Protein 2NV1 (pdb70)

Solvent-accessible surface area: 59160 Å² total; per-residue (Å²): 129,107,50,92,25,49,32,53,1,86,140,10,100,32,9,1,0,0,23,0,70,48,24,127,26,0,111,44,0,54,153,12,39,5,43,0,0,1,1,14,99,97,158,90,60,30,41,73,22,9,34,1,68,40,0,55,73,0,44,130,11,16,115,37,39,4,0,1,27,0,0,20,3,0,37,0,2,0,50,0,0,33,31,29,49,8,55,2,0,1,4,0,53,70,13,30,36,0,4,105,94,100,61,3,81,1,81,113,10,110,12,5,1,0,2,4,1,115,39,0,0,12,0,0,85,20,6,48,44,12,1,4,0,0,10,1,44,11,54,68,91,64,19,18,0,4,35,0,2,66,10,0,65,101,1,24,49,24,15,151,106,0,52,90,27,56,100,128,97,0,109,90,16,4,170,118,28,37,10,45,62,124,28,0,23,80,1,44,136,66,39,117,23,34,12,5,5,0,0,9,15,11,17,26,21,0,0,0,0,0,0,0,19,70,14,40,7,36,0,0,15,8,31,45,45,6,36,109,37,158,75,30,53,146,29,0,72,6,2,23,60,0,1,76,92,63,84,61,44,138,46,0,4,94,30,8,49,148,112,106,113,54,55,0,60,110,6,134,27,10,1,0,0,24,0,68,43,25,121,25,0,112,42,0,54,153,12,38,5,45,0,0,0,1,19,85,118,131,34,43,71,19,9,25,0,56,36,0,52,72,0,43,131,10,17,110,37,45,4,0,1,28,0,0,19,4,0,36,0,2,0,52,0,0,32,31,30,49,8,62,8,0,1,3,0,48,72,20,28,38,0,3,102,91,96,60,4,83,0,81,112,11,110,11,16,1,0,2,4,0,116,39,0,0,13,0,0,86,22,7,50,44,11,2,5,0,0,9,1,43,12,57,66,88,62,20,20,0,5,39,0,1,63,10,1,68,102,1,24,49,26,16,151,109,0,49,88,30,56,98,128,95,0,111,92,15,3,172,116,25,37,9,49,60,122,30,0,20,83,0,42,137,69,40,139,23,35,12,10,5,0,0,8,15,11,19,28,31,9,0,0,0,0,1,0,19,69,15,41,7,29,0,0,16,10,34,43,45,7,33,113,35,162,71,32,56,144,54,0,69,8,4,21,54,0,1,81,85,63,83,62,46,133,48,0,5,99,38,21,56,181,133,61,113,36,56,32,62,0,86,131,7,125,29,6,2,1,0,22,0,68,44,26,124,18,0,114,44,0,52,158,11,37,5,41,0,0,2,1,23,89,130,127,36,41,72,24,9,33,1,55,39,0,50,73,0,43,132,9,18,113,38,33,4,0,1,29,0,0,18,4,0,36,0,2,0,50,0,0,38,27,26,48,8,64,5,0,4,3,1,51,72,20,29,38,0,5,102,93,99,62,3,84,0,77,117,12,109,10,5,1,0,2,5,1,115,44,0,0,14,0,0,88,22,7,46,44,11,2,3,0,0,12,1,45,11,54,66,89,66,21,19,0,4,33,0,2,65,10,0,68,97,1,21,50,26,15,149,106,0,52,88,28,54,99,129,96,0,110,90,15,2,170,118,29,38,9,49,63,124,30,0,20,77,1,42,142,67,39,120,20,32,12,10,4,0,0,10,14,10,17,28,33,8,0,0,0,0,1,0,19,67,12,40,7,28,0,0,16,9,29,34,45,6,26,138,38,155,71,29,53,143,53,0,116,7,3,23,48,0,1,78,93,61,83,62,46,142,49,0,5,98,40,18,50,143,118,87,122,54,85,36,86,0,81,121,8,109,30,8,0,0,0,21,0,64,48,25,128,20,0,109,40,0,54,154,12,38,5,46,0,0,1,1,25,89,117,131,33,42,72,23,10,29,1,59,39,0,56,73,0,42,130,9,18,112,35,41,3,0,1,31,0,0,19,3,0,37,0,2,0,51,0,0,33,24,31,50,8,64,5,0,2,3,0,48,72,20,31,35,0,4,103,92,97,58,3,82,0,83,113,11,111,12,15,1,0,1,4,1,116,43,0,0,15,0,0,86,22,4,49,44,11,1,2,0,0,10,1,46,11,52,69,88,66,19,20,0,5,36,0,4,65,9,1,65,100,1,23,48,26,16,147,109,0,51,88,30,55,98,128,95,0,109,90,15,3,170,114,30,38,10,46,60,124,30,0,20,81,1,40,138,66,39,116,22,37,12,9,4,0,0,10,14,10,15,30,23,0,1,0,0,0,0,0,19,63,13,40,6,31,0,0,14,9,30,29,47,5,26,136,38,160,70,31,56,137,25,0,53,7,2,16,58,0,1,77,86,66,83,61,44,143,52,0,4,98,36,7,48,148,64,126,119,105,51,96,24,48,30,51,1,84,140,10,110,27,8,1,0,0,23,0,70,43,27,124,28,0,112,36,0,53,105,8,37,5,42,0,0,0,1,15,97,94,133,34,40,71,21,9,26,1,58,42,0,51,72,0,41,130,9,17,111,36,39,4,0,1,27,0,0,19,4,0,39,0,2,0,52,0,0,35,33,28,50,8,52,4,0,1,3,0,50,74,12,31,38,0,2,102,90,96,60,3,85,0,73,114,12,111,10,5,1,0,2,4,1,112,45,0,0,13,0,0,85,21,6,46,44,12,1,2,0,0,10,2,43,10,56,67,90,64,19,18,0,4,35,0,2,65,10,0,67,99,1,24,48,26,16,153,110,0,52,91,28,56,98,128,97,0,110,95,15,3,172,115,29,38,10,46,61,124,29,0,24,84,1,44,136,68,41,125,22,34,12,8,5,0,0,9,13,9,20,27,31,8,2,0,0,0,0,0,18,67,16,42,5,25,0,0,15,9,32,49,47,5,33,94,37,163,72,33,42,136,52,0,44,7,2,20,60,0,1,77,93,63,83,65,44,138,45,0,4,97,37,18,48,188,104,52,9,46,84,7,107,27,8,1,0,0,21,0,76,45,28,123,25,0,110,43,0,55,155,13,37,6,43,0,0,2,1,38,140,130,35,42,70,23,11,31,1,56,40,0,52,76,0,43,130,8,20,111,37,44,3,0,2,32,0,0,20,4,0,36,0,2,0,50,0,0,39,27,29,48,8,61,12,0,4,3,0,50,73,20,29,37,0,3,101,93,97,58,5,84,5,92,118,24,126,14,44,1,0,1,4,1,115,43,0,0,13,0,0,86,22,21,48,45,17,6,43,0,0,10,0,44,11,55,68,90,64,21,21,0,4,38,0,1,63,10,0,65,100,0,22,50,27,16,148,110,0,50,89,28,55,97,128,98,0,110,92,16,3,167,113,28,38,10,45,59,125,33,0,21,80,1,43,140,68,39,124,20,65,28,8,4,0,0,10,13,11,18,29,21,0,1,0,0,0,1,0,19,74,13,40,6,34,0,0,15,9,31,48,44,6,34,110,37,158,75,30,52,135,28,0,113,7,3,22,51,0,1,74,96,60,84,62,46,139,49,0,4,99,28,8,52,63,116

Organism: Bacillus subtilis (strain 168) (NCBI:txid224308)

Foldseek 3Di:
DLCVQLVLQLVQFLFEEEEDAALVRLLLLVLLPGQEYEHDVDPPDFFAWDDVVRQVRSVVNDDHAYEYEGAFPPAVSVVVVLVSPHQEYENDPVGPHPDPPDGALQVPGPHAYEYEDQAQLRVQVCVVSPHSAYEHNAAAPPLALVSLLNRLLRHVVLLQCLLPDDLVCQVVVCVVSNHDSVQSVVSNVVSHHSHAYAYEHNNNALLSLLVSVVSPHRYYYDYDVLVVDPDSSLLSSSNGCCSNPSPPVVSRVVSRPPD/DQVVQLVQFLFEEEEDAALVRLLLLVLLPGQEYEHDNDVAFAWDDVVRQVRNPVNDDHAYEYEGAFPPAVSVVVCLVSPHQEYENAPVGPHPDPPDGALLVPGDHAYEYEDQALLRVQVVVNSPHSAYEHNAAAPPLALVSLLNRLLRHVVLLQDLLPDDLVCQVVVCVVSVHDSVQSVVSNVVSHHSHAYEYEHNNDALLSLLVSVVSPHRYYYDYPVLVVDPDSSLRSSLNRVCSNPSVPVVSNVVSRDD/DCVQQVVQLVCFLFEEEEDAALVRLVLLVVLPGQEYEHDDDVAFAWDDVVRQVRSVVRDDHAYETEGAFPPAVSVVVVLVSPHQEYENAPVGPHPDPPDGALLVPGPHAYEYEDQAQLRVQVVVVSGHSAYEHNAAAPPLALVSLLNRLLRHVVLLQCLLPDDPVCQVVVCVVSVHDRVQSVVSNVVVHHSHFYEYEHNNQALLSLLVSVVSPHRGYYDYDVLVVDPDSSLLSSSNRVCSNPSPPVVSSVVSRPDD/DVQLVVQLVQFLFEEEEDAALVLLQLLVLLPGQEYEHDPDVFFAWDDVVRQVRSVVRDDHAYETEGAFPPVVSVVVCLVSPHQEYENAPVGPHPDPPDGAQQVVGDHAYEYEDQALLRVQVVVVSPHSAYEHNAAAPPLARVSLLNRLLRHVVLLQCLLPDDLVCQVVVCVVSNHDSVQSVVSNVVVHHSHFYEYEHNNQALLSLLVSVVSPHRGYYDYPNLVVWPDSSLLSSSNGCCSNPSVPVVSRVVSRPDTD/DLCVQQVLQLVQFLFEEEEDAALVLLLLLVVLPGQEYEHAVDVFFAWDDVVRQVRSVVNDDHAYEYEGAFPPAVSVVVCQVSPHQEYENDPVGHHPDPPDGALQVPGDHAYEYEDQAQLRVQVCVNSPHSAYEHNEAAPPLALVSLLNRLLRHVVLLQCLLPDDLVCQVVVCVVSVHDSVQSVVSNVVVHHSHAYAYEHNNQALLSLLVSVVSPHRYYYDYDNCVVDPDSSLRSSSNRCCSNPSVPVVSSVVSRDD/DVQLVQFLFEEEEDAALVLLLLLVVLPGQEYEHDDVFFAWDDVVRQVRNVVNDDHAYEYEGAFPPPVSVVVVLVSPHQEYENAPVGPHPDPPHGALLVPGDHAYEYEDQAQLRVQVCVVSPHQAYEHNAAAPPLARVSLLNRLLRHVVLLQCLLPDDLVCQVVVCVVSVHDSVQSVVSNVVVHHPHAYEYDHNNQALLSLLVSVVSPHRGYYDYPVLVVDPDSSLLSNSNGCCSNPSVPVVSRVVSRPDD

CATH classification: 3.20.20.70

Nearest PDB structures (foldseek):
  2nv1-assembly1_C  TM=1.003E+00  e=5.871E-49  Bacillus subtilis
  4wxz-assembly1_C  TM=9.971E-01  e=9.108E-42  Geobacillus kaustophilus HTA426
  4wy0-assembly1_D  TM=9.960E-01  e=3.201E-42  Geobacillus kaustophilus HTA426
  4wxz-assembly1_A  TM=1.000E+00  e=1.107E-40  Geobacillus kaustophilus HTA426
  4wy0-assembly1_K  TM=9.960E-01  e=1.107E-40  Geobacillus kaustophilus HTA426

InterPro domains:
  IPR001852 Pyridoxal 5'-phosphate synthase subunit PdxS/SNZ [MF_01824] (4-294)
  IPR001852 Pyridoxal 5'-phosphate synthase subunit PdxS/SNZ [PIRSF029271] (3-294)
  IPR001852 Pyridoxal 5'-phosphate synthase subunit PdxS/SNZ [PS01235] (205-223)
  IPR001852 Pyridoxal 5'-phosphate synthase subunit PdxS/SNZ [PS51129] (9-294)
  IPR001852 Pyridoxal 5'-phosphate synthase subunit PdxS/SNZ [PTHR31829] (4-288)
  IPR001852 Pyridoxal 5'-phosphate synthase subunit PdxS/SNZ [TIGR00343] (9-294)
  IPR001852 Pyridoxal 5'-phosphate synthase subunit PdxS/SNZ [cd04727] (11-293)
  IPR011060 Ribulose-phosphate binding barrel [SSF51366] (18-268)
  IPR013785 Aldolase-type TIM barrel [G3DSA:3.20.20.70] (1-294)
  IPR033755 PdxS/SNZ N-terminal domain [PF01680] (7-212)

Secondary structure (DSSP, 8-state):
-HHHHHHHHHTTTT-EEEEESSHHHHHHHHHTT-SEEEE-----PPP----HHHHHHHHHH-SS-EEEEE-TT-HHHHHHHHHHT-SEEEE-TTSPPS-SS----GGG-SS-EEEEESSHHHHHHHHHTT-SEEEE---TTS--THHHHHHHHHHHHHHHHHHHS-GGGHHHHHHHHT--HHHHHHHHHHTS-SS-EEB-S---SHHHHHHHHHTT-S-EEE-GGGGGSS-HHHHHHHHHHHHHTTT-HHHHHHHTS--/-HHHHHTTTT-EEEEESSHHHHHHHHHHT-SEEEE-------S--HHHHHHHHHH-SS-EEEEE-TT-HHHHHHHHHTT-SEEEE-TTS--S-SS----GGG-SS-EEEEESSHHHHHHHHHTT-SEEEE---TTS--THHHHHHHHHHHHHHHHHHHS-GGGHHHHHHHHT--HHHHHHHHHHTS-SS-EEB-S---SHHHHHHHHHTT-S-EEE-GGGTTSS-HHHHHHHHHHHHHTTT-HHHHHHHH--/-HHHHHHHHTTTT-EEEEESSHHHHHHHHHHT-SEEEE----------HHHHHHHHHH-SS-EEEEE-TT-HHHHHHHHHTT-SEEEE-TTSPPS-SS----GGG-SS-EEEEESSHHHHHHHHHTT-SEEEE---TTS--THHHHHHHHHHHHHHHHHHHS-GGGHHHHHHHHT--HHHHHHHHHHTS-SS-EEB-S---SHHHHHHHHHTT-S-EEE-GGGGGSS-HHHHHHHHHHHHHTTT-HHHHHHHTS--/-HHHHHHHTTTT-EEEEESSHHHHHHHHHTT-SEEEE-------S--HHHHHHHHHH-SS-EEEEEETT-HHHHHHHHHHT-SEEEEETTSPPS-SS----GGG-SS-EEEEESSHHHHHHHHHTT-SEEEE---TTS--THHHHHHHHHHHHHHHHHHHS-GGGHHHHHHHHT--HHHHHHHHHHTS-SS-EEB-S---SHHHHHHHHHTT-S-EEE-GGGGGSS-HHHHHHHHHHHHHTTT-HHHHHHHHSS--/-HHHHHHHHHTTTT-EEEEESSHHHHHHHHHHT-SEEEE-------S--HHHHHHHHHH-SS-EEEEE-TT-HHHHHHHHHTT-SEEEE-TTS--S-SS----GGG-SS-EEEEESSHHHHHHHHHTT-SEEEE---TTS--THHHHHHHHHHHHHHHHHHHS-GGGHHHHHHHHT--HHHHHHHHHHTS-SS-EEB-S---SHHHHHHHHHTT-S-EEE-GGGTTSS-HHHHHHHHHHHHHTTT-HHHHHHHH--/-TTGGGTT-EEEEESSHHHHHHHHHHT-SEEEE------PPPHHHHHHHHHH-SS-EEEEEETT-HHHHHHHHHHT-SEEEEETTSPPS-SS----GGG-SS-EEEEESSHHHHHHHHHTT-SEEEE---TTS---HHHHHHHHHHHHHHHHHHHS-GGGHHHHHHHHT--HHHHHHHHHHTS-SS-EEEES---SHHHHHHHHHTT-S-EEE-THHHHSS-HHHHHHHHHHHHHTTT-HHHHHHHHS--

Structure (mmCIF, N/CA/C/O backbone):
data_2NV1
#
_entry.id   2NV1
#
_cell.length_a   101.055
_cell.length_b   106.202
_cell.length_c   182.332
_cell.angle_alpha   90.00
_cell.angle_beta   90.00
_cell.angle_gamma   90.00
#
_symmetry.space_group_name_H-M   'P 21 21 2'
#
loop_
_entity.id
_entity.type
_entity.pdbx_description
1 polymer 'Pyridoxal biosynthesis lyase pdxS'
2 non-polymer 'CHLORIDE ION'
3 non-polymer 'MAGNESIUM ION'
4 non-polymer 1,2-ETHANEDIOL
5 water water
#
loop_
_atom_site.group_PDB
_atom_site.id
_atom_site.type_symbol
_atom_site.label_atom_id
_atom_site.label_alt_id
_atom_site.label_comp_id
_atom_site.label_asym_id
_atom_site.label_entity_id
_atom_site.label_seq_id
_atom_site.pdbx_PDB_ins_code
_atom_site.Cartn_x
_atom_site.Cartn_y
_atom_site.Cartn_z
_atom_site.occupancy
_atom_site.B_iso_or_equiv
_atom_site.auth_seq_id
_atom_site.auth_comp_id
_atom_site.auth_asym_id
_atom_site.auth_atom_id
_atom_site.pdbx_PDB_model_num
ATOM 1 N N . THR A 1 9 ? 36.071 55.153 99.800 1.00 78.21 6 THR A N 1
ATOM 2 C CA . THR A 1 9 ? 37.140 54.110 99.904 1.00 78.32 6 THR A CA 1
ATOM 3 C C . THR A 1 9 ? 36.999 52.998 98.851 1.00 77.72 6 THR A C 1
ATOM 4 O O . THR A 1 9 ? 35.941 52.367 98.685 1.00 77.53 6 THR A O 1
ATOM 8 N N . GLU A 1 10 ? 38.108 52.775 98.164 1.00 76.89 7 GLU A N 1
ATOM 9 C CA . GLU A 1 10 ? 38.255 51.739 97.152 1.00 76.44 7 GLU A CA 1
ATOM 10 C C . GLU A 1 10 ? 37.790 50.368 97.651 1.00 75.29 7 GLU A C 1
ATOM 11 O O . GLU A 1 10 ? 36.986 49.698 96.993 1.00 74.89 7 GLU A O 1
ATOM 17 N N . ARG A 1 11 ? 38.308 49.977 98.821 1.00 74.04 8 ARG A N 1
ATOM 18 C CA . ARG A 1 11 ? 38.055 48.660 99.412 1.00 72.65 8 ARG A CA 1
ATOM 19 C C . ARG A 1 11 ? 36.569 48.414 99.626 1.00 71.13 8 ARG A C 1
ATOM 20 O O . ARG A 1 11 ? 36.080 47.309 99.379 1.00 71.21 8 ARG A O 1
ATOM 21 N N . VAL A 1 12 ? 35.861 49.453 100.073 1.00 69.40 9 VAL A N 1
ATOM 22 C CA . VAL A 1 12 ? 34.409 49.383 100.259 1.00 68.16 9 VAL A CA 1
ATOM 23 C C . VAL A 1 12 ? 33.699 49.150 98.919 1.00 66.87 9 VAL A C 1
ATOM 24 O O . VAL A 1 12 ? 32.999 48.143 98.733 1.00 66.49 9 VAL A O 1
ATOM 28 N N . LYS A 1 13 ? 33.904 50.092 97.999 1.00 65.34 10 LYS A N 1
ATOM 29 C CA . LYS A 1 13 ? 33.322 50.045 96.662 1.00 64.17 10 LYS A CA 1
ATOM 30 C C . LYS A 1 13 ? 33.512 48.680 95.975 1.00 63.98 10 LYS A C 1
ATOM 31 O O . LYS A 1 13 ? 32.553 48.093 95.459 1.00 63.20 10 LYS A O 1
ATOM 37 N N . ARG A 1 14 ? 34.755 48.191 95.961 1.00 63.75 11 ARG A N 1
ATOM 38 C CA . ARG A 1 14 ? 35.057 46.878 95.379 1.00 63.91 11 ARG A CA 1
ATOM 39 C C . ARG A 1 14 ? 34.379 45.732 96.156 1.00 63.77 11 ARG A C 1
ATOM 40 O O . ARG A 1 14 ? 33.739 44.883 95.554 1.00 63.42 11 ARG A O 1
ATOM 48 N N . GLY A 1 15 ? 34.495 45.743 97.483 1.00 64.07 12 GLY A N 1
ATOM 49 C CA . GLY A 1 15 ? 33.867 44.727 98.339 1.00 64.36 12 GLY A CA 1
ATOM 50 C C . GLY A 1 15 ? 32.377 44.594 98.072 1.00 64.85 12 GLY A C 1
ATOM 51 O O . GLY A 1 15 ? 31.845 43.479 97.985 1.00 64.52 12 GLY A O 1
ATOM 52 N N . MET A 1 16 ? 31.717 45.746 97.923 1.00 65.37 13 MET A N 1
ATOM 53 C CA . MET A 1 16 ? 30.308 45.817 97.508 1.00 65.93 13 MET A CA 1
ATOM 54 C C . MET A 1 16 ? 30.090 45.144 96.147 1.00 64.88 13 MET A C 1
ATOM 55 O O . MET A 1 16 ? 29.186 44.300 95.985 1.00 64.27 13 MET A O 1
ATOM 60 N N . ALA A 1 17 ? 30.918 45.533 95.175 1.00 64.03 14 ALA A N 1
ATOM 61 C CA . ALA A 1 17 ? 30.845 44.968 93.821 1.00 63.60 14 ALA A CA 1
ATOM 62 C C . ALA A 1 17 ? 31.044 43.453 93.850 1.00 63.17 14 ALA A C 1
ATOM 63 O O . ALA A 1 17 ? 30.325 42.690 93.181 1.00 61.73 14 ALA A O 1
ATOM 65 N N . GLU A 1 18 ? 32.018 43.043 94.662 1.00 63.36 15 GLU A N 1
ATOM 66 C CA . GLU A 1 18 ? 32.414 41.644 94.790 1.00 64.18 15 GLU A CA 1
ATOM 67 C C . GLU A 1 18 ? 31.303 40.777 95.365 1.00 63.24 15 GLU A C 1
ATOM 68 O O . GLU A 1 18 ? 31.274 39.576 95.101 1.00 62.59 15 GLU A O 1
ATOM 74 N N . MET A 1 19 ? 30.400 41.391 96.141 1.00 62.92 16 MET A N 1
ATOM 75 C CA . MET A 1 19 ? 29.244 40.679 96.718 1.00 63.17 16 MET A CA 1
ATOM 76 C C . MET A 1 19 ? 28.394 39.996 95.646 1.00 61.04 16 MET A C 1
ATOM 77 O O . MET A 1 19 ? 27.834 38.933 95.897 1.00 61.01 16 MET A O 1
ATOM 82 N N . GLN A 1 20 ? 28.323 40.584 94.449 1.00 58.72 17 GLN A N 1
ATOM 83 C CA . GLN A 1 20 ? 27.416 40.076 93.393 1.00 57.34 17 GLN A CA 1
ATOM 84 C C . GLN A 1 20 ? 27.964 38.839 92.677 1.00 55.84 17 GLN A C 1
ATOM 85 O O . GLN A 1 20 ? 27.262 38.227 91.862 1.00 55.40 17 GLN A O 1
ATOM 96 N N . LYS A 1 21 ? 29.205 38.483 93.000 1.00 54.31 18 LYS A N 1
ATOM 97 C CA . LYS A 1 21 ? 29.939 37.387 92.356 1.00 53.65 18 LYS A CA 1
ATOM 98 C C . LYS A 1 21 ? 29.214 36.036 92.353 1.00 51.12 18 LYS A C 1
ATOM 99 O O . LYS A 1 21 ? 28.725 35.564 93.378 1.00 49.97 18 LYS A O 1
ATOM 105 N N . GLY A 1 22 ? 29.181 35.419 91.169 1.00 49.13 19 GLY A N 1
ATOM 106 C CA . GLY A 1 22 ? 28.465 34.165 90.914 1.00 46.82 19 GLY A CA 1
ATOM 107 C C . GLY A 1 22 ? 27.008 34.376 90.495 1.00 44.98 19 GLY A C 1
ATOM 108 O O . GLY A 1 22 ? 26.306 33.402 90.215 1.00 46.79 19 GLY A O 1
ATOM 109 N N . GLY A 1 23 ? 26.548 35.627 90.443 1.00 40.98 20 GLY A N 1
ATOM 110 C CA . GLY A 1 23 ? 25.170 35.903 90.132 1.00 38.36 20 GLY A CA 1
ATOM 111 C C . GLY A 1 23 ? 24.803 36.503 88.799 1.00 36.44 20 GLY A C 1
ATOM 112 O O . GLY A 1 23 ? 25.647 36.731 87.918 1.00 35.36 20 GLY A O 1
ATOM 113 N N . VAL A 1 24 ? 23.495 36.727 88.657 1.00 34.53 21 VAL A N 1
ATOM 114 C CA . VAL A 1 24 ? 22.894 37.262 87.437 1.00 32.82 21 VAL A CA 1
ATOM 115 C C . VAL A 1 24 ? 22.321 38.630 87.728 1.00 32.40 21 VAL A C 1
ATOM 116 O O . VAL A 1 24 ? 21.614 38.808 88.720 1.00 31.09 21 VAL A O 1
ATOM 120 N N . ILE A 1 25 ? 22.663 39.614 86.893 1.00 32.69 22 ILE A N 1
ATOM 121 C CA . ILE A 1 25 ? 22.072 40.942 86.974 1.00 32.80 22 ILE A CA 1
ATOM 122 C C . ILE A 1 25 ? 21.161 41.071 85.751 1.00 33.96 22 ILE A C 1
ATOM 123 O O . ILE A 1 25 ? 21.556 40.666 84.665 1.00 34.74 22 ILE A O 1
ATOM 128 N N . MET A 1 26 ? 19.943 41.591 85.931 1.00 34.64 23 MET A N 1
ATOM 129 C CA . MET A 1 26 ? 18.934 41.661 84.881 1.00 34.94 23 MET A CA 1
ATOM 130 C C . MET A 1 26 ? 18.483 43.085 84.562 1.00 35.28 23 MET A C 1
ATOM 131 O O . MET A 1 26 ? 18.260 43.877 85.472 1.00 35.32 23 MET A O 1
ATOM 136 N N . ASP A 1 27 ? 18.349 43.399 83.274 1.00 35.12 24 ASP A N 1
ATOM 137 C CA . ASP A 1 27 ? 17.740 44.669 82.835 1.00 36.03 24 ASP A CA 1
ATOM 138 C C . ASP A 1 27 ? 16.250 44.661 83.076 1.00 36.27 24 ASP A C 1
ATOM 139 O O . ASP A 1 27 ? 15.537 43.734 82.673 1.00 36.23 24 ASP A O 1
ATOM 144 N N . VAL A 1 28 ? 15.783 45.706 83.726 1.00 36.57 25 VAL A N 1
ATOM 145 C CA . VAL A 1 28 ? 14.357 45.840 84.090 1.00 36.99 25 VAL A CA 1
ATOM 146 C C . VAL A 1 28 ? 13.913 47.272 83.780 1.00 37.86 25 VAL A C 1
ATOM 147 O O . VAL A 1 28 ? 14.694 48.233 83.956 1.00 37.67 25 VAL A O 1
ATOM 151 N N . ILE A 1 29 ? 12.698 47.410 83.261 1.00 38.57 26 ILE A N 1
ATOM 152 C CA . ILE A 1 29 ? 12.185 48.733 82.874 1.00 40.05 26 ILE A CA 1
ATOM 153 C C . ILE A 1 29 ? 11.121 49.315 83.813 1.00 40.23 26 ILE A C 1
ATOM 154 O O . ILE A 1 29 ? 10.731 50.466 83.660 1.00 41.13 26 ILE A O 1
ATOM 159 N N . ASN A 1 30 ? 10.681 48.539 84.792 1.00 40.53 27 ASN A N 1
ATOM 160 C CA . ASN A 1 30 ? 9.631 48.964 85.706 1.00 40.45 27 ASN A CA 1
ATOM 161 C C . ASN A 1 30 ? 9.631 48.069 86.955 1.00 41.01 27 ASN A C 1
ATOM 162 O O . ASN A 1 30 ? 10.370 47.076 87.016 1.00 41.18 27 ASN A O 1
ATOM 167 N N . ALA A 1 31 ? 8.788 48.424 87.919 1.00 40.83 28 ALA A N 1
ATOM 168 C CA . ALA A 1 31 ? 8.661 47.727 89.200 1.00 41.26 28 ALA A CA 1
ATOM 169 C C . ALA A 1 31 ? 8.251 46.275 89.026 1.00 41.61 28 ALA A C 1
ATOM 170 O O . ALA A 1 31 ? 8.696 45.406 89.755 1.00 41.89 28 ALA A O 1
ATOM 172 N N . GLU A 1 32 ? 7.366 46.014 88.075 1.00 42.43 29 GLU A N 1
ATOM 173 C CA . GLU A 1 32 ? 6.890 44.666 87.865 1.00 43.66 29 GLU A CA 1
ATOM 174 C C . GLU A 1 32 ? 8.072 43.755 87.459 1.00 42.10 29 GLU A C 1
ATOM 175 O O . GLU A 1 32 ? 8.254 42.680 88.023 1.00 41.63 29 GLU A O 1
ATOM 181 N N . GLN A 1 33 ? 8.866 44.210 86.491 1.00 40.76 30 GLN A N 1
ATOM 182 C CA . GLN A 1 33 ? 9.989 43.424 86.005 1.00 40.55 30 GLN A CA 1
ATOM 183 C C . GLN A 1 33 ? 11.038 43.301 87.100 1.00 39.41 30 GLN A C 1
ATOM 184 O O . GLN A 1 33 ? 11.629 42.227 87.285 1.00 40.31 30 GLN A O 1
ATOM 190 N N . ALA A 1 34 ? 11.247 44.394 87.826 1.00 38.16 31 ALA A N 1
ATOM 191 C CA . ALA A 1 34 ? 12.155 44.419 88.957 1.00 37.67 31 ALA A CA 1
ATOM 192 C C . ALA A 1 34 ? 11.813 43.303 89.908 1.00 37.94 31 ALA A C 1
ATOM 193 O O . ALA A 1 34 ? 12.668 42.493 90.256 1.00 37.65 31 ALA A O 1
ATOM 195 N N . LYS A 1 35 ? 10.548 43.249 90.324 1.00 38.41 32 LYS A N 1
ATOM 196 C CA . LYS A 1 35 ? 10.113 42.224 91.275 1.00 38.26 32 LYS A CA 1
ATOM 197 C C . LYS A 1 35 ? 10.330 40.788 90.767 1.00 36.99 32 LYS A C 1
ATOM 198 O O . LYS A 1 35 ? 10.795 39.951 91.495 1.00 36.91 32 LYS A O 1
ATOM 204 N N . ILE A 1 36 ? 9.992 40.541 89.517 1.00 37.17 33 ILE A N 1
ATOM 205 C CA . ILE A 1 36 ? 10.220 39.257 88.880 1.00 37.65 33 ILE A CA 1
ATOM 206 C C . ILE A 1 36 ? 11.684 38.840 88.935 1.00 37.19 33 ILE A C 1
ATOM 207 O O . ILE A 1 36 ? 11.966 37.690 89.223 1.00 36.93 33 ILE A O 1
ATOM 212 N N . ALA A 1 37 ? 12.603 39.781 88.706 1.00 36.49 34 ALA A N 1
ATOM 213 C CA . ALA A 1 37 ? 14.040 39.469 88.705 1.00 36.29 34 ALA A CA 1
ATOM 214 C C . ALA A 1 37 ? 14.507 39.049 90.091 1.00 36.05 34 ALA A C 1
ATOM 215 O O . ALA A 1 37 ? 15.211 38.059 90.246 1.00 35.75 34 ALA A O 1
ATOM 217 N N . GLU A 1 38 ? 14.114 39.835 91.087 1.00 35.80 35 GLU A N 1
ATOM 218 C CA . GLU A 1 38 ? 14.472 39.596 92.455 1.00 36.80 35 GLU A CA 1
ATOM 219 C C . GLU A 1 38 ? 13.998 38.218 92.878 1.00 37.48 35 GLU A C 1
ATOM 220 O O . GLU A 1 38 ? 14.742 37.421 93.479 1.00 36.51 35 GLU A O 1
ATOM 226 N N . GLU A 1 39 ? 12.749 37.968 92.519 1.00 38.42 36 GLU A N 1
ATOM 227 C CA . GLU A 1 39 ? 12.069 36.749 92.876 1.00 39.96 36 GLU A CA 1
ATOM 228 C C . GLU A 1 39 ? 12.739 35.546 92.210 1.00 39.22 36 GLU A C 1
ATOM 229 O O . GLU A 1 39 ? 12.800 34.483 92.817 1.00 38.03 36 GLU A O 1
ATOM 235 N N . ALA A 1 40 ? 13.260 35.740 90.989 1.00 38.52 37 ALA A N 1
ATOM 236 C CA . ALA A 1 40 ? 13.965 34.659 90.258 1.00 37.99 37 ALA A CA 1
ATOM 237 C C . ALA A 1 40 ? 15.381 34.374 90.782 1.00 37.54 37 ALA A C 1
ATOM 238 O O . ALA A 1 40 ? 16.023 33.430 90.303 1.00 38.55 37 ALA A O 1
ATOM 240 N N . GLY A 1 41 ? 15.866 35.184 91.728 1.00 35.91 38 GLY A N 1
ATOM 241 C CA . GLY A 1 41 ? 17.208 35.045 92.286 1.00 34.96 38 GLY A CA 1
ATOM 242 C C . GLY A 1 41 ? 18.319 35.951 91.729 1.00 34.31 38 GLY A C 1
ATOM 243 O O . GLY A 1 41 ? 19.497 35.726 92.013 1.00 32.69 38 GLY A O 1
ATOM 244 N N . ALA A 1 42 ? 17.961 36.988 90.967 1.00 34.19 39 ALA A N 1
ATOM 245 C CA . ALA A 1 42 ? 18.927 37.990 90.510 1.00 33.47 39 ALA A CA 1
ATOM 246 C C . ALA A 1 42 ? 19.624 38.628 91.712 1.00 33.65 39 ALA A C 1
ATOM 247 O O . ALA A 1 42 ? 18.973 38.923 92.731 1.00 34.65 39 ALA A O 1
ATOM 249 N N . VAL A 1 43 ? 20.936 38.831 91.613 1.00 33.28 40 VAL A N 1
ATOM 250 C CA . VAL A 1 43 ? 21.696 39.547 92.665 1.00 33.94 40 VAL A CA 1
ATOM 251 C C . VAL A 1 43 ? 21.575 41.058 92.579 1.00 33.16 40 VAL A C 1
ATOM 252 O O . VAL A 1 43 ? 21.868 41.749 93.531 1.00 33.33 40 VAL A O 1
ATOM 256 N N . ALA A 1 44 ? 21.137 41.554 91.430 1.00 33.21 41 ALA A N 1
ATOM 257 C CA . ALA A 1 44 ? 20.833 42.977 91.234 1.00 32.33 41 ALA A CA 1
ATOM 258 C C . ALA A 1 44 ? 20.022 43.154 89.958 1.00 31.97 41 ALA A C 1
ATOM 259 O O . ALA A 1 44 ? 19.868 42.225 89.152 1.00 30.72 41 ALA A O 1
ATOM 261 N N . VAL A 1 45 ? 19.532 44.372 89.784 1.00 30.83 42 VAL A N 1
ATOM 262 C CA . VAL A 1 45 ? 18.848 44.765 88.596 1.00 31.79 42 VAL A CA 1
ATOM 263 C C . VAL A 1 45 ? 19.475 46.039 88.025 1.00 32.74 42 VAL A C 1
ATOM 264 O O . VAL A 1 45 ? 20.078 46.844 88.735 1.00 32.98 42 VAL A O 1
ATOM 268 N N . MET A 1 46 ? 19.350 46.177 86.720 1.00 33.79 43 MET A N 1
ATOM 269 C CA . MET A 1 46 ? 19.821 47.346 86.012 1.00 34.80 43 MET A CA 1
ATOM 270 C C . MET A 1 46 ? 18.571 48.053 85.568 1.00 35.70 43 MET A C 1
ATOM 271 O O . MET A 1 46 ? 17.799 47.498 84.778 1.00 35.70 43 MET A O 1
ATOM 276 N N . ALA A 1 47 ? 18.348 49.259 86.077 1.00 37.20 44 ALA A N 1
ATOM 277 C CA . ALA A 1 47 ? 17.137 50.011 85.714 1.00 38.32 44 ALA A CA 1
ATOM 278 C C . ALA A 1 47 ? 17.368 50.702 84.379 1.00 40.08 44 ALA A C 1
ATOM 279 O O . ALA A 1 47 ? 18.391 51.337 84.179 1.00 38.62 44 ALA A O 1
ATOM 281 N N . LEU A 1 48 ? 16.412 50.545 83.477 1.00 42.28 45 LEU A N 1
ATOM 282 C CA . LEU A 1 48 ? 16.540 50.974 82.108 1.00 45.43 45 LEU A CA 1
ATOM 283 C C . LEU A 1 48 ? 15.304 51.709 81.663 1.00 47.42 45 LEU A C 1
ATOM 284 O O . LEU A 1 48 ? 14.209 51.425 82.147 1.00 47.23 45 LEU A O 1
ATOM 289 N N . GLU A 1 49 ? 15.479 52.626 80.712 1.00 50.51 46 GLU A N 1
ATOM 290 C CA . GLU A 1 49 ? 14.354 53.227 79.963 1.00 53.21 46 GLU A CA 1
ATOM 291 C C . GLU A 1 49 ? 14.303 52.562 78.590 1.00 54.66 46 GLU A C 1
ATOM 292 O O . GLU A 1 49 ? 13.234 52.287 78.057 1.00 54.82 46 GLU A O 1
ATOM 298 N N . ARG A 1 50 ? 15.495 52.330 78.033 1.00 56.35 47 ARG A N 1
ATOM 299 C CA . ARG A 1 50 ? 15.719 51.382 76.950 1.00 57.33 47 ARG A CA 1
ATOM 300 C C . ARG A 1 50 ? 14.550 50.444 76.773 1.00 58.07 47 ARG A C 1
ATOM 301 O O . ARG A 1 50 ? 14.726 49.355 76.228 1.00 59.74 47 ARG A O 1
ATOM 303 N N . ALA A 1 58 ? 16.628 53.552 66.384 1.00 68.72 55 ALA A N 1
ATOM 304 C CA . ALA A 1 58 ? 15.890 54.618 65.702 1.00 68.42 55 ALA A CA 1
ATOM 305 C C . ALA A 1 58 ? 16.719 55.874 65.414 1.00 67.83 55 ALA A C 1
ATOM 306 O O . ALA A 1 58 ? 16.139 56.953 65.196 1.00 68.81 55 ALA A O 1
ATOM 308 N N . GLY A 1 59 ? 18.053 55.744 65.373 1.00 66.31 56 GLY A N 1
ATOM 309 C CA . GLY A 1 59 ? 18.966 56.893 65.111 1.00 64.70 56 GLY A CA 1
ATOM 310 C C . GLY A 1 59 ? 19.028 57.956 66.216 1.00 62.95 56 GLY A C 1
ATOM 311 O O . GLY A 1 59 ? 19.655 59.027 66.058 1.00 63.76 56 GLY A O 1
ATOM 312 N N . GLY A 1 60 ? 18.367 57.670 67.336 1.00 59.46 57 GLY A N 1
ATOM 313 C CA . GLY A 1 60 ? 18.193 58.644 68.390 1.00 56.15 57 GLY A CA 1
ATOM 314 C C . GLY A 1 60 ? 19.354 58.573 69.343 1.00 52.47 57 GLY A C 1
ATOM 315 O O . GLY A 1 60 ? 20.203 57.687 69.264 1.00 51.99 57 GLY A O 1
ATOM 316 N N . VAL A 1 61 ? 19.370 59.534 70.253 1.00 48.75 58 VAL A N 1
ATOM 317 C CA . VAL A 1 61 ? 20.404 59.641 71.258 1.00 44.37 58 VAL A CA 1
ATOM 318 C C . VAL A 1 61 ? 19.883 58.863 72.461 1.00 42.53 58 VAL A C 1
ATOM 319 O O . VAL A 1 61 ? 18.780 59.103 72.895 1.00 41.72 58 VAL A O 1
ATOM 323 N N . ALA A 1 62 ? 20.665 57.934 72.987 1.00 39.91 59 ALA A N 1
ATOM 324 C CA . ALA A 1 62 ? 20.272 57.185 74.177 1.00 38.72 59 ALA A CA 1
ATOM 325 C C . ALA A 1 62 ? 21.000 57.832 75.386 1.00 37.56 59 ALA A C 1
ATOM 326 O O . ALA A 1 62 ? 22.214 57.898 75.411 1.00 36.31 59 ALA A O 1
ATOM 328 N N . ARG A 1 63 ? 20.230 58.285 76.369 1.00 36.83 60 ARG A N 1
ATOM 329 C CA . ARG A 1 63 ? 20.735 59.034 77.526 1.00 36.53 60 ARG A CA 1
ATOM 330 C C . ARG A 1 63 ? 20.402 58.312 78.828 1.00 36.04 60 ARG A C 1
ATOM 331 O O . ARG A 1 63 ? 19.843 57.221 78.820 1.00 36.14 60 ARG A O 1
ATOM 339 N N . MET A 1 64 ? 20.771 58.926 79.944 1.00 35.20 61 MET A N 1
ATOM 340 C CA . MET A 1 64 ? 20.332 58.497 81.270 1.00 35.98 61 MET A CA 1
ATOM 341 C C . MET A 1 64 ? 18.803 58.322 81.290 1.00 36.12 61 MET A C 1
ATOM 342 O O . MET A 1 64 ? 18.063 59.108 80.669 1.00 34.78 61 MET A O 1
ATOM 347 N N . ALA A 1 65 ? 18.342 57.320 82.037 1.00 35.88 62 ALA A N 1
ATOM 348 C CA . ALA A 1 65 ? 16.918 57.081 82.214 1.00 36.65 62 ALA A CA 1
ATOM 349 C C . ALA A 1 65 ? 16.248 58.231 82.995 1.00 37.38 62 ALA A C 1
ATOM 350 O O . ALA A 1 65 ? 16.860 58.857 83.877 1.00 37.87 62 ALA A O 1
ATOM 352 N N . ASP A 1 66 ? 14.995 58.508 82.655 1.00 37.45 63 ASP A N 1
ATOM 353 C CA . ASP A 1 66 ? 14.121 59.324 83.504 1.00 38.58 63 ASP A CA 1
ATOM 354 C C . ASP A 1 66 ? 14.314 58.862 84.941 1.00 38.24 63 ASP A C 1
ATOM 355 O O . ASP A 1 66 ? 14.179 57.667 85.228 1.00 38.21 63 ASP A O 1
ATOM 360 N N . PRO A 1 67 ? 14.724 59.778 85.835 1.00 38.54 64 PRO A N 1
ATOM 361 C CA . PRO A 1 67 ? 14.882 59.384 87.246 1.00 38.83 64 PRO A CA 1
ATOM 362 C C . PRO A 1 67 ? 13.662 58.757 87.943 1.00 39.20 64 PRO A C 1
ATOM 363 O O . PRO A 1 67 ? 13.833 58.058 88.937 1.00 38.93 64 PRO A O 1
ATOM 367 N N . THR A 1 68 ? 12.470 59.009 87.414 1.00 39.65 65 THR A N 1
ATOM 368 C CA . THR A 1 68 ? 11.231 58.405 87.887 1.00 40.91 65 THR A CA 1
ATOM 369 C C . THR A 1 68 ? 11.251 56.878 87.743 1.00 41.19 65 THR A C 1
ATOM 370 O O . THR A 1 68 ? 10.758 56.144 88.598 1.00 41.33 65 THR A O 1
ATOM 374 N N . ILE A 1 69 ? 11.824 56.420 86.642 1.00 41.33 66 ILE A N 1
ATOM 375 C CA . ILE A 1 69 ? 11.938 54.995 86.376 1.00 41.72 66 ILE A CA 1
ATOM 376 C C . ILE A 1 69 ? 12.929 54.329 87.339 1.00 40.25 66 ILE A C 1
ATOM 377 O O . ILE A 1 69 ? 12.652 53.272 87.895 1.00 39.24 66 ILE A O 1
ATOM 382 N N . VAL A 1 70 ? 14.056 54.990 87.555 1.00 39.63 67 VAL A N 1
ATOM 383 C CA . VAL A 1 70 ? 15.083 54.497 88.458 1.00 38.75 67 VAL A CA 1
ATOM 384 C C . VAL A 1 70 ? 14.529 54.432 89.891 1.00 38.46 67 VAL A C 1
ATOM 385 O O . VAL A 1 70 ? 14.772 53.457 90.618 1.00 36.23 67 VAL A O 1
ATOM 389 N N . GLU A 1 71 ? 13.826 55.497 90.283 1.00 38.63 68 GLU A N 1
ATOM 390 C CA . GLU A 1 71 ? 13.132 55.582 91.568 1.00 40.40 68 GLU A CA 1
ATOM 391 C C . GLU A 1 71 ? 12.109 54.453 91.743 1.00 40.07 68 GLU A C 1
ATOM 392 O O . GLU A 1 71 ? 12.134 53.759 92.761 1.00 39.81 68 GLU A O 1
ATOM 398 N N . GLU A 1 72 ? 11.257 54.236 90.742 1.00 39.85 69 GLU A N 1
ATOM 399 C CA . GLU A 1 72 ? 10.322 53.108 90.782 1.00 40.03 69 GLU A CA 1
ATOM 400 C C . GLU A 1 72 ? 11.033 51.782 91.049 1.00 39.24 69 GLU A C 1
ATOM 401 O O . GLU A 1 72 ? 10.628 50.981 91.906 1.00 39.58 69 GLU A O 1
ATOM 407 N N . VAL A 1 73 ? 12.113 51.538 90.314 1.00 37.36 70 VAL A N 1
ATOM 408 C CA . VAL A 1 73 ? 12.845 50.316 90.488 1.00 36.13 70 VAL A CA 1
ATOM 409 C C . VAL A 1 73 ? 13.474 50.227 91.875 1.00 36.47 70 VAL A C 1
ATOM 410 O O . VAL A 1 73 ? 13.368 49.193 92.523 1.00 36.10 70 VAL A O 1
ATOM 414 N N . MET A 1 74 ? 14.097 51.302 92.354 1.00 36.90 71 MET A N 1
ATOM 415 C CA . MET A 1 74 ? 14.705 51.277 93.679 1.00 38.01 71 MET A CA 1
ATOM 416 C C . MET A 1 74 ? 13.660 50.968 94.763 1.00 38.66 71 MET A C 1
ATOM 417 O O . MET A 1 74 ? 13.991 50.303 95.750 1.00 37.88 71 MET A O 1
ATOM 422 N N . ASN A 1 75 ? 12.427 51.434 94.555 1.00 39.12 72 ASN A N 1
ATOM 423 C CA . ASN A 1 75 ? 11.348 51.249 95.520 1.00 40.49 72 ASN A CA 1
ATOM 424 C C . ASN A 1 75 ? 10.754 49.856 95.465 1.00 40.40 72 ASN A C 1
ATOM 425 O O . ASN A 1 75 ? 10.147 49.396 96.442 1.00 40.60 72 ASN A O 1
ATOM 430 N N . ALA A 1 76 ? 10.922 49.198 94.318 1.00 39.91 73 ALA A N 1
ATOM 431 C CA . ALA A 1 76 ? 10.304 47.908 94.054 1.00 39.64 73 ALA A CA 1
ATOM 432 C C . ALA A 1 76 ? 11.041 46.706 94.666 1.00 39.51 73 ALA A C 1
ATOM 433 O O . ALA A 1 76 ? 10.435 45.677 94.889 1.00 39.71 73 ALA A O 1
ATOM 435 N N . VAL A 1 77 ? 12.331 46.828 94.930 1.00 38.94 74 VAL A N 1
ATOM 436 C CA . VAL A 1 77 ? 13.106 45.669 95.290 1.00 39.18 74 VAL A CA 1
ATOM 437 C C . VAL A 1 77 ? 14.028 46.019 96.430 1.00 39.71 74 VAL A C 1
ATOM 438 O O . VAL A 1 77 ? 14.279 47.182 96.691 1.00 38.79 74 VAL A O 1
ATOM 442 N N . SER A 1 78 ? 14.540 44.982 97.085 1.00 40.44 75 SER A N 1
ATOM 443 C CA . SER A 1 78 ? 15.531 45.138 98.113 1.00 41.63 75 SER A CA 1
ATOM 444 C C . SER A 1 78 ? 16.944 44.758 97.640 1.00 40.99 75 SER A C 1
ATOM 445 O O . SER A 1 78 ? 17.881 44.900 98.394 1.00 43.50 75 SER A O 1
ATOM 448 N N . ILE A 1 79 ? 17.121 44.265 96.416 1.00 39.50 76 ILE A N 1
ATOM 449 C CA . ILE A 1 79 ? 18.468 43.909 95.941 1.00 37.68 76 ILE A CA 1
ATOM 450 C C . ILE A 1 79 ? 19.104 45.183 95.331 1.00 36.59 76 ILE A C 1
ATOM 451 O O . ILE A 1 79 ? 18.384 46.132 95.039 1.00 35.58 76 ILE A O 1
ATOM 456 N N . PRO A 1 80 ? 20.439 45.224 95.152 1.00 35.40 77 PRO A N 1
ATOM 457 C CA . PRO A 1 80 ? 21.006 46.468 94.583 1.00 35.18 77 PRO A CA 1
ATOM 458 C C . PRO A 1 80 ? 20.429 46.879 93.243 1.00 34.75 77 PRO A C 1
ATOM 459 O O . PRO A 1 80 ? 20.074 46.015 92.429 1.00 34.68 77 PRO A O 1
ATOM 463 N N . VAL A 1 81 ? 20.332 48.195 93.032 1.00 33.82 78 VAL A N 1
ATOM 464 C CA . VAL A 1 81 ? 19.882 48.728 91.781 1.00 33.21 78 VAL A CA 1
ATOM 465 C C . VAL A 1 81 ? 20.998 49.535 91.076 1.00 33.78 78 VAL A C 1
ATOM 466 O O . VAL A 1 81 ? 21.614 50.450 91.652 1.00 33.11 78 VAL A O 1
ATOM 470 N N . MET A 1 82 ? 21.203 49.188 89.817 1.00 33.23 79 MET A N 1
ATOM 471 C CA . MET A 1 82 ? 22.139 49.874 88.974 1.00 34.07 79 MET A CA 1
ATOM 472 C C . MET A 1 82 ? 21.404 50.716 87.932 1.00 33.40 79 MET A C 1
ATOM 473 O O . MET A 1 82 ? 20.211 50.468 87.591 1.00 32.18 79 MET A O 1
ATOM 478 N N . ALA A 1 83 ? 22.125 51.726 87.433 1.00 32.61 80 ALA A N 1
ATOM 479 C CA . ALA A 1 83 ? 21.641 52.482 86.285 1.00 33.05 80 ALA A CA 1
ATOM 480 C C . ALA A 1 83 ? 22.799 53.025 85.428 1.00 32.01 80 ALA A C 1
ATOM 481 O O . ALA A 1 83 ? 23.925 53.177 85.904 1.00 32.43 80 ALA A O 1
ATOM 483 N N . LYS A 1 84 ? 22.475 53.365 84.191 1.00 31.82 81 LYS A N 1
ATOM 484 C CA . LYS A 1 84 ? 23.449 53.779 83.190 1.00 31.56 81 LYS A CA 1
ATOM 485 C C . LYS A 1 84 ? 23.576 55.291 83.034 1.00 31.81 81 LYS A C 1
ATOM 486 O O . LYS A 1 84 ? 22.576 56.033 83.034 1.00 31.71 81 LYS A O 1
ATOM 492 N N . ALA A 1 85 ? 24.826 55.736 82.872 1.00 31.65 82 ALA A N 1
ATOM 493 C CA . ALA A 1 85 ? 25.134 57.081 82.450 1.00 31.02 82 ALA A CA 1
ATOM 494 C C . ALA A 1 85 ? 25.947 57.014 81.146 1.00 30.78 82 ALA A C 1
ATOM 495 O O . ALA A 1 85 ? 26.761 56.108 80.946 1.00 30.80 82 ALA A O 1
ATOM 497 N N . ARG A 1 86 ? 25.756 58.005 80.285 1.00 30.11 83 ARG A N 1
ATOM 498 C CA . ARG A 1 86 ? 26.546 58.123 79.082 1.00 30.21 83 ARG A CA 1
ATOM 499 C C . ARG A 1 86 ? 28.011 58.291 79.405 1.00 29.97 83 ARG A C 1
ATOM 500 O O . ARG A 1 86 ? 28.345 58.900 80.406 1.00 30.12 83 ARG A O 1
ATOM 508 N N . ILE A 1 87 ? 28.884 57.731 78.571 1.00 30.28 84 ILE A N 1
ATOM 509 C CA . ILE A 1 87 ? 30.326 57.827 78.800 1.00 29.94 84 ILE A CA 1
ATOM 510 C C . ILE A 1 87 ? 30.706 59.313 78.905 1.00 29.52 84 ILE A C 1
ATOM 511 O O . ILE A 1 87 ? 30.327 60.123 78.070 1.00 28.32 84 ILE A O 1
ATOM 516 N N . GLY A 1 88 ? 31.439 59.675 79.950 1.00 29.38 85 GLY A N 1
ATOM 517 C CA . GLY A 1 88 ? 31.851 61.063 80.120 1.00 28.69 85 GLY A CA 1
ATOM 518 C C . GLY A 1 88 ? 30.836 62.044 80.683 1.00 28.33 85 GLY A C 1
ATOM 519 O O . GLY A 1 88 ? 31.153 63.236 80.851 1.00 28.67 85 GLY A O 1
ATOM 520 N N . HIS A 1 89 ? 29.607 61.605 80.962 1.00 28.71 86 HIS A N 1
ATOM 521 C CA . HIS A 1 89 ? 28.565 62.573 81.343 1.00 28.32 86 HIS A CA 1
ATOM 522 C C . HIS A 1 89 ? 28.558 62.769 82.834 1.00 28.32 86 HIS A C 1
ATOM 523 O O . HIS A 1 89 ? 27.800 62.070 83.564 1.00 27.67 86 HIS A O 1
ATOM 530 N N . ILE A 1 90 ? 29.379 63.740 83.257 1.00 28.62 87 ILE A N 1
ATOM 531 C CA . ILE A 1 90 ? 29.693 64.014 84.670 1.00 29.69 87 ILE A CA 1
ATOM 532 C C . ILE A 1 90 ? 28.410 64.216 85.448 1.00 30.14 87 ILE A C 1
ATOM 533 O O . ILE A 1 90 ? 28.190 63.636 86.529 1.00 31.16 87 ILE A O 1
ATOM 538 N N . VAL A 1 91 ? 27.497 64.930 84.828 1.00 29.95 88 VAL A N 1
ATOM 539 C CA . VAL A 1 91 ? 26.296 65.324 85.543 1.00 29.50 88 VAL A CA 1
ATOM 540 C C . VAL A 1 91 ? 25.274 64.211 85.584 1.00 29.02 88 VAL A C 1
ATOM 541 O O . VAL A 1 91 ? 24.647 64.040 86.610 1.00 28.30 88 VAL A O 1
ATOM 545 N N . GLU A 1 92 ? 25.124 63.416 84.529 1.00 29.15 89 GLU A N 1
ATOM 546 C CA . GLU A 1 92 ? 24.226 62.260 84.626 1.00 29.71 89 GLU A CA 1
ATOM 547 C C . GLU A 1 92 ? 24.685 61.370 85.794 1.00 29.96 89 GLU A C 1
ATOM 548 O O . GLU A 1 92 ? 23.892 60.920 86.616 1.00 30.36 89 GLU A O 1
ATOM 554 N N . ALA A 1 93 ? 25.983 61.166 85.858 1.00 29.59 90 ALA A N 1
ATOM 555 C CA . ALA A 1 93 ? 26.611 60.372 86.890 1.00 30.18 90 ALA A CA 1
ATOM 556 C C . ALA A 1 93 ? 26.437 60.968 88.286 1.00 30.49 90 ALA A C 1
ATOM 557 O O . ALA A 1 93 ? 26.083 60.245 89.225 1.00 29.70 90 ALA A O 1
ATOM 559 N N . ARG A 1 94 ? 26.652 62.279 88.427 1.00 31.85 91 ARG A N 1
ATOM 560 C CA . ARG A 1 94 ? 26.424 62.919 89.728 1.00 32.46 91 ARG A CA 1
ATOM 561 C C . ARG A 1 94 ? 24.949 62.873 90.159 1.00 32.88 91 ARG A C 1
ATOM 562 O O . ARG A 1 94 ? 24.622 62.766 91.359 1.00 33.14 91 ARG A O 1
ATOM 570 N N . VAL A 1 95 ? 24.060 62.941 89.179 1.00 32.56 92 VAL A N 1
ATOM 571 C CA . VAL A 1 95 ? 22.642 62.868 89.438 1.00 32.45 92 VAL A CA 1
ATOM 572 C C . VAL A 1 95 ? 22.304 61.461 90.000 1.00 32.63 92 VAL A C 1
ATOM 573 O O . VAL A 1 95 ? 21.804 61.336 91.112 1.00 31.22 92 VAL A O 1
ATOM 577 N N . LEU A 1 96 ? 22.624 60.408 89.253 1.00 31.92 93 LEU A N 1
ATOM 578 C CA . LEU A 1 96 ? 22.405 59.021 89.763 1.00 31.72 93 LEU A CA 1
ATOM 579 C C . LEU A 1 96 ? 23.022 58.792 91.130 1.00 31.82 93 LEU A C 1
ATOM 580 O O . LEU A 1 96 ? 22.424 58.151 91.975 1.00 31.40 93 LEU A O 1
ATOM 585 N N . GLU A 1 97 ? 24.220 59.334 91.356 1.00 32.86 94 GLU A N 1
ATOM 586 C CA . GLU A 1 97 ? 24.868 59.248 92.654 1.00 33.57 94 GLU A CA 1
ATOM 587 C C . GLU A 1 97 ? 24.008 59.905 93.743 1.00 34.72 94 GLU A C 1
ATOM 588 O O . GLU A 1 97 ? 23.749 59.298 94.779 1.00 36.03 94 GLU A O 1
ATOM 594 N N . ALA A 1 98 ? 23.558 61.130 93.487 1.00 34.99 95 ALA A N 1
ATOM 595 C CA . ALA A 1 98 ? 22.706 61.883 94.408 1.00 36.13 95 ALA A CA 1
ATOM 596 C C . ALA A 1 98 ? 21.380 61.144 94.634 1.00 37.36 95 ALA A C 1
ATOM 597 O O . ALA A 1 98 ? 20.814 61.184 95.730 1.00 38.08 95 ALA A O 1
ATOM 599 N N . MET A 1 99 ? 20.888 60.473 93.596 1.00 37.89 96 MET A N 1
ATOM 600 C CA . MET A 1 99 ? 19.674 59.689 93.726 1.00 38.24 96 MET A CA 1
ATOM 601 C C . MET A 1 99 ? 19.819 58.472 94.607 1.00 37.08 96 MET A C 1
ATOM 602 O O . MET A 1 99 ? 18.817 57.885 94.973 1.00 38.00 96 MET A O 1
ATOM 607 N N . GLY A 1 100 ? 21.039 58.055 94.905 1.00 36.51 97 GLY A N 1
ATOM 608 C CA . GLY A 1 100 ? 21.241 56.885 95.749 1.00 36.25 97 GLY A CA 1
ATOM 609 C C . GLY A 1 100 ? 21.217 55.530 95.037 1.00 35.64 97 GLY A C 1
ATOM 610 O O . GLY A 1 100 ? 20.984 54.526 95.672 1.00 34.33 97 GLY A O 1
ATOM 611 N N . VAL A 1 101 ? 21.469 55.479 93.716 1.00 35.71 98 VAL A N 1
ATOM 612 C CA . VAL A 1 101 ? 21.616 54.167 93.026 1.00 33.48 98 VAL A CA 1
ATOM 613 C C . VAL A 1 101 ? 22.796 53.455 93.663 1.00 33.62 98 VAL A C 1
ATOM 614 O O . VAL A 1 101 ? 23.682 54.095 94.215 1.00 33.59 98 VAL A O 1
ATOM 618 N N . ASP A 1 102 ? 22.824 52.136 93.586 1.00 33.31 99 ASP A N 1
ATOM 619 C CA . ASP A 1 102 ? 23.916 51.364 94.190 1.00 32.92 99 ASP A CA 1
ATOM 620 C C . ASP A 1 102 ? 25.183 51.303 93.312 1.00 33.14 99 ASP A C 1
ATOM 621 O O . ASP A 1 102 ? 26.278 51.183 93.812 1.00 31.93 99 ASP A O 1
ATOM 626 N N . TYR A 1 103 ? 24.992 51.332 91.996 1.00 34.06 100 TYR A N 1
ATOM 627 C CA . TYR A 1 103 ? 26.079 51.327 91.016 1.00 34.19 100 TYR A CA 1
ATOM 628 C C . TYR A 1 103 ? 25.680 52.114 89.796 1.00 32.97 100 TYR A C 1
ATOM 629 O O . TYR A 1 103 ? 24.508 52.105 89.387 1.00 31.68 100 TYR A O 1
ATOM 638 N N . ILE A 1 104 ? 26.687 52.718 89.171 1.00 32.05 101 ILE A N 1
ATOM 639 C CA . ILE A 1 104 ? 26.524 53.329 87.878 1.00 31.11 101 ILE A CA 1
ATOM 640 C C . ILE A 1 104 ? 27.293 52.531 86.844 1.00 31.46 101 ILE A C 1
ATOM 641 O O . ILE A 1 104 ? 28.465 52.247 87.018 1.00 32.50 101 ILE A O 1
ATOM 646 N N . ASP A 1 105 ? 26.628 52.196 85.750 1.00 31.43 102 ASP A N 1
ATOM 647 C CA . ASP A 1 105 ? 27.284 51.644 84.583 1.00 31.57 102 ASP A CA 1
ATOM 648 C C . ASP A 1 105 ? 27.566 52.772 83.577 1.00 30.95 102 ASP A C 1
ATOM 649 O O . ASP A 1 105 ? 26.629 53.364 82.991 1.00 30.30 102 ASP A O 1
ATOM 654 N N . GLU A 1 106 ? 28.848 53.122 83.441 1.00 29.91 103 GLU A N 1
ATOM 655 C CA . GLU A 1 106 ? 29.254 54.100 82.470 1.00 30.87 103 GLU A CA 1
ATOM 656 C C . GLU A 1 106 ? 29.238 53.391 81.142 1.00 32.30 103 GLU A C 1
ATOM 657 O O . GLU A 1 106 ? 30.172 52.707 80.823 1.00 32.85 103 GLU A O 1
ATOM 663 N N . SER A 1 107 ? 28.161 53.524 80.378 1.00 33.97 104 SER A N 1
ATOM 664 C CA . SER A 1 107 ? 27.866 52.559 79.320 1.00 33.73 104 SER A CA 1
ATOM 665 C C . SER A 1 107 ? 27.915 53.031 77.869 1.00 34.27 104 SER A C 1
ATOM 666 O O . SER A 1 107 ? 27.210 53.954 77.454 1.00 34.21 104 SER A O 1
ATOM 669 N N . GLU A 1 108 ? 28.718 52.293 77.088 1.00 34.27 105 GLU A N 1
ATOM 670 C CA . GLU A 1 108 ? 28.877 52.472 75.645 1.00 34.96 105 GLU A CA 1
ATOM 671 C C . GLU A 1 108 ? 27.606 52.126 74.844 1.00 35.49 105 GLU A C 1
ATOM 672 O O . GLU A 1 108 ? 27.542 52.380 73.665 1.00 35.05 105 GLU A O 1
ATOM 678 N N . VAL A 1 109 ? 26.610 51.538 75.507 1.00 35.97 106 VAL A N 1
ATOM 679 C CA . VAL A 1 109 ? 25.328 51.281 74.928 1.00 37.07 106 VAL A CA 1
ATOM 680 C C . VAL A 1 109 ? 24.493 52.552 74.888 1.00 36.47 106 VAL A C 1
ATOM 681 O O . VAL A 1 109 ? 23.644 52.714 74.031 1.00 35.59 106 VAL A O 1
ATOM 685 N N . LEU A 1 110 ? 24.707 53.458 75.820 1.00 35.65 107 LEU A N 1
ATOM 686 C CA . LEU A 1 110 ? 24.122 54.801 75.641 1.00 35.17 107 LEU A CA 1
ATOM 687 C C . LEU A 1 110 ? 25.025 55.584 74.688 1.00 33.45 107 LEU A C 1
ATOM 688 O O . LEU A 1 110 ? 26.152 55.215 74.437 1.00 33.81 107 LEU A O 1
ATOM 693 N N . THR A 1 111 ? 24.521 56.667 74.150 1.00 32.97 108 THR A N 1
ATOM 694 C CA . THR A 1 111 ? 25.281 57.472 73.207 1.00 32.55 108 THR A CA 1
ATOM 695 C C . THR A 1 111 ? 26.367 58.240 73.975 1.00 32.53 108 THR A C 1
ATOM 696 O O . THR A 1 111 ? 26.042 59.018 74.870 1.00 31.77 108 THR A O 1
ATOM 700 N N . PRO A 1 112 ? 27.661 57.990 73.666 1.00 32.29 109 PRO A N 1
ATOM 701 C CA . PRO A 1 112 ? 28.711 58.664 74.434 1.00 31.75 109 PRO A CA 1
ATOM 702 C C . PRO A 1 112 ? 28.592 60.184 74.447 1.00 31.56 109 PRO A C 1
ATOM 703 O O . PRO A 1 112 ? 28.315 60.809 73.423 1.00 30.95 109 PRO A O 1
ATOM 707 N N . ALA A 1 113 ? 28.740 60.770 75.628 1.00 31.19 110 ALA A N 1
ATOM 708 C CA . ALA A 1 113 ? 28.712 62.237 75.779 1.00 31.20 110 ALA A CA 1
ATOM 709 C C . ALA A 1 113 ? 30.076 62.833 75.535 1.00 30.69 110 ALA A C 1
ATOM 710 O O . ALA A 1 113 ? 30.191 63.979 75.124 1.00 31.28 110 ALA A O 1
ATOM 712 N N . ASP A 1 114 ? 31.122 62.042 75.794 1.00 31.37 111 ASP A N 1
ATOM 713 C CA . ASP A 1 114 ? 32.494 62.446 75.581 1.00 31.94 111 ASP A CA 1
ATOM 714 C C . ASP A 1 114 ? 33.182 61.279 74.855 1.00 32.22 111 ASP A C 1
ATOM 715 O O . ASP A 1 114 ? 33.327 60.189 75.414 1.00 32.59 111 ASP A O 1
ATOM 720 N N . GLU A 1 115 ? 33.593 61.527 73.620 1.00 32.97 112 GLU A N 1
ATOM 721 C CA . GLU A 1 115 ? 34.328 60.565 72.820 1.00 34.36 112 GLU A CA 1
ATOM 722 C C . GLU A 1 115 ? 35.844 60.549 73.048 1.00 34.03 112 GLU A C 1
ATOM 723 O O . GLU A 1 115 ? 36.555 59.740 72.437 1.00 34.00 112 GLU A O 1
ATOM 729 N N . GLU A 1 116 ? 36.333 61.378 73.973 1.00 32.95 113 GLU A N 1
ATOM 730 C CA . GLU A 1 116 ? 37.753 61.381 74.315 1.00 33.11 113 GLU A CA 1
ATOM 731 C C . GLU A 1 116 ? 38.096 60.993 75.752 1.00 32.28 113 GLU A C 1
ATOM 732 O O . GLU A 1 116 ? 39.177 60.465 76.003 1.00 33.08 113 GLU A O 1
ATOM 738 N N . PHE A 1 117 ? 37.219 61.306 76.706 1.00 31.48 114 PHE A N 1
ATOM 739 C CA . PHE A 1 117 ? 37.559 61.132 78.106 1.00 31.27 114 PHE A CA 1
ATOM 740 C C . PHE A 1 117 ? 36.439 60.426 78.811 1.00 31.58 114 PHE A C 1
ATOM 741 O O . PHE A 1 117 ? 35.277 60.851 78.715 1.00 31.15 114 PHE A O 1
ATOM 749 N N . HIS A 1 118 ? 36.778 59.339 79.492 1.00 31.06 115 HIS A N 1
ATOM 750 C CA . HIS A 1 118 ? 35.815 58.695 80.409 1.00 30.92 115 HIS A CA 1
ATOM 751 C C . HIS A 1 118 ? 35.698 59.498 81.692 1.00 31.12 115 HIS A C 1
ATOM 752 O O . HIS A 1 118 ? 36.507 60.393 81.972 1.00 30.71 115 HIS A O 1
ATOM 759 N N . LEU A 1 119 ? 34.706 59.153 82.498 1.00 31.91 116 LEU A N 1
ATOM 760 C CA . LEU A 1 119 ? 34.539 59.769 83.809 1.00 32.37 116 LEU A CA 1
ATOM 761 C C . LEU A 1 119 ? 35.709 59.490 84.762 1.00 33.00 116 LEU A C 1
ATOM 762 O O . LEU A 1 119 ? 36.299 58.383 84.771 1.00 32.43 116 LEU A O 1
ATOM 767 N N . ASN A 1 120 ? 36.069 60.511 85.556 1.00 32.39 117 ASN A N 1
ATOM 768 C CA . ASN A 1 120 ? 37.008 60.309 86.649 1.00 32.84 117 ASN A CA 1
ATOM 769 C C . ASN A 1 120 ? 36.242 59.702 87.831 1.00 32.65 117 ASN A C 1
ATOM 770 O O . ASN A 1 120 ? 35.779 60.389 88.749 1.00 34.68 117 ASN A O 1
ATOM 775 N N . LYS A 1 121 ? 36.088 58.394 87.776 1.00 32.74 118 LYS A N 1
ATOM 776 C CA . LYS A 1 121 ? 35.251 57.646 88.682 1.00 32.20 118 LYS A CA 1
ATOM 777 C C . LYS A 1 121 ? 35.789 57.626 90.111 1.00 32.57 118 LYS A C 1
ATOM 778 O O . LYS A 1 121 ? 35.024 57.413 91.055 1.00 32.42 118 LYS A O 1
ATOM 784 N N . ASN A 1 122 ? 37.097 57.854 90.244 1.00 32.52 119 ASN A N 1
ATOM 785 C CA . ASN A 1 122 ? 37.800 58.063 91.529 1.00 33.57 119 ASN A CA 1
ATOM 786 C C . ASN A 1 122 ? 37.222 59.170 92.397 1.00 34.88 119 ASN A C 1
ATOM 787 O O . ASN A 1 122 ? 37.318 59.085 93.625 1.00 35.38 119 ASN A O 1
ATOM 792 N N . GLU A 1 123 ? 36.646 60.191 91.754 1.00 35.73 120 GLU A N 1
ATOM 793 C CA . GLU A 1 123 ? 36.053 61.340 92.431 1.00 37.19 120 GLU A CA 1
ATOM 794 C C . GLU A 1 123 ? 34.621 61.094 92.892 1.00 36.61 120 GLU A C 1
ATOM 795 O O . GLU A 1 123 ? 34.022 61.983 93.461 1.00 35.60 120 GLU A O 1
ATOM 801 N N . TYR A 1 124 ? 34.085 59.892 92.688 1.00 37.01 121 TYR A N 1
ATOM 802 C CA . TYR A 1 124 ? 32.734 59.583 93.134 1.00 37.29 121 TYR A CA 1
ATOM 803 C C . TYR A 1 124 ? 32.717 58.672 94.319 1.00 37.72 121 TYR A C 1
ATOM 804 O O . TYR A 1 124 ? 33.652 57.902 94.564 1.00 36.79 121 TYR A O 1
ATOM 813 N N . THR A 1 125 ? 31.600 58.725 95.034 1.00 38.33 122 THR A N 1
ATOM 814 C CA . THR A 1 125 ? 31.378 57.821 96.138 1.00 38.52 122 THR A CA 1
ATOM 815 C C . THR A 1 125 ? 30.658 56.545 95.657 1.00 37.88 122 THR A C 1
ATOM 816 O O . THR A 1 125 ? 30.957 55.464 96.121 1.00 38.47 122 THR A O 1
ATOM 820 N N . VAL A 1 126 ? 29.732 56.655 94.709 1.00 36.93 123 VAL A N 1
ATOM 821 C CA . VAL A 1 126 ? 29.072 55.468 94.163 1.00 35.80 123 VAL A CA 1
ATOM 822 C C . VAL A 1 126 ? 30.061 54.613 93.298 1.00 35.10 123 VAL A C 1
ATOM 823 O O . VAL A 1 126 ? 30.812 55.162 92.528 1.00 35.14 123 VAL A O 1
ATOM 827 N N . PRO A 1 127 ? 30.082 53.267 93.465 1.00 35.06 124 PRO A N 1
ATOM 828 C CA . PRO A 1 127 ? 30.885 52.406 92.574 1.00 34.70 124 PRO A CA 1
ATOM 829 C C . PRO A 1 127 ? 30.401 52.382 91.109 1.00 33.87 124 PRO A C 1
ATOM 830 O O . PRO A 1 127 ? 29.193 52.458 90.841 1.00 32.96 124 PRO A O 1
ATOM 834 N N . PHE A 1 128 ? 31.351 52.271 90.187 1.00 32.24 125 PHE A N 1
ATOM 835 C CA . PHE A 1 128 ? 31.035 52.162 88.775 1.00 31.88 125 PHE A CA 1
ATOM 836 C C . PHE A 1 128 ? 31.332 50.790 88.238 1.00 31.35 125 PHE A C 1
ATOM 837 O O . PHE A 1 128 ? 32.283 50.128 88.673 1.00 30.30 125 PHE A O 1
ATOM 845 N N . VAL A 1 129 ? 30.538 50.400 87.245 1.00 31.63 126 VAL A N 1
ATOM 846 C CA . VAL A 1 129 ? 30.914 49.322 86.325 1.00 31.40 126 VAL A CA 1
ATOM 847 C C . VAL A 1 129 ? 31.228 49.919 84.964 1.00 31.82 126 VAL A C 1
ATOM 848 O O . VAL A 1 129 ? 30.512 50.821 84.475 1.00 31.02 126 VAL A O 1
ATOM 852 N N . CYS A 1 130 ? 32.293 49.399 84.359 1.00 30.69 127 CYS A N 1
ATOM 853 C CA . CYS A 1 130 ? 32.651 49.719 82.987 1.00 30.75 127 CYS A CA 1
ATOM 854 C C . CYS A 1 130 ? 32.888 48.493 82.141 1.00 30.04 127 CYS A C 1
ATOM 855 O O . CYS A 1 130 ? 33.233 47.407 82.626 1.00 28.74 127 CYS A O 1
ATOM 858 N N . GLY A 1 131 ? 32.733 48.697 80.844 1.00 29.60 128 GLY A N 1
ATOM 859 C CA . GLY A 1 131 ? 33.046 47.676 79.869 1.00 29.83 128 GLY A CA 1
ATOM 860 C C . GLY A 1 131 ? 34.511 47.596 79.457 1.00 29.81 128 GLY A C 1
ATOM 861 O O . GLY A 1 131 ? 35.266 48.559 79.537 1.00 30.13 128 GLY A O 1
ATOM 862 N N . CYS A 1 132 ? 34.911 46.426 78.977 1.00 29.65 129 CYS A N 1
ATOM 863 C CA . CYS A 1 132 ? 36.269 46.237 78.483 1.00 29.70 129 CYS A CA 1
ATOM 864 C C . CYS A 1 132 ? 36.343 45.048 77.516 1.00 30.28 129 CYS A C 1
ATOM 865 O O . CYS A 1 132 ? 35.487 44.118 77.549 1.00 29.95 129 CYS A O 1
ATOM 868 N N . ARG A 1 133 ? 37.356 45.079 76.642 1.00 30.38 130 ARG A N 1
ATOM 869 C CA . ARG A 1 133 ? 37.525 44.049 75.642 1.00 30.72 130 ARG A CA 1
ATOM 870 C C . ARG A 1 133 ? 38.852 43.360 75.724 1.00 30.20 130 ARG A C 1
ATOM 871 O O . ARG A 1 133 ? 39.045 42.366 75.049 1.00 29.55 130 ARG A O 1
ATOM 879 N N . ASP A 1 134 ? 39.758 43.892 76.539 1.00 29.81 131 ASP A N 1
ATOM 880 C CA . ASP A 1 134 ? 41.086 43.387 76.671 1.00 29.65 131 ASP A CA 1
ATOM 881 C C . ASP A 1 134 ? 41.633 43.979 77.958 1.00 30.61 131 ASP A C 1
ATOM 882 O O . ASP A 1 134 ? 40.954 44.810 78.617 1.00 29.20 131 ASP A O 1
ATOM 887 N N . LEU A 1 135 ? 42.840 43.531 78.338 1.00 30.23 132 LEU A N 1
ATOM 888 C CA . LEU A 1 135 ? 43.423 43.920 79.614 1.00 30.06 132 LEU A CA 1
ATOM 889 C C . LEU A 1 135 ? 43.862 45.369 79.697 1.00 30.26 132 LEU A C 1
ATOM 890 O O . LEU A 1 135 ? 43.842 45.934 80.759 1.00 29.47 132 LEU A O 1
ATOM 895 N N . GLY A 1 136 ? 44.279 45.955 78.583 1.00 31.74 133 GLY A N 1
ATOM 896 C CA . GLY A 1 136 ? 44.597 47.363 78.537 1.00 30.81 133 GLY A CA 1
ATOM 897 C C . GLY A 1 136 ? 43.360 48.165 78.855 1.00 31.00 133 GLY A C 1
ATOM 898 O O . GLY A 1 136 ? 43.422 49.062 79.694 1.00 30.44 133 GLY A O 1
ATOM 899 N N . GLU A 1 137 ? 42.234 47.860 78.204 1.00 31.12 134 GLU A N 1
ATOM 900 C CA . GLU A 1 137 ? 40.997 48.600 78.513 1.00 31.80 134 GLU A CA 1
ATOM 901 C C . GLU A 1 137 ? 40.607 48.360 79.945 1.00 30.91 134 GLU A C 1
ATOM 902 O O . GLU A 1 137 ? 40.216 49.294 80.631 1.00 32.06 134 GLU A O 1
ATOM 908 N N . ALA A 1 138 ? 40.668 47.101 80.401 1.00 30.30 135 ALA A N 1
ATOM 909 C CA . ALA A 1 138 ? 40.294 46.776 81.788 1.00 29.82 135 ALA A CA 1
ATOM 910 C C . ALA A 1 138 ? 41.060 47.618 82.813 1.00 30.14 135 ALA A C 1
ATOM 911 O O . ALA A 1 138 ? 40.478 48.222 83.740 1.00 29.67 135 ALA A O 1
ATOM 913 N N . THR A 1 139 ? 42.376 47.634 82.661 1.00 29.74 136 THR A N 1
ATOM 914 C CA . THR A 1 139 ? 43.219 48.345 83.624 1.00 29.85 136 THR A CA 1
ATOM 915 C C . THR A 1 139 ? 43.092 49.867 83.553 1.00 29.09 136 THR A C 1
ATOM 916 O O . THR A 1 139 ? 43.139 50.537 84.577 1.00 29.86 136 THR A O 1
ATOM 920 N N . ARG A 1 140 ? 42.875 50.429 82.358 1.00 30.56 137 ARG A N 1
ATOM 921 C CA . ARG A 1 140 ? 42.596 51.860 82.243 1.00 29.69 137 ARG A CA 1
ATOM 922 C C . ARG A 1 140 ? 41.260 52.211 82.933 1.00 30.08 137 ARG A C 1
ATOM 923 O O . ARG A 1 140 ? 41.194 53.184 83.694 1.00 29.48 137 ARG A O 1
ATOM 931 N N . ARG A 1 141 ? 40.207 51.429 82.690 1.00 30.06 138 ARG A N 1
ATOM 932 C CA . ARG A 1 141 ? 38.946 51.633 83.418 1.00 29.96 138 ARG A CA 1
ATOM 933 C C . ARG A 1 141 ? 39.124 51.542 84.962 1.00 29.93 138 ARG A C 1
ATOM 934 O O . ARG A 1 141 ? 38.614 52.394 85.704 1.00 28.52 138 ARG A O 1
ATOM 942 N N . ILE A 1 142 ? 39.873 50.541 85.440 1.00 29.92 139 ILE A N 1
ATOM 943 C CA . ILE A 1 142 ? 40.146 50.408 86.870 1.00 29.33 139 ILE A CA 1
ATOM 944 C C . ILE A 1 142 ? 40.896 51.630 87.388 1.00 29.60 139 ILE A C 1
ATOM 945 O O . ILE A 1 142 ? 40.500 52.215 88.413 1.00 27.94 139 ILE A O 1
ATOM 950 N N . ALA A 1 143 ? 41.947 52.045 86.664 1.00 28.86 140 ALA A N 1
ATOM 951 C CA . ALA A 1 143 ? 42.745 53.204 87.075 1.00 29.66 140 ALA A CA 1
ATOM 952 C C . ALA A 1 143 ? 41.934 54.516 87.163 1.00 29.94 140 ALA A C 1
ATOM 953 O O . ALA A 1 143 ? 42.133 55.309 88.067 1.00 28.69 140 ALA A O 1
ATOM 955 N N . GLU A 1 144 ? 40.976 54.683 86.257 1.00 30.36 141 GLU A N 1
ATOM 956 C CA . GLU A 1 144 ? 40.021 55.801 86.328 1.00 30.59 141 GLU A CA 1
ATOM 957 C C . GLU A 1 144 ? 39.043 55.673 87.472 1.00 30.24 141 GLU A C 1
ATOM 958 O O . GLU A 1 144 ? 38.315 56.630 87.752 1.00 30.53 141 GLU A O 1
ATOM 964 N N . GLY A 1 145 ? 39.014 54.504 88.110 1.00 30.24 142 GLY A N 1
ATOM 965 C CA . GLY A 1 145 ? 38.230 54.248 89.307 1.00 30.32 142 GLY A CA 1
ATOM 966 C C . GLY A 1 145 ? 37.077 53.245 89.223 1.00 30.78 142 GLY A C 1
ATOM 967 O O . GLY A 1 145 ? 36.281 53.126 90.148 1.00 30.18 142 GLY A O 1
ATOM 968 N N . ALA A 1 146 ? 36.974 52.503 88.122 1.00 31.41 143 ALA A N 1
ATOM 969 C CA . ALA A 1 146 ? 35.964 51.445 87.999 1.00 30.71 143 ALA A CA 1
ATOM 970 C C . ALA A 1 146 ? 36.120 50.439 89.143 1.00 31.16 143 ALA A C 1
ATOM 971 O O . ALA A 1 146 ? 37.225 50.026 89.438 1.00 30.31 143 ALA A O 1
ATOM 973 N N . SER A 1 147 ? 35.014 50.079 89.789 1.00 31.96 144 SER A N 1
ATOM 974 C CA . SER A 1 147 ? 34.978 49.087 90.873 1.00 32.46 144 SER A CA 1
ATOM 975 C C . SER A 1 147 ? 34.530 47.706 90.373 1.00 32.77 144 SER A C 1
ATOM 976 O O . SER A 1 147 ? 34.593 46.706 91.103 1.00 33.62 144 SER A O 1
ATOM 979 N N . MET A 1 148 ? 34.102 47.647 89.109 1.00 32.96 145 MET A N 1
ATOM 980 C CA . MET A 1 148 ? 33.559 46.430 88.547 1.00 32.69 145 MET A CA 1
ATOM 981 C C . MET A 1 148 ? 33.707 46.543 87.068 1.00 32.32 145 MET A C 1
ATOM 982 O O . MET A 1 148 ? 33.679 47.664 86.498 1.00 31.21 145 MET A O 1
ATOM 987 N N . LEU A 1 149 ? 33.914 45.390 86.444 1.00 31.91 146 LEU A N 1
ATOM 988 C CA . LEU A 1 149 ? 34.039 45.320 84.997 1.00 31.72 146 LEU A CA 1
ATOM 989 C C . LEU A 1 149 ? 33.069 44.335 84.365 1.00 31.29 146 LEU A C 1
ATOM 990 O O . LEU A 1 149 ? 32.521 43.446 85.023 1.00 31.76 146 LEU A O 1
ATOM 995 N N . ARG A 1 150 ? 32.869 44.527 83.069 1.00 30.74 147 ARG A N 1
ATOM 996 C CA . ARG A 1 150 ? 32.109 43.604 82.239 1.00 31.15 147 ARG A CA 1
ATOM 997 C C . ARG A 1 150 ? 32.604 43.600 80.806 1.00 30.77 147 ARG A C 1
ATOM 998 O O . ARG A 1 150 ? 33.272 44.528 80.357 1.00 28.96 147 ARG A O 1
ATOM 1006 N N . THR A 1 151 ? 32.253 42.544 80.076 1.00 31.01 148 THR A N 1
ATOM 1007 C CA . THR A 1 151 ? 32.575 42.502 78.669 1.00 31.12 148 THR A CA 1
ATOM 1008 C C . THR A 1 151 ? 31.737 43.558 77.974 1.00 32.37 148 THR A C 1
ATOM 1009 O O . THR A 1 151 ? 30.685 43.930 78.423 1.00 31.71 148 THR A O 1
ATOM 1013 N N . LYS A 1 152 ? 32.218 44.062 76.861 1.00 33.88 149 LYS A N 1
ATOM 1014 C CA . LYS A 1 152 ? 31.391 44.918 76.082 1.00 35.54 149 LYS A CA 1
ATOM 1015 C C . LYS A 1 152 ? 30.435 44.022 75.300 1.00 37.15 149 LYS A C 1
ATOM 1016 O O . LYS A 1 152 ? 29.285 44.370 75.102 1.00 38.47 149 LYS A O 1
ATOM 1022 N N . GLY A 1 153 ? 30.853 42.815 74.965 1.00 38.48 150 GLY A N 1
ATOM 1023 C CA . GLY A 1 153 ? 29.983 41.922 74.207 1.00 39.53 150 GLY A CA 1
ATOM 1024 C C . GLY A 1 153 ? 29.453 42.586 72.937 1.00 41.34 150 GLY A C 1
ATOM 1025 O O . GLY A 1 153 ? 30.168 43.399 72.290 1.00 41.52 150 GLY A O 1
ATOM 1026 N N . GLU A 1 154 ? 28.221 42.233 72.607 1.00 42.40 151 GLU A N 1
ATOM 1027 C CA . GLU A 1 154 ? 27.480 42.686 71.427 1.00 44.83 151 GLU A CA 1
ATOM 1028 C C . GLU A 1 154 ? 25.995 42.798 71.822 1.00 46.38 151 GLU A C 1
ATOM 1029 O O . GLU A 1 154 ? 25.235 41.846 71.703 1.00 46.42 151 GLU A O 1
ATOM 1035 N N . PRO A 1 155 ? 25.589 43.954 72.358 1.00 49.08 152 PRO A N 1
ATOM 1036 C CA . PRO A 1 155 ? 24.244 44.067 72.912 1.00 49.98 152 PRO A CA 1
ATOM 1037 C C . PRO A 1 155 ? 23.144 43.957 71.879 1.00 50.35 152 PRO A C 1
ATOM 1038 O O . PRO A 1 155 ? 23.337 44.334 70.729 1.00 51.82 152 PRO A O 1
ATOM 1042 N N . GLY A 1 156 ? 22.002 43.428 72.289 1.00 50.37 153 GLY A N 1
ATOM 1043 C CA . GLY A 1 156 ? 20.840 43.313 71.414 1.00 50.01 153 GLY A CA 1
ATOM 1044 C C . GLY A 1 156 ? 20.916 42.443 70.157 1.00 49.10 153 GLY A C 1
ATOM 1045 O O . GLY A 1 156 ? 20.032 42.546 69.273 1.00 50.86 153 GLY A O 1
ATOM 1046 N N . THR A 1 157 ? 21.948 41.610 70.041 1.00 46.45 154 THR A N 1
ATOM 1047 C CA . THR A 1 157 ? 22.093 40.708 68.911 1.00 44.29 154 THR A CA 1
ATOM 1048 C C . THR A 1 157 ? 21.771 39.276 69.339 1.00 42.22 154 THR A C 1
ATOM 1049 O O . THR A 1 157 ? 21.446 38.446 68.512 1.00 41.17 154 THR A O 1
ATOM 1053 N N . GLY A 1 158 ? 21.880 38.978 70.627 1.00 39.95 155 GLY A N 1
ATOM 1054 C CA . GLY A 1 158 ? 21.724 37.606 71.100 1.00 38.26 155 GLY A CA 1
ATOM 1055 C C . GLY A 1 158 ? 22.864 36.666 70.694 1.00 36.86 155 GLY A C 1
ATOM 1056 O O . GLY A 1 158 ? 22.765 35.449 70.884 1.00 37.50 155 GLY A O 1
ATOM 1057 N N . ASN A 1 159 ? 23.935 37.220 70.136 1.00 34.77 156 ASN A N 1
ATOM 1058 C CA . ASN A 1 159 ? 25.135 36.466 69.769 1.00 34.06 156 ASN A CA 1
ATOM 1059 C C . ASN A 1 159 ? 26.198 36.593 70.862 1.00 33.03 156 ASN A C 1
ATOM 1060 O O . ASN A 1 159 ? 26.660 37.684 71.152 1.00 33.22 156 ASN A O 1
ATOM 1065 N N . ILE A 1 160 ? 26.559 35.456 71.448 1.00 31.89 157 ILE A N 1
ATOM 1066 C CA . ILE A 1 160 ? 27.491 35.376 72.585 1.00 31.61 157 ILE A CA 1
ATOM 1067 C C . ILE A 1 160 ? 28.961 35.581 72.148 1.00 30.99 157 ILE A C 1
ATOM 1068 O O . ILE A 1 160 ? 29.821 35.784 72.988 1.00 31.49 157 ILE A O 1
ATOM 1073 N N . VAL A 1 161 ? 29.224 35.601 70.836 1.00 30.74 158 VAL A N 1
ATOM 1074 C CA . VAL A 1 161 ? 30.589 35.561 70.293 1.00 30.20 158 VAL A CA 1
ATOM 1075 C C . VAL A 1 161 ? 31.541 36.654 70.768 1.00 30.11 158 VAL A C 1
ATOM 1076 O O . VAL A 1 161 ? 32.706 36.348 71.022 1.00 30.54 158 VAL A O 1
ATOM 1080 N N . GLU A 1 162 ? 31.057 37.893 70.965 1.00 30.87 159 GLU A N 1
ATOM 1081 C CA . GLU A 1 162 ? 31.919 38.994 71.410 1.00 30.86 159 GLU A CA 1
ATOM 1082 C C . GLU A 1 162 ? 32.214 38.970 72.909 1.00 30.33 159 GLU A C 1
ATOM 1083 O O . GLU A 1 162 ? 33.333 39.254 73.345 1.00 31.15 159 GLU A O 1
ATOM 1089 N N . ALA A 1 163 ? 31.223 38.585 73.697 1.00 30.59 160 ALA A N 1
ATOM 1090 C CA . ALA A 1 163 ? 31.400 38.362 75.118 1.00 30.13 160 ALA A CA 1
ATOM 1091 C C . ALA A 1 163 ? 32.428 37.235 75.362 1.00 29.09 160 ALA A C 1
ATOM 1092 O O . ALA A 1 163 ? 33.371 37.372 76.191 1.00 29.24 160 ALA A O 1
ATOM 1094 N N . VAL A 1 164 ? 32.298 36.157 74.605 1.00 28.35 161 VAL A N 1
ATOM 1095 C CA . VAL A 1 164 ? 33.347 35.121 74.558 1.00 28.16 161 VAL A CA 1
ATOM 1096 C C . VAL A 1 164 ? 34.723 35.702 74.230 1.00 26.99 161 VAL A C 1
ATOM 1097 O O . VAL A 1 164 ? 35.711 35.503 74.962 1.00 28.19 161 VAL A O 1
ATOM 1101 N N . ARG A 1 165 ? 34.792 36.489 73.183 1.00 29.25 162 ARG A N 1
ATOM 1102 C CA . ARG A 1 165 ? 36.087 37.025 72.725 1.00 29.00 162 ARG A CA 1
ATOM 1103 C C . ARG A 1 165 ? 36.656 37.880 73.810 1.00 28.34 162 ARG A C 1
ATOM 1104 O O . ARG A 1 165 ? 37.807 37.719 74.163 1.00 29.61 162 ARG A O 1
ATOM 1112 N N . HIS A 1 166 ? 35.835 38.749 74.401 1.00 29.04 163 HIS A N 1
ATOM 1113 C CA . HIS A 1 166 ? 36.349 39.703 75.437 1.00 29.51 163 HIS A CA 1
ATOM 1114 C C . HIS A 1 166 ? 36.760 39.040 76.733 1.00 29.69 163 HIS A C 1
ATOM 1115 O O . HIS A 1 166 ? 37.806 39.390 77.305 1.00 30.77 163 HIS A O 1
ATOM 1122 N N . MET A 1 167 ? 35.957 38.083 77.204 1.00 29.94 164 MET A N 1
ATOM 1123 C CA . MET A 1 167 ? 36.264 37.360 78.417 1.00 29.46 164 MET A CA 1
ATOM 1124 C C . MET A 1 167 ? 37.503 36.533 78.200 1.00 29.62 164 MET A C 1
ATOM 1125 O O . MET A 1 167 ? 38.387 36.518 79.027 1.00 31.03 164 MET A O 1
ATOM 1130 N N . ARG A 1 168 ? 37.572 35.816 77.080 1.00 29.71 165 ARG A N 1
ATOM 1131 C CA . ARG A 1 168 ? 38.808 35.087 76.757 1.00 29.89 165 ARG A CA 1
ATOM 1132 C C . ARG A 1 168 ? 40.033 35.967 76.649 1.00 28.85 165 ARG A C 1
ATOM 1133 O O . ARG A 1 168 ? 41.119 35.591 77.137 1.00 28.55 165 ARG A O 1
ATOM 1141 N N . LYS A 1 169 ? 39.880 37.137 76.049 1.00 29.07 166 LYS A N 1
ATOM 1142 C CA . LYS A 1 169 ? 41.050 38.020 75.848 1.00 29.77 166 LYS A CA 1
ATOM 1143 C C . LYS A 1 169 ? 41.554 38.497 77.196 1.00 29.01 166 LYS A C 1
ATOM 1144 O O . LYS A 1 169 ? 42.728 38.338 77.542 1.00 30.19 166 LYS A O 1
ATOM 1150 N N . VAL A 1 170 ? 40.671 39.106 77.961 1.00 29.72 167 VAL A N 1
ATOM 1151 C CA . VAL A 1 170 ? 41.045 39.559 79.295 1.00 29.54 167 VAL A CA 1
ATOM 1152 C C . VAL A 1 170 ? 41.671 38.432 80.112 1.00 30.15 167 VAL A C 1
ATOM 1153 O O . VAL A 1 170 ? 42.730 38.615 80.725 1.00 30.83 167 VAL A O 1
ATOM 1157 N N . ASN A 1 171 ? 41.048 37.263 80.102 1.00 29.32 168 ASN A N 1
ATOM 1158 C CA . ASN A 1 171 ? 41.564 36.176 80.934 1.00 30.03 168 ASN A CA 1
ATOM 1159 C C . ASN A 1 171 ? 42.902 35.622 80.420 1.00 29.56 168 ASN A C 1
ATOM 1160 O O . ASN A 1 171 ? 43.810 35.292 81.188 1.00 30.37 168 ASN A O 1
ATOM 1165 N N . ALA A 1 172 ? 43.029 35.495 79.120 1.00 30.13 169 ALA A N 1
ATOM 1166 C CA . ALA A 1 172 ? 44.298 35.024 78.532 1.00 29.71 169 ALA A CA 1
ATOM 1167 C C . ALA A 1 172 ? 45.468 35.968 78.836 1.00 29.48 169 ALA A C 1
ATOM 1168 O O . ALA A 1 172 ? 46.570 35.527 79.184 1.00 29.48 169 ALA A O 1
ATOM 1170 N N . GLN A 1 173 ? 45.209 37.253 78.715 1.00 29.73 170 GLN A N 1
ATOM 1171 C CA . GLN A 1 173 ? 46.190 38.288 79.026 1.00 29.63 170 GLN A CA 1
ATOM 1172 C C . GLN A 1 173 ? 46.577 38.343 80.490 1.00 29.02 170 GLN A C 1
ATOM 1173 O O . GLN A 1 173 ? 47.751 38.496 80.815 1.00 29.23 170 GLN A O 1
ATOM 1179 N N . VAL A 1 174 ? 45.611 38.112 81.368 1.00 30.27 171 VAL A N 1
ATOM 1180 C CA . VAL A 1 174 ? 45.894 37.982 82.823 1.00 30.21 171 VAL A CA 1
ATOM 1181 C C . VAL A 1 174 ? 46.802 36.785 83.107 1.00 30.55 171 VAL A C 1
ATOM 1182 O O . VAL A 1 174 ? 47.819 36.943 83.783 1.00 30.88 171 VAL A O 1
ATOM 1186 N N . ARG A 1 175 ? 46.464 35.620 82.583 1.00 30.91 172 ARG A N 1
ATOM 1187 C CA . ARG A 1 175 ? 47.300 34.406 82.767 1.00 31.24 172 ARG A CA 1
ATOM 1188 C C . ARG A 1 175 ? 48.741 34.654 82.314 1.00 30.55 172 ARG A C 1
ATOM 1189 O O . ARG A 1 175 ? 49.707 34.291 83.011 1.00 30.98 172 ARG A O 1
ATOM 1197 N N . LYS A 1 176 ? 48.899 35.351 81.198 1.00 29.41 173 LYS A N 1
ATOM 1198 C CA . LYS A 1 176 ? 50.205 35.621 80.698 1.00 30.20 173 LYS A CA 1
ATOM 1199 C C . LYS A 1 176 ? 50.986 36.557 81.605 1.00 30.05 173 LYS A C 1
ATOM 1200 O O . LYS A 1 176 ? 52.171 36.302 81.902 1.00 30.97 173 LYS A O 1
ATOM 1206 N N . VAL A 1 177 ? 50.323 37.609 82.052 1.00 28.61 174 VAL A N 1
ATOM 1207 C CA . VAL A 1 177 ? 50.909 38.577 82.974 1.00 29.13 174 VAL A CA 1
ATOM 1208 C C . VAL A 1 177 ? 51.330 37.893 84.284 1.00 28.97 174 VAL A C 1
ATOM 1209 O O . VAL A 1 177 ? 52.414 38.150 84.745 1.00 28.62 174 VAL A O 1
ATOM 1213 N N . VAL A 1 178 ? 50.500 36.997 84.812 1.00 28.31 175 VAL A N 1
ATOM 1214 C CA . VAL A 1 178 ? 50.781 36.304 86.064 1.00 29.05 175 VAL A CA 1
ATOM 1215 C C . VAL A 1 178 ? 51.991 35.413 85.905 1.00 28.61 175 VAL A C 1
ATOM 1216 O O . VAL A 1 178 ? 52.822 35.355 86.783 1.00 29.47 175 VAL A O 1
ATOM 1220 N N . ALA A 1 179 ? 52.131 34.772 84.750 1.00 28.96 176 ALA A N 1
ATOM 1221 C CA . ALA A 1 179 ? 53.254 33.847 84.500 1.00 29.32 176 ALA A CA 1
ATOM 1222 C C . ALA A 1 179 ? 54.581 34.475 83.991 1.00 29.58 176 ALA A C 1
ATOM 1223 O O . ALA A 1 179 ? 55.635 33.863 84.079 1.00 27.58 176 ALA A O 1
ATOM 1225 N N . MET A 1 180 ? 54.544 35.693 83.443 1.00 30.30 177 MET A N 1
ATOM 1226 C CA . MET A 1 180 ? 55.713 36.187 82.718 1.00 31.29 177 MET A CA 1
ATOM 1227 C C . MET A 1 180 ? 56.808 36.722 83.641 1.00 31.42 177 MET A C 1
ATOM 1228 O O . MET A 1 180 ? 56.591 37.034 84.805 1.00 31.84 177 MET A O 1
ATOM 1233 N N . SER A 1 181 ? 58.004 36.813 83.100 1.00 32.01 178 SER A N 1
ATOM 1234 C CA . SER A 1 181 ? 59.105 37.336 83.865 1.00 32.65 178 SER A CA 1
ATOM 1235 C C . SER A 1 181 ? 58.740 38.772 84.258 1.00 32.09 178 SER A C 1
ATOM 1236 O O . SER A 1 181 ? 58.179 39.560 83.456 1.00 30.52 178 SER A O 1
ATOM 1239 N N . GLU A 1 182 ? 58.986 39.100 85.527 1.00 32.30 179 GLU A N 1
ATOM 1240 C CA . GLU A 1 182 ? 58.608 40.413 86.029 1.00 32.57 179 GLU A CA 1
ATOM 1241 C C . GLU A 1 182 ? 59.321 41.521 85.251 1.00 31.29 179 GLU A C 1
ATOM 1242 O O . GLU A 1 182 ? 58.753 42.577 84.994 1.00 31.72 179 GLU A O 1
ATOM 1248 N N . ASP A 1 183 ? 60.538 41.267 84.815 1.00 30.18 180 ASP A N 1
ATOM 1249 C CA . ASP A 1 183 ? 61.275 42.303 84.103 1.00 29.59 180 ASP A CA 1
ATOM 1250 C C . ASP A 1 183 ? 60.830 42.603 82.648 1.00 29.47 180 ASP A C 1
ATOM 1251 O O . ASP A 1 183 ? 61.317 43.568 82.040 1.00 28.71 180 ASP A O 1
ATOM 1256 N N . GLU A 1 184 ? 59.843 41.830 82.154 1.00 29.00 181 GLU A N 1
ATOM 1257 C CA . GLU A 1 184 ? 59.218 42.038 80.851 1.00 28.08 181 GLU A CA 1
ATOM 1258 C C . GLU A 1 184 ? 57.868 42.786 80.935 1.00 28.24 181 GLU A C 1
ATOM 1259 O O . GLU A 1 184 ? 57.218 43.087 79.918 1.00 26.30 181 GLU A O 1
ATOM 1265 N N . LEU A 1 185 ? 57.462 43.131 82.141 1.00 28.91 182 LEU A N 1
ATOM 1266 C CA . LEU A 1 185 ? 56.109 43.629 82.345 1.00 29.44 182 LEU A CA 1
ATOM 1267 C C . LEU A 1 185 ? 55.934 45.107 81.884 1.00 29.22 182 LEU A C 1
ATOM 1268 O O . LEU A 1 185 ? 54.809 45.513 81.561 1.00 28.64 182 LEU A O 1
ATOM 1273 N N . MET A 1 186 ? 56.996 45.900 81.919 1.00 27.34 183 MET A N 1
ATOM 1274 C CA . MET A 1 186 ? 56.900 47.290 81.406 1.00 28.34 183 MET A CA 1
ATOM 1275 C C . MET A 1 186 ? 56.665 47.305 79.889 1.00 28.14 183 MET A C 1
ATOM 1276 O O . MET A 1 186 ? 55.851 48.066 79.404 1.00 27.81 183 MET A O 1
ATOM 1281 N N . THR A 1 187 ? 57.390 46.469 79.160 1.00 28.71 184 THR A N 1
ATOM 1282 C CA . THR A 1 187 ? 57.162 46.268 77.738 1.00 28.91 184 THR A CA 1
ATOM 1283 C C . THR A 1 187 ? 55.759 45.766 77.482 1.00 29.30 184 THR A C 1
ATOM 1284 O O . THR A 1 187 ? 55.071 46.295 76.611 1.00 29.27 184 THR A O 1
ATOM 1288 N N . GLU A 1 188 ? 55.304 44.813 78.296 1.00 28.45 185 GLU A N 1
ATOM 1289 C CA . GLU A 1 188 ? 53.945 44.385 78.235 1.00 27.49 185 GLU A CA 1
ATOM 1290 C C . GLU A 1 188 ? 52.960 45.528 78.546 1.00 28.27 185 GLU A C 1
ATOM 1291 O O . GLU A 1 188 ? 51.997 45.701 77.812 1.00 25.25 185 GLU A O 1
ATOM 1297 N N . ALA A 1 189 ? 53.193 46.290 79.617 1.00 26.92 186 ALA A N 1
ATOM 1298 C CA . ALA A 1 189 ? 52.318 47.438 79.936 1.00 27.63 186 ALA A CA 1
ATOM 1299 C C . ALA A 1 189 ? 52.216 48.460 78.762 1.00 29.17 186 ALA A C 1
ATOM 1300 O O . ALA A 1 189 ? 51.104 48.917 78.381 1.00 29.97 186 ALA A O 1
ATOM 1302 N N . LYS A 1 190 ? 53.378 48.810 78.209 1.00 29.35 187 LYS A N 1
ATOM 1303 C CA . LYS A 1 190 ? 53.485 49.688 77.055 1.00 30.57 187 LYS A CA 1
ATOM 1304 C C . LYS A 1 190 ? 52.689 49.135 75.856 1.00 30.64 187 LYS A C 1
ATOM 1305 O O . LYS A 1 190 ? 51.884 49.851 75.278 1.00 30.66 187 LYS A O 1
ATOM 1311 N N . ASN A 1 191 ? 52.883 47.856 75.507 1.00 31.21 188 ASN A N 1
ATOM 1312 C CA . ASN A 1 191 ? 52.119 47.243 74.446 1.00 31.79 188 ASN A CA 1
ATOM 1313 C C . ASN A 1 191 ? 50.607 47.206 74.702 1.00 31.69 188 ASN A C 1
ATOM 1314 O O . ASN A 1 191 ? 49.843 47.390 73.763 1.00 31.23 188 ASN A O 1
ATOM 1319 N N . LEU A 1 192 ? 50.189 46.952 75.933 1.00 29.98 189 LEU A N 1
ATOM 1320 C CA . LEU A 1 192 ? 48.783 46.913 76.275 1.00 31.34 189 LEU A CA 1
ATOM 1321 C C . LEU A 1 192 ? 48.156 48.305 76.490 1.00 30.99 189 LEU A C 1
ATOM 1322 O O . LEU A 1 192 ? 46.945 48.447 76.475 1.00 31.04 189 LEU A O 1
ATOM 1327 N N . GLY A 1 193 ? 48.978 49.328 76.748 1.00 30.59 190 GLY A N 1
ATOM 1328 C CA . GLY A 1 193 ? 48.450 50.591 77.238 1.00 30.61 190 GLY A CA 1
ATOM 1329 C C . GLY A 1 193 ? 47.856 50.422 78.623 1.00 30.58 190 GLY A C 1
ATOM 1330 O O . GLY A 1 193 ? 46.847 51.092 78.989 1.00 30.18 190 GLY A O 1
ATOM 1331 N N . ALA A 1 194 ? 48.486 49.547 79.411 1.00 29.85 191 ALA A N 1
ATOM 1332 C CA . ALA A 1 194 ? 48.047 49.257 80.774 1.00 30.56 191 ALA A CA 1
ATOM 1333 C C . ALA A 1 194 ? 48.882 50.099 81.749 1.00 31.60 191 ALA A C 1
ATOM 1334 O O . ALA A 1 194 ? 50.126 50.182 81.599 1.00 32.28 191 ALA A O 1
ATOM 1336 N N . PRO A 1 195 ? 48.229 50.741 82.732 1.00 31.67 192 PRO A N 1
ATOM 1337 C CA . PRO A 1 195 ? 48.983 51.328 83.816 1.00 31.90 192 PRO A CA 1
ATOM 1338 C C . PRO A 1 195 ? 49.913 50.306 84.502 1.00 31.70 192 PRO A C 1
ATOM 1339 O O . PRO A 1 195 ? 49.457 49.286 84.993 1.00 30.35 192 PRO A O 1
ATOM 1343 N N . TYR A 1 196 ? 51.197 50.602 84.558 1.00 31.76 193 TYR A N 1
ATOM 1344 C CA . TYR A 1 196 ? 52.165 49.613 85.024 1.00 32.39 193 TYR A CA 1
ATOM 1345 C C . TYR A 1 196 ? 51.871 49.059 86.421 1.00 32.15 193 TYR A C 1
ATOM 1346 O O . TYR A 1 196 ? 51.957 47.845 86.634 1.00 31.26 193 TYR A O 1
ATOM 1355 N N . GLU A 1 197 ? 51.522 49.932 87.376 1.00 33.61 194 GLU A N 1
ATOM 1356 C CA . GLU A 1 197 ? 51.364 49.492 88.767 1.00 34.44 194 GLU A CA 1
ATOM 1357 C C . GLU A 1 197 ? 50.214 48.521 88.939 1.00 35.24 194 GLU A C 1
ATOM 1358 O O . GLU A 1 197 ? 50.296 47.599 89.757 1.00 34.18 194 GLU A O 1
ATOM 1364 N N . LEU A 1 198 ? 49.179 48.675 88.112 1.00 35.82 195 LEU A N 1
ATOM 1365 C CA . LEU A 1 198 ? 48.081 47.732 88.091 1.00 36.74 195 LEU A CA 1
ATOM 1366 C C . LEU A 1 198 ? 48.469 46.383 87.519 1.00 35.84 195 LEU A C 1
ATOM 1367 O O . LEU A 1 198 ? 47.991 45.352 88.000 1.00 34.62 195 LEU A O 1
ATOM 1372 N N . LEU A 1 199 ? 49.307 46.358 86.496 1.00 35.49 196 LEU A N 1
ATOM 1373 C CA . LEU A 1 199 ? 49.746 45.070 86.007 1.00 36.45 196 LEU A CA 1
ATOM 1374 C C . LEU A 1 199 ? 50.594 44.366 87.020 1.00 35.56 196 LEU A C 1
ATOM 1375 O O . LEU A 1 199 ? 50.562 43.139 87.097 1.00 35.73 196 LEU A O 1
ATOM 1380 N N . LEU A 1 200 ? 51.447 45.122 87.710 1.00 35.75 197 LEU A N 1
ATOM 1381 C CA . LEU A 1 200 ? 52.344 44.527 88.696 1.00 35.69 197 LEU A CA 1
ATOM 1382 C C . LEU A 1 200 ? 51.482 43.897 89.786 1.00 35.86 197 LEU A C 1
ATOM 1383 O O . LEU A 1 200 ? 51.696 42.750 90.191 1.00 34.71 197 LEU A O 1
ATOM 1388 N N . GLN A 1 201 ? 50.458 44.623 90.220 1.00 35.78 198 GLN A N 1
ATOM 1389 C CA . GLN A 1 201 ? 49.606 44.134 91.299 1.00 35.97 198 GLN A CA 1
ATOM 1390 C C . GLN A 1 201 ? 48.785 42.915 90.832 1.00 35.67 198 GLN A C 1
ATOM 1391 O O . GLN A 1 201 ? 48.577 41.955 91.611 1.00 34.71 198 GLN A O 1
ATOM 1397 N N . ILE A 1 202 ? 48.345 42.934 89.569 1.00 33.89 199 ILE A N 1
ATOM 1398 C CA . ILE A 1 202 ? 47.724 41.730 88.974 1.00 33.80 199 ILE A CA 1
ATOM 1399 C C . ILE A 1 202 ? 48.666 40.524 89.010 1.00 34.68 199 ILE A C 1
ATOM 1400 O O . ILE A 1 202 ? 48.273 39.412 89.383 1.00 34.00 199 ILE A O 1
ATOM 1405 N N . LYS A 1 203 ? 49.895 40.720 88.568 1.00 34.81 200 LYS A N 1
ATOM 1406 C CA . LYS A 1 203 ? 50.880 39.661 88.682 1.00 36.46 200 LYS A CA 1
ATOM 1407 C C . LYS A 1 203 ? 50.996 39.125 90.138 1.00 36.81 200 LYS A C 1
ATOM 1408 O O . LYS A 1 203 ? 50.987 37.914 90.387 1.00 36.66 200 LYS A O 1
ATOM 1414 N N . LYS A 1 204 ? 51.069 40.041 91.092 1.00 38.10 201 LYS A N 1
ATOM 1415 C CA . LYS A 1 204 ? 51.220 39.677 92.492 1.00 38.85 201 LYS A CA 1
ATOM 1416 C C . LYS A 1 204 ? 49.991 38.970 93.047 1.00 38.75 201 LYS A C 1
ATOM 1417 O O . LYS A 1 204 ? 50.137 37.998 93.763 1.00 39.05 201 LYS A O 1
ATOM 1423 N N . ASP A 1 205 ? 48.798 39.449 92.716 1.00 37.77 202 ASP A N 1
ATOM 1424 C CA . ASP A 1 205 ? 47.582 38.891 93.250 1.00 37.33 202 ASP A CA 1
ATOM 1425 C C . ASP A 1 205 ? 47.168 37.618 92.521 1.00 37.07 202 ASP A C 1
ATOM 1426 O O . ASP A 1 205 ? 46.330 36.863 93.022 1.00 35.64 202 ASP A O 1
ATOM 1431 N N . GLY A 1 206 ? 47.708 37.413 91.312 1.00 35.41 203 GLY A N 1
ATOM 1432 C CA . GLY A 1 206 ? 47.298 36.325 90.435 1.00 34.98 203 GLY A CA 1
ATOM 1433 C C . GLY A 1 206 ? 45.928 36.485 89.798 1.00 35.28 203 GLY A C 1
ATOM 1434 O O . GLY A 1 206 ? 45.356 35.516 89.275 1.00 34.37 203 GLY A O 1
ATOM 1435 N N . LYS A 1 207 ? 45.387 37.701 89.838 1.00 34.60 204 LYS A N 1
ATOM 1436 C CA . LYS A 1 207 ? 44.054 37.955 89.341 1.00 34.79 204 LYS A CA 1
ATOM 1437 C C . LYS A 1 207 ? 43.763 39.451 89.220 1.00 34.04 204 LYS A C 1
ATOM 1438 O O . LYS A 1 207 ? 44.485 40.276 89.757 1.00 33.36 204 LYS A O 1
ATOM 1444 N N . LEU A 1 208 ? 42.696 39.789 88.503 1.00 34.20 205 LEU A N 1
ATOM 1445 C CA . LEU A 1 208 ? 42.207 41.160 88.455 1.00 34.76 205 LEU A CA 1
ATOM 1446 C C . LEU A 1 208 ? 41.779 41.602 89.842 1.00 34.13 205 LEU A C 1
ATOM 1447 O O . LEU A 1 208 ? 41.331 40.786 90.622 1.00 34.38 205 LEU A O 1
ATOM 1452 N N . PRO A 1 209 ? 41.896 42.898 90.144 1.00 35.06 206 PRO A N 1
ATOM 1453 C CA . PRO A 1 209 ? 41.475 43.379 91.452 1.00 34.49 206 PRO A CA 1
ATOM 1454 C C . PRO A 1 209 ? 39.986 43.650 91.610 1.00 34.56 206 PRO A C 1
ATOM 1455 O O . PRO A 1 209 ? 39.568 44.036 92.687 1.00 35.17 206 PRO A O 1
ATOM 1459 N N . VAL A 1 210 ? 39.187 43.458 90.547 1.00 33.79 207 VAL A N 1
ATOM 1460 C CA . VAL A 1 210 ? 37.766 43.682 90.588 1.00 32.04 207 VAL A CA 1
ATOM 1461 C C . VAL A 1 210 ? 37.117 42.520 89.848 1.00 32.07 207 VAL A C 1
ATOM 1462 O O . VAL A 1 210 ? 37.734 41.888 88.985 1.00 31.46 207 VAL A O 1
ATOM 1466 N N . VAL A 1 211 ? 35.848 42.282 90.122 1.00 32.16 208 VAL A N 1
ATOM 1467 C CA . VAL A 1 211 ? 35.083 41.290 89.348 1.00 32.67 208 VAL A CA 1
ATOM 1468 C C . VAL A 1 211 ? 34.817 41.742 87.911 1.00 32.41 208 VAL A C 1
ATOM 1469 O O . VAL A 1 211 ? 34.733 42.934 87.629 1.00 30.95 208 VAL A O 1
ATOM 1473 N N . ASN A 1 212 ? 34.662 40.755 87.016 1.00 32.11 209 ASN A N 1
ATOM 1474 C CA . ASN A 1 212 ? 34.431 40.979 85.592 1.00 32.58 209 ASN A CA 1
ATOM 1475 C C . ASN A 1 212 ? 33.305 40.054 85.157 1.00 32.22 209 ASN A C 1
ATOM 1476 O O . ASN A 1 212 ? 33.493 38.850 85.128 1.00 31.48 209 ASN A O 1
ATOM 1481 N N . PHE A 1 213 ? 32.169 40.643 84.800 1.00 31.73 210 PHE A N 1
ATOM 1482 C CA . PHE A 1 213 ? 30.974 39.917 84.435 1.00 31.73 210 PHE A CA 1
ATOM 1483 C C . PHE A 1 213 ? 30.901 39.820 82.950 1.00 31.72 210 PHE A C 1
ATOM 1484 O O . PHE A 1 213 ? 31.454 40.654 82.228 1.00 32.03 210 PHE A O 1
ATOM 1492 N N . ALA A 1 214 ? 30.237 38.770 82.473 1.00 30.90 211 ALA A N 1
ATOM 1493 C CA . ALA A 1 214 ? 29.873 38.724 81.067 1.00 30.90 211 ALA A CA 1
ATOM 1494 C C . ALA A 1 214 ? 28.648 39.580 80.831 1.00 30.60 211 ALA A C 1
ATOM 1495 O O . ALA A 1 214 ? 27.734 39.649 81.669 1.00 30.74 211 ALA A O 1
ATOM 1497 N N . ALA A 1 215 ? 28.600 40.172 79.649 1.00 31.45 212 ALA A N 1
ATOM 1498 C CA . ALA A 1 215 ? 27.503 41.048 79.232 1.00 31.76 212 ALA A CA 1
ATOM 1499 C C . ALA A 1 215 ? 27.492 41.267 77.739 1.00 33.37 212 ALA A C 1
ATOM 1500 O O . ALA A 1 215 ? 28.546 41.472 77.121 1.00 33.84 212 ALA A O 1
ATOM 1502 N N . GLY A 1 216 ? 26.292 41.256 77.162 1.00 35.60 213 GLY A N 1
ATOM 1503 C CA . GLY A 1 216 ? 26.086 41.575 75.765 1.00 36.79 213 GLY A CA 1
ATOM 1504 C C . GLY A 1 216 ? 26.044 40.294 74.964 1.00 37.85 213 GLY A C 1
ATOM 1505 O O . GLY A 1 216 ? 27.077 39.794 74.542 1.00 39.55 213 GLY A O 1
ATOM 1506 N N . GLY A 1 217 ? 24.846 39.773 74.757 1.00 37.68 214 GLY A N 1
ATOM 1507 C CA . GLY A 1 217 ? 24.643 38.602 73.910 1.00 37.42 214 GLY A CA 1
ATOM 1508 C C . GLY A 1 217 ? 24.331 37.293 74.630 1.00 36.97 214 GLY A C 1
ATOM 1509 O O . GLY A 1 217 ? 24.187 36.272 73.989 1.00 37.51 214 GLY A O 1
ATOM 1510 N N . VAL A 1 218 ? 24.217 37.314 75.949 1.00 35.71 215 VAL A N 1
ATOM 1511 C CA . VAL A 1 218 ? 23.832 36.122 76.653 1.00 36.61 215 VAL A CA 1
ATOM 1512 C C . VAL A 1 218 ? 22.328 35.898 76.410 1.00 36.48 215 VAL A C 1
ATOM 1513 O O . VAL A 1 218 ? 21.516 36.620 76.949 1.00 37.08 215 VAL A O 1
ATOM 1517 N N . ALA A 1 219 ? 21.995 34.916 75.572 1.00 36.43 216 ALA A N 1
ATOM 1518 C CA . ALA A 1 219 ? 20.635 34.637 75.164 1.00 36.02 216 ALA A CA 1
ATOM 1519 C C . ALA A 1 219 ? 20.057 33.370 75.802 1.00 36.13 216 ALA A C 1
ATOM 1520 O O . ALA A 1 219 ? 18.855 33.291 76.005 1.00 38.08 216 ALA A O 1
ATOM 1522 N N . THR A 1 220 ? 20.883 32.379 76.120 1.00 35.38 217 THR A N 1
ATOM 1523 C CA . THR A 1 220 ? 20.360 31.093 76.595 1.00 32.47 217 THR A CA 1
ATOM 1524 C C . THR A 1 220 ? 21.028 30.643 77.885 1.00 31.29 217 THR A C 1
ATOM 1525 O O . THR A 1 220 ? 22.094 31.168 78.265 1.00 29.99 217 THR A O 1
ATOM 1529 N N . PRO A 1 221 ? 20.394 29.668 78.581 1.00 30.72 218 PRO A N 1
ATOM 1530 C CA . PRO A 1 221 ? 21.004 29.024 79.756 1.00 30.36 218 PRO A CA 1
ATOM 1531 C C . PRO A 1 221 ? 22.383 28.479 79.484 1.00 30.44 218 PRO A C 1
ATOM 1532 O O . PRO A 1 221 ? 23.304 28.726 80.261 1.00 31.68 218 PRO A O 1
ATOM 1536 N N . ALA A 1 222 ? 22.557 27.819 78.354 1.00 29.86 219 ALA A N 1
ATOM 1537 C CA . ALA A 1 222 ? 23.876 27.352 77.981 1.00 29.55 219 ALA A CA 1
ATOM 1538 C C . ALA A 1 222 ? 24.853 28.503 77.811 1.00 29.20 219 ALA A C 1
ATOM 1539 O O . ALA A 1 222 ? 26.004 28.327 78.172 1.00 29.99 219 ALA A O 1
ATOM 1541 N N . ASP A 1 223 ? 24.422 29.659 77.251 1.00 28.66 220 ASP A N 1
ATOM 1542 C CA . ASP A 1 223 ? 25.302 30.839 77.122 1.00 29.10 220 ASP A CA 1
ATOM 1543 C C . ASP A 1 223 ? 25.796 31.341 78.468 1.00 28.82 220 ASP A C 1
ATOM 1544 O O . ASP A 1 223 ? 26.972 31.622 78.642 1.00 30.24 220 ASP A O 1
ATOM 1549 N N . ALA A 1 224 ? 24.884 31.430 79.421 1.00 28.65 221 ALA A N 1
ATOM 1550 C CA . ALA A 1 224 ? 25.192 31.942 80.741 1.00 28.58 221 ALA A CA 1
ATOM 1551 C C . ALA A 1 224 ? 26.235 31.021 81.422 1.00 28.20 221 ALA A C 1
ATOM 1552 O O . ALA A 1 224 ? 27.243 31.494 81.963 1.00 28.07 221 ALA A O 1
ATOM 1554 N N . ALA A 1 225 ? 26.004 29.723 81.345 1.00 27.82 222 ALA A N 1
ATOM 1555 C CA . ALA A 1 225 ? 26.897 28.737 81.959 1.00 28.28 222 ALA A CA 1
ATOM 1556 C C . ALA A 1 225 ? 28.273 28.785 81.254 1.00 27.99 222 ALA A C 1
ATOM 1557 O O . ALA A 1 225 ? 29.339 28.693 81.888 1.00 27.94 222 ALA A O 1
ATOM 1559 N N . LEU A 1 226 ? 28.239 28.968 79.941 1.00 28.22 223 LEU A N 1
ATOM 1560 C CA . LEU A 1 226 ? 29.481 29.087 79.163 1.00 29.19 223 LEU A CA 1
ATOM 1561 C C . LEU A 1 226 ? 30.375 30.229 79.660 1.00 29.19 223 LEU A C 1
ATOM 1562 O O . LEU A 1 226 ? 31.572 30.029 79.829 1.00 29.07 223 LEU A O 1
ATOM 1567 N N . MET A 1 227 ? 29.794 31.398 79.904 1.00 29.08 224 MET A N 1
ATOM 1568 C CA . MET A 1 227 ? 30.575 32.569 80.302 1.00 29.84 224 MET A CA 1
ATOM 1569 C C . MET A 1 227 ? 31.266 32.284 81.654 1.00 29.63 224 MET A C 1
ATOM 1570 O O . MET A 1 227 ? 32.451 32.588 81.834 1.00 30.45 224 MET A O 1
ATOM 1575 N N . MET A 1 228 ? 30.562 31.573 82.537 1.00 29.14 225 MET A N 1
ATOM 1576 C CA . MET A 1 228 ? 31.093 31.159 83.861 1.00 28.27 225 MET A CA 1
ATOM 1577 C C . MET A 1 228 ? 32.224 30.193 83.707 1.00 29.00 225 MET A C 1
ATOM 1578 O O . MET A 1 228 ? 33.268 30.344 84.341 1.00 28.89 225 MET A O 1
ATOM 1583 N N . GLN A 1 229 ? 32.044 29.225 82.815 1.00 29.94 226 GLN A N 1
ATOM 1584 C CA . GLN A 1 229 ? 33.081 28.284 82.464 1.00 31.51 226 GLN A CA 1
ATOM 1585 C C . GLN A 1 229 ? 34.306 28.963 81.879 1.00 31.57 226 GLN A C 1
ATOM 1586 O O . GLN A 1 229 ? 35.434 28.500 82.080 1.00 31.09 226 GLN A O 1
ATOM 1592 N N . LEU A 1 230 ? 34.105 30.039 81.125 1.00 31.12 227 LEU A N 1
ATOM 1593 C CA . LEU A 1 230 ? 35.224 30.840 80.609 1.00 30.95 227 LEU A CA 1
ATOM 1594 C C . LEU A 1 230 ? 35.877 31.776 81.629 1.00 30.73 227 LEU A C 1
ATOM 1595 O O . LEU A 1 230 ? 36.821 32.485 81.299 1.00 31.22 227 LEU A O 1
ATOM 1600 N N . GLY A 1 231 ? 35.403 31.789 82.858 1.00 30.73 228 GLY A N 1
ATOM 1601 C CA . GLY A 1 231 ? 36.018 32.593 83.898 1.00 31.00 228 GLY A CA 1
ATOM 1602 C C . GLY A 1 231 ? 35.308 33.859 84.290 1.00 30.24 228 GLY A C 1
ATOM 1603 O O . GLY A 1 231 ? 35.824 34.635 85.106 1.00 31.52 228 GLY A O 1
ATOM 1604 N N . ALA A 1 232 ? 34.122 34.095 83.749 1.00 30.31 229 ALA A N 1
ATOM 1605 C CA . ALA A 1 232 ? 33.359 35.294 84.125 1.00 29.00 229 ALA A CA 1
ATOM 1606 C C . ALA A 1 232 ? 33.030 35.220 85.623 1.00 28.94 229 ALA A C 1
ATOM 1607 O O . ALA A 1 232 ? 32.878 34.124 86.166 1.00 29.44 229 ALA A O 1
ATOM 1609 N N . ASP A 1 233 ? 32.877 36.370 86.272 1.00 28.71 230 ASP A N 1
ATOM 1610 C CA . ASP A 1 233 ? 32.479 36.388 87.695 1.00 29.94 230 ASP A CA 1
ATOM 1611 C C . ASP A 1 233 ? 30.995 36.419 87.922 1.00 30.12 230 ASP A C 1
ATOM 1612 O O . ASP A 1 233 ? 30.543 36.334 89.055 1.00 30.26 230 ASP A O 1
ATOM 1617 N N . GLY A 1 234 ? 30.244 36.481 86.830 1.00 31.02 231 GLY A N 1
ATOM 1618 C CA . GLY A 1 234 ? 28.800 36.575 86.860 1.00 30.18 231 GLY A CA 1
ATOM 1619 C C . GLY A 1 234 ? 28.337 37.028 85.480 1.00 31.11 231 GLY A C 1
ATOM 1620 O O . GLY A 1 234 ? 29.154 37.202 84.577 1.00 28.99 231 GLY A O 1
ATOM 1621 N N . VAL A 1 235 ? 27.035 37.242 85.347 1.00 31.26 232 VAL A N 1
ATOM 1622 C CA . VAL A 1 235 ? 26.392 37.503 84.083 1.00 32.51 232 VAL A CA 1
ATOM 1623 C C . VAL A 1 235 ? 25.381 38.670 84.181 1.00 32.91 232 VAL A C 1
ATOM 1624 O O . VAL A 1 235 ? 24.566 38.695 85.101 1.00 32.16 232 VAL A O 1
ATOM 1628 N N . PHE A 1 236 ? 25.452 39.619 83.233 1.00 33.36 233 PHE A N 1
ATOM 1629 C CA . PHE A 1 236 ? 24.371 40.575 82.921 1.00 32.83 233 PHE A CA 1
ATOM 1630 C C . PHE A 1 236 ? 23.517 40.026 81.772 1.00 34.19 233 PHE A C 1
ATOM 1631 O O . PHE A 1 236 ? 24.060 39.570 80.743 1.00 34.20 233 PHE A O 1
ATOM 1639 N N . VAL A 1 237 ? 22.196 40.050 81.939 1.00 34.33 234 VAL A N 1
ATOM 1640 C CA . VAL A 1 237 ? 21.274 39.703 80.874 1.00 35.24 234 VAL A CA 1
ATOM 1641 C C . VAL A 1 237 ? 20.301 40.854 80.596 1.00 36.70 234 VAL A C 1
ATOM 1642 O O . VAL A 1 237 ? 20.063 41.710 81.440 1.00 36.32 234 VAL A O 1
ATOM 1646 N N . GLY A 1 238 ? 19.771 40.858 79.374 1.00 38.50 235 GLY A N 1
ATOM 1647 C CA . GLY A 1 238 ? 18.951 41.951 78.877 1.00 39.29 235 GLY A CA 1
ATOM 1648 C C . GLY A 1 238 ? 17.476 41.654 78.896 1.00 40.24 235 GLY A C 1
ATOM 1649 O O . GLY A 1 238 ? 17.018 40.714 79.532 1.00 40.42 235 GLY A O 1
ATOM 1650 N N . SER A 1 239 ? 16.740 42.456 78.155 1.00 42.12 236 SER A N 1
ATOM 1651 C CA . SER A 1 239 ? 15.278 42.490 78.209 1.00 44.62 236 SER A CA 1
ATOM 1652 C C . SER A 1 239 ? 14.613 41.286 77.566 1.00 45.38 236 SER A C 1
ATOM 1653 O O . SER A 1 239 ? 13.447 41.028 77.803 1.00 45.73 236 SER A O 1
ATOM 1656 N N . GLY A 1 240 ? 15.363 40.541 76.769 1.00 46.56 237 GLY A N 1
ATOM 1657 C CA . GLY A 1 240 ? 14.870 39.303 76.210 1.00 47.50 237 GLY A CA 1
ATOM 1658 C C . GLY A 1 240 ? 14.193 38.384 77.207 1.00 48.23 237 GLY A C 1
ATOM 1659 O O . GLY A 1 240 ? 13.321 37.594 76.828 1.00 49.09 237 GLY A O 1
ATOM 1660 N N . ILE A 1 241 ? 14.585 38.477 78.473 1.00 48.28 238 ILE A N 1
ATOM 1661 C CA . ILE A 1 241 ? 13.911 37.740 79.541 1.00 48.87 238 ILE A CA 1
ATOM 1662 C C . ILE A 1 241 ? 12.378 37.936 79.508 1.00 49.38 238 ILE A C 1
ATOM 1663 O O . ILE A 1 241 ? 11.605 36.974 79.607 1.00 48.76 238 ILE A O 1
ATOM 1668 N N . PHE A 1 242 ? 11.974 39.191 79.340 1.00 49.79 239 PHE A N 1
ATOM 1669 C CA . PHE A 1 242 ? 10.581 39.597 79.417 1.00 51.07 239 PHE A CA 1
ATOM 1670 C C . PHE A 1 242 ? 9.884 39.584 78.046 1.00 53.04 239 PHE A C 1
ATOM 1671 O O . PHE A 1 242 ? 8.734 39.988 77.926 1.00 54.51 239 PHE A O 1
ATOM 1679 N N . LYS A 1 243 ? 10.593 39.114 77.023 1.00 54.98 240 LYS A N 1
ATOM 1680 C CA . LYS A 1 243 ? 10.006 38.790 75.729 1.00 56.15 240 LYS A CA 1
ATOM 1681 C C . LYS A 1 243 ? 9.516 37.332 75.707 1.00 57.27 240 LYS A C 1
ATOM 1682 O O . LYS A 1 243 ? 8.847 36.912 74.766 1.00 57.76 240 LYS A O 1
ATOM 1685 N N . SER A 1 244 ? 9.821 36.559 76.743 1.00 58.15 241 SER A N 1
ATOM 1686 C CA . SER A 1 244 ? 9.355 35.178 76.804 1.00 58.85 241 SER A CA 1
ATOM 1687 C C . SER A 1 244 ? 7.891 35.108 77.216 1.00 59.14 241 SER A C 1
ATOM 1688 O O . SER A 1 244 ? 7.362 36.037 77.824 1.00 59.46 241 SER A O 1
ATOM 1691 N N . ASP A 1 245 ? 7.254 33.979 76.921 1.00 59.27 242 ASP A N 1
ATOM 1692 C CA . ASP A 1 245 ? 5.878 33.708 77.387 1.00 59.53 242 ASP A CA 1
ATOM 1693 C C . ASP A 1 245 ? 5.761 33.584 78.916 1.00 58.50 242 ASP A C 1
ATOM 1694 O O . ASP A 1 245 ? 4.658 33.684 79.480 1.00 58.01 242 ASP A O 1
ATOM 1699 N N . ASN A 1 246 ? 6.902 33.348 79.570 1.00 57.02 243 ASN A N 1
ATOM 1700 C CA . ASN A 1 246 ? 6.963 33.132 81.005 1.00 55.56 243 ASN A CA 1
ATOM 1701 C C . ASN A 1 246 ? 8.293 33.678 81.547 1.00 54.52 243 ASN A C 1
ATOM 1702 O O . ASN A 1 246 ? 9.232 32.920 81.802 1.00 54.11 243 ASN A O 1
ATOM 1707 N N . PRO A 1 247 ? 8.390 35.008 81.680 1.00 53.10 244 PRO A N 1
ATOM 1708 C CA . PRO A 1 247 ? 9.600 35.652 82.181 1.00 51.87 244 PRO A CA 1
ATOM 1709 C C . PRO A 1 247 ? 10.131 35.109 83.507 1.00 50.62 244 PRO A C 1
ATOM 1710 O O . PRO A 1 247 ? 11.352 34.972 83.650 1.00 50.03 244 PRO A O 1
ATOM 1714 N N . ALA A 1 248 ? 9.244 34.806 84.451 1.00 49.02 245 ALA A N 1
ATOM 1715 C CA . ALA A 1 248 ? 9.671 34.278 85.745 1.00 48.67 245 ALA A CA 1
ATOM 1716 C C . ALA A 1 248 ? 10.441 32.952 85.599 1.00 48.40 245 ALA A C 1
ATOM 1717 O O . ALA A 1 248 ? 11.441 32.741 86.274 1.00 48.08 245 ALA A O 1
ATOM 1719 N N . LYS A 1 249 ? 9.970 32.080 84.716 1.00 47.92 246 LYS A N 1
ATOM 1720 C CA . LYS A 1 249 ? 10.621 30.797 84.452 1.00 48.06 246 LYS A CA 1
ATOM 1721 C C . LYS A 1 249 ? 11.957 30.993 83.732 1.00 46.44 246 LYS A C 1
ATOM 1722 O O . LYS A 1 249 ? 12.962 30.381 84.080 1.00 46.27 246 LYS A O 1
ATOM 1728 N N . PHE A 1 250 ? 11.946 31.841 82.715 1.00 44.93 247 PHE A N 1
ATOM 1729 C CA . PHE A 1 250 ? 13.140 32.137 81.953 1.00 43.84 247 PHE A CA 1
ATOM 1730 C C . PHE A 1 250 ? 14.197 32.809 82.822 1.00 42.58 247 PHE A C 1
ATOM 1731 O O . PHE A 1 250 ? 15.363 32.441 82.766 1.00 41.29 247 PHE A O 1
ATOM 1739 N N . ALA A 1 251 ? 13.782 33.776 83.641 1.00 41.16 248 ALA A N 1
ATOM 1740 C CA . ALA A 1 251 ? 14.714 34.453 84.536 1.00 40.08 248 ALA A CA 1
ATOM 1741 C C . ALA A 1 251 ? 15.328 33.453 85.515 1.00 39.21 248 ALA A C 1
ATOM 1742 O O . ALA A 1 251 ? 16.518 33.494 85.762 1.00 37.35 248 ALA A O 1
ATOM 1744 N N . LYS A 1 252 ? 14.502 32.544 86.050 1.00 38.40 249 LYS A N 1
ATOM 1745 C CA . LYS A 1 252 ? 14.978 31.541 87.002 1.00 38.22 249 LYS A CA 1
ATOM 1746 C C . LYS A 1 252 ? 15.887 30.514 86.326 1.00 36.55 249 LYS A C 1
ATOM 1747 O O . LYS A 1 252 ? 16.846 30.065 86.910 1.00 35.61 249 LYS A O 1
ATOM 1751 N N . ALA A 1 253 ? 15.598 30.180 85.076 1.00 35.78 250 ALA A N 1
ATOM 1752 C CA . ALA A 1 253 ? 16.475 29.328 84.269 1.00 35.83 250 ALA A CA 1
ATOM 1753 C C . ALA A 1 253 ? 17.892 29.925 84.060 1.00 34.65 250 ALA A C 1
ATOM 1754 O O . ALA A 1 253 ? 18.897 29.223 84.121 1.00 34.29 250 ALA A O 1
ATOM 1756 N N . ILE A 1 254 ? 17.957 31.221 83.816 1.00 34.77 251 ILE A N 1
ATOM 1757 C CA . ILE A 1 254 ? 19.238 31.900 83.647 1.00 34.33 251 ILE A CA 1
ATOM 1758 C C . ILE A 1 254 ? 19.994 31.924 84.990 1.00 33.44 251 ILE A C 1
ATOM 1759 O O . ILE A 1 254 ? 21.176 31.629 85.046 1.00 32.66 251 ILE A O 1
ATOM 1764 N N . VAL A 1 255 ? 19.285 32.180 86.083 1.00 33.34 252 VAL A N 1
ATOM 1765 C CA . VAL A 1 255 ? 19.916 32.153 87.399 1.00 32.41 252 VAL A CA 1
ATOM 1766 C C . VAL A 1 255 ? 20.480 30.778 87.722 1.00 32.01 252 VAL A C 1
ATOM 1767 O O . VAL A 1 255 ? 21.599 30.664 88.176 1.00 31.68 252 VAL A O 1
ATOM 1771 N N . GLU A 1 256 ? 19.694 29.727 87.504 1.00 32.30 253 GLU A N 1
ATOM 1772 C CA . GLU A 1 256 ? 20.138 28.375 87.853 1.00 32.28 253 GLU A CA 1
ATOM 1773 C C . GLU A 1 256 ? 21.266 27.869 86.967 1.00 30.94 253 GLU A C 1
ATOM 1774 O O . GLU A 1 256 ? 22.138 27.179 87.462 1.00 30.25 253 GLU A O 1
ATOM 1785 N N . ALA A 1 257 ? 21.261 28.218 85.678 1.00 30.88 254 ALA A N 1
ATOM 1786 C CA . ALA A 1 257 ? 22.374 27.863 84.790 1.00 30.47 254 ALA A CA 1
ATOM 1787 C C . ALA A 1 257 ? 23.669 28.565 85.176 1.00 30.28 254 ALA A C 1
ATOM 1788 O O . ALA A 1 257 ? 24.761 27.982 85.095 1.00 28.98 254 ALA A O 1
ATOM 1790 N N . THR A 1 258 ? 23.558 29.808 85.627 1.00 31.37 255 THR A N 1
ATOM 1791 C CA . THR A 1 258 ? 24.765 30.611 85.975 1.00 31.13 255 THR A CA 1
ATOM 1792 C C . THR A 1 258 ? 25.396 30.041 87.244 1.00 31.45 255 THR A C 1
ATOM 1793 O O . THR A 1 258 ? 26.632 29.903 87.382 1.00 30.92 255 THR A O 1
ATOM 1797 N N . THR A 1 259 ? 24.540 29.696 88.194 1.00 31.27 256 THR A N 1
ATOM 1798 C CA . THR A 1 259 ? 25.007 29.053 89.402 1.00 30.92 256 THR A CA 1
ATOM 1799 C C . THR A 1 259 ? 25.510 27.643 89.150 1.00 30.18 256 THR A C 1
ATOM 1800 O O . THR A 1 259 ? 26.596 27.304 89.579 1.00 29.80 256 THR A O 1
ATOM 1804 N N . HIS A 1 260 ? 24.682 26.802 88.522 1.00 30.07 257 HIS A N 1
ATOM 1805 C CA . HIS A 1 260 ? 25.002 25.379 88.365 1.00 30.02 257 HIS A CA 1
ATOM 1806 C C . HIS A 1 260 ? 25.580 25.136 86.986 1.00 30.45 257 HIS A C 1
ATOM 1807 O O . HIS A 1 260 ? 25.056 24.360 86.182 1.00 28.30 257 HIS A O 1
ATOM 1814 N N . PHE A 1 261 ? 26.684 25.831 86.723 1.00 29.47 258 PHE A N 1
ATOM 1815 C CA . PHE A 1 261 ? 27.151 25.985 85.357 1.00 29.75 258 PHE A CA 1
ATOM 1816 C C . PHE A 1 261 ? 27.873 24.765 84.790 1.00 29.96 258 PHE A C 1
ATOM 1817 O O . PHE A 1 261 ? 28.296 24.787 83.642 1.00 30.31 258 PHE A O 1
ATOM 1825 N N . THR A 1 262 ? 27.986 23.702 85.588 1.00 31.05 259 THR A N 1
ATOM 1826 C CA . THR A 1 262 ? 28.509 22.416 85.164 1.00 30.69 259 THR A CA 1
ATOM 1827 C C . THR A 1 262 ? 27.462 21.323 85.221 1.00 31.12 259 THR A C 1
ATOM 1828 O O . THR A 1 262 ? 27.781 20.168 84.981 1.00 30.38 259 THR A O 1
ATOM 1832 N N . ASP A 1 263 ? 26.215 21.667 85.516 1.00 30.99 260 ASP A N 1
ATOM 1833 C CA . ASP A 1 263 ? 25.189 20.627 85.616 1.00 31.16 260 ASP A CA 1
ATOM 1834 C C . ASP A 1 263 ? 24.492 20.544 84.266 1.00 30.10 260 ASP A C 1
ATOM 1835 O O . ASP A 1 263 ? 23.525 21.226 84.041 1.00 28.66 260 ASP A O 1
ATOM 1840 N N . TYR A 1 264 ? 25.012 19.691 83.386 1.00 30.77 261 TYR A N 1
ATOM 1841 C CA . TYR A 1 264 ? 24.573 19.658 81.980 1.00 31.48 261 TYR A CA 1
ATOM 1842 C C . TYR A 1 264 ? 23.182 19.030 81.795 1.00 32.26 261 TYR A C 1
ATOM 1843 O O . TYR A 1 264 ? 22.405 19.472 80.978 1.00 31.75 261 TYR A O 1
ATOM 1852 N N . LYS A 1 265 ? 22.835 18.052 82.614 1.00 32.93 262 LYS A N 1
ATOM 1853 C CA . LYS A 1 265 ? 21.443 17.557 82.656 1.00 33.78 262 LYS A CA 1
ATOM 1854 C C . LYS A 1 265 ? 20.415 18.644 83.024 1.00 32.21 262 LYS A C 1
ATOM 1855 O O . LYS A 1 265 ? 19.376 18.801 82.378 1.00 32.91 262 LYS A O 1
ATOM 1861 N N . LEU A 1 266 ? 20.700 19.398 84.068 1.00 31.90 263 LEU A N 1
ATOM 1862 C CA . LEU A 1 266 ? 19.859 20.533 84.406 1.00 31.80 263 LEU A CA 1
ATOM 1863 C C . LEU A 1 266 ? 19.764 21.516 83.240 1.00 31.16 263 LEU A C 1
ATOM 1864 O O . LEU A 1 266 ? 18.677 22.019 82.901 1.00 29.98 263 LEU A O 1
ATOM 1869 N N . ILE A 1 267 ? 20.924 21.881 82.701 1.00 30.63 264 ILE A N 1
ATOM 1870 C CA . ILE A 1 267 ? 20.952 22.891 81.641 1.00 31.10 264 ILE A CA 1
ATOM 1871 C C . ILE A 1 267 ? 20.184 22.418 80.395 1.00 31.37 264 ILE A C 1
ATOM 1872 O O . ILE A 1 267 ? 19.501 23.211 79.770 1.00 31.09 264 ILE A O 1
ATOM 1877 N N . ALA A 1 268 ? 20.276 21.141 80.057 1.00 31.69 265 ALA A N 1
ATOM 1878 C CA . ALA A 1 268 ? 19.371 20.546 79.039 1.00 33.48 265 ALA A CA 1
ATOM 1879 C C . ALA A 1 268 ? 17.896 20.826 79.330 1.00 34.66 265 ALA A C 1
ATOM 1880 O O . ALA A 1 268 ? 17.152 21.281 78.453 1.00 34.89 265 ALA A O 1
ATOM 1882 N N . GLU A 1 269 ? 17.474 20.525 80.559 1.00 35.70 266 GLU A N 1
ATOM 1883 C CA . GLU A 1 269 ? 16.102 20.753 80.958 1.00 36.76 266 GLU A CA 1
ATOM 1884 C C . GLU A 1 269 ? 15.743 22.209 80.855 1.00 36.96 266 GLU A C 1
ATOM 1885 O O . GLU A 1 269 ? 14.747 22.557 80.261 1.00 36.97 266 GLU A O 1
ATOM 1891 N N . LEU A 1 270 ? 16.588 23.067 81.391 1.00 37.57 267 LEU A N 1
ATOM 1892 C CA . LEU A 1 270 ? 16.338 24.490 81.338 1.00 38.44 267 LEU A CA 1
ATOM 1893 C C . LEU A 1 270 ? 16.262 25.022 79.915 1.00 40.29 267 LEU A C 1
ATOM 1894 O O . LEU A 1 270 ? 15.584 26.036 79.670 1.00 41.05 267 LEU A O 1
ATOM 1899 N N . SER A 1 271 ? 16.966 24.377 78.977 1.00 41.02 268 SER A N 1
ATOM 1900 C CA . SER A 1 271 ? 17.017 24.875 77.607 1.00 42.39 268 SER A CA 1
ATOM 1901 C C . SER A 1 271 ? 15.737 24.546 76.820 1.00 45.30 268 SER A C 1
ATOM 1902 O O . SER A 1 271 ? 15.559 25.042 75.725 1.00 45.66 268 SER A O 1
ATOM 1905 N N . LYS A 1 272 ? 14.867 23.708 77.375 1.00 48.47 269 LYS A N 1
ATOM 1906 C CA . LYS A 1 272 ? 13.618 23.322 76.715 1.00 51.82 269 LYS A CA 1
ATOM 1907 C C . LYS A 1 272 ? 12.542 24.424 76.731 1.00 55.67 269 LYS A C 1
ATOM 1908 O O . LYS A 1 272 ? 12.409 25.208 77.693 1.00 56.55 269 LYS A O 1
ATOM 1914 N N . GLU A 1 273 ? 11.776 24.455 75.643 1.00 59.61 270 GLU A N 1
ATOM 1915 C CA . GLU A 1 273 ? 10.741 25.466 75.410 1.00 62.78 270 GLU A CA 1
ATOM 1916 C C . GLU A 1 273 ? 11.321 26.874 75.568 1.00 64.32 270 GLU A C 1
ATOM 1917 O O . GLU A 1 273 ? 10.946 27.622 76.482 1.00 65.51 270 GLU A O 1
ATOM 1923 N N . LEU A 1 274 ? 12.251 27.230 74.697 1.00 65.89 271 LEU A N 1
ATOM 1924 C CA . LEU A 1 274 ? 12.732 28.613 74.641 1.00 66.92 271 LEU A CA 1
ATOM 1925 C C . LEU A 1 274 ? 12.340 29.248 73.291 1.00 67.50 271 LEU A C 1
ATOM 1926 O O . LEU A 1 274 ? 11.842 28.563 72.378 1.00 67.66 271 LEU A O 1
ATOM 1931 N N . LYS B 1 13 ? 36.084 5.926 69.932 1.00 79.53 10 LYS B N 1
ATOM 1932 C CA . LYS B 1 13 ? 35.319 7.020 69.254 1.00 79.56 10 LYS B CA 1
ATOM 1933 C C . LYS B 1 13 ? 35.410 6.925 67.717 1.00 80.09 10 LYS B C 1
ATOM 1934 O O . LYS B 1 13 ? 34.429 7.183 67.004 1.00 79.94 10 LYS B O 1
ATOM 1940 N N . ARG B 1 14 ? 36.589 6.549 67.218 1.00 80.42 11 ARG B N 1
ATOM 1941 C CA . ARG B 1 14 ? 36.849 6.519 65.776 1.00 80.67 11 ARG B CA 1
ATOM 1942 C C . ARG B 1 14 ? 36.227 5.307 65.078 1.00 80.51 11 ARG B C 1
ATOM 1943 O O . ARG B 1 14 ? 35.631 5.448 64.002 1.00 80.55 11 ARG B O 1
ATOM 1951 N N . GLY B 1 15 ? 36.373 4.129 65.687 1.00 80.22 12 GLY B N 1
ATOM 1952 C CA . GLY B 1 15 ? 35.759 2.901 65.173 1.00 79.62 12 GLY B CA 1
ATOM 1953 C C . GLY B 1 15 ? 34.256 3.040 65.003 1.00 79.11 12 GLY B C 1
ATOM 1954 O O . GLY B 1 15 ? 33.685 2.520 64.042 1.00 79.09 12 GLY B O 1
ATOM 1955 N N . MET B 1 16 ? 33.620 3.754 65.934 1.00 78.36 13 MET B N 1
ATOM 1956 C CA . MET B 1 16 ? 32.180 4.002 65.880 1.00 77.87 13 MET B CA 1
ATOM 1957 C C . MET B 1 16 ? 31.813 4.881 64.689 1.00 77.45 13 MET B C 1
ATOM 1958 O O . MET B 1 16 ? 30.819 4.618 64.006 1.00 77.16 13 MET B O 1
ATOM 1960 N N . ALA B 1 17 ? 32.603 5.935 64.456 1.00 76.91 14 ALA B N 1
ATOM 1961 C CA . ALA B 1 17 ? 32.417 6.826 63.286 1.00 76.40 14 ALA B CA 1
ATOM 1962 C C . ALA B 1 17 ? 32.550 6.040 61.985 1.00 75.86 14 ALA B C 1
ATOM 1963 O O . ALA B 1 17 ? 31.765 6.221 61.043 1.00 75.84 14 ALA B O 1
ATOM 1965 N N . GLU B 1 18 ? 33.531 5.135 61.975 1.00 75.29 15 GLU B N 1
ATOM 1966 C CA . GLU B 1 18 ? 33.887 4.334 60.797 1.00 74.67 15 GLU B CA 1
ATOM 1967 C C . GLU B 1 18 ? 32.776 3.353 60.390 1.00 74.24 15 GLU B C 1
ATOM 1968 O O . GLU B 1 18 ? 32.716 2.932 59.238 1.00 74.23 15 GLU B O 1
ATOM 1971 N N . MET B 1 19 ? 31.911 2.986 61.342 1.00 73.34 16 MET B N 1
ATOM 1972 C CA . MET B 1 19 ? 30.798 2.063 61.077 1.00 72.35 16 MET B CA 1
ATOM 1973 C C . MET B 1 19 ? 29.760 2.694 60.137 1.00 71.54 16 MET B C 1
ATOM 1974 O O . MET B 1 19 ? 29.049 1.986 59.428 1.00 71.24 16 MET B O 1
ATOM 1979 N N . GLN B 1 20 ? 29.685 4.028 60.137 1.00 70.07 17 GLN B N 1
ATOM 1980 C CA . GLN B 1 20 ? 28.859 4.773 59.161 1.00 68.69 17 GLN B CA 1
ATOM 1981 C C . GLN B 1 20 ? 29.371 4.703 57.713 1.00 66.58 17 GLN B C 1
ATOM 1982 O O . GLN B 1 20 ? 28.717 5.197 56.789 1.00 66.27 17 GLN B O 1
ATOM 1988 N N . LYS B 1 21 ? 30.531 4.083 57.514 1.00 64.50 18 LYS B N 1
ATOM 1989 C CA . LYS B 1 21 ? 31.267 4.218 56.255 1.00 62.68 18 LYS B CA 1
ATOM 1990 C C . LYS B 1 21 ? 30.473 3.723 55.045 1.00 59.57 18 LYS B C 1
ATOM 1991 O O . LYS B 1 21 ? 30.053 2.568 54.987 1.00 59.01 18 LYS B O 1
ATOM 1997 N N . GLY B 1 22 ? 30.289 4.625 54.081 1.00 56.26 19 GLY B N 1
ATOM 1998 C CA . GLY B 1 22 ? 29.663 4.326 52.781 1.00 53.22 19 GLY B CA 1
ATOM 1999 C C . GLY B 1 22 ? 28.203 4.776 52.746 1.00 50.48 19 GLY B C 1
ATOM 2000 O O . GLY B 1 22 ? 27.552 4.694 51.700 1.00 51.32 19 GLY B O 1
ATOM 2001 N N . GLY B 1 23 ? 27.697 5.268 53.877 1.00 45.61 20 GLY B N 1
ATOM 2002 C CA . GLY B 1 23 ? 26.311 5.684 53.971 1.00 42.42 20 GLY B CA 1
ATOM 2003 C C . GLY B 1 23 ? 25.965 7.154 53.878 1.00 39.26 20 GLY B C 1
ATOM 2004 O O . GLY B 1 23 ? 26.829 8.022 53.671 1.00 35.94 20 GLY B O 1
ATOM 2005 N N . VAL B 1 24 ? 24.660 7.389 54.056 1.00 36.61 21 VAL B N 1
ATOM 2006 C CA . VAL B 1 24 ? 24.031 8.702 54.022 1.00 35.13 21 VAL B CA 1
ATOM 2007 C C . VAL B 1 24 ? 23.484 9.112 55.393 1.00 34.31 21 VAL B C 1
ATOM 2008 O O . VAL B 1 24 ? 22.770 8.358 56.082 1.00 34.40 21 VAL B O 1
ATOM 2012 N N . ILE B 1 25 ? 23.834 10.316 55.784 1.00 33.57 22 ILE B N 1
ATOM 2013 C CA . ILE B 1 25 ? 23.309 10.932 56.973 1.00 33.42 22 ILE B CA 1
ATOM 2014 C C . ILE B 1 25 ? 22.374 12.077 56.565 1.00 33.30 22 ILE B C 1
ATOM 2015 O O . ILE B 1 25 ? 22.744 12.930 55.749 1.00 32.30 22 ILE B O 1
ATOM 2020 N N . MET B 1 26 ? 21.165 12.068 57.131 1.00 32.39 23 MET B N 1
ATOM 2021 C CA . MET B 1 26 ? 20.107 13.012 56.770 1.00 32.85 23 MET B CA 1
ATOM 2022 C C . MET B 1 26 ? 19.726 13.950 57.908 1.00 32.74 23 MET B C 1
ATOM 2023 O O . MET B 1 26 ? 19.596 13.537 59.049 1.00 31.69 23 MET B O 1
ATOM 2028 N N . ASP B 1 27 ? 19.602 15.229 57.558 1.00 33.15 24 ASP B N 1
ATOM 2029 C CA . ASP B 1 27 ? 19.034 16.248 58.432 1.00 34.41 24 ASP B CA 1
ATOM 2030 C C . ASP B 1 27 ? 17.534 16.042 58.611 1.00 34.25 24 ASP B C 1
ATOM 2031 O O . ASP B 1 27 ? 16.780 15.895 57.642 1.00 35.18 24 ASP B O 1
ATOM 2036 N N . VAL B 1 28 ? 17.098 16.048 59.856 1.00 35.28 25 VAL B N 1
ATOM 2037 C CA . VAL B 1 28 ? 15.708 15.744 60.170 1.00 36.76 25 VAL B CA 1
ATOM 2038 C C . VAL B 1 28 ? 15.306 16.650 61.330 1.00 38.02 25 VAL B C 1
ATOM 2039 O O . VAL B 1 28 ? 16.109 16.892 62.226 1.00 37.17 25 VAL B O 1
ATOM 2043 N N . ILE B 1 29 ? 14.086 17.166 61.283 1.00 39.40 26 ILE B N 1
ATOM 2044 C CA . ILE B 1 29 ? 13.618 18.119 62.290 1.00 40.43 26 ILE B CA 1
ATOM 2045 C C . ILE B 1 29 ? 12.572 17.535 63.232 1.00 40.92 26 ILE B C 1
ATOM 2046 O O . ILE B 1 29 ? 12.151 18.207 64.150 1.00 42.19 26 ILE B O 1
ATOM 2051 N N . ASN B 1 30 ? 12.132 16.308 62.997 1.00 41.22 27 ASN B N 1
ATOM 2052 C CA . ASN B 1 30 ? 11.118 15.684 63.843 1.00 41.31 27 ASN B CA 1
ATOM 2053 C C . ASN B 1 30 ? 11.122 14.158 63.679 1.00 41.67 27 ASN B C 1
ATOM 2054 O O . ASN B 1 30 ? 11.884 13.608 62.853 1.00 41.06 27 ASN B O 1
ATOM 2059 N N . ALA B 1 31 ? 10.297 13.487 64.485 1.00 41.27 28 ALA B N 1
ATOM 2060 C CA . ALA B 1 31 ? 10.272 12.032 64.555 1.00 42.21 28 ALA B CA 1
ATOM 2061 C C . ALA B 1 31 ? 9.804 11.430 63.231 1.00 42.65 28 ALA B C 1
ATOM 2062 O O . ALA B 1 31 ? 10.245 10.351 62.846 1.00 42.65 28 ALA B O 1
ATOM 2064 N N . GLU B 1 32 ? 8.920 12.138 62.537 1.00 43.26 29 GLU B N 1
ATOM 2065 C CA . GLU B 1 32 ? 8.409 11.659 61.251 1.00 44.79 29 GLU B CA 1
ATOM 2066 C C . GLU B 1 32 ? 9.521 11.644 60.206 1.00 42.59 29 GLU B C 1
ATOM 2067 O O . GLU B 1 32 ? 9.731 10.624 59.540 1.00 41.54 29 GLU B O 1
ATOM 2073 N N . GLN B 1 33 ? 10.209 12.775 60.071 1.00 40.71 30 GLN B N 1
ATOM 2074 C CA . GLN B 1 33 ? 11.326 12.882 59.145 1.00 40.20 30 GLN B CA 1
ATOM 2075 C C . GLN B 1 33 ? 12.387 11.843 59.496 1.00 38.78 30 GLN B C 1
ATOM 2076 O O . GLN B 1 33 ? 12.854 11.118 58.635 1.00 37.67 30 GLN B O 1
ATOM 2082 N N . ALA B 1 34 ? 12.689 11.744 60.787 1.00 37.50 31 ALA B N 1
ATOM 2083 C CA . ALA B 1 34 ? 13.616 10.746 61.307 1.00 37.63 31 ALA B CA 1
ATOM 2084 C C . ALA B 1 34 ? 13.227 9.329 60.873 1.00 38.47 31 ALA B C 1
ATOM 2085 O O . ALA B 1 34 ? 14.078 8.583 60.387 1.00 37.77 31 ALA B O 1
ATOM 2087 N N . LYS B 1 35 ? 11.960 8.959 61.028 1.00 38.21 32 LYS B N 1
ATOM 2088 C CA . LYS B 1 35 ? 11.546 7.606 60.648 1.00 38.15 32 LYS B CA 1
ATOM 2089 C C . LYS B 1 35 ? 11.675 7.347 59.142 1.00 37.57 32 LYS B C 1
ATOM 2090 O O . LYS B 1 35 ? 12.089 6.268 58.719 1.00 37.67 32 LYS B O 1
ATOM 2096 N N . ILE B 1 36 ? 11.347 8.349 58.350 1.00 36.63 33 ILE B N 1
ATOM 2097 C CA . ILE B 1 36 ? 11.517 8.293 56.898 1.00 36.59 33 ILE B CA 1
ATOM 2098 C C . ILE B 1 36 ? 12.977 8.029 56.515 1.00 36.11 33 ILE B C 1
ATOM 2099 O O . ILE B 1 36 ? 13.243 7.161 55.676 1.00 34.86 33 ILE B O 1
ATOM 2104 N N . ALA B 1 37 ? 13.899 8.775 57.132 1.00 34.88 34 ALA B N 1
ATOM 2105 C CA . ALA B 1 37 ? 15.344 8.611 56.888 1.00 34.76 34 ALA B CA 1
ATOM 2106 C C . ALA B 1 37 ? 15.831 7.186 57.195 1.00 34.49 34 ALA B C 1
ATOM 2107 O O . ALA B 1 37 ? 16.541 6.574 56.400 1.00 33.43 34 ALA B O 1
ATOM 2109 N N . GLU B 1 38 ? 15.472 6.686 58.373 1.00 34.28 35 GLU B N 1
ATOM 2110 C CA . GLU B 1 38 ? 15.881 5.326 58.794 1.00 34.92 35 GLU B CA 1
ATOM 2111 C C . GLU B 1 38 ? 15.337 4.279 57.827 1.00 35.59 35 GLU B C 1
ATOM 2112 O O . GLU B 1 38 ? 16.056 3.372 57.338 1.00 35.78 35 GLU B O 1
ATOM 2118 N N . GLU B 1 39 ? 14.071 4.464 57.499 1.00 36.03 36 GLU B N 1
ATOM 2119 C CA . GLU B 1 39 ? 13.363 3.577 56.592 1.00 37.59 36 GLU B CA 1
ATOM 2120 C C . GLU B 1 39 ? 13.953 3.638 55.193 1.00 36.28 36 GLU B C 1
ATOM 2121 O O . GLU B 1 39 ? 13.987 2.634 54.513 1.00 36.54 36 GLU B O 1
ATOM 2127 N N . ALA B 1 40 ? 14.455 4.798 54.780 1.00 35.01 37 ALA B N 1
ATOM 2128 C CA . ALA B 1 40 ? 15.114 4.926 53.472 1.00 35.28 37 ALA B CA 1
ATOM 2129 C C . ALA B 1 40 ? 16.516 4.294 53.399 1.00 34.59 37 ALA B C 1
ATOM 2130 O O . ALA B 1 40 ? 17.040 4.077 52.301 1.00 35.99 37 ALA B O 1
ATOM 2132 N N . GLY B 1 41 ? 17.087 3.966 54.553 1.00 33.59 38 GLY B N 1
ATOM 2133 C CA . GLY B 1 41 ? 18.413 3.350 54.652 1.00 33.98 38 GLY B CA 1
ATOM 2134 C C . GLY B 1 41 ? 19.513 4.295 55.120 1.00 33.19 38 GLY B C 1
ATOM 2135 O O . GLY B 1 41 ? 20.682 3.972 55.021 1.00 32.46 38 GLY B O 1
ATOM 2136 N N . ALA B 1 42 ? 19.159 5.477 55.650 1.00 33.54 39 ALA B N 1
ATOM 2137 C CA . ALA B 1 42 ? 20.175 6.346 56.233 1.00 32.97 39 ALA B CA 1
ATOM 2138 C C . ALA B 1 42 ? 20.964 5.607 57.320 1.00 32.98 39 ALA B C 1
ATOM 2139 O O . ALA B 1 42 ? 20.393 4.851 58.086 1.00 33.98 39 ALA B O 1
ATOM 2141 N N . VAL B 1 43 ? 22.261 5.865 57.423 1.00 33.23 40 VAL B N 1
ATOM 2142 C CA . VAL B 1 43 ? 23.095 5.256 58.490 1.00 33.44 40 VAL B CA 1
ATOM 2143 C C . VAL B 1 43 ? 23.013 6.016 59.816 1.00 33.49 40 VAL B C 1
ATOM 2144 O O . VAL B 1 43 ? 23.323 5.480 60.878 1.00 34.29 40 VAL B O 1
ATOM 2148 N N . ALA B 1 44 ? 22.568 7.260 59.754 1.00 33.37 41 ALA B N 1
ATOM 2149 C CA . ALA B 1 44 ? 22.391 8.096 60.938 1.00 32.68 41 ALA B CA 1
ATOM 2150 C C . ALA B 1 44 ? 21.549 9.272 60.502 1.00 32.68 41 ALA B C 1
ATOM 2151 O O . ALA B 1 44 ? 21.314 9.476 59.300 1.00 31.67 41 ALA B O 1
ATOM 2153 N N . VAL B 1 45 ? 21.067 10.016 61.498 1.00 32.98 42 VAL B N 1
ATOM 2154 C CA . VAL B 1 45 ? 20.330 11.258 61.272 1.00 33.37 42 VAL B CA 1
ATOM 2155 C C . VAL B 1 45 ? 20.975 12.395 62.071 1.00 33.72 42 VAL B C 1
ATOM 2156 O O . VAL B 1 45 ? 21.588 12.166 63.123 1.00 33.51 42 VAL B O 1
ATOM 2160 N N . MET B 1 46 ? 20.823 13.603 61.534 1.00 33.58 43 MET B N 1
ATOM 2161 C CA . MET B 1 46 ? 21.258 14.835 62.168 1.00 34.78 43 MET B CA 1
ATOM 2162 C C . MET B 1 46 ? 20.042 15.630 62.629 1.00 35.72 43 MET B C 1
ATOM 2163 O O . MET B 1 46 ? 19.299 16.161 61.803 1.00 34.83 43 MET B O 1
ATOM 2168 N N . ALA B 1 47 ? 19.836 15.663 63.948 1.00 37.88 44 ALA B N 1
ATOM 2169 C CA . ALA B 1 47 ? 18.718 16.390 64.562 1.00 40.36 44 ALA B CA 1
ATOM 2170 C C . ALA B 1 47 ? 18.987 17.880 64.460 1.00 41.78 44 ALA B C 1
ATOM 2171 O O . ALA B 1 47 ? 20.055 18.354 64.866 1.00 39.86 44 ALA B O 1
ATOM 2173 N N . LEU B 1 48 ? 18.008 18.581 63.900 1.00 44.79 45 LEU B N 1
ATOM 2174 C CA . LEU B 1 48 ? 18.056 20.029 63.660 1.00 47.96 45 LEU B CA 1
ATOM 2175 C C . LEU B 1 48 ? 16.801 20.707 64.109 1.00 49.60 45 LEU B C 1
ATOM 2176 O O . LEU B 1 48 ? 15.720 20.113 64.063 1.00 49.57 45 LEU B O 1
ATOM 2181 N N . GLU B 1 49 ? 16.939 21.988 64.424 1.00 52.02 46 GLU B N 1
ATOM 2182 C CA . GLU B 1 49 ? 15.787 22.869 64.600 1.00 54.13 46 GLU B CA 1
ATOM 2183 C C . GLU B 1 49 ? 15.531 23.626 63.303 1.00 55.32 46 GLU B C 1
ATOM 2184 O O . GLU B 1 49 ? 14.411 23.629 62.814 1.00 56.54 46 GLU B O 1
ATOM 2190 N N . ARG B 1 50 ? 16.575 24.228 62.728 1.00 56.80 47 ARG B N 1
ATOM 2191 C CA . ARG B 1 50 ? 16.482 25.016 61.468 1.00 57.63 47 ARG B CA 1
ATOM 2192 C C . ARG B 1 50 ? 15.227 25.907 61.311 1.00 58.20 47 ARG B C 1
ATOM 2193 O O . ARG B 1 50 ? 14.689 26.484 62.286 1.00 58.64 47 ARG B O 1
ATOM 2195 N N . GLY B 1 60 ? 19.700 36.726 62.467 1.00 46.95 57 GLY B N 1
ATOM 2196 C CA . GLY B 1 60 ? 19.358 35.517 63.223 1.00 45.59 57 GLY B CA 1
ATOM 2197 C C . GLY B 1 60 ? 20.590 34.761 63.733 1.00 44.17 57 GLY B C 1
ATOM 2198 O O . GLY B 1 60 ? 21.529 34.507 62.976 1.00 45.23 57 GLY B O 1
ATOM 2199 N N . VAL B 1 61 ? 20.579 34.404 65.015 1.00 41.53 58 VAL B N 1
ATOM 2200 C CA . VAL B 1 61 ? 21.622 33.584 65.591 1.00 38.86 58 VAL B CA 1
ATOM 2201 C C . VAL B 1 61 ? 21.130 32.160 65.599 1.00 37.51 58 VAL B C 1
ATOM 2202 O O . VAL B 1 61 ? 20.079 31.872 66.151 1.00 37.29 58 VAL B O 1
ATOM 2206 N N . ALA B 1 62 ? 21.889 31.268 64.976 1.00 35.68 59 ALA B N 1
ATOM 2207 C CA . ALA B 1 62 ? 21.571 29.841 64.965 1.00 35.65 59 ALA B CA 1
ATOM 2208 C C . ALA B 1 62 ? 22.365 29.130 66.079 1.00 34.62 59 ALA B C 1
ATOM 2209 O O . ALA B 1 62 ? 23.582 29.177 66.080 1.00 34.52 59 ALA B O 1
ATOM 2211 N N . ARG B 1 63 ? 21.648 28.476 66.991 1.00 34.42 60 ARG B N 1
ATOM 2212 C CA . ARG B 1 63 ? 22.188 27.881 68.213 1.00 34.33 60 ARG B CA 1
ATOM 2213 C C . ARG B 1 63 ? 21.907 26.392 68.237 1.00 34.74 60 ARG B C 1
ATOM 2214 O O . ARG B 1 63 ? 21.292 25.850 67.321 1.00 34.85 60 ARG B O 1
ATOM 2222 N N . MET B 1 64 ? 22.354 25.729 69.305 1.00 34.39 61 MET B N 1
ATOM 2223 C CA . MET B 1 64 ? 21.976 24.336 69.562 1.00 34.34 61 MET B CA 1
ATOM 2224 C C . MET B 1 64 ? 20.442 24.160 69.490 1.00 33.57 61 MET B C 1
ATOM 2225 O O . MET B 1 64 ? 19.683 25.010 69.921 1.00 32.86 61 MET B O 1
ATOM 2230 N N . ALA B 1 65 ? 19.992 23.057 68.914 1.00 32.82 62 ALA B N 1
ATOM 2231 C CA . ALA B 1 65 ? 18.542 22.787 68.827 1.00 33.45 62 ALA B CA 1
ATOM 2232 C C . ALA B 1 65 ? 17.885 22.648 70.237 1.00 33.46 62 ALA B C 1
ATOM 2233 O O . ALA B 1 65 ? 18.510 22.201 71.202 1.00 33.60 62 ALA B O 1
ATOM 2235 N N . ASP B 1 66 ? 16.633 23.037 70.338 1.00 33.98 63 ASP B N 1
ATOM 2236 C CA . ASP B 1 66 ? 15.823 22.724 71.508 1.00 35.77 63 ASP B CA 1
ATOM 2237 C C . ASP B 1 66 ? 16.026 21.240 71.874 1.00 35.55 63 ASP B C 1
ATOM 2238 O O . ASP B 1 66 ? 15.756 20.374 71.069 1.00 36.05 63 ASP B O 1
ATOM 2243 N N . PRO B 1 67 ? 16.525 20.947 73.071 1.00 35.50 64 PRO B N 1
ATOM 2244 C CA . PRO B 1 67 ? 16.693 19.539 73.440 1.00 35.95 64 PRO B CA 1
ATOM 2245 C C . PRO B 1 67 ? 15.453 18.654 73.255 1.00 36.68 64 PRO B C 1
ATOM 2246 O O . PRO B 1 67 ? 15.593 17.430 73.058 1.00 35.81 64 PRO B O 1
ATOM 2250 N N . THR B 1 68 ? 14.268 19.263 73.290 1.00 37.25 65 THR B N 1
ATOM 2251 C CA . THR B 1 68 ? 13.012 18.533 73.031 1.00 38.23 65 THR B CA 1
ATOM 2252 C C . THR B 1 68 ? 13.045 17.849 71.667 1.00 37.94 65 THR B C 1
ATOM 2253 O O . THR B 1 68 ? 12.695 16.688 71.543 1.00 38.37 65 THR B O 1
ATOM 2257 N N . ILE B 1 69 ? 13.493 18.589 70.664 1.00 38.13 66 ILE B N 1
ATOM 2258 C CA . ILE B 1 69 ? 13.578 18.098 69.297 1.00 38.79 66 ILE B CA 1
ATOM 2259 C C . ILE B 1 69 ? 14.571 16.943 69.222 1.00 37.49 66 ILE B C 1
ATOM 2260 O O . ILE B 1 69 ? 14.285 15.888 68.650 1.00 35.95 66 ILE B O 1
ATOM 2265 N N . VAL B 1 70 ? 15.727 17.135 69.840 1.00 36.74 67 VAL B N 1
ATOM 2266 C CA . VAL B 1 70 ? 16.778 16.118 69.837 1.00 37.16 67 VAL B CA 1
ATOM 2267 C C . VAL B 1 70 ? 16.287 14.821 70.494 1.00 37.19 67 VAL B C 1
ATOM 2268 O O . VAL B 1 70 ? 16.437 13.720 69.932 1.00 36.12 67 VAL B O 1
ATOM 2272 N N . GLU B 1 71 ? 15.629 14.971 71.642 1.00 37.38 68 GLU B N 1
ATOM 2273 C CA . GLU B 1 71 ? 14.992 13.832 72.323 1.00 38.12 68 GLU B CA 1
ATOM 2274 C C . GLU B 1 71 ? 13.913 13.179 71.462 1.00 37.88 68 GLU B C 1
ATOM 2275 O O . GLU B 1 71 ? 13.826 11.947 71.390 1.00 37.81 68 GLU B O 1
ATOM 2281 N N . GLU B 1 72 ? 13.105 13.979 70.777 1.00 37.85 69 GLU B N 1
ATOM 2282 C CA . GLU B 1 72 ? 12.090 13.397 69.913 1.00 38.16 69 GLU B CA 1
ATOM 2283 C C . GLU B 1 72 ? 12.758 12.510 68.838 1.00 37.07 69 GLU B C 1
ATOM 2284 O O . GLU B 1 72 ? 12.285 11.416 68.546 1.00 35.63 69 GLU B O 1
ATOM 2290 N N . VAL B 1 73 ? 13.872 12.984 68.270 1.00 35.53 70 VAL B N 1
ATOM 2291 C CA . VAL B 1 73 ? 14.560 12.244 67.240 1.00 34.25 70 VAL B CA 1
ATOM 2292 C C . VAL B 1 73 ? 15.182 10.962 67.791 1.00 34.68 70 VAL B C 1
ATOM 2293 O O . VAL B 1 73 ? 15.044 9.880 67.184 1.00 35.02 70 VAL B O 1
ATOM 2297 N N . MET B 1 74 ? 15.827 11.068 68.940 1.00 35.02 71 MET B N 1
ATOM 2298 C CA . MET B 1 74 ? 16.479 9.945 69.558 1.00 37.26 71 MET B CA 1
ATOM 2299 C C . MET B 1 74 ? 15.467 8.860 69.879 1.00 37.98 71 MET B C 1
ATOM 2300 O O . MET B 1 74 ? 15.745 7.686 69.706 1.00 39.05 71 MET B O 1
ATOM 2305 N N . ASN B 1 75 ? 14.277 9.277 70.294 1.00 38.82 72 ASN B N 1
ATOM 2306 C CA . ASN B 1 75 ? 13.211 8.340 70.615 1.00 40.21 72 ASN B CA 1
ATOM 2307 C C . ASN B 1 75 ? 12.563 7.694 69.384 1.00 39.94 72 ASN B C 1
ATOM 2308 O O . ASN B 1 75 ? 11.964 6.643 69.499 1.00 39.71 72 ASN B O 1
ATOM 2313 N N . ALA B 1 76 ? 12.756 8.300 68.212 1.00 39.39 73 ALA B N 1
ATOM 2314 C CA . ALA B 1 76 ? 12.020 7.935 67.014 1.00 38.81 73 ALA B CA 1
ATOM 2315 C C . ALA B 1 76 ? 12.708 6.828 66.185 1.00 38.83 73 ALA B C 1
ATOM 2316 O O . ALA B 1 76 ? 12.043 6.146 65.399 1.00 38.03 73 ALA B O 1
ATOM 2318 N N . VAL B 1 77 ? 14.011 6.632 66.372 1.00 37.73 74 VAL B N 1
ATOM 2319 C CA . VAL B 1 77 ? 14.787 5.766 65.483 1.00 37.87 74 VAL B CA 1
ATOM 2320 C C . VAL B 1 77 ? 15.769 4.938 66.268 1.00 38.18 74 VAL B C 1
ATOM 2321 O O . VAL B 1 77 ? 16.021 5.217 67.431 1.00 37.40 74 VAL B O 1
ATOM 2325 N N . SER B 1 78 ? 16.315 3.917 65.619 1.00 38.87 75 SER B N 1
ATOM 2326 C CA . SER B 1 78 ? 17.300 3.048 66.234 1.00 40.42 75 SER B CA 1
ATOM 2327 C C . SER B 1 78 ? 18.680 3.283 65.643 1.00 40.04 75 SER B C 1
ATOM 2328 O O . SER B 1 78 ? 19.660 2.781 66.146 1.00 42.56 75 SER B O 1
ATOM 2331 N N . ILE B 1 79 ? 18.787 4.063 64.591 1.00 39.00 76 ILE B N 1
ATOM 2332 C CA . ILE B 1 79 ? 20.119 4.440 64.075 1.00 37.42 76 ILE B CA 1
ATOM 2333 C C . ILE B 1 79 ? 20.751 5.601 64.871 1.00 36.58 76 ILE B C 1
ATOM 2334 O O . ILE B 1 79 ? 20.074 6.293 65.651 1.00 36.08 76 ILE B O 1
ATOM 2339 N N . PRO B 1 80 ? 22.062 5.793 64.722 1.00 35.22 77 PRO B N 1
ATOM 2340 C CA . PRO B 1 80 ? 22.690 6.874 65.494 1.00 34.79 77 PRO B CA 1
ATOM 2341 C C . PRO B 1 80 ? 22.105 8.256 65.226 1.00 33.71 77 PRO B C 1
ATOM 2342 O O . PRO B 1 80 ? 21.695 8.551 64.118 1.00 33.44 77 PRO B O 1
ATOM 2346 N N . VAL B 1 81 ? 22.068 9.078 66.266 1.00 33.96 78 VAL B N 1
ATOM 2347 C CA . VAL B 1 81 ? 21.545 10.430 66.195 1.00 33.27 78 VAL B CA 1
ATOM 2348 C C . VAL B 1 81 ? 22.649 11.442 66.503 1.00 33.47 78 VAL B C 1
ATOM 2349 O O . VAL B 1 81 ? 23.319 11.378 67.528 1.00 32.97 78 VAL B O 1
ATOM 2353 N N . MET B 1 82 ? 22.810 12.392 65.591 1.00 33.64 79 MET B N 1
ATOM 2354 C CA . MET B 1 82 ? 23.778 13.438 65.727 1.00 34.15 79 MET B CA 1
ATOM 2355 C C . MET B 1 82 ? 23.049 14.729 65.994 1.00 32.78 79 MET B C 1
ATOM 2356 O O . MET B 1 82 ? 21.893 14.890 65.610 1.00 34.24 79 MET B O 1
ATOM 2361 N N . ALA B 1 83 ? 23.742 15.680 66.607 1.00 31.21 80 ALA B N 1
ATOM 2362 C CA . ALA B 1 83 ? 23.206 17.030 66.750 1.00 31.37 80 ALA B CA 1
ATOM 2363 C C . ALA B 1 83 ? 24.366 18.042 66.652 1.00 31.72 80 ALA B C 1
ATOM 2364 O O . ALA B 1 83 ? 25.518 17.686 66.829 1.00 31.28 80 ALA B O 1
ATOM 2366 N N . LYS B 1 84 ? 24.029 19.307 66.456 1.00 31.96 81 LYS B N 1
ATOM 2367 C CA . LYS B 1 84 ? 25.025 20.352 66.245 1.00 32.17 81 LYS B CA 1
ATOM 2368 C C . LYS B 1 84 ? 25.232 21.244 67.453 1.00 31.44 81 LYS B C 1
ATOM 2369 O O . LYS B 1 84 ? 24.295 21.537 68.172 1.00 31.38 81 LYS B O 1
ATOM 2375 N N . ALA B 1 85 ? 26.470 21.715 67.624 1.00 30.55 82 ALA B N 1
ATOM 2376 C CA . ALA B 1 85 ? 26.817 22.697 68.645 1.00 29.77 82 ALA B CA 1
ATOM 2377 C C . ALA B 1 85 ? 27.567 23.815 67.937 1.00 30.23 82 ALA B C 1
ATOM 2378 O O . ALA B 1 85 ? 28.334 23.553 66.991 1.00 30.79 82 ALA B O 1
ATOM 2380 N N . ARG B 1 86 ? 27.376 25.049 68.388 1.00 30.32 83 ARG B N 1
ATOM 2381 C CA . ARG B 1 86 ? 28.122 26.171 67.824 1.00 29.75 83 ARG B CA 1
ATOM 2382 C C . ARG B 1 86 ? 29.620 25.984 68.086 1.00 29.52 83 ARG B C 1
ATOM 2383 O O . ARG B 1 86 ? 30.018 25.397 69.108 1.00 29.91 83 ARG B O 1
ATOM 2391 N N . ILE B 1 87 ? 30.445 26.521 67.191 1.00 27.96 84 ILE B N 1
ATOM 2392 C CA . ILE B 1 87 ? 31.886 26.378 67.318 1.00 28.35 84 ILE B CA 1
ATOM 2393 C C . ILE B 1 87 ? 32.275 27.017 68.642 1.00 27.70 84 ILE B C 1
ATOM 2394 O O . ILE B 1 87 ? 31.838 28.112 68.953 1.00 27.17 84 ILE B O 1
ATOM 2399 N N . GLY B 1 88 ? 33.062 26.286 69.426 1.00 27.83 85 GLY B N 1
ATOM 2400 C CA . GLY B 1 88 ? 33.533 26.752 70.710 1.00 26.80 85 GLY B CA 1
ATOM 2401 C C . GLY B 1 88 ? 32.544 26.792 71.867 1.00 27.29 85 GLY B C 1
ATOM 2402 O O . GLY B 1 88 ? 32.923 27.229 72.951 1.00 26.30 85 GLY B O 1
ATOM 2403 N N . HIS B 1 89 ? 31.299 26.351 71.663 1.00 26.55 86 HIS B N 1
ATOM 2404 C CA . HIS B 1 89 ? 30.307 26.454 72.709 1.00 28.13 86 HIS B CA 1
ATOM 2405 C C . HIS B 1 89 ? 30.361 25.236 73.626 1.00 28.37 86 HIS B C 1
ATOM 2406 O O . HIS B 1 89 ? 29.670 24.227 73.406 1.00 28.98 86 HIS B O 1
ATOM 2413 N N . ILE B 1 90 ? 31.191 25.362 74.659 1.00 28.88 87 ILE B N 1
ATOM 2414 C CA . ILE B 1 90 ? 31.563 24.262 75.532 1.00 28.82 87 ILE B CA 1
ATOM 2415 C C . ILE B 1 90 ? 30.310 23.633 76.123 1.00 29.17 87 ILE B C 1
ATOM 2416 O O . ILE B 1 90 ? 30.161 22.413 76.154 1.00 29.63 87 ILE B O 1
ATOM 2421 N N . VAL B 1 91 ? 29.418 24.476 76.629 1.00 29.02 88 VAL B N 1
ATOM 2422 C CA . VAL B 1 91 ? 28.293 24.001 77.387 1.00 28.17 88 VAL B CA 1
ATOM 2423 C C . VAL B 1 91 ? 27.238 23.427 76.441 1.00 29.33 88 VAL B C 1
ATOM 2424 O O . VAL B 1 91 ? 26.668 22.399 76.729 1.00 29.21 88 VAL B O 1
ATOM 2428 N N . GLU B 1 92 ? 26.992 24.033 75.286 1.00 29.58 89 GLU B N 1
ATOM 2429 C CA . GLU B 1 92 ? 26.124 23.342 74.311 1.00 29.47 89 GLU B CA 1
ATOM 2430 C C . GLU B 1 92 ? 26.602 21.898 74.041 1.00 30.05 89 GLU B C 1
ATOM 2431 O O . GLU B 1 92 ? 25.806 20.957 73.973 1.00 29.84 89 GLU B O 1
ATOM 2437 N N . ALA B 1 93 ? 27.903 21.744 73.863 1.00 29.66 90 ALA B N 1
ATOM 2438 C CA . ALA B 1 93 ? 28.457 20.438 73.516 1.00 30.83 90 ALA B CA 1
ATOM 2439 C C . ALA B 1 93 ? 28.319 19.505 74.743 1.00 30.56 90 ALA B C 1
ATOM 2440 O O . ALA B 1 93 ? 27.913 18.376 74.585 1.00 29.70 90 ALA B O 1
ATOM 2442 N N . ARG B 1 94 ? 28.658 20.003 75.937 1.00 30.64 91 ARG B N 1
ATOM 2443 C CA . ARG B 1 94 ? 28.506 19.212 77.156 1.00 31.24 91 ARG B CA 1
ATOM 2444 C C . ARG B 1 94 ? 27.056 18.778 77.394 1.00 31.56 91 ARG B C 1
ATOM 2445 O O . ARG B 1 94 ? 26.806 17.667 77.912 1.00 31.03 91 ARG B O 1
ATOM 2453 N N . VAL B 1 95 ? 26.106 19.652 77.019 1.00 31.32 92 VAL B N 1
ATOM 2454 C CA . VAL B 1 95 ? 24.687 19.357 77.165 1.00 30.89 92 VAL B CA 1
ATOM 2455 C C . VAL B 1 95 ? 24.268 18.243 76.192 1.00 30.87 92 VAL B C 1
ATOM 2456 O O . VAL B 1 95 ? 23.605 17.289 76.564 1.00 29.09 92 VAL B O 1
ATOM 2460 N N . LEU B 1 96 ? 24.697 18.353 74.947 1.00 30.05 93 LEU B N 1
ATOM 2461 C CA . LEU B 1 96 ? 24.367 17.313 73.981 1.00 31.41 93 LEU B CA 1
ATOM 2462 C C . LEU B 1 96 ? 24.964 15.976 74.399 1.00 31.78 93 LEU B C 1
ATOM 2463 O O . LEU B 1 96 ? 24.319 14.925 74.281 1.00 30.81 93 LEU B O 1
ATOM 2468 N N . GLU B 1 97 ? 26.196 16.030 74.896 1.00 32.56 94 GLU B N 1
ATOM 2469 C CA . GLU B 1 97 ? 26.870 14.847 75.406 1.00 33.15 94 GLU B CA 1
ATOM 2470 C C . GLU B 1 97 ? 26.063 14.174 76.514 1.00 33.64 94 GLU B C 1
ATOM 2471 O O . GLU B 1 97 ? 25.822 12.971 76.458 1.00 33.57 94 GLU B O 1
ATOM 2477 N N . ALA B 1 98 ? 25.677 14.966 77.500 1.00 33.95 95 ALA B N 1
ATOM 2478 C CA . ALA B 1 98 ? 24.847 14.514 78.607 1.00 34.44 95 ALA B CA 1
ATOM 2479 C C . ALA B 1 98 ? 23.491 13.965 78.171 1.00 34.84 95 ALA B C 1
ATOM 2480 O O . ALA B 1 98 ? 22.994 13.082 78.829 1.00 34.24 95 ALA B O 1
ATOM 2482 N N . MET B 1 99 ? 22.889 14.507 77.112 1.00 34.74 96 MET B N 1
ATOM 2483 C CA . MET B 1 99 ? 21.620 13.982 76.620 1.00 35.84 96 MET B CA 1
ATOM 2484 C C . MET B 1 99 ? 21.760 12.612 75.933 1.00 35.27 96 MET B C 1
ATOM 2485 O O . MET B 1 99 ? 20.754 11.998 75.604 1.00 35.81 96 MET B O 1
ATOM 2490 N N . GLY B 1 100 ? 22.981 12.169 75.658 1.00 34.48 97 GLY B N 1
ATOM 2491 C CA . GLY B 1 100 ? 23.210 10.866 75.032 1.00 34.25 97 GLY B CA 1
ATOM 2492 C C . GLY B 1 100 ? 23.224 10.858 73.505 1.00 34.45 97 GLY B C 1
ATOM 2493 O O . GLY B 1 100 ? 23.025 9.798 72.903 1.00 33.46 97 GLY B O 1
ATOM 2494 N N . VAL B 1 101 ? 23.494 12.001 72.846 1.00 33.75 98 VAL B N 1
ATOM 2495 C CA . VAL B 1 101 ? 23.548 11.960 71.374 1.00 33.61 98 VAL B CA 1
ATOM 2496 C C . VAL B 1 101 ? 24.735 11.064 71.003 1.00 33.67 98 VAL B C 1
ATOM 2497 O O . VAL B 1 101 ? 25.679 10.911 71.792 1.00 33.18 98 VAL B O 1
ATOM 2501 N N . ASP B 1 102 ? 24.683 10.453 69.829 1.00 32.77 99 ASP B N 1
ATOM 2502 C CA . ASP B 1 102 ? 25.782 9.583 69.384 1.00 33.06 99 ASP B CA 1
ATOM 2503 C C . ASP B 1 102 ? 26.999 10.331 68.881 1.00 33.07 99 ASP B C 1
ATOM 2504 O O . ASP B 1 102 ? 28.109 9.820 68.999 1.00 32.62 99 ASP B O 1
ATOM 2509 N N . TYR B 1 103 ? 26.778 11.531 68.338 1.00 33.62 100 TYR B N 1
ATOM 2510 C CA . TYR B 1 103 ? 27.839 12.389 67.768 1.00 35.08 100 TYR B CA 1
ATOM 2511 C C . TYR B 1 103 ? 27.430 13.841 67.864 1.00 33.59 100 TYR B C 1
ATOM 2512 O O . TYR B 1 103 ? 26.272 14.161 67.728 1.00 33.13 100 TYR B O 1
ATOM 2521 N N . ILE B 1 104 ? 28.409 14.710 68.057 1.00 32.58 101 ILE B N 1
ATOM 2522 C CA . ILE B 1 104 ? 28.193 16.126 67.966 1.00 31.06 101 ILE B CA 1
ATOM 2523 C C . ILE B 1 104 ? 28.947 16.654 66.729 1.00 30.45 101 ILE B C 1
ATOM 2524 O O . ILE B 1 104 ? 30.118 16.363 66.511 1.00 30.95 101 ILE B O 1
ATOM 2529 N N . ASP B 1 105 ? 28.271 17.478 65.963 1.00 30.36 102 ASP B N 1
ATOM 2530 C CA . ASP B 1 105 ? 28.880 18.181 64.863 1.00 30.99 102 ASP B CA 1
ATOM 2531 C C . ASP B 1 105 ? 29.162 19.589 65.379 1.00 31.15 102 ASP B C 1
ATOM 2532 O O . ASP B 1 105 ? 28.235 20.332 65.716 1.00 29.96 102 ASP B O 1
ATOM 2537 N N . GLU B 1 106 ? 30.447 19.912 65.523 1.00 30.76 103 GLU B N 1
ATOM 2538 C CA . GLU B 1 106 ? 30.838 21.259 65.905 1.00 30.45 103 GLU B CA 1
ATOM 2539 C C . GLU B 1 106 ? 30.780 22.036 64.603 1.00 30.95 103 GLU B C 1
ATOM 2540 O O . GLU B 1 106 ? 31.694 21.933 63.793 1.00 30.75 103 GLU B O 1
ATOM 2546 N N . SER B 1 107 ? 29.713 22.806 64.404 1.00 30.48 104 SER B N 1
ATOM 2547 C CA . SER B 1 107 ? 29.315 23.211 63.059 1.00 31.67 104 SER B CA 1
ATOM 2548 C C . SER B 1 107 ? 29.374 24.686 62.775 1.00 32.11 104 SER B C 1
ATOM 2549 O O . SER B 1 107 ? 28.712 25.486 63.432 1.00 31.93 104 SER B O 1
ATOM 2552 N N . GLU B 1 108 ? 30.099 25.015 61.720 1.00 32.56 105 GLU B N 1
ATOM 2553 C CA . GLU B 1 108 ? 30.142 26.365 61.172 1.00 33.68 105 GLU B CA 1
ATOM 2554 C C . GLU B 1 108 ? 28.821 26.838 60.563 1.00 34.31 105 GLU B C 1
ATOM 2555 O O . GLU B 1 108 ? 28.721 28.006 60.223 1.00 35.47 105 GLU B O 1
ATOM 2561 N N . VAL B 1 109 ? 27.853 25.938 60.360 1.00 34.49 106 VAL B N 1
ATOM 2562 C CA . VAL B 1 109 ? 26.526 26.354 59.858 1.00 34.93 106 VAL B CA 1
ATOM 2563 C C . VAL B 1 109 ? 25.695 26.973 60.980 1.00 35.11 106 VAL B C 1
ATOM 2564 O O . VAL B 1 109 ? 24.763 27.740 60.731 1.00 35.02 106 VAL B O 1
ATOM 2568 N N . LEU B 1 110 ? 26.034 26.648 62.230 1.00 34.35 107 LEU B N 1
ATOM 2569 C CA . LEU B 1 110 ? 25.503 27.416 63.345 1.00 33.29 107 LEU B CA 1
ATOM 2570 C C . LEU B 1 110 ? 26.339 28.687 63.470 1.00 32.48 107 LEU B C 1
ATOM 2571 O O . LEU B 1 110 ? 27.417 28.791 62.880 1.00 33.07 107 LEU B O 1
ATOM 2576 N N . THR B 1 111 ? 25.838 29.659 64.219 1.00 32.50 108 THR B N 1
ATOM 2577 C CA . THR B 1 111 ? 26.571 30.880 64.484 1.00 32.14 108 THR B CA 1
ATOM 2578 C C . THR B 1 111 ? 27.726 30.640 65.474 1.00 32.57 108 THR B C 1
ATOM 2579 O O . THR B 1 111 ? 27.478 30.277 66.633 1.00 32.75 108 THR B O 1
ATOM 2583 N N . PRO B 1 112 ? 28.989 30.803 65.023 1.00 32.02 109 PRO B N 1
ATOM 2584 C CA . PRO B 1 112 ? 30.101 30.501 65.941 1.00 32.29 109 PRO B CA 1
ATOM 2585 C C . PRO B 1 112 ? 30.006 31.231 67.289 1.00 31.37 109 PRO B C 1
ATOM 2586 O O . PRO B 1 112 ? 29.708 32.435 67.354 1.00 29.99 109 PRO B O 1
ATOM 2590 N N . ALA B 1 113 ? 30.231 30.492 68.372 1.00 30.93 110 ALA B N 1
ATOM 2591 C CA . ALA B 1 113 ? 30.207 31.085 69.711 1.00 30.54 110 ALA B CA 1
ATOM 2592 C C . ALA B 1 113 ? 31.577 31.603 70.079 1.00 30.10 110 ALA B C 1
ATOM 2593 O O . ALA B 1 113 ? 31.693 32.472 70.922 1.00 30.06 110 ALA B O 1
ATOM 2595 N N . ASP B 1 114 ? 32.613 31.044 69.444 1.00 30.95 111 ASP B N 1
ATOM 2596 C CA . ASP B 1 114 ? 33.989 31.441 69.634 1.00 30.82 111 ASP B CA 1
ATOM 2597 C C . ASP B 1 114 ? 34.629 31.565 68.258 1.00 31.79 111 ASP B C 1
ATOM 2598 O O . ASP B 1 114 ? 34.731 30.577 67.540 1.00 31.20 111 ASP B O 1
ATOM 2603 N N . GLU B 1 115 ? 35.035 32.762 67.865 1.00 31.92 112 GLU B N 1
ATOM 2604 C CA . GLU B 1 115 ? 35.651 32.930 66.545 1.00 33.09 112 GLU B CA 1
ATOM 2605 C C . GLU B 1 115 ? 37.166 32.706 66.557 1.00 33.26 112 GLU B C 1
ATOM 2606 O O . GLU B 1 115 ? 37.811 32.857 65.546 1.00 33.87 112 GLU B O 1
ATOM 2612 N N . GLU B 1 116 ? 37.730 32.340 67.707 1.00 33.02 113 GLU B N 1
ATOM 2613 C CA . GLU B 1 116 ? 39.186 32.161 67.800 1.00 33.04 113 GLU B CA 1
ATOM 2614 C C . GLU B 1 116 ? 39.566 30.741 68.147 1.00 31.04 113 GLU B C 1
ATOM 2615 O O . GLU B 1 116 ? 40.614 30.287 67.767 1.00 30.90 113 GLU B O 1
ATOM 2621 N N . PHE B 1 117 ? 38.733 30.049 68.911 1.00 30.00 114 PHE B N 1
ATOM 2622 C CA . PHE B 1 117 ? 39.121 28.765 69.430 1.00 29.64 114 PHE B CA 1
ATOM 2623 C C . PHE B 1 117 ? 37.985 27.772 69.219 1.00 29.97 114 PHE B C 1
ATOM 2624 O O . PHE B 1 117 ? 36.833 28.041 69.553 1.00 30.97 114 PHE B O 1
ATOM 2632 N N . HIS B 1 118 ? 38.333 26.615 68.684 1.00 29.51 115 HIS B N 1
ATOM 2633 C CA . HIS B 1 118 ? 37.406 25.487 68.618 1.00 30.03 115 HIS B CA 1
ATOM 2634 C C . HIS B 1 118 ? 37.411 24.727 69.960 1.00 30.16 115 HIS B C 1
ATOM 2635 O O . HIS B 1 118 ? 38.282 24.923 70.828 1.00 31.08 115 HIS B O 1
ATOM 2642 N N . LEU B 1 119 ? 36.429 23.854 70.113 1.00 29.49 116 LEU B N 1
ATOM 2643 C CA . LEU B 1 119 ? 36.327 22.978 71.281 1.00 29.71 116 LEU B CA 1
ATOM 2644 C C . LEU B 1 119 ? 37.524 22.015 71.410 1.00 30.32 116 LEU B C 1
ATOM 2645 O O . LEU B 1 119 ? 37.988 21.447 70.413 1.00 30.37 116 LEU B O 1
ATOM 2650 N N . ASN B 1 120 ? 37.965 21.814 72.639 1.00 30.61 117 ASN B N 1
ATOM 2651 C CA . ASN B 1 120 ? 38.957 20.821 72.976 1.00 31.84 117 ASN B CA 1
ATOM 2652 C C . ASN B 1 120 ? 38.194 19.501 73.076 1.00 31.91 117 ASN B C 1
ATOM 2653 O O . ASN B 1 120 ? 37.785 19.060 74.149 1.00 32.37 117 ASN B O 1
ATOM 2658 N N . LYS B 1 121 ? 38.030 18.885 71.915 1.00 31.32 118 LYS B N 1
ATOM 2659 C CA . LYS B 1 121 ? 37.173 17.717 71.743 1.00 31.80 118 LYS B CA 1
ATOM 2660 C C . LYS B 1 121 ? 37.800 16.496 72.396 1.00 32.35 118 LYS B C 1
ATOM 2661 O O . LYS B 1 121 ? 37.103 15.538 72.700 1.00 31.57 118 LYS B O 1
ATOM 2667 N N . ASN B 1 122 ? 39.119 16.567 72.607 1.00 33.63 119 ASN B N 1
ATOM 2668 C CA . ASN B 1 122 ? 39.866 15.568 73.380 1.00 35.41 119 ASN B CA 1
ATOM 2669 C C . ASN B 1 122 ? 39.337 15.335 74.778 1.00 35.96 119 ASN B C 1
ATOM 2670 O O . ASN B 1 122 ? 39.495 14.256 75.321 1.00 35.30 119 ASN B O 1
ATOM 2675 N N . GLU B 1 123 ? 38.745 16.372 75.366 1.00 37.49 120 GLU B N 1
ATOM 2676 C CA . GLU B 1 123 ? 38.241 16.310 76.738 1.00 38.91 120 GLU B CA 1
ATOM 2677 C C . GLU B 1 123 ? 36.818 15.746 76.876 1.00 38.65 120 GLU B C 1
ATOM 2678 O O . GLU B 1 123 ? 36.294 15.682 77.980 1.00 38.41 120 GLU B O 1
ATOM 2684 N N . TYR B 1 124 ? 36.218 15.309 75.764 1.00 38.18 121 TYR B N 1
ATOM 2685 C CA . TYR B 1 124 ? 34.859 14.779 75.750 1.00 37.77 121 TYR B CA 1
ATOM 2686 C C . TYR B 1 124 ? 34.835 13.301 75.514 1.00 38.50 121 TYR B C 1
ATOM 2687 O O . TYR B 1 124 ? 35.777 12.741 74.917 1.00 38.75 121 TYR B O 1
ATOM 2696 N N . THR B 1 125 ? 33.736 12.663 75.948 1.00 38.68 122 THR B N 1
ATOM 2697 C CA . THR B 1 125 ? 33.524 11.256 75.679 1.00 39.16 122 THR B CA 1
ATOM 2698 C C . THR B 1 125 ? 32.800 11.057 74.354 1.00 38.85 122 THR B C 1
ATOM 2699 O O . THR B 1 125 ? 33.103 10.111 73.623 1.00 40.48 122 THR B O 1
ATOM 2703 N N . VAL B 1 126 ? 31.872 11.943 74.012 1.00 38.05 123 VAL B N 1
ATOM 2704 C CA . VAL B 1 126 ? 31.119 11.783 72.778 1.00 36.79 123 VAL B CA 1
ATOM 2705 C C . VAL B 1 126 ? 32.035 12.121 71.583 1.00 36.42 123 VAL B C 1
ATOM 2706 O O . VAL B 1 126 ? 32.849 13.050 71.680 1.00 36.63 123 VAL B O 1
ATOM 2710 N N . PRO B 1 127 ? 31.953 11.339 70.476 1.00 35.35 124 PRO B N 1
ATOM 2711 C CA . PRO B 1 127 ? 32.710 11.706 69.289 1.00 34.92 124 PRO B CA 1
ATOM 2712 C C . PRO B 1 127 ? 32.169 12.960 68.561 1.00 33.37 124 PRO B C 1
ATOM 2713 O O . PRO B 1 127 ? 30.958 13.196 68.530 1.00 33.38 124 PRO B O 1
ATOM 2717 N N . PHE B 1 128 ? 33.088 13.715 67.971 1.00 32.08 125 PHE B N 1
ATOM 2718 C CA . PHE B 1 128 ? 32.754 14.889 67.174 1.00 31.51 125 PHE B CA 1
ATOM 2719 C C . PHE B 1 128 ? 33.059 14.697 65.694 1.00 31.71 125 PHE B C 1
ATOM 2720 O O . PHE B 1 128 ? 34.072 14.085 65.316 1.00 31.63 125 PHE B O 1
ATOM 2728 N N . VAL B 1 129 ? 32.192 15.272 64.870 1.00 31.42 126 VAL B N 1
ATOM 2729 C CA . VAL B 1 129 ? 32.518 15.563 63.480 1.00 30.91 126 VAL B CA 1
ATOM 2730 C C . VAL B 1 129 ? 32.831 17.061 63.347 1.00 30.31 126 VAL B C 1
ATOM 2731 O O . VAL B 1 129 ? 32.172 17.920 63.941 1.00 29.18 126 VAL B O 1
ATOM 2735 N N . CYS B 1 130 ? 33.893 17.362 62.604 1.00 29.29 127 CYS B N 1
ATOM 2736 C CA . CYS B 1 130 ? 34.165 18.741 62.182 1.00 29.77 127 CYS B CA 1
ATOM 2737 C C . CYS B 1 130 ? 34.290 18.913 60.681 1.00 29.18 127 CYS B C 1
ATOM 2738 O O . CYS B 1 130 ? 34.688 17.990 59.961 1.00 29.58 127 CYS B O 1
ATOM 2741 N N . GLY B 1 131 ? 33.971 20.114 60.213 1.00 29.88 128 GLY B N 1
ATOM 2742 C CA . GLY B 1 131 ? 34.243 20.502 58.825 1.00 30.74 128 GLY B CA 1
ATOM 2743 C C . GLY B 1 131 ? 35.700 20.796 58.530 1.00 30.83 128 GLY B C 1
ATOM 2744 O O . GLY B 1 131 ? 36.452 21.191 59.412 1.00 30.87 128 GLY B O 1
ATOM 2745 N N . CYS B 1 132 ? 36.086 20.615 57.270 1.00 31.17 129 CYS B N 1
ATOM 2746 C CA . CYS B 1 132 ? 37.416 21.007 56.792 1.00 30.77 129 CYS B CA 1
ATOM 2747 C C . CYS B 1 132 ? 37.410 21.274 55.288 1.00 31.18 129 CYS B C 1
ATOM 2748 O O . CYS B 1 132 ? 36.625 20.687 54.517 1.00 30.72 129 CYS B O 1
ATOM 2751 N N . ARG B 1 133 ? 38.288 22.171 54.875 1.00 30.19 130 ARG B N 1
ATOM 2752 C CA . ARG B 1 133 ? 38.457 22.508 53.472 1.00 30.65 130 ARG B CA 1
ATOM 2753 C C . ARG B 1 133 ? 39.792 22.094 52.874 1.00 30.68 130 ARG B C 1
ATOM 2754 O O . ARG B 1 133 ? 39.956 22.172 51.665 1.00 29.44 130 ARG B O 1
ATOM 2762 N N . ASP B 1 134 ? 40.744 21.706 53.724 1.00 31.16 131 ASP B N 1
ATOM 2763 C CA . ASP B 1 134 ? 42.078 21.310 53.309 1.00 31.29 131 ASP B CA 1
ATOM 2764 C C . ASP B 1 134 ? 42.707 20.425 54.369 1.00 30.99 131 ASP B C 1
ATOM 2765 O O . ASP B 1 134 ? 42.164 20.270 55.466 1.00 29.96 131 ASP B O 1
ATOM 2770 N N . LEU B 1 135 ? 43.848 19.838 54.044 1.00 30.51 132 LEU B N 1
ATOM 2771 C CA . LEU B 1 135 ? 44.511 18.933 54.974 1.00 30.95 132 LEU B CA 1
ATOM 2772 C C . LEU B 1 135 ? 45.023 19.644 56.245 1.00 30.92 132 LEU B C 1
ATOM 2773 O O . LEU B 1 135 ? 45.117 19.020 57.303 1.00 31.23 132 LEU B O 1
ATOM 2778 N N . GLY B 1 136 ? 45.320 20.937 56.143 1.00 31.20 133 GLY B N 1
ATOM 2779 C CA . GLY B 1 136 ? 45.746 21.725 57.329 1.00 31.73 133 GLY B CA 1
ATOM 2780 C C . GLY B 1 136 ? 44.597 21.809 58.323 1.00 31.30 133 GLY B C 1
ATOM 2781 O O . GLY B 1 136 ? 44.729 21.471 59.507 1.00 30.78 133 GLY B O 1
ATOM 2782 N N . GLU B 1 137 ? 43.434 22.205 57.833 1.00 31.80 134 GLU B N 1
ATOM 2783 C CA . GLU B 1 137 ? 42.243 22.237 58.680 1.00 32.10 134 GLU B CA 1
ATOM 2784 C C . GLU B 1 137 ? 41.898 20.860 59.220 1.00 31.60 134 GLU B C 1
ATOM 2785 O O . GLU B 1 137 ? 41.611 20.703 60.416 1.00 32.68 134 GLU B O 1
ATOM 2791 N N . ALA B 1 138 ? 41.884 19.879 58.326 1.00 30.41 135 ALA B N 1
ATOM 2792 C CA . ALA B 1 138 ? 41.602 18.514 58.694 1.00 29.71 135 ALA B CA 1
ATOM 2793 C C . ALA B 1 138 ? 42.437 18.049 59.913 1.00 29.08 135 ALA B C 1
ATOM 2794 O O . ALA B 1 138 ? 41.905 17.513 60.893 1.00 29.50 135 ALA B O 1
ATOM 2796 N N . THR B 1 139 ? 43.739 18.231 59.829 1.00 29.06 136 THR B N 1
ATOM 2797 C CA . THR B 1 139 ? 44.649 17.715 60.848 1.00 28.96 136 THR B CA 1
ATOM 2798 C C . THR B 1 139 ? 44.565 18.522 62.129 1.00 28.24 136 THR B C 1
ATOM 2799 O O . THR B 1 139 ? 44.734 17.971 63.215 1.00 27.77 136 THR B O 1
ATOM 2803 N N . ARG B 1 140 ? 44.281 19.809 62.002 1.00 27.98 137 ARG B N 1
ATOM 2804 C CA . ARG B 1 140 ? 44.072 20.637 63.193 1.00 27.88 137 ARG B CA 1
ATOM 2805 C C . ARG B 1 140 ? 42.823 20.204 63.938 1.00 28.21 137 ARG B C 1
ATOM 2806 O O . ARG B 1 140 ? 42.868 20.093 65.174 1.00 27.67 137 ARG B O 1
ATOM 2814 N N . ARG B 1 141 ? 41.740 19.897 63.191 1.00 28.24 138 ARG B N 1
ATOM 2815 C CA . ARG B 1 141 ? 40.521 19.460 63.813 1.00 28.65 138 ARG B CA 1
ATOM 2816 C C . ARG B 1 141 ? 40.697 18.110 64.483 1.00 28.75 138 ARG B C 1
ATOM 2817 O O . ARG B 1 141 ? 40.159 17.895 65.597 1.00 28.93 138 ARG B O 1
ATOM 2825 N N . ILE B 1 142 ? 41.376 17.188 63.788 1.00 27.95 139 ILE B N 1
ATOM 2826 C CA . ILE B 1 142 ? 41.722 15.894 64.342 1.00 28.48 139 ILE B CA 1
ATOM 2827 C C . ILE B 1 142 ? 42.552 16.028 65.638 1.00 28.17 139 ILE B C 1
ATOM 2828 O O . ILE B 1 142 ? 42.222 15.422 66.666 1.00 27.97 139 ILE B O 1
ATOM 2833 N N . ALA B 1 143 ? 43.590 16.856 65.595 1.00 28.51 140 ALA B N 1
ATOM 2834 C CA . ALA B 1 143 ? 44.428 17.106 66.778 1.00 29.74 140 ALA B CA 1
ATOM 2835 C C . ALA B 1 143 ? 43.649 17.677 67.966 1.00 29.72 140 ALA B C 1
ATOM 2836 O O . ALA B 1 143 ? 43.974 17.359 69.104 1.00 30.00 140 ALA B O 1
ATOM 2838 N N . GLU B 1 144 ? 42.645 18.513 67.704 1.00 29.50 141 GLU B N 1
ATOM 2839 C CA . GLU B 1 144 ? 41.741 19.013 68.754 1.00 30.19 141 GLU B CA 1
ATOM 2840 C C . GLU B 1 144 ? 40.824 17.921 69.299 1.00 30.55 141 GLU B C 1
ATOM 2841 O O . GLU B 1 144 ? 40.170 18.140 70.294 1.00 30.87 141 GLU B O 1
ATOM 2847 N N . GLY B 1 145 ? 40.745 16.788 68.591 1.00 30.63 142 GLY B N 1
ATOM 2848 C CA . GLY B 1 145 ? 39.987 15.619 69.009 1.00 30.57 142 GLY B CA 1
ATOM 2849 C C . GLY B 1 145 ? 38.871 15.163 68.098 1.00 30.32 142 GLY B C 1
ATOM 2850 O O . GLY B 1 145 ? 38.110 14.257 68.487 1.00 30.10 142 GLY B O 1
ATOM 2851 N N . ALA B 1 146 ? 38.729 15.758 66.913 1.00 29.83 143 ALA B N 1
ATOM 2852 C CA . ALA B 1 146 ? 37.634 15.329 66.011 1.00 29.49 143 ALA B CA 1
ATOM 2853 C C . ALA B 1 146 ? 37.816 13.834 65.718 1.00 30.10 143 ALA B C 1
ATOM 2854 O O . ALA B 1 146 ? 38.949 13.404 65.498 1.00 29.94 143 ALA B O 1
ATOM 2856 N N . SER B 1 147 ? 36.705 13.079 65.735 1.00 30.39 144 SER B N 1
ATOM 2857 C CA . SER B 1 147 ? 36.681 11.640 65.419 1.00 31.20 144 SER B CA 1
ATOM 2858 C C . SER B 1 147 ? 36.197 11.356 63.991 1.00 31.75 144 SER B C 1
ATOM 2859 O O . SER B 1 147 ? 36.290 10.226 63.512 1.00 32.63 144 SER B O 1
ATOM 2862 N N . MET B 1 148 ? 35.688 12.393 63.337 1.00 32.14 145 MET B N 1
ATOM 2863 C CA . MET B 1 148 ? 35.151 12.315 61.991 1.00 31.86 145 MET B CA 1
ATOM 2864 C C . MET B 1 148 ? 35.267 13.693 61.345 1.00 30.47 145 MET B C 1
ATOM 2865 O O . MET B 1 148 ? 35.160 14.726 61.996 1.00 30.68 145 MET B O 1
ATOM 2870 N N . LEU B 1 149 ? 35.459 13.707 60.036 1.00 30.52 146 LEU B N 1
ATOM 2871 C CA . LEU B 1 149 ? 35.479 14.946 59.299 1.00 29.56 146 LEU B CA 1
ATOM 2872 C C . LEU B 1 149 ? 34.443 14.977 58.206 1.00 29.19 146 LEU B C 1
ATOM 2873 O O . LEU B 1 149 ? 33.913 13.949 57.807 1.00 28.67 146 LEU B O 1
ATOM 2878 N N . ARG B 1 150 ? 34.160 16.176 57.719 1.00 29.07 147 ARG B N 1
ATOM 2879 C CA . ARG B 1 150 ? 33.336 16.349 56.510 1.00 29.68 147 ARG B CA 1
ATOM 2880 C C . ARG B 1 150 ? 33.810 17.587 55.799 1.00 29.84 147 ARG B C 1
ATOM 2881 O O . ARG B 1 150 ? 34.522 18.412 56.377 1.00 29.18 147 ARG B O 1
ATOM 2889 N N . THR B 1 151 ? 33.388 17.747 54.552 1.00 30.52 148 THR B N 1
ATOM 2890 C CA . THR B 1 151 ? 33.669 18.969 53.835 1.00 30.48 148 THR B CA 1
ATOM 2891 C C . THR B 1 151 ? 32.825 20.067 54.469 1.00 32.41 148 THR B C 1
ATOM 2892 O O . THR B 1 151 ? 31.780 19.811 55.087 1.00 31.95 148 THR B O 1
ATOM 2896 N N . LYS B 1 152 ? 33.283 21.304 54.329 1.00 32.73 149 LYS B N 1
ATOM 2897 C CA . LYS B 1 152 ? 32.446 22.406 54.682 1.00 34.08 149 LYS B CA 1
ATOM 2898 C C . LYS B 1 152 ? 31.413 22.617 53.565 1.00 35.74 149 LYS B C 1
ATOM 2899 O O . LYS B 1 152 ? 30.279 22.941 53.829 1.00 36.30 149 LYS B O 1
ATOM 2905 N N . GLY B 1 153 ? 31.795 22.344 52.328 1.00 37.48 150 GLY B N 1
ATOM 2906 C CA . GLY B 1 153 ? 30.928 22.554 51.202 1.00 38.26 150 GLY B CA 1
ATOM 2907 C C . GLY B 1 153 ? 30.378 23.951 51.230 1.00 40.62 150 GLY B C 1
ATOM 2908 O O . GLY B 1 153 ? 31.058 24.878 51.683 1.00 42.66 150 GLY B O 1
ATOM 2909 N N . GLU B 1 154 ? 29.135 24.071 50.809 1.00 42.01 151 GLU B N 1
ATOM 2910 C CA . GLU B 1 154 ? 28.419 25.309 50.665 1.00 43.66 151 GLU B CA 1
ATOM 2911 C C . GLU B 1 154 ? 26.942 24.999 50.981 1.00 44.83 151 GLU B C 1
ATOM 2912 O O . GLU B 1 154 ? 26.148 24.701 50.091 1.00 44.81 151 GLU B O 1
ATOM 2918 N N . PRO B 1 155 ? 26.585 25.001 52.260 1.00 46.79 152 PRO B N 1
ATOM 2919 C CA . PRO B 1 155 ? 25.226 24.698 52.761 1.00 47.74 152 PRO B CA 1
ATOM 2920 C C . PRO B 1 155 ? 24.080 25.543 52.208 1.00 48.00 152 PRO B C 1
ATOM 2921 O O . PRO B 1 155 ? 24.220 26.751 52.068 1.00 48.42 152 PRO B O 1
ATOM 2925 N N . GLY B 1 156 ? 22.952 24.899 51.904 1.00 48.28 153 GLY B N 1
ATOM 2926 C CA . GLY B 1 156 ? 21.792 25.620 51.359 1.00 48.43 153 GLY B CA 1
ATOM 2927 C C . GLY B 1 156 ? 21.986 26.395 50.049 1.00 48.03 153 GLY B C 1
ATOM 2928 O O . GLY B 1 156 ? 21.395 27.472 49.851 1.00 50.36 153 GLY B O 1
ATOM 2929 N N . THR B 1 157 ? 22.826 25.902 49.150 1.00 44.81 154 THR B N 1
ATOM 2930 C CA . THR B 1 157 ? 22.853 26.456 47.814 1.00 42.89 154 THR B CA 1
ATOM 2931 C C . THR B 1 157 ? 22.396 25.408 46.811 1.00 40.47 154 THR B C 1
ATOM 2932 O O . THR B 1 157 ? 22.001 25.747 45.703 1.00 40.69 154 THR B O 1
ATOM 2936 N N . GLY B 1 158 ? 22.505 24.139 47.186 1.00 37.63 155 GLY B N 1
ATOM 2937 C CA . GLY B 1 158 ? 22.365 23.049 46.247 1.00 36.84 155 GLY B CA 1
ATOM 2938 C C . GLY B 1 158 ? 23.479 22.965 45.209 1.00 35.25 155 GLY B C 1
ATOM 2939 O O . GLY B 1 158 ? 23.358 22.249 44.230 1.00 35.90 155 GLY B O 1
ATOM 2940 N N . ASN B 1 159 ? 24.569 23.687 45.432 1.00 34.34 156 ASN B N 1
ATOM 2941 C CA . ASN B 1 159 ? 25.690 23.700 44.526 1.00 34.33 156 ASN B CA 1
ATOM 2942 C C . ASN B 1 159 ? 26.785 22.813 45.112 1.00 33.72 156 ASN B C 1
ATOM 2943 O O . ASN B 1 159 ? 27.372 23.135 46.133 1.00 34.08 156 ASN B O 1
ATOM 2948 N N . ILE B 1 160 ? 27.061 21.708 44.438 1.00 33.24 157 ILE B N 1
ATOM 2949 C CA . ILE B 1 160 ? 28.102 20.728 44.864 1.00 32.70 157 ILE B CA 1
ATOM 2950 C C . ILE B 1 160 ? 29.557 21.219 44.758 1.00 31.70 157 ILE B C 1
ATOM 2951 O O . ILE B 1 160 ? 30.483 20.557 45.212 1.00 32.70 157 ILE B O 1
ATOM 2956 N N . VAL B 1 161 ? 29.765 22.376 44.151 1.00 31.36 158 VAL B N 1
ATOM 2957 C CA . VAL B 1 161 ? 31.105 22.804 43.754 1.00 30.24 158 VAL B CA 1
ATOM 2958 C C . VAL B 1 161 ? 32.112 22.920 44.910 1.00 30.13 158 VAL B C 1
ATOM 2959 O O . VAL B 1 161 ? 33.301 22.591 44.732 1.00 28.52 158 VAL B O 1
ATOM 2963 N N . GLU B 1 162 ? 31.665 23.368 46.076 1.00 29.41 159 GLU B N 1
ATOM 2964 C CA . GLU B 1 162 ? 32.598 23.578 47.149 1.00 30.32 159 GLU B CA 1
ATOM 2965 C C . GLU B 1 162 ? 32.877 22.276 47.866 1.00 29.53 159 GLU B C 1
ATOM 2966 O O . GLU B 1 162 ? 33.972 22.093 48.351 1.00 29.34 159 GLU B O 1
ATOM 2972 N N . ALA B 1 163 ? 31.904 21.366 47.940 1.00 29.84 160 ALA B N 1
ATOM 2973 C CA . ALA B 1 163 ? 32.192 20.014 48.450 1.00 27.88 160 ALA B CA 1
ATOM 2974 C C . ALA B 1 163 ? 33.200 19.303 47.557 1.00 28.60 160 ALA B C 1
ATOM 2975 O O . ALA B 1 163 ? 34.097 18.616 48.036 1.00 28.07 160 ALA B O 1
ATOM 2977 N N . VAL B 1 164 ? 33.054 19.473 46.247 1.00 29.33 161 VAL B N 1
ATOM 2978 C CA . VAL B 1 164 ? 34.026 18.935 45.300 1.00 29.25 161 VAL B CA 1
ATOM 2979 C C . VAL B 1 164 ? 35.420 19.504 45.559 1.00 29.44 161 VAL B C 1
ATOM 2980 O O . VAL B 1 164 ? 36.404 18.767 45.619 1.00 28.95 161 VAL B O 1
ATOM 2984 N N . ARG B 1 165 ? 35.488 20.822 45.709 1.00 29.01 162 ARG B N 1
ATOM 2985 C CA . ARG B 1 165 ? 36.743 21.521 45.975 1.00 30.23 162 ARG B CA 1
ATOM 2986 C C . ARG B 1 165 ? 37.396 20.969 47.232 1.00 29.29 162 ARG B C 1
ATOM 2987 O O . ARG B 1 165 ? 38.566 20.626 47.226 1.00 27.64 162 ARG B O 1
ATOM 2995 N N . HIS B 1 166 ? 36.616 20.839 48.304 1.00 30.15 163 HIS B N 1
ATOM 2996 C CA . HIS B 1 166 ? 37.181 20.447 49.611 1.00 29.37 163 HIS B CA 1
ATOM 2997 C C . HIS B 1 166 ? 37.612 19.001 49.627 1.00 29.93 163 HIS B C 1
ATOM 2998 O O . HIS B 1 166 ? 38.700 18.684 50.072 1.00 27.61 163 HIS B O 1
ATOM 3005 N N . MET B 1 167 ? 36.780 18.112 49.078 1.00 30.21 164 MET B N 1
ATOM 3006 C CA . MET B 1 167 ? 37.134 16.718 49.018 1.00 30.46 164 MET B CA 1
ATOM 3007 C C . MET B 1 167 ? 38.361 16.525 48.126 1.00 30.78 164 MET B C 1
ATOM 3008 O O . MET B 1 167 ? 39.255 15.761 48.471 1.00 30.09 164 MET B O 1
ATOM 3013 N N . ARG B 1 168 ? 38.405 17.221 46.994 1.00 29.99 165 ARG B N 1
ATOM 3014 C CA . ARG B 1 168 ? 39.565 17.109 46.117 1.00 30.58 165 ARG B CA 1
ATOM 3015 C C . ARG B 1 168 ? 40.807 17.640 46.792 1.00 30.53 165 ARG B C 1
ATOM 3016 O O . ARG B 1 168 ? 41.891 17.037 46.672 1.00 31.71 165 ARG B O 1
ATOM 3024 N N . LYS B 1 169 ? 40.666 18.735 47.524 1.00 30.44 166 LYS B N 1
ATOM 3025 C CA . LYS B 1 169 ? 41.855 19.373 48.125 1.00 29.87 166 LYS B CA 1
ATOM 3026 C C . LYS B 1 169 ? 42.429 18.449 49.169 1.00 29.80 166 LYS B C 1
ATOM 3027 O O . LYS B 1 169 ? 43.588 18.104 49.138 1.00 28.75 166 LYS B O 1
ATOM 3033 N N . VAL B 1 170 ? 41.589 18.013 50.096 1.00 29.30 167 VAL B N 1
ATOM 3034 C CA . VAL B 1 170 ? 42.066 17.151 51.119 1.00 28.85 167 VAL B CA 1
ATOM 3035 C C . VAL B 1 170 ? 42.718 15.926 50.543 1.00 28.70 167 VAL B C 1
ATOM 3036 O O . VAL B 1 170 ? 43.811 15.555 50.998 1.00 27.59 167 VAL B O 1
ATOM 3040 N N . ASN B 1 171 ? 42.036 15.265 49.590 1.00 28.70 168 ASN B N 1
ATOM 3041 C CA . ASN B 1 171 ? 42.537 13.985 49.061 1.00 29.02 168 ASN B CA 1
ATOM 3042 C C . ASN B 1 171 ? 43.825 14.179 48.263 1.00 28.63 168 ASN B C 1
ATOM 3043 O O . ASN B 1 171 ? 44.729 13.335 48.327 1.00 28.78 168 ASN B O 1
ATOM 3048 N N . ALA B 1 172 ? 43.917 15.274 47.513 1.00 29.44 169 ALA B N 1
ATOM 3049 C CA . ALA B 1 172 ? 45.152 15.560 46.754 1.00 28.95 169 ALA B CA 1
ATOM 3050 C C . ALA B 1 172 ? 46.326 15.794 47.681 1.00 29.40 169 ALA B C 1
ATOM 3051 O O . ALA B 1 172 ? 47.431 15.316 47.416 1.00 29.55 169 ALA B O 1
ATOM 3053 N N . GLN B 1 173 ? 46.094 16.523 48.781 1.00 29.33 170 GLN B N 1
ATOM 3054 C CA . GLN B 1 173 ? 47.150 16.804 49.741 1.00 29.47 170 GLN B CA 1
ATOM 3055 C C . GLN B 1 173 ? 47.589 15.558 50.461 1.00 29.01 170 GLN B C 1
ATOM 3056 O O . GLN B 1 173 ? 48.790 15.378 50.701 1.00 28.90 170 GLN B O 1
ATOM 3062 N N . VAL B 1 174 ? 46.659 14.625 50.706 1.00 28.91 171 VAL B N 1
ATOM 3063 C CA . VAL B 1 174 ? 47.057 13.333 51.294 1.00 28.73 171 VAL B CA 1
ATOM 3064 C C . VAL B 1 174 ? 47.874 12.497 50.331 1.00 29.20 171 VAL B C 1
ATOM 3065 O O . VAL B 1 174 ? 48.884 11.888 50.723 1.00 30.33 171 VAL B O 1
ATOM 3069 N N . ARG B 1 175 ? 47.472 12.461 49.064 1.00 29.63 172 ARG B N 1
ATOM 3070 C CA . ARG B 1 175 ? 48.223 11.682 48.086 1.00 30.81 172 ARG B CA 1
ATOM 3071 C C . ARG B 1 175 ? 49.658 12.196 48.032 1.00 30.24 172 ARG B C 1
ATOM 3072 O O . ARG B 1 175 ? 50.594 11.429 48.004 1.00 31.23 172 ARG B O 1
ATOM 3080 N N . LYS B 1 176 ? 49.829 13.503 48.121 1.00 30.66 173 LYS B N 1
ATOM 3081 C CA . LYS B 1 176 ? 51.147 14.086 48.015 1.00 30.17 173 LYS B CA 1
ATOM 3082 C C . LYS B 1 176 ? 52.007 13.798 49.262 1.00 29.64 173 LYS B C 1
ATOM 3083 O O . LYS B 1 176 ? 53.146 13.384 49.154 1.00 29.61 173 LYS B O 1
ATOM 3089 N N . VAL B 1 177 ? 51.436 14.013 50.430 1.00 29.65 174 VAL B N 1
ATOM 3090 C CA . VAL B 1 177 ? 52.040 13.643 51.692 1.00 29.52 174 VAL B CA 1
ATOM 3091 C C . VAL B 1 177 ? 52.485 12.190 51.721 1.00 29.57 174 VAL B C 1
ATOM 3092 O O . VAL B 1 177 ? 53.617 11.916 52.091 1.00 28.90 174 VAL B O 1
ATOM 3096 N N . VAL B 1 178 ? 51.621 11.277 51.277 1.00 30.07 175 VAL B N 1
ATOM 3097 C CA . VAL B 1 178 ? 51.936 9.859 51.303 1.00 30.41 175 VAL B CA 1
ATOM 3098 C C . VAL B 1 178 ? 53.100 9.544 50.371 1.00 30.66 175 VAL B C 1
ATOM 3099 O O . VAL B 1 178 ? 53.972 8.760 50.724 1.00 29.18 175 VAL B O 1
ATOM 3103 N N . ALA B 1 179 ? 53.162 10.215 49.225 1.00 29.98 176 ALA B N 1
ATOM 3104 C CA . ALA B 1 179 ? 54.219 9.953 48.233 1.00 30.56 176 ALA B CA 1
ATOM 3105 C C . ALA B 1 179 ? 55.530 10.699 48.452 1.00 30.39 176 ALA B C 1
ATOM 3106 O O . ALA B 1 179 ? 56.542 10.282 47.933 1.00 29.78 176 ALA B O 1
ATOM 3108 N N . MET B 1 180 ? 55.504 11.822 49.161 1.00 30.61 177 MET B N 1
ATOM 3109 C CA . MET B 1 180 ? 56.676 12.687 49.206 1.00 32.24 177 MET B CA 1
ATOM 3110 C C . MET B 1 180 ? 57.801 12.166 50.068 1.00 31.84 177 MET B C 1
ATOM 3111 O O . MET B 1 180 ? 57.586 11.359 50.954 1.00 32.24 177 MET B O 1
ATOM 3116 N N . SER B 1 181 ? 58.995 12.685 49.814 1.00 31.09 178 SER B N 1
ATOM 3117 C CA . SER B 1 181 ? 60.148 12.399 50.651 1.00 32.27 178 SER B CA 1
ATOM 3118 C C . SER B 1 181 ? 59.896 12.799 52.118 1.00 31.50 178 SER B C 1
ATOM 3119 O O . SER B 1 181 ? 59.377 13.901 52.412 1.00 28.45 178 SER B O 1
ATOM 3122 N N . GLU B 1 182 ? 60.234 11.888 53.038 1.00 30.71 179 GLU B N 1
ATOM 3123 C CA . GLU B 1 182 ? 59.909 12.111 54.440 1.00 31.89 179 GLU B CA 1
ATOM 3124 C C . GLU B 1 182 ? 60.678 13.312 54.989 1.00 30.33 179 GLU B C 1
ATOM 3125 O O . GLU B 1 182 ? 60.180 14.024 55.832 1.00 28.94 179 GLU B O 1
ATOM 3131 N N . ASP B 1 183 ? 61.858 13.582 54.443 1.00 29.23 180 ASP B N 1
ATOM 3132 C CA . ASP B 1 183 ? 62.655 14.688 54.937 1.00 29.65 180 ASP B CA 1
ATOM 3133 C C . ASP B 1 183 ? 62.109 16.052 54.501 1.00 29.08 180 ASP B C 1
ATOM 3134 O O . ASP B 1 183 ? 62.564 17.091 54.979 1.00 26.99 180 ASP B O 1
ATOM 3139 N N . GLU B 1 184 ? 61.046 16.010 53.676 1.00 28.91 181 GLU B N 1
ATOM 3140 C CA . GLU B 1 184 ? 60.388 17.209 53.186 1.00 29.39 181 GLU B CA 1
ATOM 3141 C C . GLU B 1 184 ? 59.072 17.507 53.911 1.00 29.44 181 GLU B C 1
ATOM 3142 O O . GLU B 1 184 ? 58.416 18.513 53.664 1.00 27.61 181 GLU B O 1
ATOM 3148 N N . LEU B 1 185 ? 58.740 16.658 54.864 1.00 29.94 182 LEU B N 1
ATOM 3149 C CA . LEU B 1 185 ? 57.467 16.739 55.529 1.00 31.27 182 LEU B CA 1
ATOM 3150 C C . LEU B 1 185 ? 57.316 17.894 56.518 1.00 29.97 182 LEU B C 1
ATOM 3151 O O . LEU B 1 185 ? 56.198 18.352 56.746 1.00 30.35 182 LEU B O 1
ATOM 3156 N N . MET B 1 186 ? 58.385 18.315 57.161 1.00 29.40 183 MET B N 1
ATOM 3157 C CA . MET B 1 186 ? 58.262 19.439 58.095 1.00 28.74 183 MET B CA 1
ATOM 3158 C C . MET B 1 186 ? 57.954 20.713 57.327 1.00 28.35 183 MET B C 1
ATOM 3159 O O . MET B 1 186 ? 57.090 21.493 57.720 1.00 27.92 183 MET B O 1
ATOM 3164 N N . THR B 1 187 ? 58.622 20.914 56.199 1.00 27.78 184 THR B N 1
ATOM 3165 C CA . THR B 1 187 ? 58.324 22.090 55.378 1.00 27.99 184 THR B CA 1
ATOM 3166 C C . THR B 1 187 ? 56.854 22.018 54.919 1.00 28.20 184 THR B C 1
ATOM 3167 O O . THR B 1 187 ? 56.125 23.011 55.001 1.00 29.21 184 THR B O 1
ATOM 3171 N N . GLU B 1 188 ? 56.390 20.827 54.534 1.00 28.12 185 GLU B N 1
ATOM 3172 C CA . GLU B 1 188 ? 54.998 20.656 54.192 1.00 28.98 185 GLU B CA 1
ATOM 3173 C C . GLU B 1 188 ? 54.077 20.979 55.374 1.00 28.75 185 GLU B C 1
ATOM 3174 O O . GLU B 1 188 ? 53.072 21.666 55.212 1.00 27.72 185 GLU B O 1
ATOM 3180 N N . ALA B 1 189 ? 54.399 20.467 56.559 1.00 28.58 186 ALA B N 1
ATOM 3181 C CA . ALA B 1 189 ? 53.558 20.706 57.727 1.00 28.78 186 ALA B CA 1
ATOM 3182 C C . ALA B 1 189 ? 53.486 22.198 58.035 1.00 29.40 186 ALA B C 1
ATOM 3183 O O . ALA B 1 189 ? 52.410 22.717 58.359 1.00 30.55 186 ALA B O 1
ATOM 3185 N N . LYS B 1 190 ? 54.634 22.878 57.973 1.00 30.11 187 LYS B N 1
ATOM 3186 C CA . LYS B 1 190 ? 54.664 24.299 58.224 1.00 30.48 187 LYS B CA 1
ATOM 3187 C C . LYS B 1 190 ? 53.786 25.030 57.202 1.00 30.80 187 LYS B C 1
ATOM 3188 O O . LYS B 1 190 ? 52.986 25.915 57.554 1.00 29.78 187 LYS B O 1
ATOM 3194 N N . ASN B 1 191 ? 53.925 24.654 55.940 1.00 31.20 188 ASN B N 1
ATOM 3195 C CA . ASN B 1 191 ? 53.119 25.259 54.892 1.00 32.35 188 ASN B CA 1
ATOM 3196 C C . ASN B 1 191 ? 51.607 25.034 55.111 1.00 32.17 188 ASN B C 1
ATOM 3197 O O . ASN B 1 191 ? 50.830 25.938 54.923 1.00 33.00 188 ASN B O 1
ATOM 3202 N N . LEU B 1 192 ? 51.210 23.836 55.524 1.00 31.49 189 LEU B N 1
ATOM 3203 C CA . LEU B 1 192 ? 49.783 23.486 55.681 1.00 32.15 189 LEU B CA 1
ATOM 3204 C C . LEU B 1 192 ? 49.232 24.014 56.997 1.00 31.69 189 LEU B C 1
ATOM 3205 O O . LEU B 1 192 ? 48.035 24.073 57.184 1.00 31.49 189 LEU B O 1
ATOM 3210 N N . GLY B 1 193 ? 50.125 24.322 57.925 1.00 31.07 190 GLY B N 1
ATOM 3211 C CA . GLY B 1 193 ? 49.749 24.481 59.329 1.00 30.82 190 GLY B CA 1
ATOM 3212 C C . GLY B 1 193 ? 49.222 23.190 59.937 1.00 30.09 190 GLY B C 1
ATOM 3213 O O . GLY B 1 193 ? 48.294 23.200 60.747 1.00 29.36 190 GLY B O 1
ATOM 3214 N N . ALA B 1 194 ? 49.802 22.071 59.514 1.00 29.17 191 ALA B N 1
ATOM 3215 C CA . ALA B 1 194 ? 49.436 20.742 59.995 1.00 28.17 191 ALA B CA 1
ATOM 3216 C C . ALA B 1 194 ? 50.347 20.324 61.162 1.00 28.67 191 ALA B C 1
ATOM 3217 O O . ALA B 1 194 ? 51.575 20.492 61.078 1.00 29.79 191 ALA B O 1
ATOM 3219 N N . PRO B 1 195 ? 49.779 19.742 62.249 1.00 29.04 192 PRO B N 1
ATOM 3220 C CA . PRO B 1 195 ? 50.613 19.167 63.300 1.00 29.20 192 PRO B CA 1
ATOM 3221 C C . PRO B 1 195 ? 51.492 18.052 62.694 1.00 30.76 192 PRO B C 1
ATOM 3222 O O . PRO B 1 195 ? 50.976 17.145 62.010 1.00 30.11 192 PRO B O 1
ATOM 3226 N N . TYR B 1 196 ? 52.801 18.160 62.898 1.00 30.68 193 TYR B N 1
ATOM 3227 C CA . TYR B 1 196 ? 53.743 17.315 62.198 1.00 31.72 193 TYR B CA 1
ATOM 3228 C C . TYR B 1 196 ? 53.523 15.812 62.427 1.00 32.12 193 TYR B C 1
ATOM 3229 O O . TYR B 1 196 ? 53.575 15.001 61.491 1.00 30.87 193 TYR B O 1
ATOM 3238 N N . GLU B 1 197 ? 53.262 15.423 63.656 1.00 33.76 194 GLU B N 1
ATOM 3239 C CA . GLU B 1 197 ? 53.119 13.985 63.962 1.00 35.19 194 GLU B CA 1
ATOM 3240 C C . GLU B 1 197 ? 51.930 13.346 63.249 1.00 35.33 194 GLU B C 1
ATOM 3241 O O . GLU B 1 197 ? 52.008 12.175 62.827 1.00 34.56 194 GLU B O 1
ATOM 3247 N N . LEU B 1 198 ? 50.859 14.120 63.080 1.00 35.84 195 LEU B N 1
ATOM 3248 C CA . LEU B 1 198 ? 49.714 13.683 62.312 1.00 36.97 195 LEU B CA 1
ATOM 3249 C C . LEU B 1 198 ? 50.057 13.485 60.866 1.00 36.41 195 LEU B C 1
ATOM 3250 O O . LEU B 1 198 ? 49.637 12.513 60.290 1.00 38.13 195 LEU B O 1
ATOM 3255 N N . LEU B 1 199 ? 50.765 14.420 60.257 1.00 35.63 196 LEU B N 1
ATOM 3256 C CA . LEU B 1 199 ? 51.177 14.231 58.889 1.00 35.39 196 LEU B CA 1
ATOM 3257 C C . LEU B 1 199 ? 52.051 13.020 58.712 1.00 34.33 196 LEU B C 1
ATOM 3258 O O . LEU B 1 199 ? 51.967 12.322 57.704 1.00 34.96 196 LEU B O 1
ATOM 3263 N N . LEU B 1 200 ? 52.974 12.831 59.637 1.00 33.46 197 LEU B N 1
ATOM 3264 C CA . LEU B 1 200 ? 53.858 11.695 59.598 1.00 33.30 197 LEU B CA 1
ATOM 3265 C C . LEU B 1 200 ? 53.042 10.373 59.653 1.00 33.29 197 LEU B C 1
ATOM 3266 O O . LEU B 1 200 ? 53.281 9.421 58.855 1.00 32.51 197 LEU B O 1
ATOM 3271 N N . GLN B 1 201 ? 52.054 10.312 60.536 1.00 33.12 198 GLN B N 1
ATOM 3272 C CA . GLN B 1 201 ? 51.194 9.108 60.639 1.00 34.73 198 GLN B CA 1
ATOM 3273 C C . GLN B 1 201 ? 50.311 8.913 59.399 1.00 34.52 198 GLN B C 1
ATOM 3274 O O . GLN B 1 201 ? 50.013 7.765 59.010 1.00 33.92 198 GLN B O 1
ATOM 3280 N N . ILE B 1 202 ? 49.872 10.023 58.792 1.00 34.55 199 ILE B N 1
ATOM 3281 C CA . ILE B 1 202 ? 49.125 9.934 57.522 1.00 34.05 199 ILE B CA 1
ATOM 3282 C C . ILE B 1 202 ? 50.017 9.300 56.450 1.00 35.05 199 ILE B C 1
ATOM 3283 O O . ILE B 1 202 ? 49.571 8.436 55.685 1.00 34.59 199 ILE B O 1
ATOM 3288 N N . LYS B 1 203 ? 51.277 9.731 56.395 1.00 34.61 200 LYS B N 1
ATOM 3289 C CA . LYS B 1 203 ? 52.217 9.169 55.445 1.00 35.22 200 LYS B CA 1
ATOM 3290 C C . LYS B 1 203 ? 52.425 7.681 55.714 1.00 36.42 200 LYS B C 1
ATOM 3291 O O . LYS B 1 203 ? 52.401 6.851 54.794 1.00 35.79 200 LYS B O 1
ATOM 3297 N N . LYS B 1 204 ? 52.599 7.337 56.984 1.00 37.60 201 LYS B N 1
ATOM 3298 C CA . LYS B 1 204 ? 52.798 5.959 57.362 1.00 38.61 201 LYS B CA 1
ATOM 3299 C C . LYS B 1 204 ? 51.582 5.081 57.050 1.00 39.01 201 LYS B C 1
ATOM 3300 O O . LYS B 1 204 ? 51.721 3.983 56.501 1.00 39.63 201 LYS B O 1
ATOM 3306 N N . ASP B 1 205 ? 50.402 5.576 57.388 1.00 38.44 202 ASP B N 1
ATOM 3307 C CA . ASP B 1 205 ? 49.158 4.832 57.219 1.00 38.17 202 ASP B CA 1
ATOM 3308 C C . ASP B 1 205 ? 48.686 4.807 55.773 1.00 37.65 202 ASP B C 1
ATOM 3309 O O . ASP B 1 205 ? 47.867 3.978 55.414 1.00 37.45 202 ASP B O 1
ATOM 3314 N N . GLY B 1 206 ? 49.134 5.766 54.969 1.00 36.99 203 GLY B N 1
ATOM 3315 C CA . GLY B 1 206 ? 48.619 5.935 53.599 1.00 35.75 203 GLY B CA 1
ATOM 3316 C C . GLY B 1 206 ? 47.223 6.528 53.516 1.00 35.49 203 GLY B C 1
ATOM 3317 O O . GLY B 1 206 ? 46.575 6.467 52.484 1.00 35.15 203 GLY B O 1
ATOM 3318 N N . LYS B 1 207 ? 46.747 7.103 54.603 1.00 34.38 204 LYS B N 1
ATOM 3319 C CA . LYS B 1 207 ? 45.392 7.602 54.650 1.00 35.58 204 LYS B CA 1
ATOM 3320 C C . LYS B 1 207 ? 45.164 8.466 55.884 1.00 34.56 204 LYS B C 1
ATOM 3321 O O . LYS B 1 207 ? 45.975 8.476 56.838 1.00 31.71 204 LYS B O 1
ATOM 3327 N N . LEU B 1 208 ? 44.055 9.185 55.842 1.00 34.04 205 LEU B N 1
ATOM 3328 C CA . LEU B 1 208 ? 43.555 9.856 57.011 1.00 34.27 205 LEU B CA 1
ATOM 3329 C C . LEU B 1 208 ? 43.151 8.861 58.081 1.00 34.11 205 LEU B C 1
ATOM 3330 O O . LEU B 1 208 ? 42.681 7.738 57.786 1.00 36.40 205 LEU B O 1
ATOM 3335 N N . PRO B 1 209 ? 43.298 9.261 59.346 1.00 33.61 206 PRO B N 1
ATOM 3336 C CA . PRO B 1 209 ? 42.948 8.377 60.429 1.00 33.47 206 PRO B CA 1
ATOM 3337 C C . PRO B 1 209 ? 41.479 8.366 60.809 1.00 32.91 206 PRO B C 1
ATOM 3338 O O . PRO B 1 209 ? 41.115 7.641 61.691 1.00 33.53 206 PRO B O 1
ATOM 3342 N N . VAL B 1 210 ? 40.653 9.171 60.160 1.00 31.89 207 VAL B N 1
ATOM 3343 C CA . VAL B 1 210 ? 39.222 9.223 60.415 1.00 31.57 207 VAL B CA 1
ATOM 3344 C C . VAL B 1 210 ? 38.520 9.286 59.070 1.00 31.75 207 VAL B C 1
ATOM 3345 O O . VAL B 1 210 ? 39.103 9.697 58.078 1.00 33.02 207 VAL B O 1
ATOM 3349 N N . VAL B 1 211 ? 37.255 8.943 59.047 1.00 32.51 208 VAL B N 1
ATOM 3350 C CA . VAL B 1 211 ? 36.486 9.019 57.820 1.00 32.30 208 VAL B CA 1
ATOM 3351 C C . VAL B 1 211 ? 36.165 10.475 57.562 1.00 31.14 208 VAL B C 1
ATOM 3352 O O . VAL B 1 211 ? 36.160 11.297 58.479 1.00 28.99 208 VAL B O 1
ATOM 3356 N N . ASN B 1 212 ? 35.931 10.756 56.288 1.00 30.84 209 ASN B N 1
ATOM 3357 C CA . ASN B 1 212 ? 35.684 12.095 55.776 1.00 30.62 209 ASN B CA 1
ATOM 3358 C C . ASN B 1 212 ? 34.507 12.079 54.793 1.00 29.78 209 ASN B C 1
ATOM 3359 O O . ASN B 1 212 ? 34.605 11.527 53.703 1.00 29.78 209 ASN B O 1
ATOM 3364 N N . PHE B 1 213 ? 33.381 12.648 55.216 1.00 29.89 210 PHE B N 1
ATOM 3365 C CA . PHE B 1 213 ? 32.137 12.650 54.454 1.00 30.49 210 PHE B CA 1
ATOM 3366 C C . PHE B 1 213 ? 32.025 13.922 53.621 1.00 30.89 210 PHE B C 1
ATOM 3367 O O . PHE B 1 213 ? 32.627 14.922 53.926 1.00 30.26 210 PHE B O 1
ATOM 3375 N N . ALA B 1 214 ? 31.248 13.857 52.549 1.00 30.55 211 ALA B N 1
ATOM 3376 C CA . ALA B 1 214 ? 30.864 15.044 51.831 1.00 31.05 211 ALA B CA 1
ATOM 3377 C C . ALA B 1 214 ? 29.641 15.655 52.513 1.00 31.24 211 ALA B C 1
ATOM 3378 O O . ALA B 1 214 ? 28.775 14.952 53.053 1.00 30.81 211 ALA B O 1
ATOM 3380 N N . ALA B 1 215 ? 29.598 16.979 52.478 1.00 31.09 212 ALA B N 1
ATOM 3381 C CA . ALA B 1 215 ? 28.564 17.731 53.148 1.00 31.77 212 ALA B CA 1
ATOM 3382 C C . ALA B 1 215 ? 28.522 19.124 52.568 1.00 32.61 212 ALA B C 1
ATOM 3383 O O . ALA B 1 215 ? 29.570 19.760 52.333 1.00 32.35 212 ALA B O 1
ATOM 3385 N N . GLY B 1 216 ? 27.313 19.572 52.287 1.00 34.17 213 GLY B N 1
ATOM 3386 C CA . GLY B 1 216 ? 27.056 20.940 51.871 1.00 35.84 213 GLY B CA 1
ATOM 3387 C C . GLY B 1 216 ? 26.920 21.038 50.370 1.00 36.96 213 GLY B C 1
ATOM 3388 O O . GLY B 1 216 ? 27.922 21.171 49.675 1.00 39.53 213 GLY B O 1
ATOM 3389 N N . GLY B 1 217 ? 25.680 20.947 49.890 1.00 37.48 214 GLY B N 1
ATOM 3390 C CA . GLY B 1 217 ? 25.343 21.117 48.488 1.00 37.26 214 GLY B CA 1
ATOM 3391 C C . GLY B 1 217 ? 25.021 19.871 47.679 1.00 37.59 214 GLY B C 1
ATOM 3392 O O . GLY B 1 217 ? 24.848 19.983 46.485 1.00 37.67 214 GLY B O 1
ATOM 3393 N N . VAL B 1 218 ? 24.914 18.695 48.301 1.00 37.57 215 VAL B N 1
ATOM 3394 C CA . VAL B 1 218 ? 24.513 17.484 47.579 1.00 36.76 215 VAL B CA 1
ATOM 3395 C C . VAL B 1 218 ? 23.037 17.638 47.298 1.00 36.75 215 VAL B C 1
ATOM 3396 O O . VAL B 1 218 ? 22.267 17.735 48.233 1.00 38.34 215 VAL B O 1
ATOM 3400 N N . ALA B 1 219 ? 22.641 17.717 46.026 1.00 35.67 216 ALA B N 1
ATOM 3401 C CA . ALA B 1 219 ? 21.236 17.944 45.677 1.00 35.57 216 ALA B CA 1
ATOM 3402 C C . ALA B 1 219 ? 20.614 16.793 44.909 1.00 35.61 216 ALA B C 1
ATOM 3403 O O . ALA B 1 219 ? 19.404 16.584 44.962 1.00 37.12 216 ALA B O 1
ATOM 3405 N N . THR B 1 220 ? 21.409 16.064 44.149 1.00 34.54 217 THR B N 1
ATOM 3406 C CA . THR B 1 220 ? 20.846 15.051 43.306 1.00 33.77 217 THR B CA 1
ATOM 3407 C C . THR B 1 220 ? 21.553 13.749 43.592 1.00 33.86 217 THR B C 1
ATOM 3408 O O . THR B 1 220 ? 22.637 13.730 44.199 1.00 33.72 217 THR B O 1
ATOM 3412 N N . PRO B 1 221 ? 20.943 12.642 43.166 1.00 33.52 218 PRO B N 1
ATOM 3413 C CA . PRO B 1 221 ? 21.620 11.358 43.239 1.00 32.85 218 PRO B CA 1
ATOM 3414 C C . PRO B 1 221 ? 22.980 11.359 42.558 1.00 31.61 218 PRO B C 1
ATOM 3415 O O . PRO B 1 221 ? 23.917 10.772 43.073 1.00 31.72 218 PRO B O 1
ATOM 3419 N N . ALA B 1 222 ? 23.085 11.997 41.397 1.00 31.24 219 ALA B N 1
ATOM 3420 C CA . ALA B 1 222 ? 24.367 12.071 40.714 1.00 31.07 219 ALA B CA 1
ATOM 3421 C C . ALA B 1 222 ? 25.422 12.780 41.554 1.00 30.70 219 ALA B C 1
ATOM 3422 O O . ALA B 1 222 ? 26.594 12.369 41.541 1.00 29.85 219 ALA B O 1
ATOM 3424 N N . ASP B 1 223 ? 25.004 13.800 42.307 1.00 30.68 220 ASP B N 1
ATOM 3425 C CA . ASP B 1 223 ? 25.927 14.529 43.196 1.00 30.14 220 ASP B CA 1
ATOM 3426 C C . ASP B 1 223 ? 26.486 13.605 44.302 1.00 30.46 220 ASP B C 1
ATOM 3427 O O . ASP B 1 223 ? 27.667 13.681 44.634 1.00 29.34 220 ASP B O 1
ATOM 3432 N N . ALA B 1 224 ? 25.588 12.812 44.912 1.00 30.08 221 ALA B N 1
ATOM 3433 C CA . ALA B 1 224 ? 25.921 11.904 45.995 1.00 29.71 221 ALA B CA 1
ATOM 3434 C C . ALA B 1 224 ? 26.978 10.918 45.530 1.00 29.63 221 ALA B C 1
ATOM 3435 O O . ALA B 1 224 ? 28.031 10.779 46.165 1.00 29.14 221 ALA B O 1
ATOM 3437 N N . ALA B 1 225 ? 26.715 10.297 44.378 1.00 29.25 222 ALA B N 1
ATOM 3438 C CA . ALA B 1 225 ? 27.620 9.345 43.742 1.00 28.89 222 ALA B CA 1
ATOM 3439 C C . ALA B 1 225 ? 28.954 9.984 43.349 1.00 29.53 222 ALA B C 1
ATOM 3440 O O . ALA B 1 225 ? 30.000 9.374 43.496 1.00 29.15 222 ALA B O 1
ATOM 3442 N N . LEU B 1 226 ? 28.905 11.212 42.857 1.00 30.34 223 LEU B N 1
ATOM 3443 C CA . LEU B 1 226 ? 30.130 11.964 42.533 1.00 30.85 223 LEU B CA 1
ATOM 3444 C C . LEU B 1 226 ? 31.056 12.079 43.743 1.00 30.54 223 LEU B C 1
ATOM 3445 O O . LEU B 1 226 ? 32.270 11.847 43.643 1.00 29.94 223 LEU B O 1
ATOM 3450 N N . MET B 1 227 ? 30.498 12.435 44.897 1.00 30.41 224 MET B N 1
ATOM 3451 C CA . MET B 1 227 ? 31.329 12.615 46.065 1.00 30.96 224 MET B CA 1
ATOM 3452 C C . MET B 1 227 ? 32.036 11.348 46.472 1.00 30.79 224 MET B C 1
ATOM 3453 O O . MET B 1 227 ? 33.214 11.374 46.843 1.00 32.58 224 MET B O 1
ATOM 3458 N N . MET B 1 228 ? 31.355 10.236 46.345 1.00 30.99 225 MET B N 1
ATOM 3459 C CA . MET B 1 228 ? 31.941 8.949 46.624 1.00 32.14 225 MET B CA 1
ATOM 3460 C C . MET B 1 228 ? 33.030 8.631 45.601 1.00 32.54 225 MET B C 1
ATOM 3461 O O . MET B 1 228 ? 34.118 8.174 45.969 1.00 32.35 225 MET B O 1
ATOM 3466 N N . GLN B 1 229 ? 32.732 8.884 44.332 1.00 32.29 226 GLN B N 1
ATOM 3467 C CA . GLN B 1 229 ? 33.734 8.730 43.264 1.00 33.38 226 GLN B CA 1
ATOM 3468 C C . GLN B 1 229 ? 34.971 9.577 43.529 1.00 33.35 226 GLN B C 1
ATOM 3469 O O . GLN B 1 229 ? 36.105 9.177 43.181 1.00 33.91 226 GLN B O 1
ATOM 3475 N N . LEU B 1 230 ? 34.802 10.717 44.189 1.00 32.44 227 LEU B N 1
ATOM 3476 C CA . LEU B 1 230 ? 35.952 11.567 44.495 1.00 32.75 227 LEU B CA 1
ATOM 3477 C C . LEU B 1 230 ? 36.699 11.176 45.762 1.00 33.10 227 LEU B C 1
ATOM 3478 O O . LEU B 1 230 ? 37.631 11.871 46.201 1.00 32.60 227 LEU B O 1
ATOM 3483 N N . GLY B 1 231 ? 36.274 10.076 46.366 1.00 33.83 228 GLY B N 1
ATOM 3484 C CA . GLY B 1 231 ? 36.897 9.597 47.587 1.00 34.14 228 GLY B CA 1
ATOM 3485 C C . GLY B 1 231 ? 36.234 9.905 48.914 1.00 33.97 228 GLY B C 1
ATOM 3486 O O . GLY B 1 231 ? 36.849 9.628 49.926 1.00 34.80 228 GLY B O 1
ATOM 3487 N N . ALA B 1 232 ? 35.007 10.436 48.957 1.00 32.71 229 ALA B N 1
ATOM 3488 C CA . ALA B 1 232 ? 34.310 10.583 50.248 1.00 32.02 229 ALA B CA 1
ATOM 3489 C C . ALA B 1 232 ? 34.017 9.198 50.881 1.00 32.26 229 ALA B C 1
ATOM 3490 O O . ALA B 1 232 ? 33.871 8.217 50.172 1.00 31.02 229 ALA B O 1
ATOM 3492 N N . ASP B 1 233 ? 33.916 9.159 52.211 1.00 31.93 230 ASP B N 1
ATOM 3493 C CA . ASP B 1 233 ? 33.554 7.957 52.944 1.00 32.21 230 ASP B CA 1
ATOM 3494 C C . ASP B 1 233 ? 32.072 7.882 53.129 1.00 32.34 230 ASP B C 1
ATOM 3495 O O . ASP B 1 233 ? 31.571 6.877 53.599 1.00 33.64 230 ASP B O 1
ATOM 3500 N N . GLY B 1 234 ? 31.356 8.904 52.682 1.00 32.14 231 GLY B N 1
ATOM 3501 C CA . GLY B 1 234 ? 29.915 8.958 52.889 1.00 31.11 231 GLY B CA 1
ATOM 3502 C C . GLY B 1 234 ? 29.427 10.337 52.598 1.00 31.81 231 GLY B C 1
ATOM 3503 O O . GLY B 1 234 ? 30.238 11.250 52.260 1.00 30.98 231 GLY B O 1
ATOM 3504 N N . VAL B 1 235 ? 28.125 10.529 52.803 1.00 32.15 232 VAL B N 1
ATOM 3505 C CA . VAL B 1 235 ? 27.440 11.741 52.433 1.00 32.76 232 VAL B CA 1
ATOM 3506 C C . VAL B 1 235 ? 26.462 12.207 53.515 1.00 33.52 232 VAL B C 1
ATOM 3507 O O . VAL B 1 235 ? 25.718 11.406 54.063 1.00 33.58 232 VAL B O 1
ATOM 3511 N N . PHE B 1 236 ? 26.519 13.506 53.814 1.00 32.26 233 PHE B N 1
ATOM 3512 C CA . PHE B 1 236 ? 25.528 14.224 54.609 1.00 32.37 233 PHE B CA 1
ATOM 3513 C C . PHE B 1 236 ? 24.621 14.939 53.634 1.00 33.14 233 PHE B C 1
ATOM 3514 O O . PHE B 1 236 ? 25.101 15.588 52.700 1.00 33.89 233 PHE B O 1
ATOM 3522 N N . VAL B 1 237 ? 23.310 14.871 53.834 1.00 33.66 234 VAL B N 1
ATOM 3523 C CA . VAL B 1 237 ? 22.373 15.627 53.003 1.00 33.57 234 VAL B CA 1
ATOM 3524 C C . VAL B 1 237 ? 21.372 16.387 53.871 1.00 34.61 234 VAL B C 1
ATOM 3525 O O . VAL B 1 237 ? 21.078 15.991 55.000 1.00 34.33 234 VAL B O 1
ATOM 3529 N N . GLY B 1 238 ? 20.846 17.480 53.326 1.00 37.05 235 GLY B N 1
ATOM 3530 C CA . GLY B 1 238 ? 19.943 18.388 54.064 1.00 38.39 235 GLY B CA 1
ATOM 3531 C C . GLY B 1 238 ? 18.444 18.185 53.881 1.00 39.92 235 GLY B C 1
ATOM 3532 O O . GLY B 1 238 ? 17.965 17.212 53.315 1.00 39.45 235 GLY B O 1
ATOM 3533 N N . SER B 1 239 ? 17.706 19.182 54.339 1.00 42.47 236 SER B N 1
ATOM 3534 C CA . SER B 1 239 ? 16.250 19.150 54.428 1.00 43.98 236 SER B CA 1
ATOM 3535 C C . SER B 1 239 ? 15.502 19.162 53.073 1.00 44.89 236 SER B C 1
ATOM 3536 O O . SER B 1 239 ? 14.287 18.896 53.004 1.00 44.24 236 SER B O 1
ATOM 3539 N N . GLY B 1 240 ? 16.234 19.432 51.996 1.00 45.54 237 GLY B N 1
ATOM 3540 C CA . GLY B 1 240 ? 15.675 19.413 50.643 1.00 46.09 237 GLY B CA 1
ATOM 3541 C C . GLY B 1 240 ? 14.969 18.106 50.325 1.00 47.02 237 GLY B C 1
ATOM 3542 O O . GLY B 1 240 ? 14.025 18.063 49.523 1.00 46.17 237 GLY B O 1
ATOM 3543 N N . ILE B 1 241 ? 15.434 17.037 50.964 1.00 47.52 238 ILE B N 1
ATOM 3544 C CA . ILE B 1 241 ? 14.788 15.761 50.856 1.00 48.56 238 ILE B CA 1
ATOM 3545 C C . ILE B 1 241 ? 13.307 15.907 51.224 1.00 49.36 238 ILE B C 1
ATOM 3546 O O . ILE B 1 241 ? 12.445 15.420 50.526 1.00 49.33 238 ILE B O 1
ATOM 3551 N N . PHE B 1 242 ? 13.029 16.613 52.309 1.00 50.80 239 PHE B N 1
ATOM 3552 C CA . PHE B 1 242 ? 11.662 16.764 52.790 1.00 51.45 239 PHE B CA 1
ATOM 3553 C C . PHE B 1 242 ? 10.904 17.909 52.123 1.00 53.51 239 PHE B C 1
ATOM 3554 O O . PHE B 1 242 ? 9.694 18.035 52.291 1.00 53.76 239 PHE B O 1
ATOM 3562 N N . LYS B 1 243 ? 11.595 18.699 51.306 1.00 55.63 240 LYS B N 1
ATOM 3563 C CA . LYS B 1 243 ? 10.908 19.693 50.475 1.00 57.41 240 LYS B CA 1
ATOM 3564 C C . LYS B 1 243 ? 10.321 19.057 49.212 1.00 58.66 240 LYS B C 1
ATOM 3565 O O . LYS B 1 243 ? 9.618 19.723 48.456 1.00 60.11 240 LYS B O 1
ATOM 3568 N N . SER B 1 244 ? 10.571 17.766 48.998 1.00 59.42 241 SER B N 1
ATOM 3569 C CA . SER B 1 244 ? 10.160 17.104 47.770 1.00 59.60 241 SER B CA 1
ATOM 3570 C C . SER B 1 244 ? 8.731 16.578 47.827 1.00 59.62 241 SER B C 1
ATOM 3571 O O . SER B 1 244 ? 8.136 16.465 48.896 1.00 59.75 241 SER B O 1
ATOM 3574 N N . ASP B 1 245 ? 8.196 16.266 46.650 1.00 59.59 242 ASP B N 1
ATOM 3575 C CA . ASP B 1 245 ? 6.858 15.678 46.502 1.00 59.81 242 ASP B CA 1
ATOM 3576 C C . ASP B 1 245 ? 6.737 14.304 47.152 1.00 58.12 242 ASP B C 1
ATOM 3577 O O . ASP B 1 245 ? 5.645 13.914 47.582 1.00 58.14 242 ASP B O 1
ATOM 3582 N N . ASN B 1 246 ? 7.838 13.553 47.155 1.00 55.85 243 ASN B N 1
ATOM 3583 C CA . ASN B 1 246 ? 7.873 12.231 47.782 1.00 54.51 243 ASN B CA 1
ATOM 3584 C C . ASN B 1 246 ? 9.187 12.035 48.541 1.00 53.12 243 ASN B C 1
ATOM 3585 O O . ASN B 1 246 ? 10.125 11.445 48.014 1.00 52.44 243 ASN B O 1
ATOM 3590 N N . PRO B 1 247 ? 9.260 12.553 49.773 1.00 51.85 244 PRO B N 1
ATOM 3591 C CA . PRO B 1 247 ? 10.466 12.432 50.600 1.00 50.85 244 PRO B CA 1
ATOM 3592 C C . PRO B 1 247 ? 11.046 11.009 50.678 1.00 49.33 244 PRO B C 1
ATOM 3593 O O . PRO B 1 247 ? 12.242 10.856 50.466 1.00 48.54 244 PRO B O 1
ATOM 3597 N N . ALA B 1 248 ? 10.204 10.007 50.930 1.00 47.37 245 ALA B N 1
ATOM 3598 C CA . ALA B 1 248 ? 10.653 8.622 51.072 1.00 47.14 245 ALA B CA 1
ATOM 3599 C C . ALA B 1 248 ? 11.445 8.155 49.848 1.00 46.92 245 ALA B C 1
ATOM 3600 O O . ALA B 1 248 ? 12.512 7.530 49.987 1.00 46.59 245 ALA B O 1
ATOM 3602 N N . LYS B 1 249 ? 10.932 8.507 48.670 1.00 46.05 246 LYS B N 1
ATOM 3603 C CA . LYS B 1 249 ? 11.488 8.088 47.399 1.00 46.59 246 LYS B CA 1
ATOM 3604 C C . LYS B 1 249 ? 12.803 8.813 47.118 1.00 44.96 246 LYS B C 1
ATOM 3605 O O . LYS B 1 249 ? 13.768 8.217 46.625 1.00 43.90 246 LYS B O 1
ATOM 3611 N N . PHE B 1 250 ? 12.830 10.100 47.451 1.00 44.26 247 PHE B N 1
ATOM 3612 C CA . PHE B 1 250 ? 14.008 10.928 47.253 1.00 43.57 247 PHE B CA 1
ATOM 3613 C C . PHE B 1 250 ? 15.115 10.440 48.155 1.00 41.96 247 PHE B C 1
ATOM 3614 O O . PHE B 1 250 ? 16.268 10.340 47.729 1.00 40.69 247 PHE B O 1
ATOM 3622 N N . ALA B 1 251 ? 14.762 10.186 49.418 1.00 39.96 248 ALA B N 1
ATOM 3623 C CA . ALA B 1 251 ? 15.739 9.767 50.416 1.00 39.07 248 ALA B CA 1
ATOM 3624 C C . ALA B 1 251 ? 16.349 8.437 49.995 1.00 38.60 248 ALA B C 1
ATOM 3625 O O . ALA B 1 251 ? 17.547 8.232 50.133 1.00 38.31 248 ALA B O 1
ATOM 3627 N N . LYS B 1 252 ? 15.514 7.553 49.456 1.00 38.57 249 LYS B N 1
ATOM 3628 C CA . LYS B 1 252 ? 15.966 6.232 49.040 1.00 38.55 249 LYS B CA 1
ATOM 3629 C C . LYS B 1 252 ? 16.854 6.354 47.813 1.00 37.59 249 LYS B C 1
ATOM 3630 O O . LYS B 1 252 ? 17.841 5.638 47.664 1.00 38.01 249 LYS B O 1
ATOM 3634 N N . ALA B 1 253 ? 16.535 7.321 46.970 1.00 36.39 250 ALA B N 1
ATOM 3635 C CA . ALA B 1 253 ? 17.294 7.582 45.775 1.00 35.49 250 ALA B CA 1
ATOM 3636 C C . ALA B 1 253 ? 18.713 7.977 46.158 1.00 35.11 250 ALA B C 1
ATOM 3637 O O . ALA B 1 253 ? 19.674 7.494 45.586 1.00 34.67 250 ALA B O 1
ATOM 3639 N N . ILE B 1 254 ? 18.826 8.873 47.130 1.00 35.31 251 ILE B N 1
ATOM 3640 C CA . ILE B 1 254 ? 20.130 9.325 47.583 1.00 34.64 251 ILE B CA 1
ATOM 3641 C C . ILE B 1 254 ? 20.930 8.197 48.230 1.00 34.08 251 ILE B C 1
ATOM 3642 O O . ILE B 1 254 ? 22.117 8.033 47.921 1.00 34.56 251 ILE B O 1
ATOM 3647 N N . VAL B 1 255 ? 20.282 7.422 49.103 1.00 33.44 252 VAL B N 1
ATOM 3648 C CA . VAL B 1 255 ? 20.916 6.239 49.716 1.00 32.82 252 VAL B CA 1
ATOM 3649 C C . VAL B 1 255 ? 21.417 5.262 48.661 1.00 33.11 252 VAL B C 1
ATOM 3650 O O . VAL B 1 255 ? 22.566 4.828 48.713 1.00 33.34 252 VAL B O 1
ATOM 3654 N N . GLU B 1 256 ? 20.579 4.952 47.679 1.00 33.35 253 GLU B N 1
ATOM 3655 C CA . GLU B 1 256 ? 20.971 4.009 46.619 1.00 33.17 253 GLU B CA 1
ATOM 3656 C C . GLU B 1 256 ? 22.114 4.537 45.745 1.00 32.96 253 GLU B C 1
ATOM 3657 O O . GLU B 1 256 ? 23.039 3.794 45.415 1.00 32.83 253 GLU B O 1
ATOM 3668 N N . ALA B 1 257 ? 22.064 5.814 45.393 1.00 31.94 254 ALA B N 1
ATOM 3669 C CA . ALA B 1 257 ? 23.098 6.366 44.536 1.00 31.98 254 ALA B CA 1
ATOM 3670 C C . ALA B 1 257 ? 24.430 6.402 45.291 1.00 32.28 254 ALA B C 1
ATOM 3671 O O . ALA B 1 257 ? 25.485 6.186 44.708 1.00 32.37 254 ALA B O 1
ATOM 3673 N N . THR B 1 258 ? 24.377 6.656 46.594 1.00 32.73 255 THR B N 1
ATOM 3674 C CA . THR B 1 258 ? 25.585 6.684 47.404 1.00 32.80 255 THR B CA 1
ATOM 3675 C C . THR B 1 258 ? 26.212 5.310 47.558 1.00 33.59 255 THR B C 1
ATOM 3676 O O . THR B 1 258 ? 27.437 5.200 47.523 1.00 33.03 255 THR B O 1
ATOM 3680 N N . THR B 1 259 ? 25.385 4.284 47.783 1.00 33.09 256 THR B N 1
ATOM 3681 C CA . THR B 1 259 ? 25.858 2.905 47.893 1.00 33.57 256 THR B CA 1
ATOM 3682 C C . THR B 1 259 ? 26.294 2.400 46.524 1.00 33.72 256 THR B C 1
ATOM 3683 O O . THR B 1 259 ? 27.400 1.884 46.355 1.00 34.31 256 THR B O 1
ATOM 3687 N N . HIS B 1 260 ? 25.454 2.592 45.514 1.00 34.45 257 HIS B N 1
ATOM 3688 C CA . HIS B 1 260 ? 25.809 2.064 44.195 1.00 34.66 257 HIS B CA 1
ATOM 3689 C C . HIS B 1 260 ? 26.418 3.135 43.300 1.00 34.46 257 HIS B C 1
ATOM 3690 O O . HIS B 1 260 ? 25.887 3.420 42.195 1.00 33.53 257 HIS B O 1
ATOM 3697 N N . PHE B 1 261 ? 27.529 3.719 43.754 1.00 32.87 258 PHE B N 1
ATOM 3698 C CA . PHE B 1 261 ? 27.985 4.981 43.130 1.00 33.25 258 PHE B CA 1
ATOM 3699 C C . PHE B 1 261 ? 28.671 4.854 41.772 1.00 33.64 258 PHE B C 1
ATOM 3700 O O . PHE B 1 261 ? 28.926 5.874 41.136 1.00 32.98 258 PHE B O 1
ATOM 3708 N N . THR B 1 262 ? 28.935 3.627 41.311 1.00 33.81 259 THR B N 1
ATOM 3709 C CA . THR B 1 262 ? 29.323 3.393 39.930 1.00 34.83 259 THR B CA 1
ATOM 3710 C C . THR B 1 262 ? 28.235 2.715 39.086 1.00 35.89 259 THR B C 1
ATOM 3711 O O . THR B 1 262 ? 28.477 2.357 37.914 1.00 36.93 259 THR B O 1
ATOM 3715 N N . ASP B 1 263 ? 27.047 2.519 39.639 1.00 35.61 260 ASP B N 1
ATOM 3716 C CA . ASP B 1 263 ? 25.961 1.911 38.842 1.00 36.64 260 ASP B CA 1
ATOM 3717 C C . ASP B 1 263 ? 25.182 2.966 38.035 1.00 35.41 260 ASP B C 1
ATOM 3718 O O . ASP B 1 263 ? 24.132 3.449 38.479 1.00 33.91 260 ASP B O 1
ATOM 3723 N N . TYR B 1 264 ? 25.717 3.323 36.866 1.00 34.81 261 TYR B N 1
ATOM 3724 C CA . TYR B 1 264 ? 25.223 4.521 36.138 1.00 35.32 261 TYR B CA 1
ATOM 3725 C C . TYR B 1 264 ? 23.830 4.344 35.558 1.00 35.91 261 TYR B C 1
ATOM 3726 O O . TYR B 1 264 ? 23.049 5.299 35.480 1.00 35.87 261 TYR B O 1
ATOM 3735 N N . LYS B 1 265 ? 23.505 3.117 35.168 1.00 37.20 262 LYS B N 1
ATOM 3736 C CA . LYS B 1 265 ? 22.128 2.814 34.779 1.00 38.15 262 LYS B CA 1
ATOM 3737 C C . LYS B 1 265 ? 21.158 3.013 35.936 1.00 36.14 262 LYS B C 1
ATOM 3738 O O . LYS B 1 265 ? 20.148 3.646 35.769 1.00 35.97 262 LYS B O 1
ATOM 3744 N N . LEU B 1 266 ? 21.475 2.483 37.103 1.00 35.41 263 LEU B N 1
ATOM 3745 C CA . LEU B 1 266 ? 20.638 2.720 38.271 1.00 35.27 263 LEU B CA 1
ATOM 3746 C C . LEU B 1 266 ? 20.508 4.209 38.621 1.00 34.67 263 LEU B C 1
ATOM 3747 O O . LEU B 1 266 ? 19.427 4.670 38.977 1.00 34.97 263 LEU B O 1
ATOM 3752 N N . ILE B 1 267 ? 21.595 4.970 38.502 1.00 34.00 264 ILE B N 1
ATOM 3753 C CA . ILE B 1 267 ? 21.578 6.369 38.946 1.00 33.63 264 ILE B CA 1
ATOM 3754 C C . ILE B 1 267 ? 20.745 7.164 37.933 1.00 34.46 264 ILE B C 1
ATOM 3755 O O . ILE B 1 267 ? 20.047 8.112 38.296 1.00 33.27 264 ILE B O 1
ATOM 3760 N N . ALA B 1 268 ? 20.819 6.738 36.672 1.00 35.39 265 ALA B N 1
ATOM 3761 C CA . ALA B 1 268 ? 19.999 7.279 35.618 1.00 36.88 265 ALA B CA 1
ATOM 3762 C C . ALA B 1 268 ? 18.515 7.169 35.971 1.00 38.06 265 ALA B C 1
ATOM 3763 O O . ALA B 1 268 ? 17.774 8.166 35.935 1.00 38.13 265 ALA B O 1
ATOM 3765 N N . GLU B 1 269 ? 18.092 5.956 36.304 1.00 40.11 266 GLU B N 1
ATOM 3766 C CA . GLU B 1 269 ? 16.713 5.714 36.741 1.00 41.85 266 GLU B CA 1
ATOM 3767 C C . GLU B 1 269 ? 16.330 6.492 38.003 1.00 42.54 266 GLU B C 1
ATOM 3768 O O . GLU B 1 269 ? 15.260 7.084 38.074 1.00 41.81 266 GLU B O 1
ATOM 3774 N N . LEU B 1 270 ? 17.229 6.525 38.984 1.00 44.02 267 LEU B N 1
ATOM 3775 C CA . LEU B 1 270 ? 16.995 7.304 40.203 1.00 45.25 267 LEU B CA 1
ATOM 3776 C C . LEU B 1 270 ? 16.872 8.807 39.898 1.00 47.23 267 LEU B C 1
ATOM 3777 O O . LEU B 1 270 ? 16.249 9.543 40.636 1.00 47.52 267 LEU B O 1
ATOM 3782 N N . SER B 1 271 ? 17.522 9.284 38.847 1.00 49.85 268 SER B N 1
ATOM 3783 C CA . SER B 1 271 ? 17.534 10.718 38.583 1.00 51.86 268 SER B CA 1
ATOM 3784 C C . SER B 1 271 ? 16.205 11.229 37.996 1.00 54.73 268 SER B C 1
ATOM 3785 O O . SER B 1 271 ? 15.950 12.428 37.968 1.00 55.34 268 SER B O 1
ATOM 3788 N N . LYS B 1 272 ? 15.354 10.326 37.541 1.00 58.15 269 LYS B N 1
ATOM 3789 C CA . LYS B 1 272 ? 14.065 10.733 36.966 1.00 60.94 269 LYS B CA 1
ATOM 3790 C C . LYS B 1 272 ? 13.078 11.342 37.996 1.00 63.74 269 LYS B C 1
ATOM 3791 O O . LYS B 1 272 ? 13.068 10.970 39.185 1.00 65.03 269 LYS B O 1
ATOM 3797 N N . GLU B 1 273 ? 12.292 12.315 37.533 1.00 66.55 270 GLU B N 1
ATOM 3798 C CA . GLU B 1 273 ? 11.231 12.963 38.333 1.00 68.55 270 GLU B CA 1
ATOM 3799 C C . GLU B 1 273 ? 11.729 13.530 39.666 1.00 69.36 270 GLU B C 1
ATOM 3800 O O . GLU B 1 273 ? 12.685 14.320 39.700 1.00 69.80 270 GLU B O 1
ATOM 3806 N N . GLU C 1 10 ? 39.836 6.831 19.524 1.00 68.68 7 GLU C N 1
ATOM 3807 C CA . GLU C 1 10 ? 39.891 8.299 19.258 1.00 69.41 7 GLU C CA 1
ATOM 3808 C C . GLU C 1 10 ? 39.387 8.604 17.835 1.00 68.57 7 GLU C C 1
ATOM 3809 O O . GLU C 1 10 ? 38.534 9.480 17.637 1.00 67.85 7 GLU C O 1
ATOM 3815 N N . ARG C 1 11 ? 39.923 7.859 16.865 1.00 67.94 8 ARG C N 1
ATOM 3816 C CA . ARG C 1 11 ? 39.503 7.932 15.461 1.00 67.16 8 ARG C CA 1
ATOM 3817 C C . ARG C 1 11 ? 37.984 7.834 15.278 1.00 66.25 8 ARG C C 1
ATOM 3818 O O . ARG C 1 11 ? 37.371 8.671 14.586 1.00 66.52 8 ARG C O 1
ATOM 3819 N N . VAL C 1 12 ? 37.381 6.828 15.910 1.00 64.80 9 VAL C N 1
ATOM 3820 C CA . VAL C 1 12 ? 35.925 6.665 15.855 1.00 63.95 9 VAL C CA 1
ATOM 3821 C C . VAL C 1 12 ? 35.217 7.944 16.359 1.00 62.46 9 VAL C C 1
ATOM 3822 O O . VAL C 1 12 ? 34.469 8.588 15.612 1.00 61.55 9 VAL C O 1
ATOM 3826 N N . LYS C 1 13 ? 35.504 8.299 17.612 1.00 60.67 10 LYS C N 1
ATOM 3827 C CA . LYS C 1 13 ? 34.919 9.471 18.296 1.00 59.41 10 LYS C CA 1
ATOM 3828 C C . LYS C 1 13 ? 34.925 10.783 17.470 1.00 58.73 10 LYS C C 1
ATOM 3829 O O . LYS C 1 13 ? 33.903 11.471 17.328 1.00 57.19 10 LYS C O 1
ATOM 3835 N N . ARG C 1 14 ? 36.101 11.121 16.956 1.00 58.72 11 ARG C N 1
ATOM 3836 C CA . ARG C 1 14 ? 36.302 12.366 16.230 1.00 58.94 11 ARG C CA 1
ATOM 3837 C C . ARG C 1 14 ? 35.709 12.237 14.841 1.00 59.67 11 ARG C C 1
ATOM 3838 O O . ARG C 1 14 ? 35.264 13.237 14.264 1.00 59.57 11 ARG C O 1
ATOM 3846 N N . GLY C 1 15 ? 35.766 11.011 14.308 1.00 60.44 12 GLY C N 1
ATOM 3847 C CA . GLY C 1 15 ? 35.146 10.655 13.029 1.00 61.24 12 GLY C CA 1
ATOM 3848 C C . GLY C 1 15 ? 33.640 10.858 13.050 1.00 62.00 12 GLY C C 1
ATOM 3849 O O . GLY C 1 15 ? 33.068 11.443 12.125 1.00 62.73 12 GLY C O 1
ATOM 3850 N N . MET C 1 16 ? 32.993 10.371 14.107 1.00 62.44 13 MET C N 1
ATOM 3851 C CA . MET C 1 16 ? 31.561 10.593 14.279 1.00 62.99 13 MET C CA 1
ATOM 3852 C C . MET C 1 16 ? 31.298 12.093 14.344 1.00 62.12 13 MET C C 1
ATOM 3853 O O . MET C 1 16 ? 30.413 12.605 13.644 1.00 61.64 13 MET C O 1
ATOM 3858 N N . ALA C 1 17 ? 32.081 12.783 15.184 1.00 61.17 14 ALA C N 1
ATOM 3859 C CA . ALA C 1 17 ? 31.980 14.243 15.354 1.00 60.74 14 ALA C CA 1
ATOM 3860 C C . ALA C 1 17 ? 32.045 14.949 13.999 1.00 60.57 14 ALA C C 1
ATOM 3861 O O . ALA C 1 17 ? 31.196 15.795 13.664 1.00 59.76 14 ALA C O 1
ATOM 3863 N N . GLU C 1 18 ? 33.033 14.552 13.205 1.00 60.44 15 GLU C N 1
ATOM 3864 C CA . GLU C 1 18 ? 33.290 15.196 11.927 1.00 61.09 15 GLU C CA 1
ATOM 3865 C C . GLU C 1 18 ? 32.093 15.153 10.951 1.00 60.28 15 GLU C C 1
ATOM 3866 O O . GLU C 1 18 ? 31.951 16.035 10.107 1.00 58.70 15 GLU C O 1
ATOM 3872 N N . MET C 1 19 ? 31.226 14.146 11.109 1.00 60.36 16 MET C N 1
ATOM 3873 C CA . MET C 1 19 ? 30.037 13.947 10.234 1.00 60.83 16 MET C CA 1
ATOM 3874 C C . MET C 1 19 ? 29.017 15.092 10.319 1.00 59.60 16 MET C C 1
ATOM 3875 O O . MET C 1 19 ? 28.178 15.261 9.433 1.00 59.28 16 MET C O 1
ATOM 3880 N N . GLN C 1 20 ? 29.070 15.861 11.399 1.00 58.17 17 GLN C N 1
ATOM 3881 C CA . GLN C 1 20 ? 28.170 17.007 11.553 1.00 57.37 17 GLN C CA 1
ATOM 3882 C C . GLN C 1 20 ? 28.729 18.301 10.880 1.00 56.37 17 GLN C C 1
ATOM 3883 O O . GLN C 1 20 ? 28.061 19.334 10.822 1.00 55.69 17 GLN C O 1
ATOM 3894 N N . LYS C 1 21 ? 29.956 18.222 10.360 1.00 55.62 18 LYS C N 1
ATOM 3895 C CA . LYS C 1 21 ? 30.629 19.364 9.720 1.00 54.98 18 LYS C CA 1
ATOM 3896 C C . LYS C 1 21 ? 29.768 19.987 8.618 1.00 52.29 18 LYS C C 1
ATOM 3897 O O . LYS C 1 21 ? 29.265 19.288 7.734 1.00 52.16 18 LYS C O 1
ATOM 3903 N N . GLY C 1 22 ? 29.589 21.304 8.696 1.00 48.96 19 GLY C N 1
ATOM 3904 C CA . GLY C 1 22 ? 28.681 22.012 7.807 1.00 47.15 19 GLY C CA 1
ATOM 3905 C C . GLY C 1 22 ? 27.267 22.112 8.365 1.00 45.29 19 GLY C C 1
ATOM 3906 O O . GLY C 1 22 ? 26.422 22.786 7.794 1.00 46.40 19 GLY C O 1
ATOM 3907 N N . GLY C 1 23 ? 26.991 21.428 9.464 1.00 42.33 20 GLY C N 1
ATOM 3908 C CA . GLY C 1 23 ? 25.632 21.375 9.976 1.00 40.09 20 GLY C CA 1
ATOM 3909 C C . GLY C 1 23 ? 25.234 22.399 11.032 1.00 37.30 20 GLY C C 1
ATOM 3910 O O . GLY C 1 23 ? 26.074 23.178 11.576 1.00 35.96 20 GLY C O 1
ATOM 3911 N N . VAL C 1 24 ? 23.939 22.351 11.337 1.00 34.81 21 VAL C N 1
ATOM 3912 C CA . VAL C 1 24 ? 23.316 23.111 12.406 1.00 33.74 21 VAL C CA 1
ATOM 3913 C C . VAL C 1 24 ? 22.806 22.149 13.477 1.00 33.47 21 VAL C C 1
ATOM 3914 O O . VAL C 1 24 ? 22.138 21.142 13.194 1.00 32.08 21 VAL C O 1
ATOM 3918 N N . ILE C 1 25 ? 23.147 22.473 14.714 1.00 32.89 22 ILE C N 1
ATOM 3919 C CA . ILE C 1 25 ? 22.674 21.737 15.866 1.00 32.92 22 ILE C CA 1
ATOM 3920 C C . ILE C 1 25 ? 21.715 22.648 16.634 1.00 33.23 22 ILE C C 1
ATOM 3921 O O . ILE C 1 25 ? 22.008 23.832 16.927 1.00 33.60 22 ILE C O 1
ATOM 3926 N N . MET C 1 26 ? 20.546 22.116 16.948 1.00 33.33 23 MET C N 1
ATOM 3927 C CA . MET C 1 26 ? 19.535 22.923 17.596 1.00 34.16 23 MET C CA 1
ATOM 3928 C C . MET C 1 26 ? 19.196 22.456 19.013 1.00 34.23 23 MET C C 1
ATOM 3929 O O . MET C 1 26 ? 19.037 21.249 19.266 1.00 34.01 23 MET C O 1
ATOM 3934 N N . ASP C 1 27 ? 19.106 23.434 19.913 1.00 34.76 24 ASP C N 1
ATOM 3935 C CA . ASP C 1 27 ? 18.600 23.219 21.279 1.00 35.44 24 ASP C CA 1
ATOM 3936 C C . ASP C 1 27 ? 17.121 22.908 21.209 1.00 35.33 24 ASP C C 1
ATOM 3937 O O . ASP C 1 27 ? 16.356 23.653 20.606 1.00 34.29 24 ASP C O 1
ATOM 3942 N N . VAL C 1 28 ? 16.731 21.826 21.858 1.00 35.91 25 VAL C N 1
ATOM 3943 C CA . VAL C 1 28 ? 15.327 21.411 21.895 1.00 36.70 25 VAL C CA 1
ATOM 3944 C C . VAL C 1 28 ? 14.964 20.930 23.296 1.00 37.97 25 VAL C C 1
ATOM 3945 O O . VAL C 1 28 ? 15.810 20.398 23.995 1.00 37.50 25 VAL C O 1
ATOM 3949 N N . ILE C 1 29 ? 13.721 21.153 23.721 1.00 39.56 26 ILE C N 1
ATOM 3950 C CA . ILE C 1 29 ? 13.303 20.812 25.101 1.00 40.75 26 ILE C CA 1
ATOM 3951 C C . ILE C 1 29 ? 12.292 19.669 25.166 1.00 41.21 26 ILE C C 1
ATOM 3952 O O . ILE C 1 29 ? 11.937 19.239 26.242 1.00 41.00 26 ILE C O 1
ATOM 3957 N N . ASN C 1 30 ? 11.834 19.197 24.005 1.00 42.06 27 ASN C N 1
ATOM 3958 C CA . ASN C 1 30 ? 10.843 18.139 23.917 1.00 43.02 27 ASN C CA 1
ATOM 3959 C C . ASN C 1 30 ? 10.838 17.530 22.524 1.00 43.08 27 ASN C C 1
ATOM 3960 O O . ASN C 1 30 ? 11.537 18.010 21.617 1.00 43.40 27 ASN C O 1
ATOM 3965 N N . ALA C 1 31 ? 10.045 16.484 22.387 1.00 42.58 28 ALA C N 1
ATOM 3966 C CA . ALA C 1 31 ? 9.912 15.715 21.148 1.00 42.96 28 ALA C CA 1
ATOM 3967 C C . ALA C 1 31 ? 9.398 16.561 19.976 1.00 42.80 28 ALA C C 1
ATOM 3968 O O . ALA C 1 31 ? 9.825 16.398 18.842 1.00 43.23 28 ALA C O 1
ATOM 3970 N N . GLU C 1 32 ? 8.479 17.466 20.255 1.00 42.99 29 GLU C N 1
ATOM 3971 C CA . GLU C 1 32 ? 7.933 18.322 19.200 1.00 43.51 29 GLU C CA 1
ATOM 3972 C C . GLU C 1 32 ? 9.023 19.199 18.572 1.00 41.40 29 GLU C C 1
ATOM 3973 O O . GLU C 1 32 ? 9.119 19.309 17.349 1.00 40.40 29 GLU C O 1
ATOM 3979 N N . GLN C 1 33 ? 9.818 19.835 19.435 1.00 39.74 30 GLN C N 1
ATOM 3980 C CA . GLN C 1 33 ? 10.898 20.701 19.000 1.00 38.49 30 GLN C CA 1
ATOM 3981 C C . GLN C 1 33 ? 11.925 19.854 18.289 1.00 37.80 30 GLN C C 1
ATOM 3982 O O . GLN C 1 33 ? 12.399 20.215 17.229 1.00 38.67 30 GLN C O 1
ATOM 3988 N N . ALA C 1 34 ? 12.197 18.681 18.840 1.00 37.17 31 ALA C N 1
ATOM 3989 C CA . ALA C 1 34 ? 13.143 17.758 18.240 1.00 37.85 31 ALA C CA 1
ATOM 3990 C C . ALA C 1 34 ? 12.770 17.426 16.790 1.00 37.57 31 ALA C C 1
ATOM 3991 O O . ALA C 1 34 ? 13.591 17.564 15.907 1.00 37.20 31 ALA C O 1
ATOM 3993 N N . LYS C 1 35 ? 11.528 17.006 16.550 1.00 38.54 32 LYS C N 1
ATOM 3994 C CA . LYS C 1 35 ? 11.102 16.666 15.185 1.00 39.35 32 LYS C CA 1
ATOM 3995 C C . LYS C 1 35 ? 11.177 17.866 14.215 1.00 38.27 32 LYS C C 1
ATOM 3996 O O . LYS C 1 35 ? 11.592 17.710 13.088 1.00 38.42 32 LYS C O 1
ATOM 4002 N N . ILE C 1 36 ? 10.763 19.049 14.656 1.00 38.05 33 ILE C N 1
ATOM 4003 C CA . ILE C 1 36 ? 10.896 20.273 13.835 1.00 37.74 33 ILE C CA 1
ATOM 4004 C C . ILE C 1 36 ? 12.355 20.506 13.398 1.00 37.36 33 ILE C C 1
ATOM 4005 O O . ILE C 1 36 ? 12.631 20.762 12.232 1.00 37.34 33 ILE C O 1
ATOM 4010 N N . ALA C 1 37 ? 13.296 20.385 14.331 1.00 37.60 34 ALA C N 1
ATOM 4011 C CA . ALA C 1 37 ? 14.746 20.541 13.998 1.00 36.82 34 ALA C CA 1
ATOM 4012 C C . ALA C 1 37 ? 15.200 19.520 12.968 1.00 36.26 34 ALA C C 1
ATOM 4013 O O . ALA C 1 37 ? 15.857 19.818 11.969 1.00 35.29 34 ALA C O 1
ATOM 4015 N N . GLU C 1 38 ? 14.837 18.280 13.211 1.00 37.14 35 GLU C N 1
ATOM 4016 C CA . GLU C 1 38 ? 15.200 17.228 12.306 1.00 37.97 35 GLU C CA 1
ATOM 4017 C C . GLU C 1 38 ? 14.579 17.465 10.935 1.00 38.46 35 GLU C C 1
ATOM 4018 O O . GLU C 1 38 ? 15.260 17.332 9.926 1.00 38.03 35 GLU C O 1
ATOM 4024 N N . GLU C 1 39 ? 13.298 17.828 10.889 1.00 39.32 36 GLU C N 1
ATOM 4025 C CA . GLU C 1 39 ? 12.657 18.015 9.592 1.00 39.79 36 GLU C CA 1
ATOM 4026 C C . GLU C 1 39 ? 13.271 19.210 8.868 1.00 39.48 36 GLU C C 1
ATOM 4027 O O . GLU C 1 39 ? 13.324 19.216 7.633 1.00 38.65 36 GLU C O 1
ATOM 4033 N N . ALA C 1 40 ? 13.724 20.202 9.642 1.00 38.67 37 ALA C N 1
ATOM 4034 C CA . ALA C 1 40 ? 14.332 21.429 9.111 1.00 38.32 37 ALA C CA 1
ATOM 4035 C C . ALA C 1 40 ? 15.732 21.203 8.526 1.00 37.80 37 ALA C C 1
ATOM 4036 O O . ALA C 1 40 ? 16.240 22.052 7.788 1.00 37.55 37 ALA C O 1
ATOM 4038 N N . GLY C 1 41 ? 16.350 20.078 8.873 1.00 37.42 38 GLY C N 1
ATOM 4039 C CA . GLY C 1 41 ? 17.674 19.713 8.365 1.00 37.10 38 GLY C CA 1
ATOM 4040 C C . GLY C 1 41 ? 18.835 19.820 9.363 1.00 35.86 38 GLY C C 1
ATOM 4041 O O . GLY C 1 41 ? 19.997 19.743 8.968 1.00 37.32 38 GLY C O 1
ATOM 4042 N N . ALA C 1 42 ? 18.533 19.980 10.646 1.00 35.43 39 ALA C N 1
ATOM 4043 C CA . ALA C 1 42 ? 19.558 19.923 11.719 1.00 33.94 39 ALA C CA 1
ATOM 4044 C C . ALA C 1 42 ? 20.343 18.618 11.622 1.00 33.77 39 ALA C C 1
ATOM 4045 O O . ALA C 1 42 ? 19.780 17.587 11.353 1.00 34.18 39 ALA C O 1
ATOM 4047 N N . VAL C 1 43 ? 21.647 18.672 11.846 1.00 33.91 40 VAL C N 1
ATOM 4048 C CA . VAL C 1 43 ? 22.474 17.466 11.847 1.00 34.14 40 VAL C CA 1
ATOM 4049 C C . VAL C 1 43 ? 22.469 16.794 13.215 1.00 34.05 40 VAL C C 1
ATOM 4050 O O . VAL C 1 43 ? 22.900 15.652 13.358 1.00 32.95 40 VAL C O 1
ATOM 4054 N N . ALA C 1 44 ? 21.990 17.520 14.227 1.00 33.46 41 ALA C N 1
ATOM 4055 C CA . ALA C 1 44 ? 21.847 16.950 15.541 1.00 32.72 41 ALA C CA 1
ATOM 4056 C C . ALA C 1 44 ? 21.019 17.879 16.392 1.00 32.36 41 ALA C C 1
ATOM 4057 O O . ALA C 1 44 ? 20.787 19.041 16.028 1.00 33.43 41 ALA C O 1
ATOM 4059 N N . VAL C 1 45 ? 20.580 17.369 17.536 1.00 32.43 42 VAL C N 1
ATOM 4060 C CA . VAL C 1 45 ? 19.859 18.188 18.509 1.00 32.63 42 VAL C CA 1
ATOM 4061 C C . VAL C 1 45 ? 20.521 18.096 19.864 1.00 33.65 42 VAL C C 1
ATOM 4062 O O . VAL C 1 45 ? 21.134 17.067 20.211 1.00 33.49 42 VAL C O 1
ATOM 4066 N N . MET C 1 46 ? 20.417 19.198 20.609 1.00 33.82 43 MET C N 1
ATOM 4067 C CA . MET C 1 46 ? 20.861 19.248 21.981 1.00 34.20 43 MET C CA 1
ATOM 4068 C C . MET C 1 46 ? 19.626 19.236 22.887 1.00 34.83 43 MET C C 1
ATOM 4069 O O . MET C 1 46 ? 18.878 20.213 22.935 1.00 34.47 43 MET C O 1
ATOM 4074 N N . ALA C 1 47 ? 19.389 18.111 23.570 1.00 35.72 44 ALA C N 1
ATOM 4075 C CA . ALA C 1 47 ? 18.344 18.041 24.572 1.00 37.08 44 ALA C CA 1
ATOM 4076 C C . ALA C 1 47 ? 18.683 18.912 25.788 1.00 39.09 44 ALA C C 1
ATOM 4077 O O . ALA C 1 47 ? 19.731 18.735 26.420 1.00 39.19 44 ALA C O 1
ATOM 4079 N N . LEU C 1 48 ? 17.767 19.820 26.108 1.00 41.30 45 LEU C N 1
ATOM 4080 C CA . LEU C 1 48 ? 17.888 20.767 27.207 1.00 44.18 45 LEU C CA 1
ATOM 4081 C C . LEU C 1 48 ? 16.710 20.686 28.167 1.00 46.43 45 LEU C C 1
ATOM 4082 O O . LEU C 1 48 ? 15.585 20.371 27.770 1.00 46.45 45 LEU C O 1
ATOM 4087 N N . GLU C 1 49 ? 16.979 21.049 29.409 1.00 50.10 46 GLU C N 1
ATOM 4088 C CA . GLU C 1 49 ? 15.935 21.424 30.351 1.00 53.22 46 GLU C CA 1
ATOM 4089 C C . GLU C 1 49 ? 15.824 22.949 30.378 1.00 55.14 46 GLU C C 1
ATOM 4090 O O . GLU C 1 49 ? 14.775 23.490 30.041 1.00 57.19 46 GLU C O 1
ATOM 4096 N N . ARG C 1 50 ? 16.904 23.645 30.718 1.00 57.11 47 ARG C N 1
ATOM 4097 C CA . ARG C 1 50 ? 16.893 25.132 30.829 1.00 58.17 47 ARG C CA 1
ATOM 4098 C C . ARG C 1 50 ? 16.498 25.611 32.244 1.00 59.02 47 ARG C C 1
ATOM 4099 O O . ARG C 1 50 ? 15.403 26.169 32.456 1.00 59.98 47 ARG C O 1
ATOM 4101 N N . GLY C 1 60 ? 20.263 30.355 40.847 1.00 46.86 57 GLY C N 1
ATOM 4102 C CA . GLY C 1 60 ? 19.803 28.965 40.715 1.00 46.24 57 GLY C CA 1
ATOM 4103 C C . GLY C 1 60 ? 20.885 28.089 40.091 1.00 44.70 57 GLY C C 1
ATOM 4104 O O . GLY C 1 60 ? 21.649 28.551 39.240 1.00 45.87 57 GLY C O 1
ATOM 4105 N N . VAL C 1 61 ? 20.942 26.830 40.511 1.00 42.35 58 VAL C N 1
ATOM 4106 C CA . VAL C 1 61 ? 21.974 25.922 40.046 1.00 39.29 58 VAL C CA 1
ATOM 4107 C C . VAL C 1 61 ? 21.460 25.196 38.824 1.00 38.10 58 VAL C C 1
ATOM 4108 O O . VAL C 1 61 ? 20.402 24.587 38.877 1.00 38.30 58 VAL C O 1
ATOM 4112 N N . ALA C 1 62 ? 22.208 25.277 37.718 1.00 36.10 59 ALA C N 1
ATOM 4113 C CA . ALA C 1 62 ? 21.845 24.607 36.488 1.00 35.17 59 ALA C CA 1
ATOM 4114 C C . ALA C 1 62 ? 22.587 23.282 36.389 1.00 34.74 59 ALA C C 1
ATOM 4115 O O . ALA C 1 62 ? 23.828 23.262 36.357 1.00 33.36 59 ALA C O 1
ATOM 4117 N N . ARG C 1 63 ? 21.837 22.177 36.337 1.00 35.17 60 ARG C N 1
ATOM 4118 C CA . ARG C 1 63 ? 22.432 20.840 36.346 1.00 36.06 60 ARG C CA 1
ATOM 4119 C C . ARG C 1 63 ? 22.075 20.044 35.091 1.00 35.97 60 ARG C C 1
ATOM 4120 O O . ARG C 1 63 ? 21.451 20.567 34.209 1.00 35.14 60 ARG C O 1
ATOM 4128 N N . MET C 1 64 ? 22.509 18.783 35.033 1.00 35.12 61 MET C N 1
ATOM 4129 C CA . MET C 1 64 ? 22.102 17.871 33.994 1.00 35.67 61 MET C CA 1
ATOM 4130 C C . MET C 1 64 ? 20.579 17.894 33.891 1.00 35.87 61 MET C C 1
ATOM 4131 O O . MET C 1 64 ? 19.873 18.024 34.912 1.00 35.44 61 MET C O 1
ATOM 4136 N N . ALA C 1 65 ? 20.079 17.708 32.682 1.00 35.99 62 ALA C N 1
ATOM 4137 C CA . ALA C 1 65 ? 18.635 17.657 32.471 1.00 37.23 62 ALA C CA 1
ATOM 4138 C C . ALA C 1 65 ? 18.051 16.376 33.077 1.00 38.15 62 ALA C C 1
ATOM 4139 O O . ALA C 1 65 ? 18.738 15.357 33.159 1.00 38.62 62 ALA C O 1
ATOM 4141 N N . ASP C 1 66 ? 16.795 16.446 33.513 1.00 38.86 63 ASP C N 1
ATOM 4142 C CA . ASP C 1 66 ? 15.978 15.256 33.800 1.00 39.37 63 ASP C CA 1
ATOM 4143 C C . ASP C 1 66 ? 16.134 14.250 32.695 1.00 39.00 63 ASP C C 1
ATOM 4144 O O . ASP C 1 66 ? 15.807 14.562 31.565 1.00 38.44 63 ASP C O 1
ATOM 4149 N N . PRO C 1 67 ? 16.641 13.039 33.012 1.00 38.98 64 PRO C N 1
ATOM 4150 C CA . PRO C 1 67 ? 16.831 12.022 31.989 1.00 39.03 64 PRO C CA 1
ATOM 4151 C C . PRO C 1 67 ? 15.576 11.723 31.188 1.00 39.66 64 PRO C C 1
ATOM 4152 O O . PRO C 1 67 ? 15.673 11.260 30.058 1.00 38.87 64 PRO C O 1
ATOM 4156 N N . THR C 1 68 ? 14.408 11.971 31.774 1.00 40.23 65 THR C N 1
ATOM 4157 C CA . THR C 1 68 ? 13.151 11.784 31.064 1.00 41.01 65 THR C CA 1
ATOM 4158 C C . THR C 1 68 ? 13.123 12.676 29.808 1.00 41.49 65 THR C C 1
ATOM 4159 O O . THR C 1 68 ? 12.816 12.185 28.734 1.00 41.05 65 THR C O 1
ATOM 4163 N N . ILE C 1 69 ? 13.479 13.959 29.948 1.00 41.21 66 ILE C N 1
ATOM 4164 C CA . ILE C 1 69 ? 13.560 14.876 28.793 1.00 42.00 66 ILE C CA 1
ATOM 4165 C C . ILE C 1 69 ? 14.504 14.328 27.713 1.00 41.31 66 ILE C C 1
ATOM 4166 O O . ILE C 1 69 ? 14.156 14.263 26.525 1.00 41.47 66 ILE C O 1
ATOM 4171 N N . VAL C 1 70 ? 15.677 13.886 28.141 1.00 40.82 67 VAL C N 1
ATOM 4172 C CA . VAL C 1 70 ? 16.697 13.424 27.217 1.00 39.94 67 VAL C CA 1
ATOM 4173 C C . VAL C 1 70 ? 16.193 12.169 26.482 1.00 40.24 67 VAL C C 1
ATOM 4174 O O . VAL C 1 70 ? 16.317 12.063 25.262 1.00 38.06 67 VAL C O 1
ATOM 4178 N N . GLU C 1 71 ? 15.600 11.247 27.226 1.00 40.70 68 GLU C N 1
ATOM 4179 C CA . GLU C 1 71 ? 15.013 10.054 26.621 1.00 41.33 68 GLU C CA 1
ATOM 4180 C C . GLU C 1 71 ? 13.892 10.405 25.657 1.00 40.59 68 GLU C C 1
ATOM 4181 O O . GLU C 1 71 ? 13.774 9.792 24.598 1.00 39.38 68 GLU C O 1
ATOM 4187 N N . GLU C 1 72 ? 13.093 11.403 26.016 1.00 39.73 69 GLU C N 1
ATOM 4188 C CA . GLU C 1 72 ? 12.032 11.852 25.130 1.00 40.20 69 GLU C CA 1
ATOM 4189 C C . GLU C 1 72 ? 12.629 12.284 23.792 1.00 39.28 69 GLU C C 1
ATOM 4190 O O . GLU C 1 72 ? 12.156 11.897 22.726 1.00 38.57 69 GLU C O 1
ATOM 4196 N N . VAL C 1 73 ? 13.699 13.061 23.854 1.00 38.91 70 VAL C N 1
ATOM 4197 C CA . VAL C 1 73 ? 14.310 13.577 22.640 1.00 38.24 70 VAL C CA 1
ATOM 4198 C C . VAL C 1 73 ? 14.936 12.440 21.872 1.00 38.53 70 VAL C C 1
ATOM 4199 O O . VAL C 1 73 ? 14.779 12.363 20.656 1.00 38.57 70 VAL C O 1
ATOM 4203 N N . MET C 1 74 ? 15.582 11.524 22.572 1.00 39.21 71 MET C N 1
ATOM 4204 C CA . MET C 1 74 ? 16.225 10.389 21.898 1.00 40.43 71 MET C CA 1
ATOM 4205 C C . MET C 1 74 ? 15.210 9.522 21.164 1.00 40.60 71 MET C C 1
ATOM 4206 O O . MET C 1 74 ? 15.508 8.964 20.105 1.00 40.13 71 MET C O 1
ATOM 4211 N N . ASN C 1 75 ? 14.008 9.417 21.720 1.00 41.72 72 ASN C N 1
ATOM 4212 C CA . ASN C 1 75 ? 12.974 8.593 21.095 1.00 42.70 72 ASN C CA 1
ATOM 4213 C C . ASN C 1 75 ? 12.321 9.315 19.938 1.00 42.57 72 ASN C C 1
ATOM 4214 O O . ASN C 1 75 ? 11.630 8.704 19.141 1.00 44.13 72 ASN C O 1
ATOM 4219 N N . ALA C 1 76 ? 12.535 10.618 19.842 1.00 42.00 73 ALA C N 1
ATOM 4220 C CA . ALA C 1 76 ? 11.742 11.452 18.939 1.00 41.80 73 ALA C CA 1
ATOM 4221 C C . ALA C 1 76 ? 12.330 11.615 17.551 1.00 41.57 73 ALA C C 1
ATOM 4222 O O . ALA C 1 76 ? 11.614 12.014 16.626 1.00 41.93 73 ALA C O 1
ATOM 4224 N N . VAL C 1 77 ? 13.627 11.353 17.394 1.00 41.03 74 VAL C N 1
ATOM 4225 C CA . VAL C 1 77 ? 14.308 11.661 16.136 1.00 40.59 74 VAL C CA 1
ATOM 4226 C C . VAL C 1 77 ? 15.291 10.558 15.823 1.00 41.14 74 VAL C C 1
ATOM 4227 O O . VAL C 1 77 ? 15.596 9.730 16.671 1.00 40.28 74 VAL C O 1
ATOM 4231 N N . SER C 1 78 ? 15.797 10.558 14.599 1.00 41.72 75 SER C N 1
ATOM 4232 C CA . SER C 1 78 ? 16.821 9.610 14.187 1.00 42.27 75 SER C CA 1
ATOM 4233 C C . SER C 1 78 ? 18.202 10.247 14.066 1.00 42.08 75 SER C C 1
ATOM 4234 O O . SER C 1 78 ? 19.165 9.539 13.849 1.00 44.55 75 SER C O 1
ATOM 4237 N N . ILE C 1 79 ? 18.319 11.558 14.228 1.00 40.47 76 ILE C N 1
ATOM 4238 C CA . ILE C 1 79 ? 19.626 12.217 14.148 1.00 38.61 76 ILE C CA 1
ATOM 4239 C C . ILE C 1 79 ? 20.321 12.182 15.520 1.00 37.78 76 ILE C C 1
ATOM 4240 O O . ILE C 1 79 ? 19.694 11.916 16.545 1.00 38.08 76 ILE C O 1
ATOM 4245 N N . PRO C 1 80 ? 21.617 12.455 15.544 1.00 35.95 77 PRO C N 1
ATOM 4246 C CA . PRO C 1 80 ? 22.291 12.413 16.829 1.00 35.86 77 PRO C CA 1
ATOM 4247 C C . PRO C 1 80 ? 21.724 13.350 17.897 1.00 34.65 77 PRO C C 1
ATOM 4248 O O . PRO C 1 80 ? 21.240 14.470 17.605 1.00 33.28 77 PRO C O 1
ATOM 4252 N N . VAL C 1 81 ? 21.719 12.835 19.123 1.00 33.99 78 VAL C N 1
ATOM 4253 C CA . VAL C 1 81 ? 21.224 13.581 20.258 1.00 33.87 78 VAL C CA 1
ATOM 4254 C C . VAL C 1 81 ? 22.393 13.849 21.241 1.00 33.86 78 VAL C C 1
ATOM 4255 O O . VAL C 1 81 ? 23.126 12.938 21.631 1.00 33.85 78 VAL C O 1
ATOM 4259 N N . MET C 1 82 ? 22.527 15.115 21.620 1.00 33.77 79 MET C N 1
ATOM 4260 C CA . MET C 1 82 ? 23.495 15.548 22.621 1.00 34.48 79 MET C CA 1
ATOM 4261 C C . MET C 1 82 ? 22.752 16.003 23.861 1.00 33.98 79 MET C C 1
ATOM 4262 O O . MET C 1 82 ? 21.542 16.309 23.806 1.00 33.38 79 MET C O 1
ATOM 4267 N N . ALA C 1 83 ? 23.506 16.064 24.961 1.00 32.80 80 ALA C N 1
ATOM 4268 C CA . ALA C 1 83 ? 23.016 16.594 26.232 1.00 32.35 80 ALA C CA 1
ATOM 4269 C C . ALA C 1 83 ? 24.194 17.162 27.030 1.00 31.18 80 ALA C C 1
ATOM 4270 O O . ALA C 1 83 ? 25.326 16.793 26.812 1.00 30.62 80 ALA C O 1
ATOM 4272 N N . LYS C 1 84 ? 23.883 18.014 27.995 1.00 30.93 81 LYS C N 1
ATOM 4273 C CA . LYS C 1 84 ? 24.884 18.697 28.789 1.00 31.31 81 LYS C CA 1
ATOM 4274 C C . LYS C 1 84 ? 25.140 18.108 30.173 1.00 30.10 81 LYS C C 1
ATOM 4275 O O . LYS C 1 84 ? 24.226 17.680 30.878 1.00 31.04 81 LYS C O 1
ATOM 4281 N N . ALA C 1 85 ? 26.414 18.115 30.558 1.00 29.43 82 ALA C N 1
ATOM 4282 C CA . ALA C 1 85 ? 26.873 17.808 31.915 1.00 28.83 82 ALA C CA 1
ATOM 4283 C C . ALA C 1 85 ? 27.628 19.002 32.482 1.00 29.09 82 ALA C C 1
ATOM 4284 O O . ALA C 1 85 ? 28.286 19.760 31.729 1.00 29.52 82 ALA C O 1
ATOM 4286 N N . ARG C 1 86 ? 27.528 19.195 33.798 1.00 29.18 83 ARG C N 1
ATOM 4287 C CA . ARG C 1 86 ? 28.301 20.237 34.465 1.00 28.73 83 ARG C CA 1
ATOM 4288 C C . ARG C 1 86 ? 29.760 19.914 34.311 1.00 29.12 83 ARG C C 1
ATOM 4289 O O . ARG C 1 86 ? 30.136 18.708 34.286 1.00 28.87 83 ARG C O 1
ATOM 4297 N N . ILE C 1 87 ? 30.581 20.973 34.180 1.00 28.66 84 ILE C N 1
ATOM 4298 C CA . ILE C 1 87 ? 32.012 20.813 34.101 1.00 29.88 84 ILE C CA 1
ATOM 4299 C C . ILE C 1 87 ? 32.477 20.006 35.314 1.00 29.57 84 ILE C C 1
ATOM 4300 O O . ILE C 1 87 ? 32.114 20.312 36.450 1.00 29.29 84 ILE C O 1
ATOM 4305 N N . GLY C 1 88 ? 33.263 18.980 35.052 1.00 29.18 85 GLY C N 1
ATOM 4306 C CA . GLY C 1 88 ? 33.836 18.140 36.127 1.00 30.17 85 GLY C CA 1
ATOM 4307 C C . GLY C 1 88 ? 32.854 17.189 36.784 1.00 29.99 85 GLY C C 1
ATOM 4308 O O . GLY C 1 88 ? 33.241 16.451 37.685 1.00 30.32 85 GLY C O 1
ATOM 4309 N N . HIS C 1 89 ? 31.600 17.135 36.311 1.00 29.78 86 HIS C N 1
ATOM 4310 C CA . HIS C 1 89 ? 30.621 16.268 36.962 1.00 29.23 86 HIS C CA 1
ATOM 4311 C C . HIS C 1 89 ? 30.682 14.865 36.384 1.00 29.38 86 HIS C C 1
ATOM 4312 O O . HIS C 1 89 ? 29.958 14.521 35.430 1.00 29.29 86 HIS C O 1
ATOM 4319 N N . ILE C 1 90 ? 31.539 14.053 37.007 1.00 29.23 87 ILE C N 1
ATOM 4320 C CA . ILE C 1 90 ? 31.883 12.723 36.533 1.00 29.77 87 ILE C CA 1
ATOM 4321 C C . ILE C 1 90 ? 30.624 11.867 36.362 1.00 29.52 87 ILE C C 1
ATOM 4322 O O . ILE C 1 90 ? 30.447 11.192 35.342 1.00 29.54 87 ILE C O 1
ATOM 4327 N N . VAL C 1 91 ? 29.738 11.929 37.349 1.00 29.82 88 VAL C N 1
ATOM 4328 C CA . VAL C 1 91 ? 28.621 11.022 37.380 1.00 29.32 88 VAL C CA 1
ATOM 4329 C C . VAL C 1 91 ? 27.519 11.501 36.434 1.00 30.31 88 VAL C C 1
ATOM 4330 O O . VAL C 1 91 ? 26.950 10.667 35.713 1.00 31.14 88 VAL C O 1
ATOM 4334 N N . GLU C 1 92 ? 27.305 12.817 36.300 1.00 30.69 89 GLU C N 1
ATOM 4335 C CA . GLU C 1 92 ? 26.354 13.297 35.281 1.00 31.08 89 GLU C CA 1
ATOM 4336 C C . GLU C 1 92 ? 26.795 12.804 33.912 1.00 31.50 89 GLU C C 1
ATOM 4337 O O . GLU C 1 92 ? 25.968 12.316 33.133 1.00 30.94 89 GLU C O 1
ATOM 4343 N N . ALA C 1 93 ? 28.094 12.914 33.629 1.00 31.50 90 ALA C N 1
ATOM 4344 C CA . ALA C 1 93 ? 28.612 12.462 32.349 1.00 31.73 90 ALA C CA 1
ATOM 4345 C C . ALA C 1 93 ? 28.430 10.943 32.187 1.00 31.94 90 ALA C C 1
ATOM 4346 O O . ALA C 1 93 ? 27.998 10.489 31.116 1.00 32.28 90 ALA C O 1
ATOM 4348 N N . ARG C 1 94 ? 28.757 10.169 33.226 1.00 31.82 91 ARG C N 1
ATOM 4349 C CA . ARG C 1 94 ? 28.653 8.706 33.155 1.00 32.42 91 ARG C CA 1
ATOM 4350 C C . ARG C 1 94 ? 27.191 8.257 33.005 1.00 33.03 91 ARG C C 1
ATOM 4351 O O . ARG C 1 94 ? 26.919 7.290 32.310 1.00 32.07 91 ARG C O 1
ATOM 4359 N N . VAL C 1 95 ? 26.264 9.029 33.583 1.00 32.61 92 VAL C N 1
ATOM 4360 C CA . VAL C 1 95 ? 24.861 8.760 33.469 1.00 32.53 92 VAL C CA 1
ATOM 4361 C C . VAL C 1 95 ? 24.406 8.983 32.040 1.00 33.01 92 VAL C C 1
ATOM 4362 O O . VAL C 1 95 ? 23.701 8.132 31.457 1.00 31.58 92 VAL C O 1
ATOM 4366 N N . LEU C 1 96 ? 24.794 10.131 31.480 1.00 32.65 93 LEU C N 1
ATOM 4367 C CA . LEU C 1 96 ? 24.406 10.455 30.114 1.00 32.37 93 LEU C CA 1
ATOM 4368 C C . LEU C 1 96 ? 24.949 9.421 29.142 1.00 33.50 93 LEU C C 1
ATOM 4369 O O . LEU C 1 96 ? 24.250 9.023 28.209 1.00 32.62 93 LEU C O 1
ATOM 4374 N N . GLU C 1 97 ? 26.208 9.024 29.361 1.00 34.27 94 GLU C N 1
ATOM 4375 C CA . GLU C 1 97 ? 26.850 7.975 28.594 1.00 35.11 94 GLU C CA 1
ATOM 4376 C C . GLU C 1 97 ? 26.066 6.652 28.694 1.00 35.82 94 GLU C C 1
ATOM 4377 O O . GLU C 1 97 ? 25.823 6.014 27.677 1.00 36.59 94 GLU C O 1
ATOM 4383 N N . ALA C 1 98 ? 25.659 6.261 29.908 1.00 35.75 95 ALA C N 1
ATOM 4384 C CA . ALA C 1 98 ? 24.890 5.022 30.120 1.00 35.35 95 ALA C CA 1
ATOM 4385 C C . ALA C 1 98 ? 23.521 5.082 29.431 1.00 36.49 95 ALA C C 1
ATOM 4386 O O . ALA C 1 98 ? 23.011 4.079 28.982 1.00 35.52 95 ALA C O 1
ATOM 4388 N N . MET C 1 99 ? 22.939 6.273 29.380 1.00 36.71 96 MET C N 1
ATOM 4389 C CA . MET C 1 99 ? 21.677 6.492 28.710 1.00 38.46 96 MET C CA 1
ATOM 4390 C C . MET C 1 99 ? 21.746 6.411 27.179 1.00 37.69 96 MET C C 1
ATOM 4391 O O . MET C 1 99 ? 20.708 6.439 26.527 1.00 37.16 96 MET C O 1
ATOM 4396 N N . GLY C 1 100 ? 22.945 6.393 26.613 1.00 37.61 97 GLY C N 1
ATOM 4397 C CA . GLY C 1 100 ? 23.097 6.254 25.173 1.00 37.56 97 GLY C CA 1
ATOM 4398 C C . GLY C 1 100 ? 23.043 7.561 24.390 1.00 37.72 97 GLY C C 1
ATOM 4399 O O . GLY C 1 100 ? 22.797 7.533 23.182 1.00 38.28 97 GLY C O 1
ATOM 4400 N N . VAL C 1 101 ? 23.266 8.718 25.031 1.00 36.67 98 VAL C N 1
ATOM 4401 C CA . VAL C 1 101 ? 23.343 9.949 24.234 1.00 36.23 98 VAL C CA 1
ATOM 4402 C C . VAL C 1 101 ? 24.503 9.781 23.272 1.00 34.96 98 VAL C C 1
ATOM 4403 O O . VAL C 1 101 ? 25.447 9.025 23.548 1.00 35.83 98 VAL C O 1
ATOM 4407 N N . ASP C 1 102 ? 24.436 10.459 22.141 1.00 33.75 99 ASP C N 1
ATOM 4408 C CA . ASP C 1 102 ? 25.526 10.404 21.154 1.00 34.06 99 ASP C CA 1
ATOM 4409 C C . ASP C 1 102 ? 26.751 11.275 21.490 1.00 33.51 99 ASP C C 1
ATOM 4410 O O . ASP C 1 102 ? 27.855 10.945 21.104 1.00 34.58 99 ASP C O 1
ATOM 4415 N N . TYR C 1 103 ? 26.534 12.388 22.170 1.00 33.49 100 TYR C N 1
ATOM 4416 C CA . TYR C 1 103 ? 27.585 13.337 22.552 1.00 34.78 100 TYR C CA 1
ATOM 4417 C C . TYR C 1 103 ? 27.207 13.975 23.862 1.00 33.56 100 TYR C C 1
ATOM 4418 O O . TYR C 1 103 ? 26.025 14.221 24.138 1.00 32.67 100 TYR C O 1
ATOM 4427 N N . ILE C 1 104 ? 28.220 14.280 24.650 1.00 32.57 101 ILE C N 1
ATOM 4428 C CA . ILE C 1 104 ? 28.007 15.068 25.857 1.00 31.52 101 ILE C CA 1
ATOM 4429 C C . ILE C 1 104 ? 28.736 16.387 25.656 1.00 30.95 101 ILE C C 1
ATOM 4430 O O . ILE C 1 104 ? 29.875 16.379 25.191 1.00 30.34 101 ILE C O 1
ATOM 4435 N N . ASP C 1 105 ? 28.061 17.490 25.991 1.00 31.21 102 ASP C N 1
ATOM 4436 C CA . ASP C 1 105 ? 28.665 18.813 26.056 1.00 32.18 102 ASP C CA 1
ATOM 4437 C C . ASP C 1 105 ? 28.998 19.107 27.518 1.00 31.99 102 ASP C C 1
ATOM 4438 O O . ASP C 1 105 ? 28.106 19.241 28.355 1.00 32.08 102 ASP C O 1
ATOM 4443 N N . GLU C 1 106 ? 30.289 19.145 27.823 1.00 32.36 103 GLU C N 1
ATOM 4444 C CA . GLU C 1 106 ? 30.752 19.571 29.148 1.00 32.09 103 GLU C CA 1
ATOM 4445 C C . GLU C 1 106 ? 30.659 21.059 29.116 1.00 32.05 103 GLU C C 1
ATOM 4446 O O . GLU C 1 106 ? 31.510 21.716 28.556 1.00 31.97 103 GLU C O 1
ATOM 4452 N N . SER C 1 107 ? 29.577 21.577 29.652 1.00 32.22 104 SER C N 1
ATOM 4453 C CA . SER C 1 107 ? 29.134 22.894 29.314 1.00 32.92 104 SER C CA 1
ATOM 4454 C C . SER C 1 107 ? 29.268 23.879 30.455 1.00 33.93 104 SER C C 1
ATOM 4455 O O . SER C 1 107 ? 28.679 23.684 31.531 1.00 32.45 104 SER C O 1
ATOM 4458 N N . GLU C 1 108 ? 29.978 24.969 30.164 1.00 34.57 105 GLU C N 1
ATOM 4459 C CA . GLU C 1 108 ? 30.073 26.112 31.055 1.00 35.34 105 GLU C CA 1
ATOM 4460 C C . GLU C 1 108 ? 28.756 26.892 31.229 1.00 35.44 105 GLU C C 1
ATOM 4461 O O . GLU C 1 108 ? 28.689 27.777 32.068 1.00 35.89 105 GLU C O 1
ATOM 4467 N N . VAL C 1 109 ? 27.717 26.563 30.476 1.00 35.27 106 VAL C N 1
ATOM 4468 C CA . VAL C 1 109 ? 26.407 27.220 30.643 1.00 36.11 106 VAL C CA 1
ATOM 4469 C C . VAL C 1 109 ? 25.692 26.638 31.856 1.00 35.92 106 VAL C C 1
ATOM 4470 O O . VAL C 1 109 ? 24.926 27.323 32.510 1.00 36.10 106 VAL C O 1
ATOM 4474 N N . LEU C 1 110 ? 25.954 25.373 32.158 1.00 34.58 107 LEU C N 1
ATOM 4475 C CA . LEU C 1 110 ? 25.539 24.770 33.419 1.00 33.64 107 LEU C CA 1
ATOM 4476 C C . LEU C 1 110 ? 26.453 25.274 34.548 1.00 33.05 107 LEU C C 1
ATOM 4477 O O . LEU C 1 110 ? 27.517 25.812 34.306 1.00 32.86 107 LEU C O 1
ATOM 4482 N N . THR C 1 111 ? 26.009 25.144 35.789 1.00 33.58 108 THR C N 1
ATOM 4483 C CA . THR C 1 111 ? 26.812 25.577 36.945 1.00 33.35 108 THR C CA 1
ATOM 4484 C C . THR C 1 111 ? 27.979 24.592 37.138 1.00 33.41 108 THR C C 1
ATOM 4485 O O . THR C 1 111 ? 27.727 23.402 37.363 1.00 34.05 108 THR C O 1
ATOM 4489 N N . PRO C 1 112 ? 29.240 25.064 37.011 1.00 32.58 109 PRO C N 1
ATOM 4490 C CA . PRO C 1 112 ? 30.345 24.100 37.174 1.00 32.49 109 PRO C CA 1
ATOM 4491 C C . PRO C 1 112 ? 30.310 23.294 38.486 1.00 31.94 109 PRO C C 1
ATOM 4492 O O . PRO C 1 112 ? 30.073 23.829 39.576 1.00 30.89 109 PRO C O 1
ATOM 4496 N N . ALA C 1 113 ? 30.559 21.999 38.361 1.00 30.99 110 ALA C N 1
ATOM 4497 C CA . ALA C 1 113 ? 30.598 21.129 39.550 1.00 30.49 110 ALA C CA 1
ATOM 4498 C C . ALA C 1 113 ? 32.017 21.086 40.093 1.00 30.20 110 ALA C C 1
ATOM 4499 O O . ALA C 1 113 ? 32.240 20.740 41.250 1.00 29.89 110 ALA C O 1
ATOM 4501 N N . ASP C 1 114 ? 32.997 21.437 39.243 1.00 30.86 111 ASP C N 1
ATOM 4502 C CA . ASP C 1 114 ? 34.411 21.408 39.610 1.00 30.71 111 ASP C CA 1
ATOM 4503 C C . ASP C 1 114 ? 35.049 22.641 38.975 1.00 31.57 111 ASP C C 1
ATOM 4504 O O . ASP C 1 114 ? 35.099 22.747 37.763 1.00 29.83 111 ASP C O 1
ATOM 4509 N N . GLU C 1 115 ? 35.503 23.570 39.801 1.00 31.29 112 GLU C N 1
ATOM 4510 C CA . GLU C 1 115 ? 36.025 24.822 39.279 1.00 33.77 112 GLU C CA 1
ATOM 4511 C C . GLU C 1 115 ? 37.539 24.740 39.085 1.00 33.71 112 GLU C C 1
ATOM 4512 O O . GLU C 1 115 ? 38.157 25.719 38.712 1.00 35.24 112 GLU C O 1
ATOM 4518 N N . GLU C 1 116 ? 38.130 23.559 39.279 1.00 33.15 113 GLU C N 1
ATOM 4519 C CA . GLU C 1 116 ? 39.575 23.417 39.066 1.00 33.07 113 GLU C CA 1
ATOM 4520 C C . GLU C 1 116 ? 39.932 22.379 38.019 1.00 31.48 113 GLU C C 1
ATOM 4521 O O . GLU C 1 116 ? 40.985 22.473 37.389 1.00 31.97 113 GLU C O 1
ATOM 4527 N N . PHE C 1 117 ? 39.078 21.382 37.825 1.00 30.47 114 PHE C N 1
ATOM 4528 C CA . PHE C 1 117 ? 39.441 20.264 36.940 1.00 30.44 114 PHE C CA 1
ATOM 4529 C C . PHE C 1 117 ? 38.299 19.942 36.012 1.00 30.45 114 PHE C C 1
ATOM 4530 O O . PHE C 1 117 ? 37.192 19.717 36.484 1.00 31.24 114 PHE C O 1
ATOM 4538 N N . HIS C 1 118 ? 38.559 19.845 34.711 1.00 29.74 115 HIS C N 1
ATOM 4539 C CA . HIS C 1 118 ? 37.529 19.357 33.764 1.00 30.63 115 HIS C CA 1
ATOM 4540 C C . HIS C 1 118 ? 37.498 17.869 33.795 1.00 30.16 115 HIS C C 1
ATOM 4541 O O . HIS C 1 118 ? 38.385 17.251 34.352 1.00 31.15 115 HIS C O 1
ATOM 4548 N N . LEU C 1 119 ? 36.478 17.291 33.161 1.00 31.04 116 LEU C N 1
ATOM 4549 C CA . LEU C 1 119 ? 36.386 15.840 33.021 1.00 30.61 116 LEU C CA 1
ATOM 4550 C C . LEU C 1 119 ? 37.563 15.246 32.264 1.00 31.26 116 LEU C C 1
ATOM 4551 O O . LEU C 1 119 ? 38.099 15.842 31.300 1.00 30.99 116 LEU C O 1
ATOM 4556 N N . ASN C 1 120 ? 37.989 14.080 32.716 1.00 31.66 117 ASN C N 1
ATOM 4557 C CA . ASN C 1 120 ? 38.995 13.325 31.997 1.00 32.99 117 ASN C CA 1
ATOM 4558 C C . ASN C 1 120 ? 38.252 12.531 30.903 1.00 32.47 117 ASN C C 1
ATOM 4559 O O . ASN C 1 120 ? 38.008 11.348 31.033 1.00 33.28 117 ASN C O 1
ATOM 4564 N N . LYS C 1 121 ? 37.913 13.238 29.840 1.00 33.23 118 LYS C N 1
ATOM 4565 C CA . LYS C 1 121 ? 37.063 12.741 28.752 1.00 33.28 118 LYS C CA 1
ATOM 4566 C C . LYS C 1 121 ? 37.709 11.567 27.985 1.00 34.69 118 LYS C C 1
ATOM 4567 O O . LYS C 1 121 ? 37.011 10.751 27.350 1.00 35.79 118 LYS C O 1
ATOM 4573 N N . ASN C 1 122 ? 39.033 11.483 28.065 1.00 35.83 119 ASN C N 1
ATOM 4574 C CA . ASN C 1 122 ? 39.791 10.331 27.554 1.00 37.43 119 ASN C CA 1
ATOM 4575 C C . ASN C 1 122 ? 39.314 8.987 28.131 1.00 38.48 119 ASN C C 1
ATOM 4576 O O . ASN C 1 122 ? 39.512 7.951 27.508 1.00 38.71 119 ASN C O 1
ATOM 4581 N N . GLU C 1 123 ? 38.684 9.005 29.306 1.00 38.64 120 GLU C N 1
ATOM 4582 C CA . GLU C 1 123 ? 38.284 7.767 29.959 1.00 39.74 120 GLU C CA 1
ATOM 4583 C C . GLU C 1 123 ? 36.866 7.321 29.641 1.00 38.66 120 GLU C C 1
ATOM 4584 O O . GLU C 1 123 ? 36.422 6.285 30.128 1.00 37.83 120 GLU C O 1
ATOM 4590 N N . TYR C 1 124 ? 36.175 8.075 28.791 1.00 37.67 121 TYR C N 1
ATOM 4591 C CA . TYR C 1 124 ? 34.806 7.756 28.408 1.00 37.05 121 TYR C CA 1
ATOM 4592 C C . TYR C 1 124 ? 34.762 7.181 27.013 1.00 37.14 121 TYR C C 1
ATOM 4593 O O . TYR C 1 124 ? 35.661 7.381 26.214 1.00 36.73 121 TYR C O 1
ATOM 4602 N N . THR C 1 125 ? 33.665 6.496 26.714 1.00 36.79 122 THR C N 1
ATOM 4603 C CA . THR C 1 125 ? 33.398 5.997 25.384 1.00 36.88 122 THR C CA 1
ATOM 4604 C C . THR C 1 125 ? 32.670 7.037 24.551 1.00 36.39 122 THR C C 1
ATOM 4605 O O . THR C 1 125 ? 32.949 7.196 23.373 1.00 37.93 122 THR C O 1
ATOM 4609 N N . VAL C 1 126 ? 31.773 7.777 25.170 1.00 35.53 123 VAL C N 1
ATOM 4610 C CA . VAL C 1 126 ? 30.970 8.740 24.460 1.00 34.76 123 VAL C CA 1
ATOM 4611 C C . VAL C 1 126 ? 31.848 9.941 24.158 1.00 34.52 123 VAL C C 1
ATOM 4612 O O . VAL C 1 126 ? 32.734 10.308 24.985 1.00 34.41 123 VAL C O 1
ATOM 4616 N N . PRO C 1 127 ? 31.679 10.510 22.950 1.00 33.95 124 PRO C N 1
ATOM 4617 C CA . PRO C 1 127 ? 32.400 11.723 22.586 1.00 33.23 124 PRO C CA 1
ATOM 4618 C C . PRO C 1 127 ? 31.871 13.004 23.263 1.00 32.56 124 PRO C C 1
ATOM 4619 O O . PRO C 1 127 ? 30.672 13.145 23.481 1.00 31.87 124 PRO C O 1
ATOM 4623 N N . PHE C 1 128 ? 32.807 13.903 23.568 1.00 31.10 125 PHE C N 1
ATOM 4624 C CA . PHE C 1 128 ? 32.524 15.196 24.173 1.00 30.69 125 PHE C CA 1
ATOM 4625 C C . PHE C 1 128 ? 32.787 16.393 23.249 1.00 30.58 125 PHE C C 1
ATOM 4626 O O . PHE C 1 128 ? 33.717 16.392 22.402 1.00 31.02 125 PHE C O 1
ATOM 4634 N N . VAL C 1 129 ? 31.927 17.394 23.401 1.00 30.63 126 VAL C N 1
ATOM 4635 C CA . VAL C 1 129 ? 32.184 18.715 22.907 1.00 31.35 126 VAL C CA 1
ATOM 4636 C C . VAL C 1 129 ? 32.492 19.620 24.097 1.00 31.17 126 VAL C C 1
ATOM 4637 O O . VAL C 1 129 ? 31.833 19.561 25.155 1.00 31.18 126 VAL C O 1
ATOM 4641 N N . CYS C 1 130 ? 33.486 20.482 23.919 1.00 31.14 127 CYS C N 1
ATOM 4642 C CA . CYS C 1 130 ? 33.847 21.489 24.917 1.00 31.06 127 CYS C CA 1
ATOM 4643 C C . CYS C 1 130 ? 33.970 22.876 24.279 1.00 30.84 127 CYS C C 1
ATOM 4644 O O . CYS C 1 130 ? 34.286 22.980 23.104 1.00 31.10 127 CYS C O 1
ATOM 4647 N N . GLY C 1 131 ? 33.706 23.902 25.072 1.00 30.05 128 GLY C N 1
ATOM 4648 C CA . GLY C 1 131 ? 33.926 25.287 24.724 1.00 30.87 128 GLY C CA 1
ATOM 4649 C C . GLY C 1 131 ? 35.380 25.698 24.781 1.00 30.71 128 GLY C C 1
ATOM 4650 O O . GLY C 1 131 ? 36.180 25.123 25.519 1.00 30.98 128 GLY C O 1
ATOM 4651 N N . CYS C 1 132 ? 35.715 26.697 23.983 1.00 31.77 129 CYS C N 1
ATOM 4652 C CA . CYS C 1 132 ? 37.041 27.303 23.992 1.00 31.91 129 CYS C CA 1
ATOM 4653 C C . CYS C 1 132 ? 37.003 28.729 23.437 1.00 32.35 129 CYS C C 1
ATOM 4654 O O . CYS C 1 132 ? 36.131 29.057 22.620 1.00 32.61 129 CYS C O 1
ATOM 4657 N N . ARG C 1 133 ? 37.947 29.552 23.887 1.00 30.86 130 ARG C N 1
ATOM 4658 C CA . ARG C 1 133 ? 38.063 30.938 23.462 1.00 31.42 130 ARG C CA 1
ATOM 4659 C C . ARG C 1 133 ? 39.354 31.277 22.727 1.00 30.93 130 ARG C C 1
ATOM 4660 O O . ARG C 1 133 ? 39.485 32.380 22.214 1.00 30.56 130 ARG C O 1
ATOM 4668 N N . ASP C 1 134 ? 40.310 30.348 22.733 1.00 31.13 131 ASP C N 1
ATOM 4669 C CA . ASP C 1 134 ? 41.619 30.547 22.181 1.00 30.74 131 ASP C CA 1
ATOM 4670 C C . ASP C 1 134 ? 42.265 29.207 22.017 1.00 31.28 131 ASP C C 1
ATOM 4671 O O . ASP C 1 134 ? 41.710 28.159 22.419 1.00 30.95 131 ASP C O 1
ATOM 4676 N N . LEU C 1 135 ? 43.444 29.194 21.401 1.00 31.00 132 LEU C N 1
ATOM 4677 C CA . LEU C 1 135 ? 44.036 27.924 21.046 1.00 30.86 132 LEU C CA 1
ATOM 4678 C C . LEU C 1 135 ? 44.615 27.175 22.258 1.00 30.76 132 LEU C C 1
ATOM 4679 O O . LEU C 1 135 ? 44.709 25.947 22.234 1.00 30.37 132 LEU C O 1
ATOM 4684 N N . GLY C 1 136 ? 45.040 27.893 23.294 1.00 30.79 133 GLY C N 1
ATOM 4685 C CA . GLY C 1 136 ? 45.427 27.254 24.536 1.00 30.84 133 GLY C CA 1
ATOM 4686 C C . GLY C 1 136 ? 44.267 26.413 25.092 1.00 30.97 133 GLY C C 1
ATOM 4687 O O . GLY C 1 136 ? 44.407 25.221 25.332 1.00 30.81 133 GLY C O 1
ATOM 4688 N N . GLU C 1 137 ? 43.118 27.032 25.260 1.00 30.80 134 GLU C N 1
ATOM 4689 C CA . GLU C 1 137 ? 41.926 26.317 25.784 1.00 32.67 134 GLU C CA 1
ATOM 4690 C C . GLU C 1 137 ? 41.530 25.172 24.904 1.00 31.69 134 GLU C C 1
ATOM 4691 O O . GLU C 1 137 ? 41.217 24.102 25.379 1.00 31.65 134 GLU C O 1
ATOM 4697 N N . ALA C 1 138 ? 41.479 25.443 23.609 1.00 31.63 135 ALA C N 1
ATOM 4698 C CA . ALA C 1 138 ? 41.154 24.409 22.608 1.00 31.26 135 ALA C CA 1
ATOM 4699 C C . ALA C 1 138 ? 42.032 23.164 22.759 1.00 30.74 135 ALA C C 1
ATOM 4700 O O . ALA C 1 138 ? 41.524 22.054 22.811 1.00 29.26 135 ALA C O 1
ATOM 4702 N N . THR C 1 139 ? 43.349 23.357 22.817 1.00 30.73 136 THR C N 1
ATOM 4703 C CA . THR C 1 139 ? 44.254 22.220 22.875 1.00 30.19 136 THR C CA 1
ATOM 4704 C C . THR C 1 139 ? 44.258 21.519 24.241 1.00 30.32 136 THR C C 1
ATOM 4705 O O . THR C 1 139 ? 44.424 20.288 24.313 1.00 29.67 136 THR C O 1
ATOM 4709 N N . ARG C 1 140 ? 44.007 22.273 25.317 1.00 29.97 137 ARG C N 1
ATOM 4710 C CA . ARG C 1 140 ? 43.860 21.632 26.633 1.00 30.01 137 ARG C CA 1
ATOM 4711 C C . ARG C 1 140 ? 42.632 20.738 26.666 1.00 29.96 137 ARG C C 1
ATOM 4712 O O . ARG C 1 140 ? 42.713 19.592 27.118 1.00 28.85 137 ARG C O 1
ATOM 4720 N N . ARG C 1 141 ? 41.507 21.244 26.148 1.00 29.10 138 ARG C N 1
ATOM 4721 C CA . ARG C 1 141 ? 40.273 20.454 26.134 1.00 29.18 138 ARG C CA 1
ATOM 4722 C C . ARG C 1 141 ? 40.461 19.225 25.259 1.00 29.06 138 ARG C C 1
ATOM 4723 O O . ARG C 1 141 ? 39.983 18.112 25.592 1.00 28.34 138 ARG C O 1
ATOM 4731 N N . ILE C 1 142 ? 41.136 19.415 24.115 1.00 28.89 139 ILE C N 1
ATOM 4732 C CA . ILE C 1 142 ? 41.446 18.263 23.245 1.00 29.25 139 ILE C CA 1
ATOM 4733 C C . ILE C 1 142 ? 42.309 17.212 23.957 1.00 29.71 139 ILE C C 1
ATOM 4734 O O . ILE C 1 142 ? 42.067 16.009 23.890 1.00 30.67 139 ILE C O 1
ATOM 4739 N N . ALA C 1 143 ? 43.342 17.681 24.637 1.00 29.88 140 ALA C N 1
ATOM 4740 C CA . ALA C 1 143 ? 44.216 16.777 25.356 1.00 30.58 140 ALA C CA 1
ATOM 4741 C C . ALA C 1 143 ? 43.514 16.002 26.473 1.00 30.29 140 ALA C C 1
ATOM 4742 O O . ALA C 1 143 ? 43.893 14.884 26.780 1.00 29.54 140 ALA C O 1
ATOM 4744 N N . GLU C 1 144 ? 42.498 16.616 27.093 1.00 30.98 141 GLU C N 1
ATOM 4745 C CA . GLU C 1 144 ? 41.662 15.945 28.092 1.00 30.68 141 GLU C CA 1
ATOM 4746 C C . GLU C 1 144 ? 40.722 14.953 27.459 1.00 31.45 141 GLU C C 1
ATOM 4747 O O . GLU C 1 144 ? 40.048 14.212 28.162 1.00 31.28 141 GLU C O 1
ATOM 4753 N N . GLY C 1 145 ? 40.638 14.949 26.131 1.00 31.31 142 GLY C N 1
ATOM 4754 C CA . GLY C 1 145 ? 39.773 13.990 25.438 1.00 31.58 142 GLY C CA 1
ATOM 4755 C C . GLY C 1 145 ? 38.560 14.533 24.708 1.00 30.92 142 GLY C C 1
ATOM 4756 O O . GLY C 1 145 ? 37.778 13.746 24.224 1.00 32.36 142 GLY C O 1
ATOM 4757 N N . ALA C 1 146 ? 38.418 15.852 24.565 1.00 30.86 143 ALA C N 1
ATOM 4758 C CA . ALA C 1 146 ? 37.330 16.419 23.753 1.00 30.90 143 ALA C CA 1
ATOM 4759 C C . ALA C 1 146 ? 37.461 15.947 22.315 1.00 31.40 143 ALA C C 1
ATOM 4760 O O . ALA C 1 146 ? 38.534 16.016 21.758 1.00 31.65 143 ALA C O 1
ATOM 4762 N N . SER C 1 147 ? 36.360 15.464 21.746 1.00 31.53 144 SER C N 1
ATOM 4763 C CA . SER C 1 147 ? 36.295 15.050 20.344 1.00 31.97 144 SER C CA 1
ATOM 4764 C C . SER C 1 147 ? 35.742 16.130 19.437 1.00 31.66 144 SER C C 1
ATOM 4765 O O . SER C 1 147 ? 35.695 15.953 18.234 1.00 32.27 144 SER C O 1
ATOM 4768 N N . MET C 1 148 ? 35.282 17.227 20.024 1.00 30.98 145 MET C N 1
ATOM 4769 C CA . MET C 1 148 ? 34.697 18.309 19.256 1.00 31.28 145 MET C CA 1
ATOM 4770 C C . MET C 1 148 ? 34.811 19.572 20.090 1.00 30.12 145 MET C C 1
ATOM 4771 O O . MET C 1 148 ? 34.840 19.512 21.329 1.00 28.42 145 MET C O 1
ATOM 4776 N N . LEU C 1 149 ? 34.864 20.708 19.422 1.00 29.54 146 LEU C N 1
ATOM 4777 C CA . LEU C 1 149 ? 34.970 21.978 20.106 1.00 29.40 146 LEU C CA 1
ATOM 4778 C C . LEU C 1 149 ? 33.921 22.915 19.607 1.00 29.73 146 LEU C C 1
ATOM 4779 O O . LEU C 1 149 ? 33.326 22.698 18.536 1.00 30.29 146 LEU C O 1
ATOM 4784 N N . ARG C 1 150 ? 33.682 23.955 20.396 1.00 29.94 147 ARG C N 1
ATOM 4785 C CA . ARG C 1 150 ? 32.833 25.067 19.975 1.00 30.53 147 ARG C CA 1
ATOM 4786 C C . ARG C 1 150 ? 33.310 26.315 20.683 1.00 31.10 147 ARG C C 1
ATOM 4787 O O . ARG C 1 150 ? 34.043 26.226 21.678 1.00 31.28 147 ARG C O 1
ATOM 4795 N N . THR C 1 151 ? 32.864 27.483 20.203 1.00 32.26 148 THR C N 1
ATOM 4796 C CA . THR C 1 151 ? 33.135 28.752 20.882 1.00 32.10 148 THR C CA 1
ATOM 4797 C C . THR C 1 151 ? 32.321 28.787 22.192 1.00 33.44 148 THR C C 1
ATOM 4798 O O . THR C 1 151 ? 31.318 28.090 22.325 1.00 30.65 148 THR C O 1
ATOM 4802 N N . LYS C 1 152 ? 32.794 29.546 23.183 1.00 35.53 149 LYS C N 1
ATOM 4803 C CA . LYS C 1 152 ? 31.962 29.796 24.335 1.00 37.72 149 LYS C CA 1
ATOM 4804 C C . LYS C 1 152 ? 30.895 30.854 23.990 1.00 39.63 149 LYS C C 1
ATOM 4805 O O . LYS C 1 152 ? 29.840 30.905 24.607 1.00 40.75 149 LYS C O 1
ATOM 4811 N N . GLY C 1 153 ? 31.137 31.652 22.961 1.00 41.48 150 GLY C N 1
ATOM 4812 C CA . GLY C 1 153 ? 30.264 32.766 22.655 1.00 42.59 150 GLY C CA 1
ATOM 4813 C C . GLY C 1 153 ? 29.746 33.483 23.880 1.00 44.12 150 GLY C C 1
ATOM 4814 O O . GLY C 1 153 ? 30.458 33.624 24.893 1.00 45.49 150 GLY C O 1
ATOM 4815 N N . GLU C 1 154 ? 28.505 33.924 23.766 1.00 45.18 151 GLU C N 1
ATOM 4816 C CA . GLU C 1 154 ? 27.766 34.631 24.792 1.00 47.29 151 GLU C CA 1
ATOM 4817 C C . GLU C 1 154 ? 26.330 34.136 24.724 1.00 48.09 151 GLU C C 1
ATOM 4818 O O . GLU C 1 154 ? 25.534 34.707 24.013 1.00 48.96 151 GLU C O 1
ATOM 4824 N N . PRO C 1 155 ? 26.011 33.036 25.407 1.00 49.65 152 PRO C N 1
ATOM 4825 C CA . PRO C 1 155 ? 24.675 32.464 25.356 1.00 50.73 152 PRO C CA 1
ATOM 4826 C C . PRO C 1 155 ? 23.610 33.407 25.890 1.00 50.84 152 PRO C C 1
ATOM 4827 O O . PRO C 1 155 ? 23.895 34.239 26.738 1.00 52.52 152 PRO C O 1
ATOM 4831 N N . GLY C 1 156 ? 22.410 33.288 25.354 1.00 50.93 153 GLY C N 1
ATOM 4832 C CA . GLY C 1 156 ? 21.280 34.030 25.858 1.00 50.92 153 GLY C CA 1
ATOM 4833 C C . GLY C 1 156 ? 21.383 35.547 25.814 1.00 50.33 153 GLY C C 1
ATOM 4834 O O . GLY C 1 156 ? 20.758 36.228 26.663 1.00 52.65 153 GLY C O 1
ATOM 4835 N N . THR C 1 157 ? 22.173 36.090 24.874 1.00 47.89 154 THR C N 1
ATOM 4836 C CA . THR C 1 157 ? 22.169 37.524 24.571 1.00 45.03 154 THR C CA 1
ATOM 4837 C C . THR C 1 157 ? 21.740 37.804 23.123 1.00 42.64 154 THR C C 1
ATOM 4838 O O . THR C 1 157 ? 21.333 38.912 22.811 1.00 42.12 154 THR C O 1
ATOM 4842 N N . GLY C 1 158 ? 21.805 36.820 22.230 1.00 40.44 155 GLY C N 1
ATOM 4843 C CA . GLY C 1 158 ? 21.577 37.083 20.793 1.00 38.55 155 GLY C CA 1
ATOM 4844 C C . GLY C 1 158 ? 22.683 37.956 20.136 1.00 36.76 155 GLY C C 1
ATOM 4845 O O . GLY C 1 158 ? 22.540 38.450 19.013 1.00 36.55 155 GLY C O 1
ATOM 4846 N N . ASN C 1 159 ? 23.776 38.160 20.847 1.00 36.30 156 ASN C N 1
ATOM 4847 C CA . ASN C 1 159 ? 24.876 38.970 20.342 1.00 35.56 156 ASN C CA 1
ATOM 4848 C C . ASN C 1 159 ? 25.998 38.042 19.896 1.00 34.17 156 ASN C C 1
ATOM 4849 O O . ASN C 1 159 ? 26.566 37.313 20.692 1.00 34.84 156 ASN C O 1
ATOM 4854 N N . ILE C 1 160 ? 26.332 38.129 18.625 1.00 32.92 157 ILE C N 1
ATOM 4855 C CA . ILE C 1 160 ? 27.298 37.263 17.971 1.00 32.36 157 ILE C CA 1
ATOM 4856 C C . ILE C 1 160 ? 28.776 37.633 18.278 1.00 32.35 157 ILE C C 1
ATOM 4857 O O . ILE C 1 160 ? 29.676 36.862 17.972 1.00 31.05 157 ILE C O 1
ATOM 4862 N N . VAL C 1 161 ? 29.017 38.791 18.884 1.00 31.48 158 VAL C N 1
ATOM 4863 C CA . VAL C 1 161 ? 30.376 39.323 19.004 1.00 32.20 158 VAL C CA 1
ATOM 4864 C C . VAL C 1 161 ? 31.373 38.411 19.687 1.00 31.56 158 VAL C C 1
ATOM 4865 O O . VAL C 1 161 ? 32.540 38.399 19.291 1.00 32.86 158 VAL C O 1
ATOM 4869 N N . GLU C 1 162 ? 30.956 37.659 20.701 1.00 31.77 159 GLU C N 1
ATOM 4870 C CA . GLU C 1 162 ? 31.921 36.777 21.409 1.00 31.77 159 GLU C CA 1
ATOM 4871 C C . GLU C 1 162 ? 32.231 35.504 20.621 1.00 31.31 159 GLU C C 1
ATOM 4872 O O . GLU C 1 162 ? 33.380 35.095 20.602 1.00 31.82 159 GLU C O 1
ATOM 4878 N N . ALA C 1 163 ? 31.226 34.898 19.967 1.00 30.21 160 ALA C N 1
ATOM 4879 C CA . ALA C 1 163 ? 31.461 33.784 19.045 1.00 28.85 160 ALA C CA 1
ATOM 4880 C C . ALA C 1 163 ? 32.470 34.219 17.973 1.00 28.40 160 ALA C C 1
ATOM 4881 O O . ALA C 1 163 ? 33.410 33.499 17.648 1.00 27.61 160 ALA C O 1
ATOM 4883 N N . VAL C 1 164 ? 32.255 35.409 17.424 1.00 27.99 161 VAL C N 1
ATOM 4884 C CA . VAL C 1 164 ? 33.156 35.980 16.434 1.00 28.34 161 VAL C CA 1
ATOM 4885 C C . VAL C 1 164 ? 34.549 36.070 17.029 1.00 27.85 161 VAL C C 1
ATOM 4886 O O . VAL C 1 164 ? 35.509 35.570 16.431 1.00 28.55 161 VAL C O 1
ATOM 4890 N N . ARG C 1 165 ? 34.648 36.623 18.230 1.00 29.22 162 ARG C N 1
ATOM 4891 C CA . ARG C 1 165 ? 35.957 36.790 18.896 1.00 29.94 162 ARG C CA 1
ATOM 4892 C C . ARG C 1 165 ? 36.674 35.466 19.062 1.00 29.61 162 ARG C C 1
ATOM 4893 O O . ARG C 1 165 ? 37.890 35.363 18.837 1.00 30.30 162 ARG C O 1
ATOM 4901 N N . HIS C 1 166 ? 35.937 34.455 19.527 1.00 29.49 163 HIS C N 1
ATOM 4902 C CA . HIS C 1 166 ? 36.571 33.173 19.865 1.00 28.91 163 HIS C CA 1
ATOM 4903 C C . HIS C 1 166 ? 36.957 32.444 18.608 1.00 29.72 163 HIS C C 1
ATOM 4904 O O . HIS C 1 166 ? 38.070 31.901 18.516 1.00 29.54 163 HIS C O 1
ATOM 4911 N N . MET C 1 167 ? 36.072 32.469 17.595 1.00 29.43 164 MET C N 1
ATOM 4912 C CA . MET C 1 167 ? 36.374 31.763 16.354 1.00 29.58 164 MET C CA 1
ATOM 4913 C C . MET C 1 167 ? 37.522 32.429 15.627 1.00 28.95 164 MET C C 1
ATOM 4914 O O . MET C 1 167 ? 38.409 31.751 15.126 1.00 29.16 164 MET C O 1
ATOM 4919 N N . ARG C 1 168 ? 37.540 33.753 15.586 1.00 28.81 165 ARG C N 1
ATOM 4920 C CA . ARG C 1 168 ? 38.674 34.438 15.017 1.00 29.67 165 ARG C CA 1
ATOM 4921 C C . ARG C 1 168 ? 39.991 34.172 15.765 1.00 29.98 165 ARG C C 1
ATOM 4922 O O . ARG C 1 168 ? 41.044 34.057 15.135 1.00 29.56 165 ARG C O 1
ATOM 4930 N N . LYS C 1 169 ? 39.928 34.109 17.091 1.00 29.63 166 LYS C N 1
ATOM 4931 C CA . LYS C 1 169 ? 41.134 33.938 17.907 1.00 30.35 166 LYS C CA 1
ATOM 4932 C C . LYS C 1 169 ? 41.730 32.576 17.635 1.00 29.94 166 LYS C C 1
ATOM 4933 O O . LYS C 1 169 ? 42.880 32.459 17.270 1.00 30.55 166 LYS C O 1
ATOM 4939 N N . VAL C 1 170 ? 40.917 31.537 17.746 1.00 30.26 167 VAL C N 1
ATOM 4940 C CA . VAL C 1 170 ? 41.396 30.194 17.501 1.00 30.50 167 VAL C CA 1
ATOM 4941 C C . VAL C 1 170 ? 41.978 30.072 16.090 1.00 30.24 167 VAL C C 1
ATOM 4942 O O . VAL C 1 170 ? 43.066 29.530 15.894 1.00 28.05 167 VAL C O 1
ATOM 4946 N N . ASN C 1 171 ? 41.260 30.590 15.106 1.00 29.91 168 ASN C N 1
ATOM 4947 C CA . ASN C 1 171 ? 41.707 30.462 13.735 1.00 29.91 168 ASN C CA 1
ATOM 4948 C C . ASN C 1 171 ? 42.966 31.236 13.472 1.00 29.41 168 ASN C C 1
ATOM 4949 O O . ASN C 1 171 ? 43.881 30.742 12.816 1.00 28.93 168 ASN C O 1
ATOM 4954 N N . ALA C 1 172 ? 43.042 32.438 14.017 1.00 28.89 169 ALA C N 1
ATOM 4955 C CA . ALA C 1 172 ? 44.260 33.234 13.843 1.00 28.92 169 ALA C CA 1
ATOM 4956 C C . ALA C 1 172 ? 45.469 32.513 14.438 1.00 28.58 169 ALA C C 1
ATOM 4957 O O . ALA C 1 172 ? 46.566 32.552 13.887 1.00 30.27 169 ALA C O 1
ATOM 4959 N N . GLN C 1 173 ? 45.277 31.918 15.599 1.00 28.75 170 GLN C N 1
ATOM 4960 C CA . GLN C 1 173 ? 46.374 31.269 16.310 1.00 29.35 170 GLN C CA 1
ATOM 4961 C C . GLN C 1 173 ? 46.793 29.992 15.583 1.00 29.12 170 GLN C C 1
ATOM 4962 O O . GLN C 1 173 ? 47.975 29.702 15.480 1.00 29.20 170 GLN C O 1
ATOM 4968 N N . VAL C 1 174 ? 45.837 29.269 15.005 1.00 29.81 171 VAL C N 1
ATOM 4969 C CA . VAL C 1 174 ? 46.174 28.111 14.176 1.00 29.25 171 VAL C CA 1
ATOM 4970 C C . VAL C 1 174 ? 46.959 28.555 12.947 1.00 30.13 171 VAL C C 1
ATOM 4971 O O . VAL C 1 174 ? 48.025 27.987 12.640 1.00 30.31 171 VAL C O 1
ATOM 4975 N N . ARG C 1 175 ? 46.479 29.579 12.244 1.00 30.84 172 ARG C N 1
ATOM 4976 C CA . ARG C 1 175 ? 47.232 30.044 11.056 1.00 30.61 172 ARG C CA 1
ATOM 4977 C C . ARG C 1 175 ? 48.677 30.408 11.362 1.00 30.32 172 ARG C C 1
ATOM 4978 O O . ARG C 1 175 ? 49.583 30.079 10.596 1.00 30.87 172 ARG C O 1
ATOM 4986 N N . LYS C 1 176 ? 48.886 31.111 12.474 1.00 29.86 173 LYS C N 1
ATOM 4987 C CA . LYS C 1 176 ? 50.209 31.469 12.916 1.00 29.90 173 LYS C CA 1
ATOM 4988 C C . LYS C 1 176 ? 51.061 30.228 13.253 1.00 29.07 173 LYS C C 1
ATOM 4989 O O . LYS C 1 176 ? 52.194 30.128 12.826 1.00 27.70 173 LYS C O 1
ATOM 4995 N N . VAL C 1 177 ? 50.510 29.307 14.049 1.00 29.05 174 VAL C N 1
ATOM 4996 C CA . VAL C 1 177 ? 51.200 28.050 14.333 1.00 28.33 174 VAL C CA 1
ATOM 4997 C C . VAL C 1 177 ? 51.596 27.292 13.076 1.00 28.95 174 VAL C C 1
ATOM 4998 O O . VAL C 1 177 ? 52.712 26.774 12.991 1.00 28.51 174 VAL C O 1
ATOM 5002 N N . VAL C 1 178 ? 50.703 27.229 12.093 1.00 29.53 175 VAL C N 1
ATOM 5003 C CA . VAL C 1 178 ? 51.000 26.502 10.844 1.00 29.26 175 VAL C CA 1
ATOM 5004 C C . VAL C 1 178 ? 52.152 27.129 10.073 1.00 29.74 175 VAL C C 1
ATOM 5005 O O . VAL C 1 178 ? 52.977 26.426 9.507 1.00 28.39 175 VAL C O 1
ATOM 5009 N N . ALA C 1 179 ? 52.206 28.454 10.088 1.00 30.15 176 ALA C N 1
ATOM 5010 C CA . ALA C 1 179 ? 53.187 29.249 9.325 1.00 31.01 176 ALA C CA 1
ATOM 5011 C C . ALA C 1 179 ? 54.501 29.445 10.052 1.00 30.99 176 ALA C C 1
ATOM 5012 O O . ALA C 1 179 ? 55.510 29.722 9.424 1.00 30.73 176 ALA C O 1
ATOM 5014 N N . MET C 1 180 ? 54.519 29.323 11.382 1.00 30.83 177 MET C N 1
ATOM 5015 C CA . MET C 1 180 ? 55.713 29.758 12.111 1.00 32.27 177 MET C CA 1
ATOM 5016 C C . MET C 1 180 ? 56.847 28.757 12.046 1.00 31.42 177 MET C C 1
ATOM 5017 O O . MET C 1 180 ? 56.641 27.571 11.766 1.00 30.58 177 MET C O 1
ATOM 5022 N N . SER C 1 181 ? 58.049 29.251 12.331 1.00 30.46 178 SER C N 1
ATOM 5023 C CA . SER C 1 181 ? 59.204 28.390 12.372 1.00 30.94 178 SER C CA 1
ATOM 5024 C C . SER C 1 181 ? 59.043 27.340 13.483 1.00 29.98 178 SER C C 1
ATOM 5025 O O . SER C 1 181 ? 58.609 27.633 14.618 1.00 27.64 178 SER C O 1
ATOM 5028 N N . GLU C 1 182 ? 59.371 26.101 13.143 1.00 30.18 179 GLU C N 1
ATOM 5029 C CA . GLU C 1 182 ? 59.130 24.999 14.049 1.00 31.25 179 GLU C CA 1
ATOM 5030 C C . GLU C 1 182 ? 59.922 25.157 15.331 1.00 30.25 179 GLU C C 1
ATOM 5031 O O . GLU C 1 182 ? 59.490 24.759 16.425 1.00 28.91 179 GLU C O 1
ATOM 5037 N N . ASP C 1 183 ? 61.094 25.763 15.236 1.00 29.83 180 ASP C N 1
ATOM 5038 C CA . ASP C 1 183 ? 61.878 25.901 16.451 1.00 29.47 180 ASP C CA 1
ATOM 5039 C C . ASP C 1 183 ? 61.386 26.994 17.436 1.00 28.39 180 ASP C C 1
ATOM 5040 O O . ASP C 1 183 ? 61.939 27.127 18.532 1.00 27.74 180 ASP C O 1
ATOM 5045 N N . GLU C 1 184 ? 60.355 27.736 17.043 1.00 28.38 181 GLU C N 1
ATOM 5046 C CA . GLU C 1 184 ? 59.699 28.744 17.890 1.00 29.42 181 GLU C CA 1
ATOM 5047 C C . GLU C 1 184 ? 58.438 28.232 18.569 1.00 30.74 181 GLU C C 1
ATOM 5048 O O . GLU C 1 184 ? 57.771 28.965 19.317 1.00 30.84 181 GLU C O 1
ATOM 5054 N N . LEU C 1 185 ? 58.145 26.946 18.364 1.00 31.28 182 LEU C N 1
ATOM 5055 C CA . LEU C 1 185 ? 56.880 26.382 18.800 1.00 31.37 182 LEU C CA 1
ATOM 5056 C C . LEU C 1 185 ? 56.746 26.073 20.284 1.00 29.85 182 LEU C C 1
ATOM 5057 O O . LEU C 1 185 ? 55.616 26.061 20.800 1.00 26.91 182 LEU C O 1
ATOM 5062 N N . MET C 1 186 ? 57.859 25.749 20.950 1.00 28.51 183 MET C N 1
ATOM 5063 C CA . MET C 1 186 ? 57.833 25.512 22.382 1.00 28.38 183 MET C CA 1
ATOM 5064 C C . MET C 1 186 ? 57.531 26.799 23.119 1.00 28.67 183 MET C C 1
ATOM 5065 O O . MET C 1 186 ? 56.701 26.836 24.042 1.00 28.10 183 MET C O 1
ATOM 5070 N N . THR C 1 187 ? 58.185 27.876 22.696 1.00 29.19 184 THR C N 1
ATOM 5071 C CA . THR C 1 187 ? 57.894 29.194 23.277 1.00 28.88 184 THR C CA 1
ATOM 5072 C C . THR C 1 187 ? 56.422 29.547 23.029 1.00 28.80 184 THR C C 1
ATOM 5073 O O . THR C 1 187 ? 55.746 30.006 23.926 1.00 28.27 184 THR C O 1
ATOM 5077 N N . GLU C 1 188 ? 55.917 29.277 21.831 1.00 28.47 185 GLU C N 1
ATOM 5078 C CA . GLU C 1 188 ? 54.508 29.449 21.572 1.00 28.57 185 GLU C CA 1
ATOM 5079 C C . GLU C 1 188 ? 53.636 28.554 22.507 1.00 28.88 185 GLU C C 1
ATOM 5080 O O . GLU C 1 188 ? 52.674 29.029 23.118 1.00 28.13 185 GLU C O 1
ATOM 5086 N N . ALA C 1 189 ? 53.974 27.275 22.611 1.00 27.57 186 ALA C N 1
ATOM 5087 C CA . ALA C 1 189 ? 53.197 26.371 23.434 1.00 27.68 186 ALA C CA 1
ATOM 5088 C C . ALA C 1 189 ? 53.174 26.897 24.878 1.00 29.02 186 ALA C C 1
ATOM 5089 O O . ALA C 1 189 ? 52.097 26.983 25.523 1.00 30.05 186 ALA C O 1
ATOM 5091 N N . LYS C 1 190 ? 54.339 27.320 25.357 1.00 30.34 187 LYS C N 1
ATOM 5092 C CA . LYS C 1 190 ? 54.451 27.888 26.707 1.00 31.26 187 LYS C CA 1
ATOM 5093 C C . LYS C 1 190 ? 53.542 29.130 26.885 1.00 32.04 187 LYS C C 1
ATOM 5094 O O . LYS C 1 190 ? 52.795 29.227 27.868 1.00 31.16 187 LYS C O 1
ATOM 5100 N N . ASN C 1 191 ? 53.593 30.046 25.930 1.00 31.67 188 ASN C N 1
ATOM 5101 C CA . ASN C 1 191 ? 52.798 31.246 25.994 1.00 33.42 188 ASN C CA 1
ATOM 5102 C C . ASN C 1 191 ? 51.292 30.947 25.962 1.00 33.37 188 ASN C C 1
ATOM 5103 O O . ASN C 1 191 ? 50.515 31.609 26.666 1.00 33.35 188 ASN C O 1
ATOM 5108 N N . LEU C 1 192 ? 50.891 29.967 25.154 1.00 32.40 189 LEU C N 1
ATOM 5109 C CA . LEU C 1 192 ? 49.475 29.597 25.052 1.00 33.11 189 LEU C CA 1
ATOM 5110 C C . LEU C 1 192 ? 48.963 28.696 26.195 1.00 32.57 189 LEU C C 1
ATOM 5111 O O . LEU C 1 192 ? 47.756 28.566 26.374 1.00 32.32 189 LEU C O 1
ATOM 5116 N N . GLY C 1 193 ? 49.877 28.032 26.908 1.00 31.14 190 GLY C N 1
ATOM 5117 C CA . GLY C 1 193 ? 49.519 26.866 27.712 1.00 31.60 190 GLY C CA 1
ATOM 5118 C C . GLY C 1 193 ? 48.956 25.704 26.909 1.00 31.99 190 GLY C C 1
ATOM 5119 O O . GLY C 1 193 ? 48.066 24.965 27.394 1.00 32.04 190 GLY C O 1
ATOM 5120 N N . ALA C 1 194 ? 49.524 25.509 25.709 1.00 31.54 191 ALA C N 1
ATOM 5121 C CA . ALA C 1 194 ? 49.161 24.433 24.793 1.00 31.86 191 ALA C CA 1
ATOM 5122 C C . ALA C 1 194 ? 50.071 23.215 25.009 1.00 32.11 191 ALA C C 1
ATOM 5123 O O . ALA C 1 194 ? 51.291 23.387 25.095 1.00 31.48 191 ALA C O 1
ATOM 5125 N N . PRO C 1 195 ? 49.485 21.993 25.120 1.00 31.46 192 PRO C N 1
ATOM 5126 C CA . PRO C 1 195 ? 50.344 20.796 25.078 1.00 31.91 192 PRO C CA 1
ATOM 5127 C C . PRO C 1 195 ? 51.184 20.842 23.780 1.00 31.70 192 PRO C C 1
ATOM 5128 O O . PRO C 1 195 ? 50.674 21.019 22.691 1.00 30.06 192 PRO C O 1
ATOM 5132 N N . TYR C 1 196 ? 52.487 20.743 23.934 1.00 32.50 193 TYR C N 1
ATOM 5133 C CA . TYR C 1 196 ? 53.397 20.876 22.807 1.00 32.42 193 TYR C CA 1
ATOM 5134 C C . TYR C 1 196 ? 53.096 19.910 21.620 1.00 32.80 193 TYR C C 1
ATOM 5135 O O . TYR C 1 196 ? 53.015 20.355 20.485 1.00 31.34 193 TYR C O 1
ATOM 5144 N N . GLU C 1 197 ? 52.970 18.616 21.865 1.00 33.27 194 GLU C N 1
ATOM 5145 C CA . GLU C 1 197 ? 52.766 17.652 20.757 1.00 35.90 194 GLU C CA 1
ATOM 5146 C C . GLU C 1 197 ? 51.500 17.949 19.940 1.00 35.83 194 GLU C C 1
ATOM 5147 O O . GLU C 1 197 ? 51.480 17.755 18.723 1.00 34.76 194 GLU C O 1
ATOM 5153 N N . LEU C 1 198 ? 50.480 18.503 20.591 1.00 35.80 195 LEU C N 1
ATOM 5154 C CA . LEU C 1 198 ? 49.286 18.905 19.889 1.00 36.19 195 LEU C CA 1
ATOM 5155 C C . LEU C 1 198 ? 49.555 20.079 18.986 1.00 35.72 195 LEU C C 1
ATOM 5156 O O . LEU C 1 198 ? 49.087 20.075 17.835 1.00 36.57 195 LEU C O 1
ATOM 5161 N N . LEU C 1 199 ? 50.285 21.081 19.461 1.00 34.41 196 LEU C N 1
ATOM 5162 C CA . LEU C 1 199 ? 50.665 22.190 18.589 1.00 34.49 196 LEU C CA 1
ATOM 5163 C C . LEU C 1 199 ? 51.491 21.715 17.425 1.00 34.04 196 LEU C C 1
ATOM 5164 O O . LEU C 1 199 ? 51.337 22.161 16.314 1.00 33.09 196 LEU C O 1
ATOM 5169 N N . LEU C 1 200 ? 52.420 20.828 17.705 1.00 34.11 197 LEU C N 1
ATOM 5170 C CA . LEU C 1 200 ? 53.232 20.256 16.651 1.00 34.82 197 LEU C CA 1
ATOM 5171 C C . LEU C 1 200 ? 52.380 19.542 15.593 1.00 34.27 197 LEU C C 1
ATOM 5172 O O . LEU C 1 200 ? 52.623 19.695 14.394 1.00 33.34 197 LEU C O 1
ATOM 5177 N N . GLN C 1 201 ? 51.352 18.827 16.021 1.00 34.78 198 GLN C N 1
ATOM 5178 C CA . GLN C 1 201 ? 50.474 18.124 15.083 1.00 35.10 198 GLN C CA 1
ATOM 5179 C C . GLN C 1 201 ? 49.590 19.086 14.296 1.00 34.82 198 GLN C C 1
ATOM 5180 O O . GLN C 1 201 ? 49.310 18.879 13.111 1.00 33.31 198 GLN C O 1
ATOM 5186 N N . ILE C 1 202 ? 49.145 20.138 14.945 1.00 34.59 199 ILE C N 1
ATOM 5187 C CA . ILE C 1 202 ? 48.412 21.180 14.236 1.00 35.36 199 ILE C CA 1
ATOM 5188 C C . ILE C 1 202 ? 49.236 21.758 13.110 1.00 35.47 199 ILE C C 1
ATOM 5189 O O . ILE C 1 202 ? 48.756 21.860 11.983 1.00 34.50 199 ILE C O 1
ATOM 5194 N N . LYS C 1 203 ? 50.488 22.090 13.409 1.00 36.35 200 LYS C N 1
ATOM 5195 C CA . LYS C 1 203 ? 51.384 22.604 12.389 1.00 37.39 200 LYS C CA 1
ATOM 5196 C C . LYS C 1 203 ? 51.465 21.619 11.223 1.00 37.38 200 LYS C C 1
ATOM 5197 O O . LYS C 1 203 ? 51.297 22.023 10.092 1.00 36.53 200 LYS C O 1
ATOM 5203 N N . LYS C 1 204 ? 51.632 20.334 11.516 1.00 37.28 201 LYS C N 1
ATOM 5204 C CA . LYS C 1 204 ? 51.793 19.328 10.473 1.00 38.40 201 LYS C CA 1
ATOM 5205 C C . LYS C 1 204 ? 50.535 19.144 9.664 1.00 38.09 201 LYS C C 1
ATOM 5206 O O . LYS C 1 204 ? 50.608 19.051 8.438 1.00 38.08 201 LYS C O 1
ATOM 5212 N N . ASP C 1 205 ? 49.386 19.067 10.344 1.00 37.26 202 ASP C N 1
ATOM 5213 C CA . ASP C 1 205 ? 48.126 18.782 9.676 1.00 37.55 202 ASP C CA 1
ATOM 5214 C C . ASP C 1 205 ? 47.629 20.025 8.971 1.00 37.23 202 ASP C C 1
ATOM 5215 O O . ASP C 1 205 ? 46.772 19.935 8.100 1.00 37.06 202 ASP C O 1
ATOM 5220 N N . GLY C 1 206 ? 48.128 21.203 9.380 1.00 36.74 203 GLY C N 1
ATOM 5221 C CA . GLY C 1 206 ? 47.603 22.461 8.880 1.00 35.73 203 GLY C CA 1
ATOM 5222 C C . GLY C 1 206 ? 46.247 22.853 9.421 1.00 36.30 203 GLY C C 1
ATOM 5223 O O . GLY C 1 206 ? 45.616 23.773 8.901 1.00 36.91 203 GLY C O 1
ATOM 5224 N N . LYS C 1 207 ? 45.793 22.217 10.505 1.00 36.02 204 LYS C N 1
ATOM 5225 C CA . LYS C 1 207 ? 44.462 22.488 11.037 1.00 36.02 204 LYS C CA 1
ATOM 5226 C C . LYS C 1 207 ? 44.274 21.782 12.371 1.00 34.98 204 LYS C C 1
ATOM 5227 O O . LYS C 1 207 ? 45.073 20.905 12.717 1.00 32.87 204 LYS C O 1
ATOM 5233 N N . LEU C 1 208 ? 43.180 22.105 13.084 1.00 35.26 205 LEU C N 1
ATOM 5234 C CA . LEU C 1 208 ? 42.845 21.412 14.338 1.00 35.37 205 LEU C CA 1
ATOM 5235 C C . LEU C 1 208 ? 42.480 19.961 14.047 1.00 35.27 205 LEU C C 1
ATOM 5236 O O . LEU C 1 208 ? 41.960 19.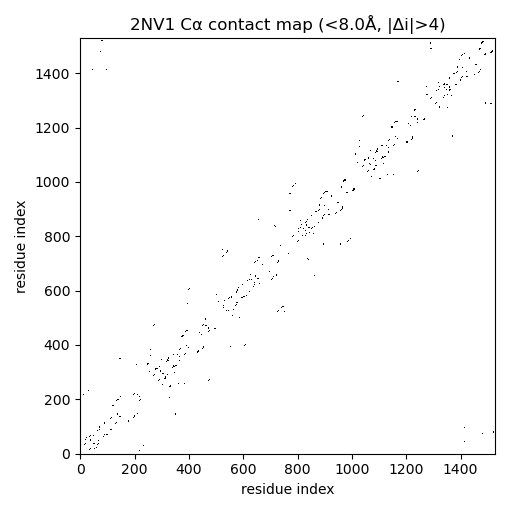666 12.967 1.00 35.24 205 LEU C O 1
ATOM 5241 N N . PRO C 1 209 ? 42.745 19.048 14.992 1.00 35.18 206 PRO C N 1
ATOM 5242 C CA . PRO C 1 209 ? 42.351 17.642 14.783 1.00 35.15 206 PRO C CA 1
ATOM 5243 C C . PRO C 1 209 ? 40.862 17.345 14.999 1.00 34.49 206 PRO C C 1
ATOM 5244 O O . PRO C 1 209 ? 40.430 16.215 14.823 1.00 36.20 206 PRO C O 1
ATOM 5248 N N . VAL C 1 210 ? 40.081 18.310 15.450 1.00 33.38 207 VAL C N 1
ATOM 5249 C CA . VAL C 1 210 ? 38.667 18.099 15.672 1.00 31.52 207 VAL C CA 1
ATOM 5250 C C . VAL C 1 210 ? 37.933 19.293 15.060 1.00 32.78 207 VAL C C 1
ATOM 5251 O O . VAL C 1 210 ? 38.528 20.369 14.843 1.00 32.26 207 VAL C O 1
ATOM 5255 N N . VAL C 1 211 ? 36.628 19.134 14.838 1.00 32.46 208 VAL C N 1
ATOM 5256 C CA . VAL C 1 211 ? 35.810 20.252 14.347 1.00 31.78 208 VAL C CA 1
ATOM 5257 C C . VAL C 1 211 ? 35.521 21.260 15.464 1.00 31.42 208 VAL C C 1
ATOM 5258 O O . VAL C 1 211 ? 35.493 20.898 16.644 1.00 30.84 208 VAL C O 1
ATOM 5262 N N . ASN C 1 212 ? 35.319 22.518 15.062 1.00 30.10 209 ASN C N 1
ATOM 5263 C CA . ASN C 1 212 ? 35.068 23.618 15.940 1.00 29.90 209 ASN C CA 1
ATOM 5264 C C . ASN C 1 212 ? 33.877 24.406 15.416 1.00 29.44 209 ASN C C 1
ATOM 5265 O O . ASN C 1 212 ? 33.985 25.099 14.363 1.00 28.53 209 ASN C O 1
ATOM 5270 N N . PHE C 1 213 ? 32.766 24.309 16.157 1.00 29.24 210 PHE C N 1
ATOM 5271 C CA . PHE C 1 213 ? 31.502 24.954 15.812 1.00 29.28 210 PHE C CA 1
ATOM 5272 C C . PHE C 1 213 ? 31.337 26.284 16.502 1.00 29.20 210 PHE C C 1
ATOM 5273 O O . PHE C 1 213 ? 31.873 26.516 17.598 1.00 29.83 210 PHE C O 1
ATOM 5281 N N . ALA C 1 214 ? 30.587 27.178 15.856 1.00 29.36 211 ALA C N 1
ATOM 5282 C CA . ALA C 1 214 ? 30.182 28.430 16.477 1.00 30.11 211 ALA C CA 1
ATOM 5283 C C . ALA C 1 214 ? 29.053 28.110 17.425 1.00 31.14 211 ALA C C 1
ATOM 5284 O O . ALA C 1 214 ? 28.159 27.277 17.102 1.00 30.84 211 ALA C O 1
ATOM 5286 N N . ALA C 1 215 ? 29.094 28.731 18.599 1.00 31.00 212 ALA C N 1
ATOM 5287 C CA . ALA C 1 215 ? 28.012 28.633 19.569 1.00 32.33 212 ALA C CA 1
ATOM 5288 C C . ALA C 1 215 ? 27.931 29.879 20.454 1.00 33.42 212 ALA C C 1
ATOM 5289 O O . ALA C 1 215 ? 28.955 30.387 20.919 1.00 32.86 212 ALA C O 1
ATOM 5291 N N . GLY C 1 216 ? 26.698 30.303 20.708 1.00 34.50 213 GLY C N 1
ATOM 5292 C CA . GLY C 1 216 ? 26.382 31.354 21.657 1.00 36.22 213 GLY C CA 1
ATOM 5293 C C . GLY C 1 216 ? 26.244 32.666 20.918 1.00 37.29 213 GLY C C 1
ATOM 5294 O O . GLY C 1 216 ? 27.241 33.323 20.621 1.00 39.85 213 GLY C O 1
ATOM 5295 N N . GLY C 1 217 ? 25.007 33.035 20.622 1.00 37.54 214 GLY C N 1
ATOM 5296 C CA . GLY C 1 217 ? 24.678 34.366 20.116 1.00 37.77 214 GLY C CA 1
ATOM 5297 C C . GLY C 1 217 ? 24.247 34.397 18.672 1.00 38.17 214 GLY C C 1
ATOM 5298 O O . GLY C 1 217 ? 24.003 35.468 18.135 1.00 39.89 214 GLY C O 1
ATOM 5299 N N . VAL C 1 218 ? 24.147 33.237 18.031 1.00 38.06 215 VAL C N 1
ATOM 5300 C CA . VAL C 1 218 ? 23.744 33.189 16.646 1.00 37.58 215 VAL C CA 1
ATOM 5301 C C . VAL C 1 218 ? 22.235 33.412 16.639 1.00 37.51 215 VAL C C 1
ATOM 5302 O O . VAL C 1 218 ? 21.467 32.580 17.164 1.00 37.27 215 VAL C O 1
ATOM 5306 N N . ALA C 1 219 ? 21.806 34.545 16.094 1.00 36.50 216 ALA C N 1
ATOM 5307 C CA . ALA C 1 219 ? 20.392 34.922 16.142 1.00 36.04 216 ALA C CA 1
ATOM 5308 C C . ALA C 1 219 ? 19.750 34.937 14.756 1.00 36.04 216 ALA C C 1
ATOM 5309 O O . ALA C 1 219 ? 18.582 34.621 14.622 1.00 37.92 216 ALA C O 1
ATOM 5311 N N . THR C 1 220 ? 20.509 35.308 13.735 1.00 34.47 217 THR C N 1
ATOM 5312 C CA . THR C 1 220 ? 19.954 35.505 12.397 1.00 33.66 217 THR C CA 1
ATOM 5313 C C . THR C 1 220 ? 20.642 34.601 11.371 1.00 33.16 217 THR C C 1
ATOM 5314 O O . THR C 1 220 ? 21.722 34.069 11.641 1.00 32.64 217 THR C O 1
ATOM 5318 N N . PRO C 1 221 ? 20.004 34.398 10.206 1.00 32.48 218 PRO C N 1
ATOM 5319 C CA . PRO C 1 221 ? 20.629 33.691 9.105 1.00 32.47 218 PRO C CA 1
ATOM 5320 C C . PRO C 1 221 ? 21.972 34.280 8.721 1.00 32.22 218 PRO C C 1
ATOM 5321 O O . PRO C 1 221 ? 22.924 33.519 8.475 1.00 32.56 218 PRO C O 1
ATOM 5325 N N . ALA C 1 222 ? 22.063 35.605 8.688 1.00 30.72 219 ALA C N 1
ATOM 5326 C CA . ALA C 1 222 ? 23.364 36.247 8.411 1.00 30.10 219 ALA C CA 1
ATOM 5327 C C . ALA C 1 222 ? 24.423 35.891 9.454 1.00 30.11 219 ALA C C 1
ATOM 5328 O O . ALA C 1 222 ? 25.606 35.720 9.126 1.00 29.09 219 ALA C O 1
ATOM 5330 N N . ASP C 1 223 ? 24.013 35.758 10.713 1.00 30.46 220 ASP C N 1
ATOM 5331 C CA . ASP C 1 223 ? 24.954 35.385 11.790 1.00 30.78 220 ASP C CA 1
ATOM 5332 C C . ASP C 1 223 ? 25.494 33.979 11.560 1.00 31.31 220 ASP C C 1
ATOM 5333 O O . ASP C 1 223 ? 26.671 33.723 11.729 1.00 32.18 220 ASP C O 1
ATOM 5338 N N . ALA C 1 224 ? 24.619 33.051 11.194 1.00 31.52 221 ALA C N 1
ATOM 5339 C CA . ALA C 1 224 ? 25.062 31.687 10.954 1.00 31.86 221 ALA C CA 1
ATOM 5340 C C . ALA C 1 224 ? 26.096 31.640 9.798 1.00 31.18 221 ALA C C 1
ATOM 5341 O O . ALA C 1 224 ? 27.147 31.028 9.908 1.00 31.58 221 ALA C O 1
ATOM 5343 N N . ALA C 1 225 ? 25.797 32.325 8.707 1.00 31.44 222 ALA C N 1
ATOM 5344 C CA . ALA C 1 225 ? 26.656 32.314 7.526 1.00 30.31 222 ALA C CA 1
ATOM 5345 C C . ALA C 1 225 ? 27.967 33.003 7.836 1.00 29.41 222 ALA C C 1
ATOM 5346 O O . ALA C 1 225 ? 29.030 32.609 7.346 1.00 29.13 222 ALA C O 1
ATOM 5348 N N . LEU C 1 226 ? 27.902 34.040 8.651 1.00 29.05 223 LEU C N 1
ATOM 5349 C CA . LEU C 1 226 ? 29.110 34.741 9.081 1.00 28.51 223 LEU C CA 1
ATOM 5350 C C . LEU C 1 226 ? 30.068 33.795 9.829 1.00 28.74 223 LEU C C 1
ATOM 5351 O O . LEU C 1 226 ? 31.253 33.748 9.563 1.00 28.22 223 LEU C O 1
ATOM 5356 N N . MET C 1 227 ? 29.548 33.001 10.737 1.00 28.83 224 MET C N 1
ATOM 5357 C CA . MET C 1 227 ? 30.435 32.121 11.504 1.00 28.75 224 MET C CA 1
ATOM 5358 C C . MET C 1 227 ? 31.142 31.146 10.586 1.00 29.01 224 MET C C 1
ATOM 5359 O O . MET C 1 227 ? 32.327 30.899 10.733 1.00 30.43 224 MET C O 1
ATOM 5364 N N . MET C 1 228 ? 30.438 30.653 9.575 1.00 29.86 225 MET C N 1
ATOM 5365 C CA . MET C 1 228 ? 31.022 29.773 8.577 1.00 29.74 225 MET C CA 1
ATOM 5366 C C . MET C 1 228 ? 32.054 30.503 7.727 1.00 31.16 225 MET C C 1
ATOM 5367 O O . MET C 1 228 ? 33.122 29.950 7.427 1.00 30.32 225 MET C O 1
ATOM 5372 N N . GLN C 1 229 ? 31.770 31.753 7.382 1.00 31.72 226 GLN C N 1
ATOM 5373 C CA . GLN C 1 229 ? 32.733 32.568 6.685 1.00 33.02 226 GLN C CA 1
ATOM 5374 C C . GLN C 1 229 ? 34.043 32.772 7.477 1.00 33.22 226 GLN C C 1
ATOM 5375 O O . GLN C 1 229 ? 35.113 32.815 6.930 1.00 34.53 226 GLN C O 1
ATOM 5381 N N . LEU C 1 230 ? 33.945 32.876 8.780 1.00 32.81 227 LEU C N 1
ATOM 5382 C CA . LEU C 1 230 ? 35.108 33.051 9.648 1.00 33.10 227 LEU C CA 1
ATOM 5383 C C . LEU C 1 230 ? 35.855 31.750 9.980 1.00 32.96 227 LEU C C 1
ATOM 5384 O O . LEU C 1 230 ? 36.828 31.758 10.756 1.00 33.77 227 LEU C O 1
ATOM 5389 N N . GLY C 1 231 ? 35.386 30.642 9.423 1.00 32.72 228 GLY C N 1
ATOM 5390 C CA . GLY C 1 231 ? 36.034 29.333 9.529 1.00 32.75 228 GLY C CA 1
ATOM 5391 C C . GLY C 1 231 ? 35.431 28.321 10.483 1.00 33.53 228 GLY C C 1
ATOM 5392 O O . GLY C 1 231 ? 36.061 27.277 10.745 1.00 33.59 228 GLY C O 1
ATOM 5393 N N . ALA C 1 232 ? 34.218 28.569 10.994 1.00 33.17 229 ALA C N 1
ATOM 5394 C CA . ALA C 1 232 ? 33.570 27.552 11.835 1.00 33.29 229 ALA C CA 1
ATOM 5395 C C . ALA C 1 232 ? 33.275 26.302 11.000 1.00 32.68 229 ALA C C 1
ATOM 5396 O O . ALA C 1 232 ? 33.057 26.403 9.800 1.00 31.99 229 ALA C O 1
ATOM 5398 N N . ASP C 1 233 ? 33.210 25.143 11.653 1.00 31.91 230 ASP C N 1
ATOM 5399 C CA . ASP C 1 233 ? 32.811 23.906 10.990 1.00 32.37 230 ASP C CA 1
ATOM 5400 C C . ASP C 1 233 ? 31.301 23.696 11.035 1.00 33.01 230 ASP C C 1
ATOM 5401 O O . ASP C 1 233 ? 30.785 22.771 10.424 1.00 33.15 230 ASP C O 1
ATOM 5406 N N . GLY C 1 234 ? 30.590 24.562 11.758 1.00 32.00 231 GLY C N 1
ATOM 5407 C CA . GLY C 1 234 ? 29.182 24.405 11.906 1.00 31.78 231 GLY C CA 1
ATOM 5408 C C . GLY C 1 234 ? 28.703 25.327 12.998 1.00 31.99 231 GLY C C 1
ATOM 5409 O O . GLY C 1 234 ? 29.458 26.154 13.505 1.00 31.62 231 GLY C O 1
ATOM 5410 N N . VAL C 1 235 ? 27.430 25.211 13.329 1.00 30.86 232 VAL C N 1
ATOM 5411 C CA . VAL C 1 235 ? 26.778 26.190 14.166 1.00 31.61 232 VAL C CA 1
ATOM 5412 C C . VAL C 1 235 ? 25.815 25.491 15.152 1.00 31.02 232 VAL C C 1
ATOM 5413 O O . VAL C 1 235 ? 25.077 24.573 14.797 1.00 30.45 232 VAL C O 1
ATOM 5417 N N . PHE C 1 236 ? 25.889 25.904 16.409 1.00 31.31 233 PHE C N 1
ATOM 5418 C CA . PHE C 1 236 ? 24.899 25.564 17.421 1.00 31.81 233 PHE C CA 1
ATOM 5419 C C . PHE C 1 236 ? 23.971 26.784 17.505 1.00 31.95 233 PHE C C 1
ATOM 5420 O O . PHE C 1 236 ? 24.426 27.932 17.551 1.00 32.00 233 PHE C O 1
ATOM 5428 N N . VAL C 1 237 ? 22.669 26.543 17.520 1.00 33.31 234 VAL C N 1
ATOM 5429 C CA . VAL C 1 237 ? 21.712 27.598 17.789 1.00 33.63 234 VAL C CA 1
ATOM 5430 C C . VAL C 1 237 ? 20.752 27.204 18.900 1.00 35.00 234 VAL C C 1
ATOM 5431 O O . VAL C 1 237 ? 20.445 26.026 19.101 1.00 33.04 234 VAL C O 1
ATOM 5435 N N . GLY C 1 238 ? 20.227 28.224 19.577 1.00 36.89 235 GLY C N 1
ATOM 5436 C CA . GLY C 1 238 ? 19.445 28.015 20.782 1.00 38.94 235 GLY C CA 1
ATOM 5437 C C . GLY C 1 238 ? 17.941 28.106 20.616 1.00 40.32 235 GLY C C 1
ATOM 5438 O O . GLY C 1 238 ? 17.395 28.028 19.520 1.00 40.94 235 GLY C O 1
ATOM 5439 N N . SER C 1 239 ? 17.268 28.302 21.731 1.00 42.64 236 SER C N 1
ATOM 5440 C CA . SER C 1 239 ? 15.812 28.142 21.800 1.00 44.41 236 SER C CA 1
ATOM 5441 C C . SER C 1 239 ? 15.023 29.247 21.086 1.00 45.43 236 SER C C 1
ATOM 5442 O O . SER C 1 239 ? 13.814 29.117 20.890 1.00 45.03 236 SER C O 1
ATOM 5445 N N . GLY C 1 240 ? 15.709 30.313 20.677 1.00 46.47 237 GLY C N 1
ATOM 5446 C CA . GLY C 1 240 ? 15.077 31.381 19.897 1.00 47.43 237 GLY C CA 1
ATOM 5447 C C . GLY C 1 240 ? 14.375 30.904 18.637 1.00 48.05 237 GLY C C 1
ATOM 5448 O O . GLY C 1 240 ? 13.427 31.503 18.175 1.00 48.51 237 GLY C O 1
ATOM 5449 N N . ILE C 1 241 ? 14.850 29.822 18.061 1.00 48.97 238 ILE C N 1
ATOM 5450 C CA . ILE C 1 241 ? 14.160 29.204 16.929 1.00 49.36 238 ILE C CA 1
ATOM 5451 C C . ILE C 1 241 ? 12.668 28.990 17.235 1.00 50.10 238 ILE C C 1
ATOM 5452 O O . ILE C 1 241 ? 11.801 29.288 16.419 1.00 48.92 238 ILE C O 1
ATOM 5457 N N . PHE C 1 242 ? 12.379 28.496 18.427 1.00 51.67 239 PHE C N 1
ATOM 5458 C CA . PHE C 1 242 ? 11.007 28.168 18.811 1.00 53.19 239 PHE C CA 1
ATOM 5459 C C . PHE C 1 242 ? 10.271 29.329 19.445 1.00 55.18 239 PHE C C 1
ATOM 5460 O O . PHE C 1 242 ? 9.110 29.195 19.800 1.00 56.20 239 PHE C O 1
ATOM 5468 N N . LYS C 1 243 ? 10.934 30.477 19.566 1.00 57.57 240 LYS C N 1
ATOM 5469 C CA . LYS C 1 243 ? 10.275 31.705 20.031 1.00 59.18 240 LYS C CA 1
ATOM 5470 C C . LYS C 1 243 ? 9.666 32.478 18.868 1.00 59.52 240 LYS C C 1
ATOM 5471 O O . LYS C 1 243 ? 8.939 33.431 19.082 1.00 60.43 240 LYS C O 1
ATOM 5477 N N . SER C 1 244 ? 9.922 32.029 17.641 1.00 60.08 241 SER C N 1
ATOM 5478 C CA . SER C 1 244 ? 9.350 32.630 16.435 1.00 59.88 241 SER C CA 1
ATOM 5479 C C . SER C 1 244 ? 7.931 32.158 16.107 1.00 59.97 241 SER C C 1
ATOM 5480 O O . SER C 1 244 ? 7.481 31.115 16.583 1.00 59.79 241 SER C O 1
ATOM 5483 N N . ASP C 1 245 ? 7.259 32.933 15.251 1.00 59.82 242 ASP C N 1
ATOM 5484 C CA . ASP C 1 245 ? 5.899 32.627 14.751 1.00 60.02 242 ASP C CA 1
ATOM 5485 C C . ASP C 1 245 ? 5.834 31.274 14.040 1.00 58.84 242 ASP C C 1
ATOM 5486 O O . ASP C 1 245 ? 4.846 30.543 14.144 1.00 58.51 242 ASP C O 1
ATOM 5491 N N . ASN C 1 246 ? 6.894 30.978 13.287 1.00 57.21 243 ASN C N 1
ATOM 5492 C CA . ASN C 1 246 ? 6.948 29.817 12.415 1.00 55.76 243 ASN C CA 1
ATOM 5493 C C . ASN C 1 246 ? 8.339 29.188 12.562 1.00 54.79 243 ASN C C 1
ATOM 5494 O O . ASN C 1 246 ? 9.245 29.482 11.764 1.00 54.31 243 ASN C O 1
ATOM 5499 N N . PRO C 1 247 ? 8.520 28.367 13.619 1.00 53.09 244 PRO C N 1
ATOM 5500 C CA . PRO C 1 247 ? 9.791 27.714 13.930 1.00 51.86 244 PRO C CA 1
ATOM 5501 C C . PRO C 1 247 ? 10.318 26.802 12.832 1.00 50.58 244 PRO C C 1
ATOM 5502 O O . PRO C 1 247 ? 11.511 26.818 12.567 1.00 50.63 244 PRO C O 1
ATOM 5506 N N . ALA C 1 248 ? 9.459 26.034 12.172 1.00 49.08 245 ALA C N 1
ATOM 5507 C CA . ALA C 1 248 ? 9.919 25.170 11.087 1.00 48.11 245 ALA C CA 1
ATOM 5508 C C . ALA C 1 248 ? 10.557 26.022 9.975 1.00 47.62 245 ALA C C 1
ATOM 5509 O O . ALA C 1 248 ? 11.545 25.626 9.348 1.00 46.69 245 ALA C O 1
ATOM 5511 N N . LYS C 1 249 ? 9.987 27.200 9.742 1.00 47.21 246 LYS C N 1
ATOM 5512 C CA . LYS C 1 249 ? 10.500 28.104 8.721 1.00 46.96 246 LYS C CA 1
ATOM 5513 C C . LYS C 1 249 ? 11.824 28.746 9.131 1.00 45.71 246 LYS C C 1
ATOM 5514 O O . LYS C 1 249 ? 12.753 28.832 8.334 1.00 45.48 246 LYS C O 1
ATOM 5520 N N . PHE C 1 250 ? 11.877 29.236 10.360 1.00 44.85 247 PHE C N 1
ATOM 5521 C CA . PHE C 1 250 ? 13.093 29.851 10.898 1.00 43.99 247 PHE C CA 1
ATOM 5522 C C . PHE C 1 250 ? 14.245 28.831 11.005 1.00 42.57 247 PHE C C 1
ATOM 5523 O O . PHE C 1 250 ? 15.352 29.097 10.575 1.00 41.56 247 PHE C O 1
ATOM 5531 N N . ALA C 1 251 ? 13.963 27.657 11.554 1.00 41.26 248 ALA C N 1
ATOM 5532 C CA . ALA C 1 251 ? 14.944 26.587 11.648 1.00 40.66 248 ALA C CA 1
ATOM 5533 C C . ALA C 1 251 ? 15.527 26.232 10.270 1.00 40.43 248 ALA C C 1
ATOM 5534 O O . ALA C 1 251 ? 16.734 26.057 10.135 1.00 39.23 248 ALA C O 1
ATOM 5536 N N . LYS C 1 252 ? 14.655 26.127 9.264 1.00 39.73 249 LYS C N 1
ATOM 5537 C CA . LYS C 1 252 ? 15.074 25.855 7.885 1.00 39.84 249 LYS C CA 1
ATOM 5538 C C . LYS C 1 252 ? 15.917 26.998 7.309 1.00 38.10 249 LYS C C 1
ATOM 5539 O O . LYS C 1 252 ? 16.840 26.761 6.551 1.00 36.74 249 LYS C O 1
ATOM 5545 N N . ALA C 1 253 ? 15.608 28.230 7.690 1.00 37.50 250 ALA C N 1
ATOM 5546 C CA . ALA C 1 253 ? 16.390 29.402 7.250 1.00 37.21 250 ALA C CA 1
ATOM 5547 C C . ALA C 1 253 ? 17.811 29.333 7.779 1.00 36.63 250 ALA C C 1
ATOM 5548 O O . ALA C 1 253 ? 18.767 29.654 7.067 1.00 35.77 250 ALA C O 1
ATOM 5550 N N . ILE C 1 254 ? 17.947 28.923 9.041 1.00 36.18 251 ILE C N 1
ATOM 5551 C CA . ILE C 1 254 ? 19.268 28.855 9.658 1.00 35.54 251 ILE C CA 1
ATOM 5552 C C . ILE C 1 254 ? 20.068 27.739 8.982 1.00 34.35 251 ILE C C 1
ATOM 5553 O O . ILE C 1 254 ? 21.204 27.957 8.598 1.00 34.45 251 ILE C O 1
ATOM 5558 N N . VAL C 1 255 ? 19.454 26.577 8.783 1.00 33.12 252 VAL C N 1
ATOM 5559 C CA . VAL C 1 255 ? 20.089 25.478 8.061 1.00 32.86 252 VAL C CA 1
ATOM 5560 C C . VAL C 1 255 ? 20.553 25.871 6.641 1.00 32.26 252 VAL C C 1
ATOM 5561 O O . VAL C 1 255 ? 21.694 25.598 6.250 1.00 31.31 252 VAL C O 1
ATOM 5565 N N . GLU C 1 256 ? 19.679 26.535 5.887 1.00 32.44 253 GLU C N 1
ATOM 5566 C CA . GLU C 1 256 ? 20.036 26.944 4.524 1.00 32.47 253 GLU C CA 1
ATOM 5567 C C . GLU C 1 256 ? 21.141 27.993 4.485 1.00 31.28 253 GLU C C 1
ATOM 5568 O O . GLU C 1 256 ? 22.019 27.930 3.645 1.00 30.21 253 GLU C O 1
ATOM 5579 N N . ALA C 1 257 ? 21.095 28.961 5.389 1.00 30.52 254 ALA C N 1
ATOM 5580 C CA . ALA C 1 257 ? 22.129 29.987 5.458 1.00 30.86 254 ALA C CA 1
ATOM 5581 C C . ALA C 1 257 ? 23.485 29.405 5.879 1.00 31.51 254 ALA C C 1
ATOM 5582 O O . ALA C 1 257 ? 24.523 29.858 5.434 1.00 32.79 254 ALA C O 1
ATOM 5584 N N . THR C 1 258 ? 23.470 28.398 6.744 1.00 31.92 255 THR C N 1
ATOM 5585 C CA . THR C 1 258 ? 24.700 27.757 7.201 1.00 31.48 255 THR C CA 1
ATOM 5586 C C . THR C 1 258 ? 25.354 26.933 6.086 1.00 31.88 255 THR C C 1
ATOM 5587 O O . THR C 1 258 ? 26.569 26.993 5.905 1.00 31.48 255 THR C O 1
ATOM 5591 N N . THR C 1 259 ? 24.532 26.215 5.307 1.00 31.86 256 THR C N 1
ATOM 5592 C CA . THR C 1 259 ? 25.031 25.439 4.180 1.00 32.31 256 THR C CA 1
ATOM 5593 C C . THR C 1 259 ? 25.509 26.339 3.078 1.00 32.54 256 THR C C 1
ATOM 5594 O O . THR C 1 259 ? 26.623 26.187 2.588 1.00 33.82 256 THR C O 1
ATOM 5598 N N . HIS C 1 260 ? 24.651 27.282 2.693 1.00 32.35 257 HIS C N 1
ATOM 5599 C CA . HIS C 1 260 ? 24.912 28.172 1.585 1.00 32.53 257 HIS C CA 1
ATOM 5600 C C . HIS C 1 260 ? 25.406 29.537 2.046 1.00 32.68 257 HIS C C 1
ATOM 5601 O O . HIS C 1 260 ? 24.808 30.563 1.744 1.00 33.51 257 HIS C O 1
ATOM 5608 N N . PHE C 1 261 ? 26.529 29.525 2.758 1.00 32.80 258 PHE C N 1
ATOM 5609 C CA . PHE C 1 261 ? 26.951 30.686 3.558 1.00 32.06 258 PHE C CA 1
ATOM 5610 C C . PHE C 1 261 ? 27.576 31.803 2.733 1.00 32.43 258 PHE C C 1
ATOM 5611 O O . PHE C 1 261 ? 27.887 32.864 3.278 1.00 31.64 258 PHE C O 1
ATOM 5619 N N . THR C 1 262 ? 27.701 31.568 1.419 1.00 32.32 259 THR C N 1
ATOM 5620 C CA . THR C 1 262 ? 28.071 32.604 0.463 1.00 32.21 259 THR C CA 1
ATOM 5621 C C . THR C 1 262 ? 26.935 33.010 -0.517 1.00 31.87 259 THR C C 1
ATOM 5622 O O . THR C 1 262 ? 27.165 33.796 -1.410 1.00 32.17 259 THR C O 1
ATOM 5626 N N . ASP C 1 263 ? 25.734 32.483 -0.351 1.00 31.95 260 ASP C N 1
ATOM 5627 C CA . ASP C 1 263 ? 24.619 32.844 -1.222 1.00 32.95 260 ASP C CA 1
ATOM 5628 C C . ASP C 1 263 ? 23.860 34.009 -0.623 1.00 31.65 260 ASP C C 1
ATOM 5629 O O . ASP C 1 263 ? 22.880 33.824 0.066 1.00 31.03 260 ASP C O 1
ATOM 5634 N N . TYR C 1 264 ? 24.341 35.215 -0.921 1.00 32.32 261 TYR C N 1
ATOM 5635 C CA . TYR C 1 264 ? 23.859 36.449 -0.305 1.00 32.64 261 TYR C CA 1
ATOM 5636 C C . TYR C 1 264 ? 22.456 36.806 -0.774 1.00 33.53 261 TYR C C 1
ATOM 5637 O O . TYR C 1 264 ? 21.676 37.323 0.015 1.00 32.46 261 TYR C O 1
ATOM 5646 N N . LYS C 1 265 ? 22.117 36.509 -2.030 1.00 34.92 262 LYS C N 1
ATOM 5647 C CA . LYS C 1 265 ? 20.708 36.680 -2.479 1.00 36.77 262 LYS C CA 1
ATOM 5648 C C . LYS C 1 265 ? 19.764 35.788 -1.682 1.00 35.00 262 LYS C C 1
ATOM 5649 O O . LYS C 1 265 ? 18.755 36.271 -1.126 1.00 34.23 262 LYS C O 1
ATOM 5655 N N . LEU C 1 266 ? 20.122 34.512 -1.522 1.00 34.39 263 LEU C N 1
ATOM 5656 C CA . LEU C 1 266 ? 19.339 33.644 -0.659 1.00 33.68 263 LEU C CA 1
ATOM 5657 C C . LEU C 1 266 ? 19.251 34.173 0.761 1.00 33.33 263 LEU C C 1
ATOM 5658 O O . LEU C 1 266 ? 18.172 34.241 1.344 1.00 33.14 263 LEU C O 1
ATOM 5663 N N . ILE C 1 267 ? 20.398 34.520 1.357 1.00 33.41 264 ILE C N 1
ATOM 5664 C CA . ILE C 1 267 ? 20.393 34.940 2.768 1.00 32.01 264 ILE C CA 1
ATOM 5665 C C . ILE C 1 267 ? 19.527 36.195 2.960 1.00 32.72 264 ILE C C 1
ATOM 5666 O O . ILE C 1 267 ? 18.835 36.322 3.976 1.00 31.24 264 ILE C O 1
ATOM 5671 N N . ALA C 1 268 ? 19.530 37.093 1.975 1.00 33.50 265 ALA C N 1
ATOM 5672 C CA . ALA C 1 268 ? 18.623 38.268 1.994 1.00 34.36 265 ALA C CA 1
ATOM 5673 C C . ALA C 1 268 ? 17.136 37.871 2.121 1.00 35.07 265 ALA C C 1
ATOM 5674 O O . ALA C 1 268 ? 16.379 38.398 2.979 1.00 34.80 265 ALA C O 1
ATOM 5676 N N . GLU C 1 269 ? 16.731 36.894 1.312 1.00 36.27 266 GLU C N 1
ATOM 5677 C CA . GLU C 1 269 ? 15.376 36.365 1.374 1.00 37.72 266 GLU C CA 1
ATOM 5678 C C . GLU C 1 269 ? 15.100 35.726 2.700 1.00 38.60 266 GLU C C 1
ATOM 5679 O O . GLU C 1 269 ? 14.058 35.972 3.305 1.00 38.48 266 GLU C O 1
ATOM 5685 N N . LEU C 1 270 ? 16.023 34.898 3.168 1.00 39.34 267 LEU C N 1
ATOM 5686 C CA . LEU C 1 270 ? 15.809 34.230 4.442 1.00 40.18 267 LEU C CA 1
ATOM 5687 C C . LEU C 1 270 ? 15.774 35.238 5.606 1.00 41.71 267 LEU C C 1
ATOM 5688 O O . LEU C 1 270 ? 15.175 34.957 6.634 1.00 42.02 267 LEU C O 1
ATOM 5693 N N . SER C 1 271 ? 16.437 36.381 5.462 1.00 43.11 268 SER C N 1
ATOM 5694 C CA . SER C 1 271 ? 16.463 37.381 6.538 1.00 45.12 268 SER C CA 1
ATOM 5695 C C . SER C 1 271 ? 15.143 38.139 6.689 1.00 48.06 268 SER C C 1
ATOM 5696 O O . SER C 1 271 ? 14.948 38.852 7.677 1.00 48.98 268 SER C O 1
ATOM 5699 N N . LYS C 1 272 ? 14.265 38.010 5.706 1.00 51.22 269 LYS C N 1
ATOM 5700 C CA . LYS C 1 272 ? 12.961 38.680 5.737 1.00 54.56 269 LYS C CA 1
ATOM 5701 C C . LYS C 1 272 ? 11.973 38.080 6.745 1.00 57.78 269 LYS C C 1
ATOM 5702 O O . LYS C 1 272 ? 11.884 36.856 6.896 1.00 59.16 269 LYS C O 1
ATOM 5708 N N . GLU C 1 273 ? 11.237 38.962 7.425 1.00 61.65 270 GLU C N 1
ATOM 5709 C CA . GLU C 1 273 ? 10.218 38.588 8.429 1.00 64.45 270 GLU C CA 1
ATOM 5710 C C . GLU C 1 273 ? 10.769 37.832 9.637 1.00 65.97 270 GLU C C 1
ATOM 5711 O O . GLU C 1 273 ? 10.311 36.733 9.961 1.00 66.75 270 GLU C O 1
ATOM 5717 N N . LEU C 1 274 ? 11.748 38.411 10.304 1.00 67.56 271 LEU C N 1
ATOM 5718 C CA . LEU C 1 274 ? 12.008 38.038 11.689 1.00 68.82 271 LEU C CA 1
ATOM 5719 C C . LEU C 1 274 ? 10.978 38.821 12.524 1.00 69.90 271 LEU C C 1
ATOM 5720 O O . LEU C 1 274 ? 9.743 38.709 12.349 1.00 70.59 271 LEU C O 1
ATOM 5721 N N . ARG D 1 11 ? 37.865 55.223 -7.071 1.00 75.44 8 ARG D N 1
ATOM 5722 C CA . ARG D 1 11 ? 37.591 56.175 -8.187 1.00 75.02 8 ARG D CA 1
ATOM 5723 C C . ARG D 1 11 ? 36.086 56.333 -8.339 1.00 74.68 8 ARG D C 1
ATOM 5724 O O . ARG D 1 11 ? 35.522 57.350 -7.942 1.00 74.75 8 ARG D O 1
ATOM 5725 N N . VAL D 1 12 ? 35.444 55.316 -8.906 1.00 74.23 9 VAL D N 1
ATOM 5726 C CA . VAL D 1 12 ? 33.985 55.302 -9.043 1.00 73.95 9 VAL D CA 1
ATOM 5727 C C . VAL D 1 12 ? 33.320 55.399 -7.674 1.00 73.49 9 VAL D C 1
ATOM 5728 O O . VAL D 1 12 ? 32.492 56.279 -7.449 1.00 73.55 9 VAL D O 1
ATOM 5732 N N . LYS D 1 13 ? 33.702 54.508 -6.760 1.00 72.72 10 LYS D N 1
ATOM 5733 C CA . LYS D 1 13 ? 33.093 54.468 -5.419 1.00 72.06 10 LYS D CA 1
ATOM 5734 C C . LYS D 1 13 ? 33.137 55.850 -4.740 1.00 71.95 10 LYS D C 1
ATOM 5735 O O . LYS D 1 13 ? 32.109 56.363 -4.259 1.00 70.99 10 LYS D O 1
ATOM 5741 N N . ARG D 1 14 ? 34.334 56.440 -4.719 1.00 72.08 11 ARG D N 1
ATOM 5742 C CA . ARG D 1 14 ? 34.548 57.755 -4.097 1.00 72.28 11 ARG D CA 1
ATOM 5743 C C . ARG D 1 14 ? 33.896 58.871 -4.905 1.00 72.52 11 ARG D C 1
ATOM 5744 O O . ARG D 1 14 ? 33.349 59.816 -4.332 1.00 72.74 11 ARG D O 1
ATOM 5752 N N . GLY D 1 15 ? 33.949 58.755 -6.230 1.00 72.85 12 GLY D N 1
ATOM 5753 C CA . GLY D 1 15 ? 33.256 59.691 -7.123 1.00 73.21 12 GLY D CA 1
ATOM 5754 C C . GLY D 1 15 ? 31.753 59.726 -6.888 1.00 73.65 12 GLY D C 1
ATOM 5755 O O . GLY D 1 15 ? 31.139 60.805 -6.902 1.00 73.53 12 GLY D O 1
ATOM 5756 N N . MET D 1 16 ? 31.161 58.545 -6.666 1.00 74.17 13 MET D N 1
ATOM 5757 C CA . MET D 1 16 ? 29.733 58.429 -6.326 1.00 74.57 13 MET D CA 1
ATOM 5758 C C . MET D 1 16 ? 29.459 59.130 -5.009 1.00 74.09 13 MET D C 1
ATOM 5759 O O . MET D 1 16 ? 28.535 59.948 -4.907 1.00 73.75 13 MET D O 1
ATOM 5764 N N . ALA D 1 17 ? 30.262 58.775 -4.004 1.00 73.65 14 ALA D N 1
ATOM 5765 C CA . ALA D 1 17 ? 30.170 59.358 -2.659 1.00 73.27 14 ALA D CA 1
ATOM 5766 C C . ALA D 1 17 ? 30.220 60.884 -2.675 1.00 72.78 14 ALA D C 1
ATOM 5767 O O . ALA D 1 17 ? 29.487 61.533 -1.943 1.00 72.56 14 ALA D O 1
ATOM 5769 N N . GLU D 1 18 ? 31.086 61.443 -3.515 1.00 72.60 15 GLU D N 1
ATOM 5770 C CA . GLU D 1 18 ? 31.318 62.893 -3.557 1.00 72.59 15 GLU D CA 1
ATOM 5771 C C . GLU D 1 18 ? 30.124 63.687 -4.081 1.00 71.63 15 GLU D C 1
ATOM 5772 O O . GLU D 1 18 ? 29.921 64.853 -3.718 1.00 70.78 15 GLU D O 1
ATOM 5778 N N . MET D 1 19 ? 29.335 63.033 -4.926 1.00 70.85 16 MET D N 1
ATOM 5779 C CA . MET D 1 19 ? 28.154 63.652 -5.550 1.00 70.63 16 MET D CA 1
ATOM 5780 C C . MET D 1 19 ? 27.197 64.272 -4.519 1.00 69.08 16 MET D C 1
ATOM 5781 O O . MET D 1 19 ? 26.518 65.244 -4.812 1.00 68.97 16 MET D O 1
ATOM 5786 N N . GLN D 1 20 ? 27.172 63.720 -3.311 1.00 67.49 17 GLN D N 1
ATOM 5787 C CA . GLN D 1 20 ? 26.255 64.200 -2.251 1.00 66.61 17 GLN D CA 1
ATOM 5788 C C . GLN D 1 20 ? 26.767 65.461 -1.499 1.00 64.47 17 GLN D C 1
ATOM 5789 O O . GLN D 1 20 ? 26.061 66.067 -0.674 1.00 63.96 17 GLN D O 1
ATOM 5795 N N . LYS D 1 21 ? 27.991 65.862 -1.832 1.00 62.29 18 LYS D N 1
ATOM 5796 C CA . LYS D 1 21 ? 28.667 66.961 -1.168 1.00 60.08 18 LYS D CA 1
ATOM 5797 C C . LYS D 1 21 ? 27.784 68.204 -1.183 1.00 56.78 18 LYS D C 1
ATOM 5798 O O . LYS D 1 21 ? 27.308 68.621 -2.229 1.00 55.75 18 LYS D O 1
ATOM 5804 N N . GLY D 1 22 ? 27.580 68.764 0.006 1.00 52.97 19 GLY D N 1
ATOM 5805 C CA . GLY D 1 22 ? 26.741 69.937 0.232 1.00 49.83 19 GLY D CA 1
ATOM 5806 C C . GLY D 1 22 ? 25.364 69.573 0.767 1.00 46.92 19 GLY D C 1
ATOM 5807 O O . GLY D 1 22 ? 24.596 70.465 1.160 1.00 47.40 19 GLY D O 1
ATOM 5808 N N . GLY D 1 23 ? 25.036 68.276 0.787 1.00 42.14 20 GLY D N 1
ATOM 5809 C CA . GLY D 1 23 ? 23.674 67.869 1.107 1.00 38.71 20 GLY D CA 1
ATOM 5810 C C . GLY D 1 23 ? 23.366 67.253 2.450 1.00 35.78 20 GLY D C 1
ATOM 5811 O O . GLY D 1 23 ? 24.222 67.121 3.331 1.00 33.14 20 GLY D O 1
ATOM 5812 N N . VAL D 1 24 ? 22.101 66.877 2.585 1.00 33.56 21 VAL D N 1
ATOM 5813 C CA . VAL D 1 24 ? 21.562 66.306 3.798 1.00 32.00 21 VAL D CA 1
ATOM 5814 C C . VAL D 1 24 ? 21.137 64.888 3.497 1.00 32.11 21 VAL D C 1
ATOM 5815 O O . VAL D 1 24 ? 20.421 64.614 2.510 1.00 31.92 21 VAL D O 1
ATOM 5819 N N . ILE D 1 25 ? 21.585 63.978 4.354 1.00 31.82 22 ILE D N 1
ATOM 5820 C CA . ILE D 1 25 ? 21.113 62.581 4.320 1.00 31.11 22 ILE D CA 1
ATOM 5821 C C . ILE D 1 25 ? 20.208 62.367 5.524 1.00 31.48 22 ILE D C 1
ATOM 5822 O O . ILE D 1 25 ? 20.580 62.694 6.653 1.00 32.30 22 ILE D O 1
ATOM 5827 N N . MET D 1 26 ? 19.021 61.814 5.288 1.00 32.44 23 MET D N 1
ATOM 5828 C CA . MET D 1 26 ? 18.020 61.647 6.328 1.00 33.12 23 MET D CA 1
ATOM 5829 C C . MET D 1 26 ? 17.709 60.169 6.628 1.00 33.20 23 MET D C 1
ATOM 5830 O O . MET D 1 26 ? 17.486 59.377 5.714 1.00 32.91 23 MET D O 1
ATOM 5835 N N . ASP D 1 27 ? 17.612 59.833 7.922 1.00 32.67 24 ASP D N 1
ATOM 5836 C CA . ASP D 1 27 ? 17.156 58.514 8.310 1.00 33.32 24 ASP D CA 1
ATOM 5837 C C . ASP D 1 27 ? 15.643 58.401 8.068 1.00 33.15 24 ASP D C 1
ATOM 5838 O O . ASP D 1 27 ? 14.871 59.266 8.485 1.00 32.09 24 ASP D O 1
ATOM 5843 N N . VAL D 1 28 ? 15.233 57.288 7.487 1.00 33.74 25 VAL D N 1
ATOM 5844 C CA . VAL D 1 28 ? 13.820 57.048 7.206 1.00 34.01 25 VAL D CA 1
ATOM 5845 C C . VAL D 1 28 ? 13.496 55.607 7.495 1.00 35.54 25 VAL D C 1
ATOM 5846 O O . VAL D 1 28 ? 14.323 54.700 7.282 1.00 35.06 25 VAL D O 1
ATOM 5850 N N . ILE D 1 29 ? 12.274 55.365 7.959 1.00 37.06 26 ILE D N 1
ATOM 5851 C CA . ILE D 1 29 ? 11.922 54.001 8.375 1.00 38.34 26 ILE D CA 1
ATOM 5852 C C . ILE D 1 29 ? 10.901 53.347 7.456 1.00 38.91 26 ILE D C 1
ATOM 5853 O O . ILE D 1 29 ? 10.572 52.204 7.653 1.00 38.81 26 ILE D O 1
ATOM 5858 N N . ASN D 1 30 ? 10.416 54.088 6.463 1.00 39.45 27 ASN D N 1
ATOM 5859 C CA . ASN D 1 30 ? 9.399 53.604 5.517 1.00 39.57 27 ASN D CA 1
ATOM 5860 C C . ASN D 1 30 ? 9.315 54.487 4.252 1.00 39.25 27 ASN D C 1
ATOM 5861 O O . ASN D 1 30 ? 9.975 55.516 4.159 1.00 38.44 27 ASN D O 1
ATOM 5866 N N . ALA D 1 31 ? 8.485 54.071 3.292 1.00 39.36 28 ALA D N 1
ATOM 5867 C CA . ALA D 1 31 ? 8.342 54.770 2.025 1.00 39.24 28 ALA D CA 1
ATOM 5868 C C . ALA D 1 31 ? 7.816 56.208 2.168 1.00 39.44 28 ALA D C 1
ATOM 5869 O O . ALA D 1 31 ? 8.193 57.077 1.389 1.00 38.43 28 ALA D O 1
ATOM 5871 N N . GLU D 1 32 ? 6.959 56.447 3.157 1.00 39.78 29 GLU D N 1
ATOM 5872 C CA . GLU D 1 32 ? 6.316 57.750 3.305 1.00 41.45 29 GLU D CA 1
ATOM 5873 C C . GLU D 1 32 ? 7.360 58.741 3.828 1.00 39.74 29 GLU D C 1
ATOM 5874 O O . GLU D 1 32 ? 7.463 59.874 3.333 1.00 38.50 29 GLU D O 1
ATOM 5880 N N . GLN D 1 33 ? 8.157 58.307 4.804 1.00 38.83 30 GLN D N 1
ATOM 5881 C CA . GLN D 1 33 ? 9.263 59.135 5.267 1.00 38.33 30 GLN D CA 1
ATOM 5882 C C . GLN D 1 33 ? 10.276 59.367 4.155 1.00 38.22 30 GLN D C 1
ATOM 5883 O O . GLN D 1 33 ? 10.690 60.489 3.908 1.00 37.70 30 GLN D O 1
ATOM 5889 N N . ALA D 1 34 ? 10.634 58.287 3.469 1.00 38.35 31 ALA D N 1
ATOM 5890 C CA . ALA D 1 34 ? 11.543 58.344 2.329 1.00 37.04 31 ALA D CA 1
ATOM 5891 C C . ALA D 1 34 ? 11.104 59.379 1.303 1.00 36.96 31 ALA D C 1
ATOM 5892 O O . ALA D 1 34 ? 11.907 60.181 0.841 1.00 36.12 31 ALA D O 1
ATOM 5894 N N . LYS D 1 35 ? 9.822 59.361 0.933 1.00 37.23 32 LYS D N 1
ATOM 5895 C CA . LYS D 1 35 ? 9.314 60.335 -0.047 1.00 36.68 32 LYS D CA 1
ATOM 5896 C C . LYS D 1 35 ? 9.366 61.779 0.450 1.00 36.13 32 LYS D C 1
ATOM 5897 O O . LYS D 1 35 ? 9.752 62.681 -0.292 1.00 35.21 32 LYS D O 1
ATOM 5903 N N . ILE D 1 36 ? 8.970 62.000 1.698 1.00 36.57 33 ILE D N 1
ATOM 5904 C CA . ILE D 1 36 ? 9.058 63.331 2.312 1.00 36.79 33 ILE D CA 1
ATOM 5905 C C . ILE D 1 36 ? 10.495 63.843 2.256 1.00 37.17 33 ILE D C 1
ATOM 5906 O O . ILE D 1 36 ? 10.740 65.014 1.926 1.00 36.98 33 ILE D O 1
ATOM 5911 N N . ALA D 1 37 ? 11.442 62.955 2.571 1.00 37.15 34 ALA D N 1
ATOM 5912 C CA . ALA D 1 37 ? 12.878 63.316 2.567 1.00 37.25 34 ALA D CA 1
ATOM 5913 C C . ALA D 1 37 ? 13.320 63.791 1.194 1.00 36.40 34 ALA D C 1
ATOM 5914 O O . ALA D 1 37 ? 13.980 64.822 1.041 1.00 35.45 34 ALA D O 1
ATOM 5916 N N . GLU D 1 38 ? 12.953 63.010 0.194 1.00 36.49 35 GLU D N 1
ATOM 5917 C CA . GLU D 1 38 ? 13.398 63.279 -1.167 1.00 37.50 35 GLU D CA 1
ATOM 5918 C C . GLU D 1 38 ? 12.805 64.575 -1.690 1.00 38.10 35 GLU D C 1
ATOM 5919 O O . GLU D 1 38 ? 13.463 65.357 -2.388 1.00 38.26 35 GLU D O 1
ATOM 5925 N N . GLU D 1 39 ? 11.536 64.750 -1.385 1.00 38.29 36 GLU D N 1
ATOM 5926 C CA . GLU D 1 39 ? 10.814 65.943 -1.768 1.00 39.27 36 GLU D CA 1
ATOM 5927 C C . GLU D 1 39 ? 11.395 67.187 -1.056 1.00 38.06 36 GLU D C 1
ATOM 5928 O O . GLU D 1 39 ? 11.364 68.289 -1.587 1.00 37.02 36 GLU D O 1
ATOM 5934 N N . ALA D 1 40 ? 11.924 66.992 0.152 1.00 37.12 37 ALA D N 1
ATOM 5935 C CA . ALA D 1 40 ? 12.513 68.101 0.909 1.00 36.02 37 ALA D CA 1
ATOM 5936 C C . ALA D 1 40 ? 13.860 68.521 0.351 1.00 35.25 37 ALA D C 1
ATOM 5937 O O . ALA D 1 40 ? 14.394 69.562 0.753 1.00 36.87 37 ALA D O 1
ATOM 5939 N N . GLY D 1 41 ? 14.424 67.705 -0.530 1.00 33.75 38 GLY D N 1
ATOM 5940 C CA . GLY D 1 41 ? 15.729 67.984 -1.148 1.00 34.42 38 GLY D CA 1
ATOM 5941 C C . GLY D 1 41 ? 16.913 67.202 -0.548 1.00 33.71 38 GLY D C 1
ATOM 5942 O O . GLY D 1 41 ? 18.042 67.554 -0.774 1.00 34.68 38 GLY D O 1
ATOM 5943 N N . ALA D 1 42 ? 16.638 66.176 0.239 1.00 33.17 39 ALA D N 1
ATOM 5944 C CA . ALA D 1 42 ? 17.674 65.257 0.730 1.00 33.06 39 ALA D CA 1
ATOM 5945 C C . ALA D 1 42 ? 18.458 64.694 -0.457 1.00 33.15 39 ALA D C 1
ATOM 5946 O O . ALA D 1 42 ? 17.870 64.370 -1.508 1.00 32.88 39 ALA D O 1
ATOM 5948 N N . VAL D 1 43 ? 19.776 64.601 -0.313 1.00 32.87 40 VAL D N 1
ATOM 5949 C CA . VAL D 1 43 ? 20.598 64.018 -1.378 1.00 33.64 40 VAL D CA 1
ATOM 5950 C C . VAL D 1 43 ? 20.603 62.507 -1.296 1.00 33.21 40 VAL D C 1
ATOM 5951 O O . VAL D 1 43 ? 20.926 61.842 -2.252 1.00 33.80 40 VAL D O 1
ATOM 5955 N N . ALA D 1 44 ? 20.241 61.957 -0.139 1.00 33.18 41 ALA D N 1
ATOM 5956 C CA . ALA D 1 44 ? 20.130 60.502 0.010 1.00 32.37 41 ALA D CA 1
ATOM 5957 C C . ALA D 1 44 ? 19.315 60.209 1.234 1.00 31.39 41 ALA D C 1
ATOM 5958 O O . ALA D 1 44 ? 19.081 61.094 2.049 1.00 32.49 41 ALA D O 1
ATOM 5960 N N . VAL D 1 45 ? 18.858 58.974 1.360 1.00 31.25 42 VAL D N 1
ATOM 5961 C CA . VAL D 1 45 ? 18.222 58.534 2.609 1.00 31.42 42 VAL D CA 1
ATOM 5962 C C . VAL D 1 45 ? 18.964 57.331 3.211 1.00 32.46 42 VAL D C 1
ATOM 5963 O O . VAL D 1 45 ? 19.573 56.529 2.484 1.00 32.28 42 VAL D O 1
ATOM 5967 N N . MET D 1 46 ? 18.924 57.250 4.547 1.00 33.13 43 MET D N 1
ATOM 5968 C CA . MET D 1 46 ? 19.399 56.084 5.280 1.00 33.71 43 MET D CA 1
ATOM 5969 C C . MET D 1 46 ? 18.197 55.225 5.726 1.00 33.96 43 MET D C 1
ATOM 5970 O O . MET D 1 46 ? 17.438 55.624 6.597 1.00 31.90 43 MET D O 1
ATOM 5975 N N . ALA D 1 47 ? 18.036 54.050 5.130 1.00 35.59 44 ALA D N 1
ATOM 5976 C CA . ALA D 1 47 ? 16.934 53.160 5.510 1.00 38.14 44 ALA D CA 1
ATOM 5977 C C . ALA D 1 47 ? 17.229 52.485 6.852 1.00 40.39 44 ALA D C 1
ATOM 5978 O O . ALA D 1 47 ? 18.278 51.884 7.032 1.00 41.18 44 ALA D O 1
ATOM 5980 N N . LEU D 1 48 ? 16.324 52.651 7.809 1.00 44.05 45 LEU D N 1
ATOM 5981 C CA . LEU D 1 48 ? 16.490 52.145 9.188 1.00 47.36 45 LEU D CA 1
ATOM 5982 C C . LEU D 1 48 ? 15.320 51.283 9.606 1.00 49.65 45 LEU D C 1
ATOM 5983 O O . LEU D 1 48 ? 14.184 51.525 9.191 1.00 49.60 45 LEU D O 1
ATOM 5988 N N . GLU D 1 49 ? 15.604 50.317 10.474 1.00 52.99 46 GLU D N 1
ATOM 5989 C CA . GLU D 1 49 ? 14.565 49.673 11.277 1.00 55.62 46 GLU D CA 1
ATOM 5990 C C . GLU D 1 49 ? 14.488 50.413 12.618 1.00 57.23 46 GLU D C 1
ATOM 5991 O O . GLU D 1 49 ? 13.405 50.654 13.128 1.00 58.38 46 GLU D O 1
ATOM 5997 N N . ARG D 1 50 ? 15.635 50.798 13.179 1.00 58.76 47 ARG D N 1
ATOM 5998 C CA . ARG D 1 50 ? 15.663 51.489 14.480 1.00 59.93 47 ARG D CA 1
ATOM 5999 C C . ARG D 1 50 ? 15.066 50.640 15.614 1.00 60.64 47 ARG D C 1
ATOM 6000 O O . ARG D 1 50 ? 13.832 50.469 15.713 1.00 61.43 47 ARG D O 1
ATOM 6002 N N . GLY D 1 60 ? 19.456 44.439 24.406 1.00 45.67 57 GLY D N 1
ATOM 6003 C CA . GLY D 1 60 ? 18.894 44.492 23.031 1.00 44.36 57 GLY D CA 1
ATOM 6004 C C . GLY D 1 60 ? 19.961 44.723 21.957 1.00 42.58 57 GLY D C 1
ATOM 6005 O O . GLY D 1 60 ? 20.716 45.688 22.005 1.00 41.92 57 GLY D O 1
ATOM 6006 N N . VAL D 1 61 ? 20.018 43.820 20.986 1.00 40.77 58 VAL D N 1
ATOM 6007 C CA . VAL D 1 61 ? 21.051 43.872 19.961 1.00 38.59 58 VAL D CA 1
ATOM 6008 C C . VAL D 1 61 ? 20.462 44.586 18.742 1.00 38.00 58 VAL D C 1
ATOM 6009 O O . VAL D 1 61 ? 19.386 44.234 18.279 1.00 37.93 58 VAL D O 1
ATOM 6013 N N . ALA D 1 62 ? 21.158 45.601 18.248 1.00 36.37 59 ALA D N 1
ATOM 6014 C CA . ALA D 1 62 ? 20.772 46.296 17.025 1.00 35.46 59 ALA D CA 1
ATOM 6015 C C . ALA D 1 62 ? 21.524 45.689 15.818 1.00 34.47 59 ALA D C 1
ATOM 6016 O O . ALA D 1 62 ? 22.737 45.748 15.747 1.00 33.57 59 ALA D O 1
ATOM 6018 N N . ARG D 1 63 ? 20.783 45.127 14.873 1.00 34.70 60 ARG D N 1
ATOM 6019 C CA . ARG D 1 63 ? 21.323 44.470 13.668 1.00 34.41 60 ARG D CA 1
ATOM 6020 C C . ARG D 1 63 ? 20.918 45.146 12.343 1.00 35.08 60 ARG D C 1
ATOM 6021 O O . ARG D 1 63 ? 20.237 46.181 12.309 1.00 36.49 60 ARG D O 1
ATOM 6029 N N . MET D 1 64 ? 21.381 44.585 11.230 1.00 34.45 61 MET D N 1
ATOM 6030 C CA . MET D 1 64 ? 20.888 44.960 9.930 1.00 35.18 61 MET D CA 1
ATOM 6031 C C . MET D 1 64 ? 19.358 45.046 9.990 1.00 34.98 61 MET D C 1
ATOM 6032 O O . MET D 1 64 ? 18.720 44.228 10.638 1.00 33.76 61 MET D O 1
ATOM 6037 N N . ALA D 1 65 ? 18.795 46.014 9.271 1.00 35.16 62 ALA D N 1
ATOM 6038 C CA . ALA D 1 65 ? 17.345 46.131 9.110 1.00 34.93 62 ALA D CA 1
ATOM 6039 C C . ALA D 1 65 ? 16.782 44.922 8.361 1.00 35.73 62 ALA D C 1
ATOM 6040 O O . ALA D 1 65 ? 17.447 44.307 7.516 1.00 34.52 62 ALA D O 1
ATOM 6042 N N . ASP D 1 66 ? 15.543 44.579 8.670 1.00 36.23 63 ASP D N 1
ATOM 6043 C CA . ASP D 1 66 ? 14.764 43.695 7.811 1.00 37.98 63 ASP D CA 1
ATOM 6044 C C . ASP D 1 66 ? 14.902 44.150 6.352 1.00 37.89 63 ASP D C 1
ATOM 6045 O O . ASP D 1 66 ? 14.625 45.306 6.062 1.00 38.51 63 ASP D O 1
ATOM 6050 N N . PRO D 1 67 ? 15.422 43.279 5.451 1.00 38.09 64 PRO D N 1
ATOM 6051 C CA . PRO D 1 67 ? 15.496 43.637 4.012 1.00 38.19 64 PRO D CA 1
ATOM 6052 C C . PRO D 1 67 ? 14.187 44.136 3.396 1.00 38.39 64 PRO D C 1
ATOM 6053 O O . PRO D 1 67 ? 14.221 44.927 2.466 1.00 38.54 64 PRO D O 1
ATOM 6057 N N . THR D 1 68 ? 13.054 43.690 3.909 1.00 38.63 65 THR D N 1
ATOM 6058 C CA . THR D 1 68 ? 11.768 44.227 3.452 1.00 39.81 65 THR D CA 1
ATOM 6059 C C . THR D 1 68 ? 11.751 45.758 3.557 1.00 39.48 65 THR D C 1
ATOM 6060 O O . THR D 1 68 ? 11.323 46.459 2.644 1.00 39.52 65 THR D O 1
ATOM 6064 N N . ILE D 1 69 ? 12.259 46.274 4.665 1.00 39.38 66 ILE D N 1
ATOM 6065 C CA . ILE D 1 69 ? 12.212 47.713 4.908 1.00 39.64 66 ILE D CA 1
ATOM 6066 C C . ILE D 1 69 ? 13.120 48.437 3.909 1.00 38.87 66 ILE D C 1
ATOM 6067 O O . ILE D 1 69 ? 12.730 49.413 3.286 1.00 37.59 66 ILE D O 1
ATOM 6072 N N . VAL D 1 70 ? 14.328 47.917 3.753 1.00 38.48 67 VAL D N 1
ATOM 6073 C CA . VAL D 1 70 ? 15.321 48.516 2.871 1.00 38.74 67 VAL D CA 1
ATOM 6074 C C . VAL D 1 70 ? 14.797 48.522 1.428 1.00 38.59 67 VAL D C 1
ATOM 6075 O O . VAL D 1 70 ? 14.962 49.497 0.705 1.00 36.85 67 VAL D O 1
ATOM 6079 N N . GLU D 1 71 ? 14.135 47.432 1.043 1.00 39.79 68 GLU D N 1
ATOM 6080 C CA . GLU D 1 71 ? 13.517 47.309 -0.289 1.00 40.39 68 GLU D CA 1
ATOM 6081 C C . GLU D 1 71 ? 12.422 48.325 -0.519 1.00 39.53 68 GLU D C 1
ATOM 6082 O O . GLU D 1 71 ? 12.391 48.971 -1.563 1.00 39.58 68 GLU D O 1
ATOM 6088 N N . GLU D 1 72 ? 11.532 48.439 0.468 1.00 39.07 69 GLU D N 1
ATOM 6089 C CA . GLU D 1 72 ? 10.459 49.426 0.470 1.00 39.19 69 GLU D CA 1
ATOM 6090 C C . GLU D 1 72 ? 11.007 50.863 0.320 1.00 38.44 69 GLU D C 1
ATOM 6091 O O . GLU D 1 72 ? 10.474 51.674 -0.439 1.00 37.26 69 GLU D O 1
ATOM 6097 N N . VAL D 1 73 ? 12.097 51.172 1.014 1.00 37.49 70 VAL D N 1
ATOM 6098 C CA . VAL D 1 73 ? 12.689 52.463 0.836 1.00 37.20 70 VAL D CA 1
ATOM 6099 C C . VAL D 1 73 ? 13.284 52.606 -0.544 1.00 38.06 70 VAL D C 1
ATOM 6100 O O . VAL D 1 73 ? 13.080 53.633 -1.204 1.00 38.84 70 VAL D O 1
ATOM 6104 N N . MET D 1 74 ? 13.987 51.590 -1.014 1.00 38.25 71 MET D N 1
ATOM 6105 C CA . MET D 1 74 ? 14.616 51.667 -2.330 1.00 39.20 71 MET D CA 1
ATOM 6106 C C . MET D 1 74 ? 13.575 51.819 -3.447 1.00 40.07 71 MET D C 1
ATOM 6107 O O . MET D 1 74 ? 13.840 52.445 -4.475 1.00 39.71 71 MET D O 1
ATOM 6112 N N . ASN D 1 75 ? 12.414 51.210 -3.249 1.00 41.04 72 ASN D N 1
ATOM 6113 C CA . ASN D 1 75 ? 11.303 51.333 -4.199 1.00 42.06 72 ASN D CA 1
ATOM 6114 C C . ASN D 1 75 ? 10.588 52.676 -4.125 1.00 41.52 72 ASN D C 1
ATOM 6115 O O . ASN D 1 75 ? 9.823 53.012 -5.008 1.00 43.40 72 ASN D O 1
ATOM 6120 N N . ALA D 1 76 ? 10.822 53.455 -3.084 1.00 40.97 73 ALA D N 1
ATOM 6121 C CA . ALA D 1 76 ? 9.995 54.630 -2.827 1.00 40.04 73 ALA D CA 1
ATOM 6122 C C . ALA D 1 76 ? 10.551 55.904 -3.428 1.00 39.53 73 ALA D C 1
ATOM 6123 O O . ALA D 1 76 ? 9.812 56.872 -3.577 1.00 38.26 73 ALA D O 1
ATOM 6125 N N . VAL D 1 77 ? 11.852 55.917 -3.735 1.00 38.46 74 VAL D N 1
ATOM 6126 C CA . VAL D 1 77 ? 12.534 57.157 -4.073 1.00 38.14 74 VAL D CA 1
ATOM 6127 C C . VAL D 1 77 ? 13.510 56.940 -5.201 1.00 38.64 74 VAL D C 1
ATOM 6128 O O . VAL D 1 77 ? 13.855 55.818 -5.488 1.00 37.57 74 VAL D O 1
ATOM 6132 N N . SER D 1 78 ? 13.927 58.029 -5.852 1.00 39.51 75 SER D N 1
ATOM 6133 C CA . SER D 1 78 ? 14.968 57.966 -6.899 1.00 40.42 75 SER D CA 1
ATOM 6134 C C . SER D 1 78 ? 16.358 58.396 -6.439 1.00 40.15 75 SER D C 1
ATOM 6135 O O . SER D 1 78 ? 17.330 58.219 -7.172 1.00 42.75 75 SER D O 1
ATOM 6138 N N . ILE D 1 79 ? 16.480 58.911 -5.223 1.00 38.91 76 ILE D N 1
ATOM 6139 C CA . ILE D 1 79 ? 17.787 59.262 -4.670 1.00 37.73 76 ILE D CA 1
ATOM 6140 C C . ILE D 1 79 ? 18.462 57.998 -4.061 1.00 36.58 76 ILE D C 1
ATOM 6141 O O . ILE D 1 79 ? 17.807 57.001 -3.803 1.00 35.56 76 ILE D O 1
ATOM 6146 N N . PRO D 1 80 ? 19.777 58.045 -3.862 1.00 35.62 77 PRO D N 1
ATOM 6147 C CA . PRO D 1 80 ? 20.494 56.919 -3.254 1.00 35.79 77 PRO D CA 1
ATOM 6148 C C . PRO D 1 80 ? 19.949 56.503 -1.913 1.00 34.58 77 PRO D C 1
ATOM 6149 O O . PRO D 1 80 ? 19.470 57.337 -1.144 1.00 35.09 77 PRO D O 1
ATOM 6153 N N . VAL D 1 81 ? 20.016 55.201 -1.667 1.00 34.75 78 VAL D N 1
ATOM 6154 C CA . VAL D 1 81 ? 19.549 54.607 -0.440 1.00 33.99 78 VAL D CA 1
ATOM 6155 C C . VAL D 1 81 ? 20.749 53.918 0.218 1.00 34.93 78 VAL D C 1
ATOM 6156 O O . VAL D 1 81 ? 21.499 53.143 -0.416 1.00 34.97 78 VAL D O 1
ATOM 6160 N N . MET D 1 82 ? 20.932 54.242 1.499 1.00 34.40 79 MET D N 1
ATOM 6161 C CA . MET D 1 82 ? 21.987 53.672 2.300 1.00 34.65 79 MET D CA 1
ATOM 6162 C C . MET D 1 82 ? 21.332 52.762 3.322 1.00 33.78 79 MET D C 1
ATOM 6163 O O . MET D 1 82 ? 20.128 52.902 3.644 1.00 31.75 79 MET D O 1
ATOM 6168 N N . ALA D 1 83 ? 22.123 51.839 3.851 1.00 33.54 80 ALA D N 1
ATOM 6169 C CA . ALA D 1 83 ? 21.644 50.947 4.921 1.00 33.56 80 ALA D CA 1
ATOM 6170 C C . ALA D 1 83 ? 22.825 50.574 5.805 1.00 33.33 80 ALA D C 1
ATOM 6171 O O . ALA D 1 83 ? 23.955 50.701 5.370 1.00 32.66 80 ALA D O 1
ATOM 6173 N N . LYS D 1 84 ? 22.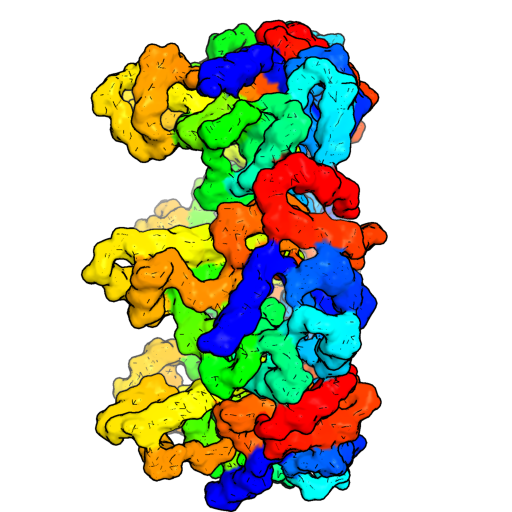544 50.150 7.040 1.00 32.66 81 LYS D N 1
ATOM 6174 C CA . LYS D 1 84 ? 23.577 49.890 8.017 1.00 32.42 81 LYS D CA 1
ATOM 6175 C C . LYS D 1 84 ? 23.887 48.422 8.190 1.00 32.10 81 LYS D C 1
ATOM 6176 O O . LYS D 1 84 ? 23.009 47.572 8.199 1.00 32.27 81 LYS D O 1
ATOM 6182 N N . ALA D 1 85 ? 25.161 48.144 8.400 1.00 31.91 82 ALA D N 1
ATOM 6183 C CA . ALA D 1 85 ? 25.627 46.835 8.778 1.00 31.09 82 ALA D CA 1
ATOM 6184 C C . ALA D 1 85 ? 26.460 46.978 10.076 1.00 31.50 82 ALA D C 1
ATOM 6185 O O . ALA D 1 85 ? 27.200 47.952 10.256 1.00 31.82 82 ALA D O 1
ATOM 6187 N N . ARG D 1 86 ? 26.302 46.020 10.987 1.00 30.56 83 ARG D N 1
ATOM 6188 C CA . ARG D 1 86 ? 27.145 45.932 12.152 1.00 30.46 83 ARG D CA 1
ATOM 6189 C C . ARG D 1 86 ? 28.623 45.921 11.781 1.00 31.02 83 ARG D C 1
ATOM 6190 O O . ARG D 1 86 ? 29.038 45.335 10.754 1.00 31.00 83 ARG D O 1
ATOM 6198 N N . ILE D 1 87 ? 29.425 46.546 12.632 1.00 30.43 84 ILE D N 1
ATOM 6199 C CA . ILE D 1 87 ? 30.870 46.566 12.426 1.00 30.36 84 ILE D CA 1
ATOM 6200 C C . ILE D 1 87 ? 31.385 45.130 12.266 1.00 30.18 84 ILE D C 1
ATOM 6201 O O . ILE D 1 87 ? 31.092 44.250 13.076 1.00 30.07 84 ILE D O 1
ATOM 6206 N N . GLY D 1 88 ? 32.158 44.886 11.217 1.00 29.79 85 GLY D N 1
ATOM 6207 C CA . GLY D 1 88 ? 32.696 43.525 11.008 1.00 29.57 85 GLY D CA 1
ATOM 6208 C C . GLY D 1 88 ? 31.710 42.429 10.584 1.00 29.27 85 GLY D C 1
ATOM 6209 O O . GLY D 1 88 ? 32.086 41.264 10.479 1.00 29.58 85 GLY D O 1
ATOM 6210 N N . HIS D 1 89 ? 30.464 42.771 10.293 1.00 28.76 86 HIS D N 1
ATOM 6211 C CA . HIS D 1 89 ? 29.513 41.743 9.932 1.00 29.32 86 HIS D CA 1
ATOM 6212 C C . HIS D 1 89 ? 29.538 41.534 8.420 1.00 28.88 86 HIS D C 1
ATOM 6213 O O . HIS D 1 89 ? 28.780 42.124 7.686 1.00 27.81 86 HIS D O 1
ATOM 6220 N N . ILE D 1 90 ? 30.427 40.644 8.002 1.00 28.88 87 ILE D N 1
ATOM 6221 C CA . ILE D 1 90 ? 30.726 40.402 6.612 1.00 28.74 87 ILE D CA 1
ATOM 6222 C C . ILE D 1 90 ? 29.489 40.045 5.838 1.00 29.21 87 ILE D C 1
ATOM 6223 O O . ILE D 1 90 ? 29.233 40.586 4.754 1.00 29.21 87 ILE D O 1
ATOM 6228 N N . VAL D 1 91 ? 28.705 39.150 6.403 1.00 29.33 88 VAL D N 1
ATOM 6229 C CA . VAL D 1 91 ? 27.529 38.679 5.701 1.00 30.24 88 VAL D CA 1
ATOM 6230 C C . VAL D 1 91 ? 26.388 39.710 5.648 1.00 29.89 88 VAL D C 1
ATOM 6231 O O . VAL D 1 91 ? 25.744 39.848 4.610 1.00 28.67 88 VAL D O 1
ATOM 6235 N N . GLU D 1 92 ? 26.172 40.494 6.708 1.00 30.67 89 GLU D N 1
ATOM 6236 C CA . GLU D 1 92 ? 25.162 41.562 6.621 1.00 30.06 89 GLU D CA 1
ATOM 6237 C C . GLU D 1 92 ? 25.537 42.490 5.461 1.00 30.80 89 GLU D C 1
ATOM 6238 O O . GLU D 1 92 ? 24.685 42.885 4.670 1.00 30.81 89 GLU D O 1
ATOM 6244 N N . ALA D 1 93 ? 26.821 42.822 5.370 1.00 30.80 90 ALA D N 1
ATOM 6245 C CA . ALA D 1 93 ? 27.322 43.700 4.339 1.00 30.80 90 ALA D CA 1
ATOM 6246 C C . ALA D 1 93 ? 27.129 43.117 2.959 1.00 30.23 90 ALA D C 1
ATOM 6247 O O . ALA D 1 93 ? 26.672 43.804 2.017 1.00 28.57 90 ALA D O 1
ATOM 6249 N N . ARG D 1 94 ? 27.473 41.843 2.823 1.00 31.18 91 ARG D N 1
ATOM 6250 C CA . ARG D 1 94 ? 27.299 41.177 1.546 1.00 31.36 91 ARG D CA 1
ATOM 6251 C C . ARG D 1 94 ? 25.838 41.061 1.154 1.00 31.65 91 ARG D C 1
ATOM 6252 O O . ARG D 1 94 ? 25.532 41.069 -0.030 1.00 32.59 91 ARG D O 1
ATOM 6260 N N . VAL D 1 95 ? 24.942 40.903 2.130 1.00 31.96 92 VAL D N 1
ATOM 6261 C CA . VAL D 1 95 ? 23.508 40.883 1.869 1.00 31.65 92 VAL D CA 1
ATOM 6262 C C . VAL D 1 95 ? 23.052 42.245 1.313 1.00 31.95 92 VAL D C 1
ATOM 6263 O O . VAL D 1 95 ? 22.531 42.319 0.219 1.00 31.48 92 VAL D O 1
ATOM 6267 N N . LEU D 1 96 ? 23.341 43.324 2.034 1.00 31.44 93 LEU D N 1
ATOM 6268 C CA . LEU D 1 96 ? 23.019 44.673 1.546 1.00 32.46 93 LEU D CA 1
ATOM 6269 C C . LEU D 1 96 ? 23.536 44.971 0.143 1.00 31.94 93 LEU D C 1
ATOM 6270 O O . LEU D 1 96 ? 22.805 45.526 -0.703 1.00 33.05 93 LEU D O 1
ATOM 6275 N N . GLU D 1 97 ? 24.783 44.592 -0.090 1.00 32.33 94 GLU D N 1
ATOM 6276 C CA . GLU D 1 97 ? 25.406 44.693 -1.403 1.00 32.64 94 GLU D CA 1
ATOM 6277 C C . GLU D 1 97 ? 24.630 43.923 -2.455 1.00 33.54 94 GLU D C 1
ATOM 6278 O O . GLU D 1 97 ? 24.380 44.474 -3.538 1.00 33.50 94 GLU D O 1
ATOM 6284 N N . ALA D 1 98 ? 24.239 42.682 -2.146 1.00 34.32 95 ALA D N 1
ATOM 6285 C CA . ALA D 1 98 ? 23.493 41.854 -3.091 1.00 35.48 95 ALA D CA 1
ATOM 6286 C C . ALA D 1 98 ? 22.131 42.452 -3.388 1.00 36.13 95 ALA D C 1
ATOM 6287 O O . ALA D 1 98 ? 21.591 42.274 -4.488 1.00 37.82 95 ALA D O 1
ATOM 6289 N N . MET D 1 99 ? 21.554 43.122 -2.384 1.00 36.43 96 MET D N 1
ATOM 6290 C CA . MET D 1 99 ? 20.239 43.736 -2.499 1.00 36.72 96 MET D CA 1
ATOM 6291 C C . MET D 1 99 ? 20.221 44.994 -3.335 1.00 36.63 96 MET D C 1
ATOM 6292 O O . MET D 1 99 ? 19.141 45.479 -3.666 1.00 37.26 96 MET D O 1
ATOM 6297 N N . GLY D 1 100 ? 21.389 45.555 -3.629 1.00 36.11 97 GLY D N 1
ATOM 6298 C CA . GLY D 1 100 ? 21.480 46.729 -4.472 1.00 35.88 97 GLY D CA 1
ATOM 6299 C C . GLY D 1 100 ? 21.429 48.082 -3.761 1.00 35.45 97 GLY D C 1
ATOM 6300 O O . GLY D 1 100 ? 21.055 49.094 -4.387 1.00 34.66 97 GLY D O 1
ATOM 6301 N N . VAL D 1 101 ? 21.801 48.143 -2.479 1.00 34.76 98 VAL D N 1
ATOM 6302 C CA . VAL D 1 101 ? 21.816 49.453 -1.790 1.00 34.00 98 VAL D CA 1
ATOM 6303 C C . VAL D 1 101 ? 22.915 50.261 -2.419 1.00 34.01 98 VAL D C 1
ATOM 6304 O O . VAL D 1 101 ? 23.856 49.707 -2.948 1.00 34.55 98 VAL D O 1
ATOM 6308 N N . ASP D 1 102 ? 22.797 51.564 -2.377 1.00 33.70 99 ASP D N 1
ATOM 6309 C CA . ASP D 1 102 ? 23.830 52.412 -2.961 1.00 33.92 99 ASP D CA 1
ATOM 6310 C C . ASP D 1 102 ? 25.048 52.607 -2.063 1.00 33.45 99 ASP D C 1
ATOM 6311 O O . ASP D 1 102 ? 26.121 52.875 -2.561 1.00 34.77 99 ASP D O 1
ATOM 6316 N N . TYR D 1 103 ? 24.874 52.490 -0.754 1.00 33.79 100 TYR D N 1
ATOM 6317 C CA . TYR D 1 103 ? 25.966 52.678 0.224 1.00 34.09 100 TYR D CA 1
ATOM 6318 C C . TYR D 1 103 ? 25.665 51.814 1.420 1.00 33.22 100 TYR D C 1
ATOM 6319 O O . TYR D 1 103 ? 24.501 51.694 1.821 1.00 31.86 100 TYR D O 1
ATOM 6328 N N . ILE D 1 104 ? 26.716 51.265 2.020 1.00 31.85 101 ILE D N 1
ATOM 6329 C CA . ILE D 1 104 ? 26.594 50.653 3.347 1.00 32.05 101 ILE D CA 1
ATOM 6330 C C . ILE D 1 104 ? 27.291 51.518 4.389 1.00 30.95 101 ILE D C 1
ATOM 6331 O O . ILE D 1 104 ? 28.427 51.976 4.192 1.00 30.55 101 ILE D O 1
ATOM 6336 N N . ASP D 1 105 ? 26.593 51.756 5.491 1.00 30.79 102 ASP D N 1
ATOM 6337 C CA . ASP D 1 105 ? 27.198 52.371 6.667 1.00 30.72 102 ASP D CA 1
ATOM 6338 C C . ASP D 1 105 ? 27.616 51.282 7.643 1.00 30.97 102 ASP D C 1
ATOM 6339 O O . ASP D 1 105 ? 26.764 50.598 8.242 1.00 31.19 102 ASP D O 1
ATOM 6344 N N . GLU D 1 106 ? 28.929 51.071 7.756 1.00 30.24 103 GLU D N 1
ATOM 6345 C CA . GLU D 1 106 ? 29.437 50.119 8.726 1.00 31.20 103 GLU D CA 1
ATOM 6346 C C . GLU D 1 106 ? 29.404 50.844 10.045 1.00 31.94 103 GLU D C 1
ATOM 6347 O O . GLU D 1 106 ? 30.303 51.622 10.337 1.00 32.36 103 GLU D O 1
ATOM 6353 N N . SER D 1 107 ? 28.352 50.611 10.816 1.00 32.99 104 SER D N 1
ATOM 6354 C CA . SER D 1 107 ? 27.923 51.566 11.827 1.00 33.40 104 SER D CA 1
ATOM 6355 C C . SER D 1 107 ? 28.054 51.125 13.287 1.00 33.18 104 SER D C 1
ATOM 6356 O O . SER D 1 107 ? 27.476 50.146 13.697 1.00 33.14 104 SER D O 1
ATOM 6359 N N . GLU D 1 108 ? 28.771 51.935 14.057 1.00 33.15 105 GLU D N 1
ATOM 6360 C CA . GLU D 1 108 ? 28.916 51.756 15.499 1.00 34.29 105 GLU D CA 1
ATOM 6361 C C . GLU D 1 108 ? 27.618 51.984 16.275 1.00 34.52 105 GLU D C 1
ATOM 6362 O O . GLU D 1 108 ? 27.558 51.705 17.458 1.00 35.96 105 GLU D O 1
ATOM 6368 N N . VAL D 1 109 ? 26.578 52.489 15.638 1.00 35.42 106 VAL D N 1
ATOM 6369 C CA . VAL D 1 109 ? 25.295 52.633 16.312 1.00 36.22 106 VAL D CA 1
ATOM 6370 C C . VAL D 1 109 ? 24.563 51.289 16.405 1.00 36.28 106 VAL D C 1
ATOM 6371 O O . VAL D 1 109 ? 23.797 51.066 17.312 1.00 37.12 106 VAL D O 1
ATOM 6375 N N . LEU D 1 110 ? 24.838 50.363 15.486 1.00 35.70 107 LEU D N 1
ATOM 6376 C CA . LEU D 1 110 ? 24.399 48.963 15.638 1.00 34.19 107 LEU D CA 1
ATOM 6377 C C . LEU D 1 110 ? 25.364 48.293 16.586 1.00 33.81 107 LEU D C 1
ATOM 6378 O O . LEU D 1 110 ? 26.421 48.823 16.876 1.00 33.40 107 LEU D O 1
ATOM 6383 N N . THR D 1 111 ? 24.993 47.130 17.086 1.00 33.92 108 THR D N 1
ATOM 6384 C CA . THR D 1 111 ? 25.843 46.416 18.001 1.00 34.08 108 THR D CA 1
ATOM 6385 C C . THR D 1 111 ? 26.968 45.758 17.223 1.00 34.51 108 THR D C 1
ATOM 6386 O O . THR D 1 111 ? 26.706 44.937 16.342 1.00 34.30 108 THR D O 1
ATOM 6390 N N . PRO D 1 112 ? 28.216 46.101 17.542 1.00 34.25 109 PRO D N 1
ATOM 6391 C CA . PRO D 1 112 ? 29.321 45.533 16.769 1.00 34.40 109 PRO D CA 1
ATOM 6392 C C . PRO D 1 112 ? 29.325 43.997 16.761 1.00 33.35 109 PRO D C 1
ATOM 6393 O O . PRO D 1 112 ? 29.112 43.357 17.815 1.00 33.48 109 PRO D O 1
ATOM 6397 N N . ALA D 1 113 ? 29.570 43.417 15.590 1.00 31.93 110 ALA D N 1
ATOM 6398 C CA . ALA D 1 113 ? 29.700 41.981 15.471 1.00 31.10 110 ALA D CA 1
ATOM 6399 C C . ALA D 1 113 ? 31.137 41.472 15.687 1.00 31.07 110 ALA D C 1
ATOM 6400 O O . ALA D 1 113 ? 31.359 40.293 16.008 1.00 29.96 110 ALA D O 1
ATOM 6402 N N . ASP D 1 114 ? 32.094 42.351 15.458 1.00 31.59 111 ASP D N 1
ATOM 6403 C CA . ASP D 1 114 ? 33.515 42.084 15.598 1.00 31.98 111 ASP D CA 1
ATOM 6404 C C . ASP D 1 114 ? 34.065 43.354 16.270 1.00 33.03 111 ASP D C 1
ATOM 6405 O O . ASP D 1 114 ? 33.982 44.447 15.715 1.00 32.58 111 ASP D O 1
ATOM 6410 N N . GLU D 1 115 ? 34.548 43.181 17.494 1.00 33.78 112 GLU D N 1
ATOM 6411 C CA . GLU D 1 115 ? 35.051 44.269 18.314 1.00 34.31 112 GLU D CA 1
ATOM 6412 C C . GLU D 1 115 ? 36.550 44.385 18.092 1.00 33.95 112 GLU D C 1
ATOM 6413 O O . GLU D 1 115 ? 37.214 45.164 18.747 1.00 34.08 112 GLU D O 1
ATOM 6419 N N . GLU D 1 116 ? 37.104 43.584 17.184 1.00 33.49 113 GLU D N 1
ATOM 6420 C CA . GLU D 1 116 ? 38.521 43.684 16.882 1.00 33.49 113 GLU D CA 1
ATOM 6421 C C . GLU D 1 116 ? 38.870 44.089 15.425 1.00 32.38 113 GLU D C 1
ATOM 6422 O O . GLU D 1 116 ? 39.942 44.682 15.174 1.00 32.22 113 GLU D O 1
ATOM 6428 N N . PHE D 1 117 ? 38.001 43.760 14.473 1.00 30.37 114 PHE D N 1
ATOM 6429 C CA . PHE D 1 117 ? 38.332 43.954 13.090 1.00 30.14 114 PHE D CA 1
ATOM 6430 C C . PHE D 1 117 ? 37.140 44.560 12.398 1.00 29.94 114 PHE D C 1
ATOM 6431 O O . PHE D 1 117 ? 36.053 44.009 12.466 1.00 30.69 114 PHE D O 1
ATOM 6439 N N . HIS D 1 118 ? 37.374 45.641 11.683 1.00 28.87 115 HIS D N 1
ATOM 6440 C CA . HIS D 1 118 ? 36.385 46.165 10.745 1.00 29.10 115 HIS D CA 1
ATOM 6441 C C . HIS D 1 118 ? 36.349 45.372 9.469 1.00 30.02 115 HIS D C 1
ATOM 6442 O O . HIS D 1 118 ? 37.214 44.557 9.177 1.00 29.68 115 HIS D O 1
ATOM 6449 N N . LEU D 1 119 ? 35.318 45.630 8.694 1.00 30.57 116 LEU D N 1
ATOM 6450 C CA . LEU D 1 119 ? 35.190 44.981 7.416 1.00 30.86 116 LEU D CA 1
ATOM 6451 C C . LEU D 1 119 ? 36.335 45.389 6.507 1.00 30.19 116 LEU D C 1
ATOM 6452 O O . LEU D 1 119 ? 36.755 46.540 6.491 1.00 30.91 116 LEU D O 1
ATOM 6457 N N . ASN D 1 120 ? 36.760 44.460 5.673 1.00 30.75 117 ASN D N 1
ATOM 6458 C CA . ASN D 1 120 ? 37.676 44.752 4.573 1.00 31.77 117 ASN D CA 1
ATOM 6459 C C . ASN D 1 120 ? 36.864 45.234 3.377 1.00 31.46 117 ASN D C 1
ATOM 6460 O O . ASN D 1 120 ? 36.477 44.467 2.476 1.00 33.61 117 ASN D O 1
ATOM 6465 N N . LYS D 1 121 ? 36.573 46.518 3.428 1.00 30.71 118 LYS D N 1
ATOM 6466 C CA . LYS D 1 121 ? 35.710 47.197 2.507 1.00 31.17 118 LYS D CA 1
ATOM 6467 C C . LYS D 1 121 ? 36.252 47.252 1.084 1.00 31.32 118 LYS D C 1
ATOM 6468 O O . LYS D 1 121 ? 35.464 47.392 0.146 1.00 31.06 118 LYS D O 1
ATOM 6474 N N . ASN D 1 122 ? 37.573 47.097 0.935 1.00 32.32 119 ASN D N 1
ATOM 6475 C CA . ASN D 1 122 ? 38.251 47.022 -0.360 1.00 34.25 119 ASN D CA 1
ATOM 6476 C C . ASN D 1 122 ? 37.766 45.835 -1.199 1.00 35.42 119 ASN D C 1
ATOM 6477 O O . ASN D 1 122 ? 37.880 45.826 -2.413 1.00 35.78 119 ASN D O 1
ATOM 6482 N N . GLU D 1 123 ? 37.245 44.817 -0.546 1.00 36.60 120 GLU D N 1
ATOM 6483 C CA . GLU D 1 123 ? 36.843 43.601 -1.272 1.00 37.71 120 GLU D CA 1
ATOM 6484 C C . GLU D 1 123 ? 35.391 43.652 -1.754 1.00 36.67 120 GLU D C 1
ATOM 6485 O O . GLU D 1 123 ? 34.895 42.685 -2.337 1.00 36.01 120 GLU D O 1
ATOM 6491 N N . TYR D 1 124 ? 34.725 44.774 -1.511 1.00 36.54 121 TYR D N 1
ATOM 6492 C CA . TYR D 1 124 ? 33.324 44.971 -1.910 1.00 36.56 121 TYR D CA 1
ATOM 6493 C C . TYR D 1 124 ? 33.218 45.890 -3.092 1.00 37.29 121 TYR D C 1
ATOM 6494 O O . TYR D 1 124 ? 34.081 46.708 -3.330 1.00 36.78 121 TYR D O 1
ATOM 6503 N N . THR D 1 125 ? 32.117 45.774 -3.829 1.00 38.30 122 THR D N 1
ATOM 6504 C CA . THR D 1 125 ? 31.876 46.654 -4.936 1.00 38.73 122 THR D CA 1
ATOM 6505 C C . THR D 1 125 ? 31.069 47.863 -4.487 1.00 38.59 122 THR D C 1
ATOM 6506 O O . THR D 1 125 ? 31.310 48.968 -4.971 1.00 41.05 122 THR D O 1
ATOM 6510 N N . VAL D 1 126 ? 30.131 47.683 -3.560 1.00 37.24 123 VAL D N 1
ATOM 6511 C CA . VAL D 1 126 ? 29.357 48.808 -3.026 1.00 36.35 123 VAL D CA 1
ATOM 6512 C C . VAL D 1 126 ? 30.238 49.737 -2.122 1.00 35.77 123 VAL D C 1
ATOM 6513 O O . VAL D 1 126 ? 31.034 49.255 -1.315 1.00 36.18 123 VAL D O 1
ATOM 6517 N N . PRO D 1 127 ? 30.074 51.058 -2.232 1.00 35.04 124 PRO D N 1
ATOM 6518 C CA . PRO D 1 127 ? 30.831 51.939 -1.326 1.00 34.42 124 PRO D CA 1
ATOM 6519 C C . PRO D 1 127 ? 30.352 51.951 0.129 1.00 33.69 124 PRO D C 1
ATOM 6520 O O . PRO D 1 127 ? 29.167 51.770 0.397 1.00 33.71 124 PRO D O 1
ATOM 6524 N N . PHE D 1 128 ? 31.287 52.209 1.042 1.00 33.08 125 PHE D N 1
ATOM 6525 C CA . PHE D 1 128 ? 30.998 52.291 2.458 1.00 31.71 125 PHE D CA 1
ATOM 6526 C C . PHE D 1 128 ? 31.228 53.692 3.013 1.00 31.83 125 PHE D C 1
ATOM 6527 O O . PHE D 1 128 ? 32.170 54.404 2.623 1.00 31.96 125 PHE D O 1
ATOM 6535 N N . VAL D 1 129 ? 30.372 54.041 3.965 1.00 31.22 126 VAL D N 1
ATOM 6536 C CA . VAL D 1 129 ? 30.633 55.089 4.921 1.00 32.16 126 VAL D CA 1
ATOM 6537 C C . VAL D 1 129 ? 31.002 54.464 6.250 1.00 31.95 126 VAL D C 1
ATOM 6538 O O . VAL D 1 129 ? 30.469 53.383 6.631 1.00 30.44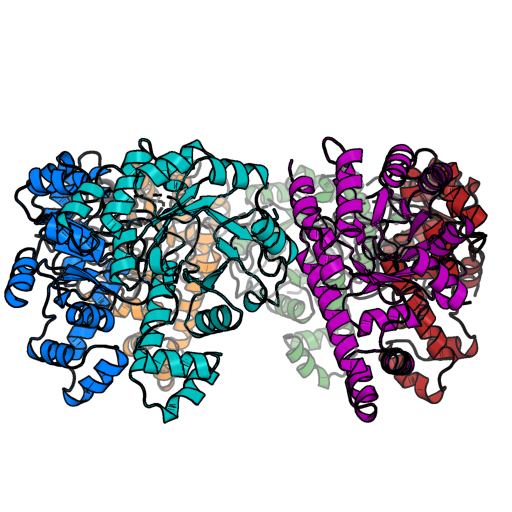 126 VAL D O 1
ATOM 6542 N N . CYS D 1 130 ? 31.953 55.119 6.925 1.00 32.07 127 CYS D N 1
ATOM 6543 C CA . CYS D 1 130 ? 32.369 54.749 8.268 1.00 31.64 127 CYS D CA 1
ATOM 6544 C C . CYS D 1 130 ? 32.497 55.992 9.140 1.00 30.96 127 CYS D C 1
ATOM 6545 O O . CYS D 1 130 ? 32.803 57.060 8.660 1.00 30.39 127 CYS D O 1
ATOM 6548 N N . GLY D 1 131 ? 32.361 55.807 10.438 1.00 30.49 128 GLY D N 1
ATOM 6549 C CA . GLY D 1 131 ? 32.531 56.906 11.388 1.00 31.16 128 GLY D CA 1
ATOM 6550 C C . GLY D 1 131 ? 34.003 57.090 11.726 1.00 31.51 128 GLY D C 1
ATOM 6551 O O . GLY D 1 131 ? 34.811 56.150 11.589 1.00 32.47 128 GLY D O 1
ATOM 6552 N N . CYS D 1 132 ? 34.349 58.296 12.198 1.00 30.78 129 CYS D N 1
ATOM 6553 C CA . CYS D 1 132 ? 35.667 58.554 12.703 1.00 30.60 129 CYS D CA 1
ATOM 6554 C C . CYS D 1 132 ? 35.661 59.750 13.674 1.00 30.07 129 CYS D C 1
ATOM 6555 O O . CYS D 1 132 ? 34.778 60.603 13.638 1.00 29.52 129 CYS D O 1
ATOM 6558 N N . ARG D 1 133 ? 36.671 59.786 14.545 1.00 29.92 130 ARG D N 1
ATOM 6559 C CA . ARG D 1 133 ? 36.811 60.805 15.597 1.00 30.23 130 ARG D CA 1
ATOM 6560 C C . ARG D 1 133 ? 38.063 61.617 15.487 1.00 29.21 130 ARG D C 1
ATOM 6561 O O . ARG D 1 133 ? 38.201 62.630 16.169 1.00 29.15 130 ARG D O 1
ATOM 6569 N N . ASP D 1 134 ? 38.962 61.195 14.620 1.00 29.13 131 ASP D N 1
ATOM 6570 C CA . ASP D 1 134 ? 40.257 61.779 14.517 1.00 29.36 131 ASP D CA 1
ATOM 6571 C C . ASP D 1 134 ? 40.897 61.274 13.235 1.00 30.39 131 ASP D C 1
ATOM 6572 O O . ASP D 1 134 ? 40.342 60.396 12.528 1.00 30.04 131 ASP D O 1
ATOM 6577 N N . LEU D 1 135 ? 42.003 61.891 12.861 1.00 30.00 132 LEU D N 1
ATOM 6578 C CA . LEU D 1 135 ? 42.579 61.636 11.538 1.00 30.99 132 LEU D CA 1
ATOM 6579 C C . LEU D 1 135 ? 43.171 60.240 11.448 1.00 30.63 132 LEU D C 1
ATOM 6580 O O . LEU D 1 135 ? 43.268 59.673 10.359 1.00 29.94 132 LEU D O 1
ATOM 6585 N N . GLY D 1 136 ? 43.569 59.700 12.600 1.00 31.72 133 GLY D N 1
ATOM 6586 C CA . GLY D 1 136 ? 43.998 58.312 12.675 1.00 31.67 133 GLY D CA 1
ATOM 6587 C C . GLY D 1 136 ? 42.893 57.343 12.319 1.00 31.73 133 GLY D C 1
ATOM 6588 O O . GLY D 1 136 ? 43.071 56.483 11.455 1.00 31.41 133 GLY D O 1
ATOM 6589 N N . GLU D 1 137 ? 41.742 57.472 12.971 1.00 31.84 134 GLU D N 1
ATOM 6590 C CA . GLU D 1 137 ? 40.611 56.645 12.607 1.00 33.03 134 GLU D CA 1
ATOM 6591 C C . GLU D 1 137 ? 40.163 56.856 11.187 1.00 32.19 134 GLU D C 1
ATOM 6592 O O . GLU D 1 137 ? 39.825 55.909 10.498 1.00 32.60 134 GLU D O 1
ATOM 6598 N N . ALA D 1 138 ? 40.190 58.109 10.730 1.00 31.91 135 ALA D N 1
ATOM 6599 C CA . ALA D 1 138 ? 39.723 58.431 9.388 1.00 30.88 135 ALA D CA 1
ATOM 6600 C C . ALA D 1 138 ? 40.572 57.670 8.392 1.00 31.14 135 ALA D C 1
ATOM 6601 O O . ALA D 1 138 ? 40.048 57.022 7.473 1.00 30.09 135 ALA D O 1
ATOM 6603 N N . THR D 1 139 ? 41.894 57.734 8.578 1.00 30.66 136 THR D N 1
ATOM 6604 C CA . THR D 1 139 ? 42.782 57.184 7.566 1.00 30.29 136 THR D CA 1
ATOM 6605 C C . THR D 1 139 ? 42.809 55.649 7.633 1.00 29.44 136 THR D C 1
ATOM 6606 O O . THR D 1 139 ? 42.930 54.994 6.594 1.00 29.23 136 THR D O 1
ATOM 6610 N N . ARG D 1 140 ? 42.630 55.069 8.822 1.00 30.35 137 ARG D N 1
ATOM 6611 C CA . ARG D 1 140 ? 42.489 53.616 8.942 1.00 29.45 137 ARG D CA 1
ATOM 6612 C C . ARG D 1 140 ? 41.222 53.133 8.248 1.00 30.47 137 ARG D C 1
ATOM 6613 O O . ARG D 1 140 ? 41.279 52.152 7.516 1.00 29.03 137 ARG D O 1
ATOM 6621 N N . ARG D 1 141 ? 40.108 53.849 8.414 1.00 30.12 138 ARG D N 1
ATOM 6622 C CA . ARG D 1 141 ? 38.867 53.454 7.747 1.00 30.91 138 ARG D CA 1
ATOM 6623 C C . ARG D 1 141 ? 38.971 53.567 6.233 1.00 30.92 138 ARG D C 1
ATOM 6624 O O . ARG D 1 141 ? 38.510 52.674 5.517 1.00 28.94 138 ARG D O 1
ATOM 6632 N N . ILE D 1 142 ? 39.641 54.629 5.756 1.00 30.73 139 ILE D N 1
ATOM 6633 C CA . ILE D 1 142 ? 39.913 54.791 4.341 1.00 30.31 139 ILE D CA 1
ATOM 6634 C C . ILE D 1 142 ? 40.797 53.649 3.838 1.00 31.05 139 ILE D C 1
ATOM 6635 O O . ILE D 1 142 ? 40.482 53.043 2.846 1.00 31.18 139 ILE D O 1
ATOM 6640 N N . ALA D 1 143 ? 41.884 53.347 4.537 1.00 31.14 140 ALA D N 1
ATOM 6641 C CA . ALA D 1 143 ? 42.795 52.287 4.088 1.00 31.83 140 ALA D CA 1
ATOM 6642 C C . ALA D 1 143 ? 42.078 50.914 3.991 1.00 31.57 140 ALA D C 1
ATOM 6643 O O . ALA D 1 143 ? 42.390 50.083 3.110 1.00 31.76 140 ALA D O 1
ATOM 6645 N N . GLU D 1 144 ? 41.116 50.686 4.888 1.00 31.44 141 GLU D N 1
ATOM 6646 C CA . GLU D 1 144 ? 40.246 49.471 4.839 1.00 31.18 141 GLU D CA 1
ATOM 6647 C C . GLU D 1 144 ? 39.276 49.501 3.677 1.00 31.50 141 GLU D C 1
ATOM 6648 O O . GLU D 1 144 ? 38.663 48.483 3.365 1.00 30.50 141 GLU D O 1
ATOM 6654 N N . GLY D 1 145 ? 39.137 50.662 3.020 1.00 30.71 142 GLY D N 1
ATOM 6655 C CA . GLY D 1 145 ? 38.289 50.782 1.861 1.00 30.42 142 GLY D CA 1
ATOM 6656 C C . GLY D 1 145 ? 37.075 51.704 1.975 1.00 31.06 142 GLY D C 1
ATOM 6657 O O . GLY D 1 145 ? 36.273 51.762 1.029 1.00 32.11 142 GLY D O 1
ATOM 6658 N N . ALA D 1 146 ? 36.943 52.466 3.068 1.00 30.82 143 ALA D N 1
ATOM 6659 C CA . ALA D 1 146 ? 35.831 53.409 3.196 1.00 31.28 143 ALA D CA 1
ATOM 6660 C C . ALA D 1 146 ? 35.912 54.414 2.040 1.00 31.93 143 ALA D C 1
ATOM 6661 O O . ALA D 1 146 ? 36.988 54.949 1.782 1.00 30.68 143 ALA D O 1
ATOM 6663 N N . SER D 1 147 ? 34.766 54.640 1.371 1.00 31.89 144 SER D N 1
ATOM 6664 C CA . SER D 1 147 ? 34.632 55.633 0.288 1.00 32.37 144 SER D CA 1
ATOM 6665 C C . SER D 1 147 ? 34.080 56.961 0.797 1.00 32.03 144 SER D C 1
ATOM 6666 O O . SER D 1 147 ? 34.005 57.926 0.066 1.00 31.04 144 SER D O 1
ATOM 6669 N N . MET D 1 148 ? 33.676 56.975 2.061 1.00 33.52 145 MET D N 1
ATOM 6670 C CA . MET D 1 148 ? 33.034 58.134 2.656 1.00 33.14 145 MET D CA 1
ATOM 6671 C C . MET D 1 148 ? 33.186 58.061 4.157 1.00 31.91 145 MET D C 1
ATOM 6672 O O . MET D 1 148 ? 33.208 56.960 4.733 1.00 32.15 145 MET D O 1
ATOM 6677 N N . LEU D 1 149 ? 33.285 59.229 4.795 1.00 31.28 146 LEU D N 1
ATOM 6678 C CA . LEU D 1 149 ? 33.405 59.288 6.233 1.00 30.64 146 LEU D CA 1
ATOM 6679 C C . LEU D 1 149 ? 32.342 60.171 6.869 1.00 30.85 146 LEU D C 1
ATOM 6680 O O . LEU D 1 149 ? 31.714 61.026 6.226 1.00 30.24 146 LEU D O 1
ATOM 6685 N N . ARG D 1 150 ? 32.139 59.942 8.144 1.00 30.67 147 ARG D N 1
ATOM 6686 C CA . ARG D 1 150 ? 31.338 60.846 8.947 1.00 31.34 147 ARG D CA 1
ATOM 6687 C C . ARG D 1 150 ? 31.876 60.892 10.364 1.00 31.04 147 ARG D C 1
ATOM 6688 O O . ARG D 1 150 ? 32.653 60.000 10.773 1.00 31.30 147 ARG D O 1
ATOM 6696 N N . THR D 1 151 ? 31.407 61.873 11.135 1.00 31.43 148 THR D N 1
ATOM 6697 C CA . THR D 1 151 ? 31.704 61.926 12.537 1.00 32.12 148 THR D CA 1
ATOM 6698 C C . THR D 1 151 ? 30.926 60.848 13.258 1.00 33.54 148 THR D C 1
ATOM 6699 O O . THR D 1 151 ? 29.881 60.408 12.808 1.00 33.26 148 THR D O 1
ATOM 6703 N N . LYS D 1 152 ? 31.433 60.423 14.401 1.00 35.29 149 LYS D N 1
ATOM 6704 C CA . LYS D 1 152 ? 30.710 59.486 15.191 1.00 36.89 149 LYS D CA 1
ATOM 6705 C C . LYS D 1 152 ? 29.653 60.250 15.985 1.00 38.55 149 LYS D C 1
ATOM 6706 O O . LYS D 1 152 ? 28.571 59.756 16.214 1.00 40.11 149 LYS D O 1
ATOM 6712 N N . GLY D 1 153 ? 29.923 61.504 16.323 1.00 40.58 150 GLY D N 1
ATOM 6713 C CA . GLY D 1 153 ? 28.939 62.312 16.987 1.00 40.82 150 GLY D CA 1
ATOM 6714 C C . GLY D 1 153 ? 28.497 61.628 18.247 1.00 42.48 150 GLY D C 1
ATOM 6715 O O . GLY D 1 153 ? 29.292 60.910 18.876 1.00 43.48 150 GLY D O 1
ATOM 6716 N N . GLU D 1 154 ? 27.246 61.866 18.609 1.00 44.21 151 GLU D N 1
ATOM 6717 C CA . GLU D 1 154 ? 26.613 61.311 19.769 1.00 46.78 151 GLU D CA 1
ATOM 6718 C C . GLU D 1 154 ? 25.148 61.088 19.388 1.00 48.67 151 GLU D C 1
ATOM 6719 O O . GLU D 1 154 ? 24.305 61.981 19.508 1.00 49.14 151 GLU D O 1
ATOM 6725 N N . PRO D 1 155 ? 24.836 59.899 18.883 1.00 50.95 152 PRO D N 1
ATOM 6726 C CA . PRO D 1 155 ? 23.517 59.759 18.230 1.00 51.80 152 PRO D CA 1
ATOM 6727 C C . PRO D 1 155 ? 22.364 59.695 19.239 1.00 51.94 152 PRO D C 1
ATOM 6728 O O . PRO D 1 155 ? 22.574 59.324 20.394 1.00 52.39 152 PRO D O 1
ATOM 6732 N N . GLY D 1 156 ? 21.179 60.114 18.800 1.00 51.84 153 GLY D N 1
ATOM 6733 C CA . GLY D 1 156 ? 19.998 60.198 19.676 1.00 51.56 153 GLY D CA 1
ATOM 6734 C C . GLY D 1 156 ? 20.113 60.938 21.008 1.00 50.69 153 GLY D C 1
ATOM 6735 O O . GLY D 1 156 ? 19.447 60.553 21.972 1.00 53.03 153 GLY D O 1
ATOM 6736 N N . THR D 1 157 ? 20.977 61.952 21.111 1.00 48.49 154 THR D N 1
ATOM 6737 C CA . THR D 1 157 ? 20.994 62.848 22.292 1.00 45.79 154 THR D CA 1
ATOM 6738 C C . THR D 1 157 ? 20.513 64.249 21.914 1.00 43.84 154 THR D C 1
ATOM 6739 O O . THR D 1 157 ? 20.153 65.046 22.772 1.00 43.46 154 THR D O 1
ATOM 6743 N N . GLY D 1 158 ? 20.571 64.550 20.623 1.00 41.68 155 GLY D N 1
ATOM 6744 C CA . GLY D 1 158 ? 20.382 65.901 20.118 1.00 40.18 155 GLY D CA 1
ATOM 6745 C C . GLY D 1 158 ? 21.463 66.880 20.546 1.00 38.45 155 GLY D C 1
ATOM 6746 O O . GLY D 1 158 ? 21.287 68.096 20.422 1.00 37.24 155 GLY D O 1
ATOM 6747 N N . ASN D 1 159 ? 22.566 66.373 21.089 1.00 37.18 156 ASN D N 1
ATOM 6748 C CA . ASN D 1 159 ? 23.669 67.224 21.472 1.00 35.68 156 ASN D CA 1
ATOM 6749 C C . ASN D 1 159 ? 24.746 67.158 20.382 1.00 35.41 156 ASN D C 1
ATOM 6750 O O . ASN D 1 159 ? 25.346 66.106 20.116 1.00 35.43 156 ASN D O 1
ATOM 6755 N N . ILE D 1 160 ? 24.989 68.314 19.790 1.00 34.88 157 ILE D N 1
ATOM 6756 C CA . ILE D 1 160 ? 25.912 68.497 18.682 1.00 34.63 157 ILE D CA 1
ATOM 6757 C C . ILE D 1 160 ? 27.370 68.415 19.138 1.00 33.32 157 ILE D C 1
ATOM 6758 O O . ILE D 1 160 ? 28.257 68.400 18.294 1.00 34.12 157 ILE D O 1
ATOM 6763 N N . VAL D 1 161 ? 27.626 68.351 20.450 1.00 32.70 158 VAL D N 1
ATOM 6764 C CA . VAL D 1 161 ? 29.008 68.628 20.959 1.00 31.32 158 VAL D CA 1
ATOM 6765 C C . VAL D 1 161 ? 30.082 67.645 20.441 1.00 30.05 158 VAL D C 1
ATOM 6766 O O . VAL D 1 161 ? 31.222 68.047 20.167 1.00 29.25 158 VAL D O 1
ATOM 6770 N N . GLU D 1 162 ? 29.718 66.377 20.268 1.00 30.08 159 GLU D N 1
ATOM 6771 C CA . GLU D 1 162 ? 30.695 65.366 19.839 1.00 31.12 159 GLU D CA 1
ATOM 6772 C C . GLU D 1 162 ? 30.987 65.426 18.353 1.00 31.08 159 GLU D C 1
ATOM 6773 O O . GLU D 1 162 ? 32.111 65.195 17.940 1.00 33.44 159 GLU D O 1
ATOM 6779 N N . ALA D 1 163 ? 29.969 65.709 17.552 1.00 31.44 160 ALA D N 1
ATOM 6780 C CA . ALA D 1 163 ? 30.126 65.919 16.125 1.00 30.69 160 ALA D CA 1
ATOM 6781 C C . ALA D 1 163 ? 31.078 67.094 15.931 1.00 29.54 160 ALA D C 1
ATOM 6782 O O . ALA D 1 163 ? 31.938 67.037 15.082 1.00 28.60 160 ALA D O 1
ATOM 6784 N N . VAL D 1 164 ? 30.888 68.157 16.712 1.00 29.60 161 VAL D N 1
ATOM 6785 C CA . VAL D 1 164 ? 31.780 69.303 16.691 1.00 28.22 161 VAL D CA 1
ATOM 6786 C C . VAL D 1 164 ? 33.209 68.848 16.996 1.00 29.14 161 VAL D C 1
ATOM 6787 O O . VAL D 1 164 ? 34.145 69.178 16.253 1.00 29.98 161 VAL D O 1
ATOM 6791 N N . ARG D 1 165 ? 33.364 68.068 18.057 1.00 29.10 162 ARG D N 1
ATOM 6792 C CA . ARG D 1 165 ? 34.683 67.659 18.517 1.00 29.86 162 ARG D CA 1
ATOM 6793 C C . ARG D 1 165 ? 35.368 66.882 17.409 1.00 29.56 162 ARG D C 1
ATOM 6794 O O . ARG D 1 165 ? 36.502 67.158 17.089 1.00 28.19 162 ARG D O 1
ATOM 6802 N N . HIS D 1 166 ? 34.615 65.991 16.749 1.00 29.55 163 HIS D N 1
ATOM 6803 C CA . HIS D 1 166 ? 35.212 65.071 15.763 1.00 29.36 163 HIS D CA 1
ATOM 6804 C C . HIS D 1 166 ? 35.561 65.790 14.469 1.00 29.24 163 HIS D C 1
ATOM 6805 O O . HIS D 1 166 ? 36.633 65.572 13.896 1.00 29.09 163 HIS D O 1
ATOM 6812 N N . MET D 1 167 ? 34.663 66.671 14.022 1.00 29.31 164 MET D N 1
ATOM 6813 C CA . MET D 1 167 ? 34.887 67.404 12.821 1.00 29.35 164 MET D CA 1
ATOM 6814 C C . MET D 1 167 ? 36.057 68.365 13.013 1.00 28.98 164 MET D C 1
ATOM 6815 O O . MET D 1 167 ? 36.917 68.500 12.156 1.00 29.70 164 MET D O 1
ATOM 6820 N N . ARG D 1 168 ? 36.061 69.083 14.115 1.00 29.73 165 ARG D N 1
ATOM 6821 C CA . ARG D 1 168 ? 37.175 69.960 14.448 1.00 30.51 165 ARG D CA 1
ATOM 6822 C C . ARG D 1 168 ? 38.527 69.197 14.564 1.00 30.11 165 ARG D C 1
ATOM 6823 O O . ARG D 1 168 ? 39.560 69.700 14.135 1.00 29.79 165 ARG D O 1
ATOM 6831 N N . LYS D 1 169 ? 38.509 68.020 15.179 1.00 30.20 166 LYS D N 1
ATOM 6832 C CA . LYS D 1 169 ? 39.740 67.234 15.429 1.00 30.08 166 LYS D CA 1
ATOM 6833 C C . LYS D 1 169 ? 40.308 66.788 14.089 1.00 30.07 166 LYS D C 1
ATOM 6834 O O . LYS D 1 169 ? 41.430 67.102 13.772 1.00 29.40 166 LYS D O 1
ATOM 6840 N N . VAL D 1 170 ? 39.511 66.111 13.267 1.00 29.81 167 VAL D N 1
ATOM 6841 C CA . VAL D 1 170 ? 39.971 65.693 11.920 1.00 29.12 167 VAL D CA 1
ATOM 6842 C C . VAL D 1 170 ? 40.467 66.876 11.083 1.00 29.15 167 VAL D C 1
ATOM 6843 O O . VAL D 1 170 ? 41.568 66.813 10.498 1.00 27.32 167 VAL D O 1
ATOM 6847 N N . ASN D 1 171 ? 39.674 67.955 11.039 1.00 28.51 168 ASN D N 1
ATOM 6848 C CA . ASN D 1 171 ? 40.069 69.101 10.248 1.00 28.90 168 ASN D CA 1
ATOM 6849 C C . ASN D 1 171 ? 41.301 69.776 10.795 1.00 29.00 168 ASN D C 1
ATOM 6850 O O . ASN D 1 171 ? 42.179 70.197 10.014 1.00 30.17 168 ASN D O 1
ATOM 6855 N N . ALA D 1 172 ? 41.421 69.878 12.110 1.00 28.97 169 ALA D N 1
ATOM 6856 C CA . ALA D 1 172 ? 42.666 70.454 12.687 1.00 29.68 169 ALA D CA 1
ATOM 6857 C C . ALA D 1 172 ? 43.872 69.622 12.350 1.00 29.52 169 ALA D C 1
ATOM 6858 O O . ALA D 1 172 ? 44.915 70.165 12.007 1.00 29.33 169 ALA D O 1
ATOM 6860 N N . GLN D 1 173 ? 43.741 68.301 12.439 1.00 30.32 170 GLN D N 1
ATOM 6861 C CA . GLN D 1 173 ? 44.899 67.418 12.187 1.00 30.37 170 GLN D CA 1
ATOM 6862 C C . GLN D 1 173 ? 45.281 67.438 10.698 1.00 30.42 170 GLN D C 1
ATOM 6863 O O . GLN D 1 173 ? 46.471 67.346 10.347 1.00 29.95 170 GLN D O 1
ATOM 6869 N N . VAL D 1 174 ? 44.289 67.614 9.825 1.00 30.80 171 VAL D N 1
ATOM 6870 C CA . VAL D 1 174 ? 44.533 67.730 8.380 1.00 30.83 171 VAL D CA 1
ATOM 6871 C C . VAL D 1 174 ? 45.256 69.025 8.108 1.00 31.32 171 VAL D C 1
ATOM 6872 O O . VAL D 1 174 ? 46.267 69.037 7.382 1.00 32.25 171 VAL D O 1
ATOM 6876 N N . ARG D 1 175 ? 44.812 70.117 8.727 1.00 30.81 172 ARG D N 1
ATOM 6877 C CA . ARG D 1 175 ? 45.516 71.374 8.506 1.00 31.16 172 ARG D CA 1
ATOM 6878 C C . ARG D 1 175 ? 46.999 71.242 8.899 1.00 30.87 172 ARG D C 1
ATOM 6879 O O . ARG D 1 175 ? 47.887 71.691 8.185 1.00 30.80 172 ARG D O 1
ATOM 6887 N N . LYS D 1 176 ? 47.249 70.593 10.025 1.00 30.43 173 LYS D N 1
ATOM 6888 C CA . LYS D 1 176 ? 48.600 70.441 10.527 1.00 31.06 173 LYS D CA 1
ATOM 6889 C C . LYS D 1 176 ? 49.454 69.586 9.565 1.00 30.08 173 LYS D C 1
ATOM 6890 O O . LYS D 1 176 ? 50.570 69.976 9.208 1.00 28.04 173 LYS D O 1
ATOM 6896 N N . VAL D 1 177 ? 48.903 68.453 9.140 1.00 29.13 174 VAL D N 1
ATOM 6897 C CA . VAL D 1 177 ? 49.561 67.565 8.188 1.00 29.19 174 VAL D CA 1
ATOM 6898 C C . VAL D 1 177 ? 49.930 68.288 6.886 1.00 29.27 174 VAL D C 1
ATOM 6899 O O . VAL D 1 177 ? 51.045 68.148 6.392 1.00 29.03 174 VAL D O 1
ATOM 6903 N N . VAL D 1 178 ? 49.011 69.066 6.349 1.00 29.50 175 VAL D N 1
ATOM 6904 C CA . VAL D 1 178 ? 49.264 69.799 5.102 1.00 29.91 175 VAL D CA 1
ATOM 6905 C C . VAL D 1 178 ? 50.407 70.822 5.265 1.00 30.15 175 VAL D C 1
ATOM 6906 O O . VAL D 1 178 ? 51.218 71.016 4.359 1.00 29.59 175 VAL D O 1
ATOM 6910 N N . ALA D 1 179 ? 50.472 71.451 6.431 1.00 29.78 176 ALA D N 1
ATOM 6911 C CA . ALA D 1 179 ? 51.430 72.506 6.679 1.00 30.55 176 ALA D CA 1
ATOM 6912 C C . ALA D 1 179 ? 52.785 72.003 7.169 1.00 30.85 176 ALA D C 1
ATOM 6913 O O . ALA D 1 179 ? 53.775 72.729 7.070 1.00 30.66 176 ALA D O 1
ATOM 6915 N N . MET D 1 180 ? 52.838 70.799 7.736 1.00 30.77 177 MET D N 1
ATOM 6916 C CA . MET D 1 180 ? 54.043 70.398 8.434 1.00 32.15 177 MET D CA 1
ATOM 6917 C C . MET D 1 180 ? 55.183 70.001 7.522 1.00 32.37 177 MET D C 1
ATOM 6918 O O . MET D 1 180 ? 54.994 69.717 6.347 1.00 32.77 177 MET D O 1
ATOM 6923 N N . SER D 1 181 ? 56.385 70.006 8.092 1.00 32.21 178 SER D N 1
ATOM 6924 C CA . SER D 1 181 ? 57.532 69.601 7.356 1.00 33.21 178 SER D CA 1
ATOM 6925 C C . SER D 1 181 ? 57.345 68.133 6.953 1.00 31.77 178 SER D C 1
ATOM 6926 O O . SER D 1 181 ? 56.902 67.298 7.770 1.00 30.43 178 SER D O 1
ATOM 6929 N N . GLU D 1 182 ? 57.652 67.828 5.692 1.00 30.80 179 GLU D N 1
ATOM 6930 C CA . GLU D 1 182 ? 57.413 66.467 5.177 1.00 32.14 179 GLU D CA 1
ATOM 6931 C C . GLU D 1 182 ? 58.209 65.420 5.946 1.00 30.57 179 GLU D C 1
ATOM 6932 O O . GLU D 1 182 ? 57.723 64.325 6.163 1.00 29.04 179 GLU D O 1
ATOM 6938 N N . ASP D 1 183 ? 59.426 65.773 6.363 1.00 29.09 180 ASP D N 1
ATOM 6939 C CA . ASP D 1 183 ? 60.258 64.817 7.084 1.00 29.53 180 ASP D CA 1
ATOM 6940 C C . ASP D 1 183 ? 59.812 64.482 8.538 1.00 28.99 180 ASP D C 1
ATOM 6941 O O . ASP D 1 183 ? 60.398 63.604 9.150 1.00 28.20 180 ASP D O 1
ATOM 6946 N N . GLU D 1 184 ? 58.818 65.221 9.046 1.00 28.72 181 GLU D N 1
ATOM 6947 C CA . GLU D 1 184 ? 58.153 64.975 10.314 1.00 29.57 181 GLU D CA 1
ATOM 6948 C C . GLU D 1 184 ? 56.889 64.135 10.199 1.00 29.35 181 GLU D C 1
ATOM 6949 O O . GLU D 1 184 ? 56.286 63.795 11.216 1.00 29.93 181 GLU D O 1
ATOM 6955 N N . LEU D 1 185 ? 56.522 63.736 8.983 1.00 28.58 182 LEU D N 1
ATOM 6956 C CA . LEU D 1 185 ? 55.272 63.027 8.781 1.00 30.52 182 LEU D CA 1
ATOM 6957 C C . LEU D 1 185 ? 55.244 61.605 9.279 1.00 29.26 182 LEU D C 1
ATOM 6958 O O . LEU D 1 185 ? 54.165 61.096 9.589 1.00 29.71 182 LEU D O 1
ATOM 6963 N N . MET D 1 186 ? 56.372 60.917 9.238 1.00 28.94 183 MET D N 1
ATOM 6964 C CA . MET D 1 186 ? 56.369 59.542 9.733 1.00 29.03 183 MET D CA 1
ATOM 6965 C C . MET D 1 186 ? 56.131 59.543 11.250 1.00 28.63 183 MET D C 1
ATOM 6966 O O . MET D 1 186 ? 55.337 58.789 11.759 1.00 28.57 183 MET D O 1
ATOM 6971 N N . THR D 1 187 ? 56.841 60.377 11.983 1.00 29.41 184 THR D N 1
ATOM 6972 C CA . THR D 1 187 ? 56.550 60.495 13.421 1.00 29.63 184 THR D CA 1
ATOM 6973 C C . THR D 1 187 ? 55.059 60.832 13.622 1.00 29.19 184 THR D C 1
ATOM 6974 O O . THR D 1 187 ? 54.372 60.268 14.503 1.00 29.10 184 THR D O 1
ATOM 6978 N N . GLU D 1 188 ? 54.531 61.731 12.802 1.00 28.12 185 GLU D N 1
ATOM 6979 C CA . GLU D 1 188 ? 53.123 62.085 12.926 1.00 29.17 185 GLU D CA 1
ATOM 6980 C C . GLU D 1 188 ? 52.223 60.845 12.669 1.00 29.58 185 GLU D C 1
ATOM 6981 O O . GLU D 1 188 ? 51.253 60.548 13.427 1.00 29.47 185 GLU D O 1
ATOM 6987 N N . ALA D 1 189 ? 52.552 60.116 11.616 1.00 28.72 186 ALA D N 1
ATOM 6988 C CA . ALA D 1 189 ? 51.749 58.947 11.211 1.00 29.23 186 ALA D CA 1
ATOM 6989 C C . ALA D 1 189 ? 51.773 57.927 12.357 1.00 30.21 186 ALA D C 1
ATOM 6990 O O . ALA D 1 189 ? 50.769 57.357 12.703 1.00 29.38 186 ALA D O 1
ATOM 6992 N N . LYS D 1 190 ? 52.952 57.719 12.948 1.00 32.04 187 LYS D N 1
ATOM 6993 C CA . LYS D 1 190 ? 53.080 56.811 14.085 1.00 33.22 187 LYS D CA 1
ATOM 6994 C C . LYS D 1 190 ? 52.237 57.272 15.279 1.00 33.37 187 LYS D C 1
ATOM 6995 O O . LYS D 1 190 ? 51.602 56.430 15.952 1.00 32.65 187 LYS D O 1
ATOM 7001 N N . ASN D 1 191 ? 52.259 58.578 15.560 1.00 32.22 188 ASN D N 1
ATOM 7002 C CA . ASN D 1 191 ? 51.511 59.114 16.673 1.00 33.31 188 ASN D CA 1
ATOM 7003 C C . ASN D 1 191 ? 50.008 58.980 16.462 1.00 33.16 188 ASN D C 1
ATOM 7004 O O . ASN D 1 191 ? 49.306 58.639 17.384 1.00 35.08 188 ASN D O 1
ATOM 7009 N N . LEU D 1 192 ? 49.540 59.202 15.239 1.00 31.75 189 LEU D N 1
ATOM 7010 C CA . LEU D 1 192 ? 48.146 59.056 14.880 1.00 31.21 189 LEU D CA 1
ATOM 7011 C C . LEU D 1 192 ? 47.662 57.621 14.717 1.00 31.21 189 LEU D C 1
ATOM 7012 O O . LEU D 1 192 ? 46.462 57.370 14.754 1.00 30.62 189 LEU D O 1
ATOM 7017 N N . GLY D 1 193 ? 48.571 56.685 14.473 1.00 31.10 190 GLY D N 1
ATOM 7018 C CA . GLY D 1 193 ? 48.168 55.375 13.956 1.00 32.00 190 GLY D CA 1
ATOM 7019 C C . GLY D 1 193 ? 47.599 55.425 12.535 1.00 31.15 190 GLY D C 1
ATOM 7020 O O . GLY D 1 193 ? 46.737 54.650 12.185 1.00 31.75 190 GLY D O 1
ATOM 7021 N N . ALA D 1 194 ? 48.131 56.323 11.722 1.00 31.59 191 ALA D N 1
ATOM 7022 C CA . ALA D 1 194 ? 47.675 56.586 10.357 1.00 31.96 191 ALA D CA 1
ATOM 7023 C C . ALA D 1 194 ? 48.615 55.874 9.380 1.00 32.48 191 ALA D C 1
ATOM 7024 O O . ALA D 1 194 ? 49.850 55.946 9.544 1.00 33.86 191 ALA D O 1
ATOM 7026 N N . PRO D 1 195 ? 48.053 55.204 8.358 1.00 31.81 192 PRO D N 1
ATOM 7027 C CA . PRO D 1 195 ? 48.866 54.709 7.275 1.00 31.44 192 PRO D CA 1
ATOM 7028 C C . PRO D 1 195 ? 49.624 55.849 6.598 1.00 31.84 192 PRO D C 1
ATOM 7029 O O . PRO D 1 195 ? 49.003 56.830 6.109 1.00 31.62 192 PRO D O 1
ATOM 7033 N N . TYR D 1 196 ? 50.936 55.706 6.565 1.00 31.92 193 TYR D N 1
ATOM 7034 C CA . TYR D 1 196 ? 51.831 56.743 6.050 1.00 33.19 193 TYR D CA 1
ATOM 7035 C C . TYR D 1 196 ? 51.489 57.267 4.654 1.00 33.19 193 TYR D C 1
ATOM 7036 O O . TYR D 1 196 ? 51.455 58.463 4.436 1.00 31.63 193 TYR D O 1
ATOM 7045 N N . GLU D 1 197 ? 51.271 56.363 3.703 1.00 35.29 194 GLU D N 1
ATOM 7046 C CA . GLU D 1 197 ? 51.043 56.789 2.317 1.00 36.62 194 GLU D CA 1
ATOM 7047 C C . GLU D 1 197 ? 49.783 57.648 2.161 1.00 36.98 194 GLU D C 1
ATOM 7048 O O . GLU D 1 197 ? 49.785 58.621 1.388 1.00 36.74 194 GLU D O 1
ATOM 7054 N N . LEU D 1 198 ? 48.742 57.350 2.937 1.00 37.55 195 LEU D N 1
ATOM 7055 C CA . LEU D 1 198 ? 47.543 58.220 2.972 1.00 38.05 195 LEU D CA 1
ATOM 7056 C C . LEU D 1 198 ? 47.835 59.592 3.527 1.00 36.95 195 LEU D C 1
ATOM 7057 O O . LEU D 1 198 ? 47.282 60.588 3.026 1.00 36.35 195 LEU D O 1
ATOM 7062 N N . LEU D 1 199 ? 48.665 59.648 4.575 1.00 36.23 196 LEU D N 1
ATOM 7063 C CA . LEU D 1 199 ? 48.987 60.907 5.169 1.00 36.39 196 LEU D CA 1
ATOM 7064 C C . LEU D 1 199 ? 49.735 61.773 4.197 1.00 36.09 196 LEU D C 1
ATOM 7065 O O . LEU D 1 199 ? 49.503 62.976 4.165 1.00 35.36 196 LEU D O 1
ATOM 7070 N N . LEU D 1 200 ? 50.702 61.159 3.500 1.00 35.82 197 LEU D N 1
ATOM 7071 C CA . LEU D 1 200 ? 51.480 61.841 2.469 1.00 36.74 197 LEU D CA 1
ATOM 7072 C C . LEU D 1 200 ? 50.565 62.338 1.374 1.00 35.64 197 LEU D C 1
ATOM 7073 O O . LEU D 1 200 ? 50.699 63.485 0.926 1.00 33.19 197 LEU D O 1
ATOM 7078 N N . GLN D 1 201 ? 49.595 61.515 0.966 1.00 35.20 198 GLN D N 1
ATOM 7079 C CA . GLN D 1 201 ? 48.692 61.970 -0.087 1.00 36.51 198 GLN D CA 1
ATOM 7080 C C . GLN D 1 201 ? 47.793 63.140 0.367 1.00 35.03 198 GLN D C 1
ATOM 7081 O O . GLN D 1 201 ? 47.523 64.047 -0.414 1.00 34.42 198 GLN D O 1
ATOM 7087 N N . ILE D 1 202 ? 47.316 63.091 1.608 1.00 34.42 199 ILE D N 1
ATOM 7088 C CA . ILE D 1 202 ? 46.602 64.201 2.195 1.00 34.40 199 ILE D CA 1
ATOM 7089 C C . ILE D 1 202 ? 47.465 65.455 2.117 1.00 35.42 199 ILE D C 1
ATOM 7090 O O . ILE D 1 202 ? 46.970 66.489 1.714 1.00 36.16 199 ILE 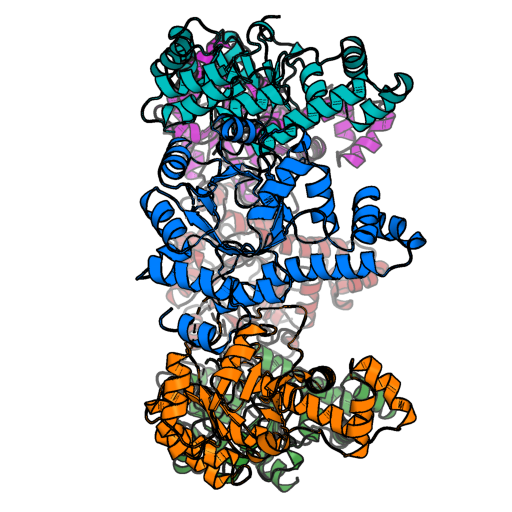D O 1
ATOM 7095 N N . LYS D 1 203 ? 48.729 65.374 2.535 1.00 35.25 200 LYS D N 1
ATOM 7096 C CA . LYS D 1 203 ? 49.612 66.532 2.481 1.00 35.97 200 LYS D CA 1
ATOM 7097 C C . LYS D 1 203 ? 49.687 67.079 1.064 1.00 36.10 200 LYS D C 1
ATOM 7098 O O . LYS D 1 203 ? 49.479 68.271 0.851 1.00 34.64 200 LYS D O 1
ATOM 7104 N N . LYS D 1 204 ? 49.875 66.187 0.096 1.00 36.67 201 LYS D N 1
ATOM 7105 C CA . LYS D 1 204 ? 49.921 66.583 -1.313 1.00 38.78 201 LYS D CA 1
ATOM 7106 C C . LYS D 1 204 ? 48.614 67.164 -1.880 1.00 38.61 201 LYS D C 1
ATOM 7107 O O . LYS D 1 204 ? 48.651 68.140 -2.616 1.00 39.98 201 LYS D O 1
ATOM 7113 N N . ASP D 1 205 ? 47.479 66.587 -1.524 1.00 38.73 202 ASP D N 1
ATOM 7114 C CA . ASP D 1 205 ? 46.191 67.028 -2.057 1.00 38.06 202 ASP D CA 1
ATOM 7115 C C . ASP D 1 205 ? 45.700 68.228 -1.324 1.00 37.56 202 ASP D C 1
ATOM 7116 O O . ASP D 1 205 ? 44.804 68.900 -1.805 1.00 36.72 202 ASP D O 1
ATOM 7121 N N . GLY D 1 206 ? 46.196 68.440 -0.096 1.00 36.85 203 GLY D N 1
ATOM 7122 C CA . GLY D 1 206 ? 45.648 69.501 0.739 1.00 36.06 203 GLY D CA 1
ATOM 7123 C C . GLY D 1 206 ? 44.342 69.195 1.449 1.00 36.40 203 GLY D C 1
ATOM 7124 O O . GLY D 1 206 ? 43.765 70.068 2.043 1.00 35.96 203 GLY D O 1
ATOM 7125 N N . LYS D 1 207 ? 43.894 67.940 1.409 1.00 36.75 204 LYS D N 1
ATOM 7126 C CA . LYS D 1 207 ? 42.606 67.541 1.940 1.00 36.80 204 LYS D CA 1
ATOM 7127 C C . LYS D 1 207 ? 42.459 66.009 2.022 1.00 35.63 204 LYS D C 1
ATOM 7128 O O . LYS D 1 207 ? 43.279 65.239 1.448 1.00 34.62 204 LYS D O 1
ATOM 7134 N N . LEU D 1 208 ? 41.410 65.560 2.707 1.00 34.76 205 LEU D N 1
ATOM 7135 C CA . LEU D 1 208 ? 41.079 64.121 2.695 1.00 35.03 205 LEU D CA 1
ATOM 7136 C C . LEU D 1 208 ? 40.648 63.704 1.291 1.00 34.65 205 LEU D C 1
ATOM 7137 O O . LEU D 1 208 ? 40.068 64.498 0.560 1.00 35.48 205 LEU D O 1
ATOM 7142 N N . PRO D 1 209 ? 40.879 62.436 0.939 1.00 34.04 206 PRO D N 1
ATOM 7143 C CA . PRO D 1 209 ? 40.483 61.910 -0.346 1.00 34.51 206 PRO D CA 1
ATOM 7144 C C . PRO D 1 209 ? 39.019 61.523 -0.473 1.00 34.96 206 PRO D C 1
ATOM 7145 O O . PRO D 1 209 ? 38.623 61.097 -1.527 1.00 37.01 206 PRO D O 1
ATOM 7149 N N . VAL D 1 210 ? 38.245 61.593 0.604 1.00 34.32 207 VAL D N 1
ATOM 7150 C CA . VAL D 1 210 ? 36.837 61.264 0.585 1.00 32.92 207 VAL D CA 1
ATOM 7151 C C . VAL D 1 210 ? 36.117 62.369 1.351 1.00 32.82 207 VAL D C 1
ATOM 7152 O O . VAL D 1 210 ? 36.747 63.100 2.126 1.00 32.69 207 VAL D O 1
ATOM 7156 N N . VAL D 1 211 ? 34.810 62.462 1.145 1.00 31.15 208 VAL D N 1
ATOM 7157 C CA . VAL D 1 211 ? 33.990 63.408 1.854 1.00 31.09 208 VAL D CA 1
ATOM 7158 C C . VAL D 1 211 ? 33.786 62.908 3.270 1.00 31.03 208 VAL D C 1
ATOM 7159 O O . VAL D 1 211 ? 33.831 61.689 3.533 1.00 30.09 208 VAL D O 1
ATOM 7163 N N . ASN D 1 212 ? 33.586 63.882 4.151 1.00 30.53 209 ASN D N 1
ATOM 7164 C CA . ASN D 1 212 ? 33.395 63.679 5.588 1.00 30.71 209 ASN D CA 1
ATOM 7165 C C . ASN D 1 212 ? 32.223 64.525 6.078 1.00 30.94 209 ASN D C 1
ATOM 7166 O O . ASN D 1 212 ? 32.307 65.770 6.106 1.00 31.85 209 ASN D O 1
ATOM 7171 N N . PHE D 1 213 ? 31.145 63.844 6.450 1.00 30.35 210 PHE D N 1
ATOM 7172 C CA . PHE D 1 213 ? 29.879 64.461 6.814 1.00 30.11 210 PHE D CA 1
ATOM 7173 C C . PHE D 1 213 ? 29.739 64.502 8.303 1.00 30.12 210 PHE D C 1
ATOM 7174 O O . PHE D 1 213 ? 30.249 63.607 9.031 1.00 31.18 210 PHE D O 1
ATOM 7182 N N . ALA D 1 214 ? 29.022 65.506 8.786 1.00 29.64 211 ALA D N 1
ATOM 7183 C CA . ALA D 1 214 ? 28.606 65.536 10.196 1.00 30.17 211 ALA D CA 1
ATOM 7184 C C . ALA D 1 214 ? 27.502 64.494 10.450 1.00 29.63 211 ALA D C 1
ATOM 7185 O O . ALA D 1 214 ? 26.611 64.321 9.605 1.00 29.52 211 ALA D O 1
ATOM 7187 N N . ALA D 1 215 ? 27.576 63.798 11.580 1.00 29.75 212 ALA D N 1
ATOM 7188 C CA . ALA D 1 215 ? 26.547 62.819 11.997 1.00 31.02 212 ALA D CA 1
ATOM 7189 C C . ALA D 1 215 ? 26.517 62.647 13.505 1.00 32.13 212 ALA D C 1
ATOM 7190 O O . ALA D 1 215 ? 27.553 62.550 14.125 1.00 33.66 212 ALA D O 1
ATOM 7192 N N . GLY D 1 216 ? 25.310 62.609 14.058 1.00 33.90 213 GLY D N 1
ATOM 7193 C CA . GLY D 1 216 ? 25.054 62.318 15.464 1.00 34.78 213 GLY D CA 1
ATOM 7194 C C . GLY D 1 216 ? 24.848 63.601 16.240 1.00 35.67 213 GLY D C 1
ATOM 7195 O O . GLY D 1 216 ? 25.809 64.265 16.601 1.00 37.62 213 GLY D O 1
ATOM 7196 N N . GLY D 1 217 ? 23.601 63.934 16.536 1.00 35.64 214 GLY D N 1
ATOM 7197 C CA . GLY D 1 217 ? 23.278 65.117 17.330 1.00 35.31 214 GLY D CA 1
ATOM 7198 C C . GLY D 1 217 ? 22.922 66.389 16.580 1.00 35.78 214 GLY D C 1
ATOM 7199 O O . GLY D 1 217 ? 22.728 67.438 17.206 1.00 35.14 214 GLY D O 1
ATOM 7200 N N . VAL D 1 218 ? 22.854 66.343 15.251 1.00 36.37 215 VAL D N 1
ATOM 7201 C CA . VAL D 1 218 ? 22.404 67.517 14.531 1.00 36.39 215 VAL D CA 1
ATOM 7202 C C . VAL D 1 218 ? 20.911 67.626 14.743 1.00 36.79 215 VAL D C 1
ATOM 7203 O O . VAL D 1 218 ? 20.131 66.848 14.178 1.00 38.00 215 VAL D O 1
ATOM 7207 N N . ALA D 1 219 ? 20.501 68.602 15.542 1.00 36.00 216 ALA D N 1
ATOM 7208 C CA . ALA D 1 219 ? 19.092 68.730 15.896 1.00 35.66 216 ALA D CA 1
ATOM 7209 C C . ALA D 1 219 ? 18.374 69.934 15.275 1.00 35.00 216 ALA D C 1
ATOM 7210 O O . ALA D 1 219 ? 17.165 69.876 15.052 1.00 35.39 216 ALA D O 1
ATOM 7212 N N . THR D 1 220 ? 19.081 71.039 15.043 1.00 33.48 217 THR D N 1
ATOM 7213 C CA . THR D 1 220 ? 18.444 72.224 14.558 1.00 32.10 217 THR D CA 1
ATOM 7214 C C . THR D 1 220 ? 19.053 72.731 13.261 1.00 32.80 217 THR D C 1
ATOM 7215 O O . THR D 1 220 ? 20.191 72.361 12.883 1.00 32.43 217 THR D O 1
ATOM 7219 N N . PRO D 1 221 ? 18.318 73.646 12.589 1.00 32.29 218 PRO D N 1
ATOM 7220 C CA . PRO D 1 221 ? 18.919 74.262 11.410 1.00 31.48 218 PRO D CA 1
ATOM 7221 C C . PRO D 1 221 ? 20.297 74.918 11.685 1.00 29.88 218 PRO D C 1
ATOM 7222 O O . PRO D 1 221 ? 21.250 74.724 10.917 1.00 30.04 218 PRO D O 1
ATOM 7226 N N . ALA D 1 222 ? 20.412 75.656 12.785 1.00 29.07 219 ALA D N 1
ATOM 7227 C CA . ALA D 1 222 ? 21.688 76.253 13.174 1.00 29.34 219 ALA D CA 1
ATOM 7228 C C . ALA D 1 222 ? 22.817 75.226 13.366 1.00 29.34 219 ALA D C 1
ATOM 7229 O O . ALA D 1 222 ? 23.978 75.533 13.043 1.00 30.07 219 ALA D O 1
ATOM 7231 N N . ASP D 1 223 ? 22.494 74.040 13.914 1.00 29.02 220 ASP D N 1
ATOM 7232 C CA . ASP D 1 223 ? 23.470 72.937 14.103 1.00 29.60 220 ASP D CA 1
ATOM 7233 C C . ASP D 1 223 ? 23.969 72.492 12.748 1.00 29.11 220 ASP D C 1
ATOM 7234 O O . ASP D 1 223 ? 25.141 72.250 12.584 1.00 30.33 220 ASP D O 1
ATOM 7239 N N . ALA D 1 224 ? 23.063 72.351 11.779 1.00 28.49 221 ALA D N 1
ATOM 7240 C CA . ALA D 1 224 ? 23.436 71.873 10.424 1.00 28.19 221 ALA D CA 1
ATOM 7241 C C . ALA D 1 224 ? 24.441 72.823 9.709 1.00 27.70 221 ALA D C 1
ATOM 7242 O O . ALA D 1 224 ? 25.512 72.411 9.210 1.00 28.25 221 ALA D O 1
ATOM 7244 N N . ALA D 1 225 ? 24.097 74.107 9.738 1.00 27.40 222 ALA D N 1
ATOM 7245 C CA . ALA D 1 225 ? 24.927 75.152 9.216 1.00 26.74 222 ALA D CA 1
ATOM 7246 C C . ALA D 1 225 ? 26.259 75.218 9.980 1.00 27.02 222 ALA D C 1
ATOM 7247 O O . ALA D 1 225 ? 27.287 75.426 9.390 1.00 27.30 222 ALA D O 1
ATOM 7249 N N . LEU D 1 226 ? 26.220 75.063 11.286 1.00 27.33 223 LEU D N 1
ATOM 7250 C CA . LEU D 1 226 ? 27.446 75.065 12.064 1.00 27.50 223 LEU D CA 1
ATOM 7251 C C . LEU D 1 226 ? 28.422 73.953 11.595 1.00 28.32 223 LEU D C 1
ATOM 7252 O O . LEU D 1 226 ? 29.591 74.232 11.348 1.00 27.85 223 LEU D O 1
ATOM 7257 N N . MET D 1 227 ? 27.912 72.758 11.334 1.00 28.62 224 MET D N 1
ATOM 7258 C CA . MET D 1 227 ? 28.766 71.678 10.890 1.00 29.03 224 MET D CA 1
ATOM 7259 C C . MET D 1 227 ? 29.430 71.984 9.562 1.00 29.51 224 MET D C 1
ATOM 7260 O O . MET D 1 227 ? 30.619 71.756 9.411 1.00 30.48 224 MET D O 1
ATOM 7265 N N . MET D 1 228 ? 28.696 72.636 8.658 1.00 29.74 225 MET D N 1
ATOM 7266 C CA . MET D 1 228 ? 29.214 73.088 7.375 1.00 30.11 225 MET D CA 1
ATOM 7267 C C . MET D 1 228 ? 30.297 74.142 7.574 1.00 29.55 225 MET D C 1
ATOM 7268 O O . MET D 1 228 ? 31.356 74.098 6.950 1.00 29.43 225 MET D O 1
ATOM 7273 N N . GLN D 1 229 ? 30.030 75.066 8.475 1.00 29.73 226 GLN D N 1
ATOM 7274 C CA . GLN D 1 229 ? 30.981 76.119 8.847 1.00 31.22 226 GLN D CA 1
ATOM 7275 C C . GLN D 1 229 ? 32.296 75.572 9.430 1.00 31.24 226 GLN D C 1
ATOM 7276 O O . GLN D 1 229 ? 33.377 76.157 9.224 1.00 31.21 226 GLN D O 1
ATOM 7282 N N . LEU D 1 230 ? 32.222 74.459 10.166 1.00 30.22 227 LEU D N 1
ATOM 7283 C CA . LEU D 1 230 ? 33.432 73.795 10.697 1.00 29.87 227 LEU D CA 1
ATOM 7284 C C . LEU D 1 230 ? 34.114 72.921 9.666 1.00 29.82 227 LEU D C 1
ATOM 7285 O O . LEU D 1 230 ? 35.112 72.252 9.961 1.00 30.20 227 LEU D O 1
ATOM 7290 N N . GLY D 1 231 ? 33.554 72.850 8.467 1.00 29.87 228 GLY D N 1
ATOM 7291 C CA . GLY D 1 231 ? 34.249 72.174 7.399 1.00 30.23 228 GLY D CA 1
ATOM 7292 C C . GLY D 1 231 ? 33.700 70.834 6.971 1.00 30.90 228 GLY D C 1
ATOM 7293 O O . GLY D 1 231 ? 34.311 70.189 6.141 1.00 32.06 228 GLY D O 1
ATOM 7294 N N . ALA D 1 232 ? 32.526 70.449 7.457 1.00 31.37 229 ALA D N 1
ATOM 7295 C CA . ALA D 1 232 ? 31.858 69.231 7.002 1.00 31.51 229 ALA D CA 1
ATOM 7296 C C . ALA D 1 232 ? 31.494 69.335 5.528 1.00 31.85 229 ALA D C 1
ATOM 7297 O O . ALA D 1 232 ? 31.218 70.426 5.042 1.00 31.66 229 ALA D O 1
ATOM 7299 N N . ASP D 1 233 ? 31.477 68.184 4.851 1.00 32.70 230 ASP D N 1
ATOM 7300 C CA . ASP D 1 233 ? 31.040 68.067 3.455 1.00 32.78 230 ASP D CA 1
ATOM 7301 C C . ASP D 1 233 ? 29.540 67.903 3.326 1.00 32.49 230 ASP D C 1
ATOM 7302 O O . ASP D 1 233 ? 28.995 67.972 2.224 1.00 32.23 230 ASP D O 1
ATOM 7307 N N . GLY D 1 234 ? 28.842 67.755 4.449 1.00 32.09 231 GLY D N 1
ATOM 7308 C CA . GLY D 1 234 ? 27.399 67.537 4.416 1.00 31.07 231 GLY D CA 1
ATOM 7309 C C . GLY D 1 234 ? 26.945 67.036 5.767 1.00 31.52 231 GLY D C 1
ATOM 7310 O O . GLY D 1 234 ? 27.751 66.912 6.667 1.00 29.97 231 GLY D O 1
ATOM 7311 N N . VAL D 1 235 ? 25.667 66.710 5.900 1.00 31.39 232 VAL D N 1
ATOM 7312 C CA . VAL D 1 235 ? 25.082 66.358 7.190 1.00 31.93 232 VAL D CA 1
ATOM 7313 C C . VAL D 1 235 ? 24.162 65.132 7.070 1.00 32.30 232 VAL D C 1
ATOM 7314 O O . VAL D 1 235 ? 23.346 65.060 6.134 1.00 32.09 232 VAL D O 1
ATOM 7318 N N . PHE D 1 236 ? 24.306 64.179 8.007 1.00 32.15 233 PHE D N 1
ATOM 7319 C CA . PHE D 1 236 ? 23.293 63.131 8.302 1.00 32.54 233 PHE D CA 1
ATOM 7320 C C . PHE D 1 236 ? 22.408 63.629 9.434 1.00 32.98 233 PHE D C 1
ATOM 7321 O O . PHE D 1 236 ? 22.934 64.154 10.433 1.00 33.34 233 PHE D O 1
ATOM 7329 N N . VAL D 1 237 ? 21.083 63.479 9.280 1.00 33.06 234 VAL D N 1
ATOM 7330 C CA . VAL D 1 237 ? 20.116 63.776 10.331 1.00 33.44 234 VAL D CA 1
ATOM 7331 C C . VAL D 1 237 ? 19.196 62.621 10.574 1.00 34.53 234 VAL D C 1
ATOM 7332 O O . VAL D 1 237 ? 18.932 61.811 9.683 1.00 34.57 234 VAL D O 1
ATOM 7336 N N . GLY D 1 238 ? 18.717 62.559 11.806 1.00 35.86 235 GLY D N 1
ATOM 7337 C CA . GLY D 1 238 ? 17.993 61.414 12.299 1.00 38.07 235 GLY D CA 1
ATOM 7338 C C . GLY D 1 238 ? 16.500 61.581 12.288 1.00 39.58 235 GLY D C 1
ATOM 7339 O O . GLY D 1 238 ? 15.962 62.481 11.650 1.00 39.35 235 GLY D O 1
ATOM 7340 N N . SER D 1 239 ? 15.842 60.684 13.010 1.00 42.06 236 SER D N 1
ATOM 7341 C CA . SER D 1 239 ? 14.393 60.530 12.962 1.00 44.30 236 SER D CA 1
ATOM 7342 C C . SER D 1 239 ? 13.650 61.682 13.616 1.00 45.13 236 SER D C 1
ATOM 7343 O O . SER D 1 239 ? 12.456 61.833 13.378 1.00 45.63 236 SER D O 1
ATOM 7346 N N . GLY D 1 240 ? 14.361 62.516 14.383 1.00 46.16 237 GLY D N 1
ATOM 7347 C CA . GLY D 1 240 ? 13.782 63.742 14.934 1.00 47.09 237 GLY D CA 1
ATOM 7348 C C . GLY D 1 240 ? 13.004 64.542 13.906 1.00 47.79 237 GLY D C 1
ATOM 7349 O O . GLY D 1 240 ? 11.985 65.168 14.226 1.00 49.16 237 GLY D O 1
ATOM 7350 N N . ILE D 1 241 ? 13.458 64.522 12.657 1.00 47.78 238 ILE D N 1
ATOM 7351 C CA . ILE D 1 241 ? 12.694 65.178 11.588 1.00 48.02 238 ILE D CA 1
ATOM 7352 C C . ILE D 1 241 ? 11.218 64.784 11.623 1.00 48.55 238 ILE D C 1
ATOM 7353 O O . ILE D 1 241 ? 10.341 65.638 11.506 1.00 47.87 238 ILE D O 1
ATOM 7358 N N . PHE D 1 242 ? 10.965 63.495 11.816 1.00 49.40 239 PHE D N 1
ATOM 7359 C CA . PHE D 1 242 ? 9.607 62.949 11.736 1.00 50.81 239 PHE D CA 1
ATOM 7360 C C . PHE D 1 242 ? 8.821 62.934 13.051 1.00 52.74 239 PHE D C 1
ATOM 7361 O O . PHE D 1 242 ? 7.735 62.368 13.123 1.00 53.88 239 PHE D O 1
ATOM 7369 N N . LYS D 1 243 ? 9.348 63.584 14.077 1.00 54.85 240 LYS D N 1
ATOM 7370 C CA . LYS D 1 243 ? 8.653 63.684 15.353 1.00 56.87 240 LYS D CA 1
ATOM 7371 C C . LYS D 1 243 ? 8.014 65.065 15.499 1.00 57.58 240 LYS D C 1
ATOM 7372 O O . LYS D 1 243 ? 7.128 65.269 16.337 1.00 59.31 240 LYS D O 1
ATOM 7378 N N . SER D 1 244 ? 8.423 66.004 14.654 1.00 57.78 241 SER D N 1
ATOM 7379 C CA . SER D 1 244 ? 7.838 67.330 14.640 1.00 57.74 241 SER D CA 1
ATOM 7380 C C . SER D 1 244 ? 6.421 67.366 14.066 1.00 57.86 241 SER D C 1
ATOM 7381 O O . SER D 1 244 ? 5.979 66.434 13.387 1.00 57.49 241 SER D O 1
ATOM 7384 N N . ASP D 1 245 ? 5.739 68.481 14.333 1.00 57.92 242 ASP D N 1
ATOM 7385 C CA . ASP D 1 245 ? 4.395 68.781 13.791 1.00 57.82 242 ASP D CA 1
ATOM 7386 C C . ASP D 1 245 ? 4.329 68.696 12.267 1.00 56.15 242 ASP D C 1
ATOM 7387 O O . ASP D 1 245 ? 3.311 68.292 11.695 1.00 56.27 242 ASP D O 1
ATOM 7392 N N . ASN D 1 246 ? 5.411 69.121 11.618 1.00 53.84 243 ASN D N 1
ATOM 7393 C CA . ASN D 1 246 ? 5.426 69.275 10.179 1.00 51.91 243 ASN D CA 1
ATOM 7394 C C . ASN D 1 246 ? 6.773 68.825 9.598 1.00 50.37 243 ASN D C 1
ATOM 7395 O O . ASN D 1 246 ? 7.625 69.656 9.302 1.00 48.71 243 ASN D O 1
ATOM 7400 N N . PRO D 1 247 ? 6.960 67.498 9.455 1.00 49.15 244 PRO D N 1
ATOM 7401 C CA . PRO D 1 247 ? 8.181 66.865 8.920 1.00 48.12 244 PRO D CA 1
ATOM 7402 C C . PRO D 1 247 ? 8.681 67.428 7.588 1.00 47.15 244 PRO D C 1
ATOM 7403 O O . PRO D 1 247 ? 9.869 67.729 7.469 1.00 46.48 244 PRO D O 1
ATOM 7407 N N . ALA D 1 248 ? 7.795 67.597 6.610 1.00 45.72 245 ALA D N 1
ATOM 7408 C CA . ALA D 1 248 ? 8.192 68.191 5.337 1.00 45.31 245 ALA D CA 1
ATOM 7409 C C . ALA D 1 248 ? 8.907 69.526 5.548 1.00 44.88 245 ALA D C 1
ATOM 7410 O O . ALA D 1 248 ? 9.913 69.822 4.918 1.00 44.43 245 ALA D O 1
ATOM 7412 N N . LYS D 1 249 ? 8.345 70.327 6.436 1.00 44.80 246 LYS D N 1
ATOM 7413 C CA . LYS D 1 249 ? 8.784 71.680 6.661 1.00 44.73 246 LYS D CA 1
ATOM 7414 C C . LYS D 1 249 ? 10.111 71.680 7.428 1.00 43.35 246 LYS D C 1
ATOM 7415 O O . LYS D 1 249 ? 11.040 72.414 7.096 1.00 42.33 246 LYS D O 1
ATOM 7421 N N . PHE D 1 250 ? 10.198 70.829 8.430 1.00 42.22 247 PHE D N 1
ATOM 7422 C CA . PHE D 1 250 ? 11.416 70.722 9.197 1.00 42.04 247 PHE D CA 1
ATOM 7423 C C . PHE D 1 250 ? 12.561 70.168 8.333 1.00 41.01 247 PHE D C 1
ATOM 7424 O O . PHE D 1 250 ? 13.678 70.660 8.393 1.00 40.67 247 PHE D O 1
ATOM 7432 N N . ALA D 1 251 ? 12.266 69.143 7.545 1.00 39.80 248 ALA D N 1
ATOM 7433 C CA . ALA D 1 251 ? 13.228 68.577 6.607 1.00 39.44 248 ALA D CA 1
ATOM 7434 C C . ALA D 1 251 ? 13.748 69.618 5.616 1.00 38.77 248 ALA D C 1
ATOM 7435 O O . ALA D 1 251 ? 14.937 69.681 5.382 1.00 37.84 248 ALA D O 1
ATOM 7437 N N . LYS D 1 252 ? 12.851 70.403 5.018 1.00 38.56 249 LYS D N 1
ATOM 7438 C CA . LYS D 1 252 ? 13.270 71.461 4.107 1.00 38.34 249 LYS D CA 1
ATOM 7439 C C . LYS D 1 252 ? 14.130 72.509 4.801 1.00 37.64 249 LYS D C 1
ATOM 7440 O O . LYS D 1 252 ? 15.092 72.984 4.224 1.00 36.73 249 LYS D O 1
ATOM 7443 N N . ALA D 1 253 ? 13.778 72.879 6.032 1.00 37.35 250 ALA D N 1
ATOM 7444 C CA . ALA D 1 253 ? 14.604 73.834 6.803 1.00 37.20 250 ALA D CA 1
ATOM 7445 C C . ALA D 1 253 ? 16.030 73.324 7.014 1.00 36.65 250 ALA D C 1
ATOM 7446 O O . ALA D 1 253 ? 16.988 74.101 6.929 1.00 37.50 250 ALA D O 1
ATOM 7448 N N . ILE D 1 254 ? 16.181 72.035 7.297 1.00 35.47 251 ILE D N 1
ATOM 7449 C CA . ILE D 1 254 ? 17.521 71.466 7.480 1.00 34.91 251 ILE D CA 1
ATOM 7450 C C . ILE D 1 254 ? 18.284 71.532 6.158 1.00 33.61 251 ILE D C 1
ATOM 7451 O O . ILE D 1 254 ? 19.470 71.906 6.127 1.00 32.48 251 ILE D O 1
ATOM 7456 N N . VAL D 1 255 ? 17.585 71.208 5.069 1.00 32.61 252 VAL D N 1
ATOM 7457 C CA . VAL D 1 255 ? 18.200 71.190 3.751 1.00 32.04 252 VAL D CA 1
ATOM 7458 C C . VAL D 1 255 ? 18.683 72.592 3.371 1.00 32.37 252 VAL D C 1
ATOM 7459 O O . VAL D 1 255 ? 19.841 72.778 2.934 1.00 32.74 252 VAL D O 1
ATOM 7463 N N . GLU D 1 256 ? 17.831 73.582 3.609 1.00 33.23 253 GLU D N 1
ATOM 7464 C CA A GLU D 1 256 ? 18.140 74.975 3.255 0.50 33.14 253 GLU D CA 1
ATOM 7465 C CA B GLU D 1 256 ? 18.140 74.971 3.231 0.50 33.41 253 GLU D CA 1
ATOM 7466 C C . GLU D 1 256 ? 19.256 75.565 4.084 1.00 32.43 253 GLU D C 1
ATOM 7467 O O . GLU D 1 256 ? 20.100 76.308 3.565 1.00 31.61 253 GLU D O 1
ATOM 7478 N N . ALA D 1 257 ? 19.249 75.240 5.377 1.00 31.29 254 ALA D N 1
ATOM 7479 C CA . ALA D 1 257 ? 20.285 75.711 6.301 1.00 30.89 254 ALA D CA 1
ATOM 7480 C C . ALA D 1 257 ? 21.644 75.101 5.972 1.00 31.59 254 ALA D C 1
ATOM 7481 O O . ALA D 1 257 ? 22.691 75.774 6.094 1.00 31.00 254 ALA D O 1
ATOM 7483 N N . THR D 1 258 ? 21.626 73.827 5.552 1.00 31.73 255 THR D N 1
ATOM 7484 C CA . THR D 1 258 ? 22.838 73.156 5.149 1.00 31.80 255 THR D CA 1
ATOM 7485 C C . THR D 1 258 ? 23.413 73.782 3.882 1.00 32.25 255 THR D C 1
ATOM 7486 O O . THR D 1 258 ? 24.613 74.002 3.810 1.00 32.58 255 THR D O 1
ATOM 7490 N N . THR D 1 259 ? 22.566 74.060 2.884 1.00 32.27 256 THR D N 1
ATOM 7491 C CA . THR D 1 259 ? 23.045 74.684 1.659 1.00 32.13 256 THR D CA 1
ATOM 7492 C C . THR D 1 259 ? 23.554 76.118 1.932 1.00 32.11 256 THR D C 1
ATOM 7493 O O . THR D 1 259 ? 24.707 76.449 1.641 1.00 32.95 256 THR D O 1
ATOM 7497 N N . HIS D 1 260 ? 22.692 76.929 2.538 1.00 31.41 257 HIS D N 1
ATOM 7498 C CA . HIS D 1 260 ? 22.909 78.339 2.757 1.00 31.27 257 HIS D CA 1
ATOM 7499 C C . HIS D 1 260 ? 23.375 78.586 4.160 1.00 31.57 257 HIS D C 1
ATOM 7500 O O . HIS D 1 260 ? 22.738 79.330 4.939 1.00 30.77 257 HIS D O 1
ATOM 7507 N N . PHE D 1 261 ? 24.523 77.977 4.475 1.00 31.29 258 PHE D N 1
ATOM 7508 C CA . PHE D 1 261 ? 24.968 77.858 5.871 1.00 31.06 258 PHE D CA 1
ATOM 7509 C C . PHE D 1 261 ? 25.582 79.126 6.431 1.00 31.30 258 PHE D C 1
ATOM 7510 O O . PHE D 1 261 ? 25.930 79.150 7.606 1.00 30.59 258 PHE D O 1
ATOM 7518 N N . THR D 1 262 ? 25.684 80.173 5.600 1.00 30.73 259 THR D N 1
ATOM 7519 C CA . THR D 1 262 ? 26.040 81.485 6.066 1.00 31.05 259 THR D CA 1
ATOM 7520 C C . THR D 1 262 ? 24.888 82.508 5.952 1.00 31.15 259 THR D C 1
ATOM 7521 O O . THR D 1 262 ? 25.133 83.682 6.151 1.00 30.41 259 THR D O 1
ATOM 7525 N N . ASP D 1 263 ? 23.675 82.077 5.627 1.00 31.15 260 ASP D N 1
ATOM 7526 C CA . ASP D 1 263 ? 22.525 83.011 5.547 1.00 31.58 260 ASP D CA 1
ATOM 7527 C C . ASP D 1 263 ? 21.784 83.054 6.896 1.00 31.07 260 ASP D C 1
ATOM 7528 O O . ASP D 1 263 ? 20.776 82.337 7.127 1.00 29.54 260 ASP D O 1
ATOM 7533 N N . TYR D 1 264 ? 22.302 83.914 7.768 1.00 31.28 261 TYR D N 1
ATOM 7534 C CA . TYR D 1 264 ? 21.850 83.959 9.156 1.00 32.20 261 TYR D CA 1
ATOM 7535 C C . TYR D 1 264 ? 20.408 84.459 9.284 1.00 33.28 261 TYR D C 1
ATOM 7536 O O . TYR D 1 264 ? 19.643 83.963 10.123 1.00 33.67 261 TYR D O 1
ATOM 7545 N N . LYS D 1 265 ? 20.023 85.392 8.418 1.00 34.97 262 LYS D N 1
ATOM 7546 C CA . LYS D 1 265 ? 18.634 85.822 8.355 1.00 35.72 262 LYS D CA 1
ATOM 7547 C C . LYS D 1 265 ? 17.718 84.668 7.984 1.00 35.28 262 LYS D C 1
ATOM 7548 O O . LYS D 1 265 ? 16.673 84.463 8.631 1.00 35.55 262 LYS D O 1
ATOM 7554 N N . LEU D 1 266 ? 18.110 83.890 6.965 1.00 34.03 263 LEU D N 1
ATOM 7555 C CA . LEU D 1 266 ? 17.340 82.738 6.595 1.00 33.48 263 LEU D CA 1
ATOM 7556 C C . LEU D 1 266 ? 17.269 81.755 7.777 1.00 33.05 263 LEU D C 1
ATOM 7557 O O . LEU D 1 266 ? 16.188 81.245 8.124 1.00 32.88 263 LEU D O 1
ATOM 7562 N N . ILE D 1 267 ? 18.431 81.455 8.369 1.00 32.19 264 ILE D N 1
ATOM 7563 C CA . ILE D 1 267 ? 18.480 80.437 9.407 1.00 31.67 264 ILE D CA 1
ATOM 7564 C C . ILE D 1 267 ? 17.614 80.832 10.621 1.00 32.15 264 ILE D C 1
ATOM 7565 O O . ILE D 1 267 ? 16.949 79.991 11.209 1.00 32.39 264 ILE D O 1
ATOM 7570 N N . ALA D 1 268 ? 17.634 82.106 10.985 1.00 32.90 265 ALA D N 1
ATOM 7571 C CA . ALA D 1 268 ? 16.706 82.650 12.002 1.00 34.11 265 ALA D CA 1
ATOM 7572 C C . ALA D 1 268 ? 15.236 82.278 11.693 1.00 35.33 265 ALA D C 1
ATOM 7573 O O . ALA D 1 268 ? 14.513 81.699 12.520 1.00 34.89 265 ALA D O 1
ATOM 7575 N N . GLU D 1 269 ? 14.802 82.552 10.473 1.00 37.07 266 GLU D N 1
ATOM 7576 C CA . GLU D 1 269 ? 13.443 82.212 10.079 1.00 38.88 266 GLU D CA 1
ATOM 7577 C C . GLU D 1 269 ? 13.191 80.719 10.143 1.00 39.19 266 GLU D C 1
ATOM 7578 O O . GLU D 1 269 ? 12.154 80.285 10.631 1.00 38.85 266 GLU D O 1
ATOM 7584 N N . LEU D 1 270 ? 14.141 79.936 9.655 1.00 40.01 267 LEU D N 1
ATOM 7585 C CA . LEU D 1 270 ? 14.005 78.489 9.668 1.00 40.84 267 LEU D CA 1
ATOM 7586 C C . LEU D 1 270 ? 14.009 77.908 11.088 1.00 42.59 267 LEU D C 1
ATOM 7587 O O . LEU D 1 270 ? 13.528 76.787 11.310 1.00 42.75 267 LEU D O 1
ATOM 7592 N N . SER D 1 271 ? 14.603 78.630 12.036 1.00 44.14 268 SER D N 1
ATOM 7593 C CA . SER D 1 271 ? 14.677 78.143 13.412 1.00 45.80 268 SER D CA 1
ATOM 7594 C C . SER D 1 271 ? 13.358 78.324 14.188 1.00 48.03 268 SER D C 1
ATOM 7595 O O . SER D 1 271 ? 13.202 77.792 15.264 1.00 48.75 268 SER D O 1
ATOM 7598 N N . LYS D 1 272 ? 12.420 79.073 13.641 1.00 51.21 269 LYS D N 1
ATOM 7599 C CA . LYS D 1 272 ? 11.162 79.351 14.340 1.00 53.89 269 LYS D CA 1
ATOM 7600 C C . LYS D 1 272 ? 10.226 78.149 14.333 1.00 56.99 269 LYS D C 1
ATOM 7601 O O . LYS D 1 272 ? 10.153 77.426 13.342 1.00 57.38 269 LYS D O 1
ATOM 7607 N N . GLU D 1 273 ? 9.557 77.941 15.471 1.00 60.67 270 GLU D N 1
ATOM 7608 C CA . GLU D 1 273 ? 8.487 76.945 15.641 1.00 63.76 270 GLU D CA 1
ATOM 7609 C C . GLU D 1 273 ? 8.988 75.505 15.605 1.00 65.59 270 GLU D C 1
ATOM 7610 O O . GLU D 1 273 ? 8.490 74.674 14.841 1.00 66.13 270 GLU D O 1
ATOM 7616 N N . LEU D 1 274 ? 9.971 75.221 16.448 1.00 67.61 271 LEU D N 1
ATOM 7617 C CA . LEU D 1 274 ? 10.461 73.860 16.643 1.00 69.35 271 LEU D CA 1
ATOM 7618 C C . LEU D 1 274 ? 10.227 73.379 18.095 1.00 70.78 271 LEU D C 1
ATOM 7619 O O . LEU D 1 274 ? 9.718 74.128 18.958 1.00 71.02 271 LEU D O 1
ATOM 7624 N N . GLY D 1 275 ? 10.599 72.125 18.352 1.00 72.15 272 GLY D N 1
ATOM 7625 C CA . GLY D 1 275 ? 10.441 71.520 19.677 1.00 73.16 272 GLY D CA 1
ATOM 7626 C C . GLY D 1 275 ? 9.005 71.097 19.946 1.00 73.84 272 GLY D C 1
ATOM 7627 O O . GLY D 1 275 ? 8.144 71.153 19.046 1.00 74.20 272 GLY D O 1
ATOM 7628 N N . THR E 1 9 ? 34.436 98.239 16.483 1.00 73.46 6 THR E N 1
ATOM 7629 C CA . THR E 1 9 ? 35.517 98.671 17.416 1.00 73.38 6 THR E CA 1
ATOM 7630 C C . THR E 1 9 ? 35.223 98.230 18.850 1.00 73.07 6 THR E C 1
ATOM 7631 O O . THR E 1 9 ? 34.061 98.212 19.287 1.00 72.97 6 THR E O 1
ATOM 7635 N N . GLU E 1 10 ? 36.288 97.878 19.569 1.00 72.67 7 GLU E N 1
ATOM 7636 C CA . GLU E 1 10 ? 36.206 97.538 20.994 1.00 72.53 7 GLU E CA 1
ATOM 7637 C C . GLU E 1 10 ? 35.578 98.645 21.849 1.00 71.77 7 GLU E C 1
ATOM 7638 O O . GLU E 1 10 ? 34.803 98.354 22.759 1.00 71.44 7 GLU E O 1
ATOM 7644 N N . ARG E 1 11 ? 35.931 99.898 21.550 1.00 71.01 8 ARG E N 1
ATOM 7645 C CA . ARG E 1 11 ? 35.453 101.073 22.292 1.00 70.11 8 ARG E CA 1
ATOM 7646 C C . ARG E 1 11 ? 33.930 101.238 22.277 1.00 69.15 8 ARG E C 1
ATOM 7647 O O . ARG E 1 11 ? 33.316 101.471 23.318 1.00 69.32 8 ARG E O 1
ATOM 7648 N N . VAL E 1 12 ? 33.331 101.118 21.095 1.00 68.08 9 VAL E N 1
ATOM 7649 C CA . VAL E 1 12 ? 31.866 101.121 20.958 1.00 67.27 9 VAL E CA 1
ATOM 7650 C C . VAL E 1 12 ? 31.201 99.932 21.676 1.00 66.28 9 VAL E C 1
ATOM 7651 O O . VAL E 1 12 ? 30.271 100.116 22.471 1.00 65.95 9 VAL E O 1
ATOM 7655 N N . LYS E 1 13 ? 31.677 98.719 21.387 1.00 64.99 10 LYS E N 1
ATOM 7656 C CA . LYS E 1 13 ? 31.160 97.507 22.053 1.00 64.03 10 LYS E CA 1
ATOM 7657 C C . LYS E 1 13 ? 31.181 97.674 23.587 1.00 64.00 10 LYS E C 1
ATOM 7658 O O . LYS E 1 13 ? 30.163 97.528 24.276 1.00 64.00 10 LYS E O 1
ATOM 7664 N N . ARG E 1 14 ? 32.359 97.998 24.105 1.00 63.76 11 ARG E N 1
ATOM 7665 C CA . ARG E 1 14 ? 32.570 98.085 25.543 1.00 63.61 11 ARG E CA 1
ATOM 7666 C C . ARG E 1 14 ? 31.829 99.268 26.157 1.00 63.90 11 ARG E C 1
ATOM 7667 O O . ARG E 1 14 ? 31.358 99.184 27.298 1.00 63.82 11 ARG E O 1
ATOM 7675 N N . GLY E 1 15 ? 31.742 100.359 25.391 1.00 64.15 12 GLY E N 1
ATOM 7676 C CA . GLY E 1 15 ? 30.993 101.553 25.792 1.00 64.62 12 GLY E CA 1
ATOM 7677 C C . GLY E 1 15 ? 29.521 101.230 25.949 1.00 64.86 12 GLY E C 1
ATOM 7678 O O . GLY E 1 15 ? 28.869 101.691 26.887 1.00 64.40 12 GLY E O 1
ATOM 7679 N N . MET E 1 16 ? 29.009 100.410 25.031 1.00 65.46 13 MET E N 1
ATOM 7680 C CA . MET E 1 16 ? 27.647 99.892 25.133 1.00 66.53 13 MET E CA 1
ATOM 7681 C C . MET E 1 16 ? 27.473 99.161 26.467 1.00 65.35 13 MET E C 1
ATOM 7682 O O . MET E 1 16 ? 26.569 99.482 27.238 1.00 64.97 13 MET E O 1
ATOM 7687 N N . ALA E 1 17 ? 28.347 98.187 26.731 1.00 64.49 14 ALA E N 1
ATOM 7688 C CA . ALA E 1 17 ? 28.243 97.360 27.947 1.00 63.93 14 ALA E CA 1
ATOM 7689 C C . ALA E 1 17 ? 28.287 98.224 29.210 1.00 63.64 14 ALA E C 1
ATOM 7690 O O . ALA E 1 17 ? 27.552 97.994 30.178 1.00 63.46 14 ALA E O 1
ATOM 7692 N N . GLU E 1 18 ? 29.145 99.236 29.169 1.00 63.67 15 GLU E N 1
ATOM 7693 C CA . GLU E 1 18 ? 29.397 100.082 30.321 1.00 63.91 15 GLU E CA 1
ATOM 7694 C C . GLU E 1 18 ? 28.193 100.933 30.708 1.00 63.25 15 GLU E C 1
ATOM 7695 O O . GLU E 1 18 ? 28.054 101.315 31.874 1.00 61.99 15 GLU E O 1
ATOM 7701 N N . MET E 1 19 ? 27.317 101.204 29.731 1.00 62.66 16 MET E N 1
ATOM 7702 C CA . MET E 1 19 ? 26.089 101.961 30.008 1.00 62.34 16 MET E CA 1
ATOM 7703 C C . MET E 1 19 ? 25.080 101.140 30.858 1.00 61.17 16 MET E C 1
ATOM 7704 O O . MET E 1 19 ? 24.114 101.691 31.389 1.00 60.94 16 MET E O 1
ATOM 7713 N N . GLN E 1 20 ? 25.331 99.840 31.031 1.00 59.46 17 GLN E N 1
ATOM 7714 C CA . GLN E 1 20 ? 24.496 99.034 31.922 1.00 58.49 17 GLN E CA 1
ATOM 7715 C C . GLN E 1 20 ? 24.947 99.097 33.391 1.00 56.66 17 GLN E C 1
ATOM 7716 O O . GLN E 1 20 ? 24.216 98.676 34.297 1.00 55.98 17 GLN E O 1
ATOM 7722 N N . LYS E 1 21 ? 26.137 99.645 33.624 1.00 54.57 18 LYS E N 1
ATOM 7723 C CA . LYS E 1 21 ? 26.781 99.618 34.959 1.00 53.46 18 LYS E CA 1
ATOM 7724 C C . LYS E 1 21 ? 25.873 100.137 36.099 1.00 51.18 18 LYS E C 1
ATOM 7725 O O . LYS E 1 21 ? 25.182 101.116 35.911 1.00 51.52 18 LYS E O 1
ATOM 7731 N N . GLY E 1 22 ? 25.913 99.476 37.265 1.00 48.78 19 GLY E N 1
ATOM 7732 C CA . GLY E 1 22 ? 25.039 99.738 38.432 1.00 46.53 19 GLY E CA 1
ATOM 7733 C C . GLY E 1 22 ? 23.671 99.021 38.383 1.00 44.62 19 GLY E C 1
ATOM 7734 O O . GLY E 1 22 ? 22.965 98.900 39.414 1.00 45.05 19 GLY E O 1
ATOM 7735 N N . GLY E 1 23 ? 23.306 98.545 37.196 1.00 40.69 20 GLY E N 1
ATOM 7736 C CA . GLY E 1 23 ? 21.979 98.013 36.952 1.00 38.84 20 GLY E CA 1
ATOM 7737 C C . GLY E 1 23 ? 21.730 96.531 37.169 1.00 37.04 20 GLY E C 1
ATOM 7738 O O . GLY E 1 23 ? 22.658 95.732 37.466 1.00 36.14 20 GLY E O 1
ATOM 7739 N N . VAL E 1 24 ? 20.453 96.174 36.969 1.00 34.95 21 VAL E N 1
ATOM 7740 C CA . VAL E 1 24 ? 19.978 94.835 37.092 1.00 32.90 21 VAL E CA 1
ATOM 7741 C C . VAL E 1 24 ? 19.525 94.348 35.712 1.00 32.92 21 VAL E C 1
ATOM 7742 O O . VAL E 1 24 ? 18.808 95.033 34.992 1.00 31.41 21 VAL E O 1
ATOM 7746 N N . ILE E 1 25 ? 20.003 93.169 35.316 1.00 32.00 22 ILE E N 1
ATOM 7747 C CA . ILE E 1 25 ? 19.517 92.533 34.088 1.00 31.92 22 ILE E CA 1
ATOM 7748 C C . ILE E 1 25 ? 18.644 91.339 34.499 1.00 31.54 22 ILE E C 1
ATOM 7749 O O . ILE E 1 25 ? 19.025 90.555 35.348 1.00 30.83 22 ILE E O 1
ATOM 7754 N N . MET E 1 26 ? 17.481 91.211 33.879 1.00 32.05 23 MET E N 1
ATOM 7755 C CA . MET E 1 26 ? 16.520 90.192 34.277 1.00 32.67 23 MET E CA 1
ATOM 7756 C C . MET E 1 26 ? 16.215 89.185 33.188 1.00 33.03 23 MET E C 1
ATOM 7757 O O . MET E 1 26 ? 15.956 89.555 32.048 1.00 32.31 23 MET E O 1
ATOM 7762 N N . ASP E 1 27 ? 16.218 87.906 33.576 1.00 33.40 24 ASP E N 1
ATOM 7763 C CA . ASP E 1 27 ? 15.768 86.824 32.699 1.00 34.32 24 ASP E CA 1
ATOM 7764 C C . ASP E 1 27 ? 14.257 86.881 32.525 1.00 34.48 24 ASP E C 1
ATOM 7765 O O . ASP E 1 27 ? 13.509 86.922 33.520 1.00 33.58 24 ASP E O 1
ATOM 7770 N N . VAL E 1 28 ? 13.814 86.848 31.263 1.00 35.01 25 VAL E N 1
ATOM 7771 C CA . VAL E 1 28 ? 12.397 86.921 30.944 1.00 35.86 25 VAL E CA 1
ATOM 7772 C C . VAL E 1 28 ? 12.079 85.952 29.800 1.00 37.79 25 VAL E C 1
ATOM 7773 O O . VAL E 1 28 ? 12.898 85.772 28.892 1.00 38.56 25 VAL E O 1
ATOM 7777 N N . ILE E 1 29 ? 10.902 85.329 29.839 1.00 39.94 26 ILE E N 1
ATOM 7778 C CA . ILE E 1 29 ? 10.540 84.341 28.822 1.00 41.47 26 ILE E CA 1
ATOM 7779 C C . ILE E 1 29 ? 9.493 84.874 27.834 1.00 41.91 26 ILE E C 1
ATOM 7780 O O . ILE E 1 29 ? 9.130 84.189 26.893 1.00 41.89 26 ILE E O 1
ATOM 7785 N N . ASN E 1 30 ? 9.012 86.090 28.054 1.00 43.05 27 ASN E N 1
ATOM 7786 C CA . ASN E 1 30 ? 7.915 86.636 27.253 1.00 43.44 27 ASN E CA 1
ATOM 7787 C C . ASN E 1 30 ? 7.757 88.143 27.421 1.00 43.84 27 ASN E C 1
ATOM 7788 O O . ASN E 1 30 ? 8.424 88.779 28.250 1.00 42.76 27 ASN E O 1
ATOM 7793 N N . ALA E 1 31 ? 6.857 88.689 26.611 1.00 43.73 28 ALA E N 1
ATOM 7794 C CA . ALA E 1 31 ? 6.616 90.094 26.542 1.00 44.06 28 ALA E CA 1
ATOM 7795 C C . ALA E 1 31 ? 6.140 90.643 27.878 1.00 44.48 28 ALA E C 1
ATOM 7796 O O . ALA E 1 31 ? 6.558 91.720 28.276 1.00 44.07 28 ALA E O 1
ATOM 7798 N N . GLU E 1 32 ? 5.299 89.885 28.573 1.00 44.53 29 GLU E N 1
ATOM 7799 C CA . GLU E 1 32 ? 4.738 90.318 29.850 1.00 45.57 29 GLU E CA 1
ATOM 7800 C C . GLU E 1 32 ? 5.855 90.497 30.888 1.00 43.49 29 GLU E C 1
ATOM 7801 O O . GLU E 1 32 ? 6.007 91.562 31.495 1.00 42.73 29 GLU E O 1
ATOM 7807 N N . GLN E 1 33 ? 6.655 89.455 31.053 1.00 41.68 30 GLN E N 1
ATOM 7808 C CA . GLN E 1 33 ? 7.764 89.493 31.999 1.00 40.78 30 GLN E CA 1
ATOM 7809 C C . GLN E 1 33 ? 8.727 90.614 31.634 1.00 39.79 30 GLN E C 1
ATOM 7810 O O . GLN E 1 33 ? 9.171 91.342 32.492 1.00 39.27 30 GLN E O 1
ATOM 7816 N N . ALA E 1 34 ? 9.009 90.727 30.345 1.00 39.35 31 ALA E N 1
ATOM 7817 C CA . ALA E 1 34 ? 9.836 91.767 29.799 1.00 39.51 31 ALA E CA 1
ATOM 7818 C C . ALA E 1 34 ? 9.346 93.134 30.241 1.00 40.32 31 ALA E C 1
ATOM 7819 O O . ALA E 1 34 ? 10.126 93.923 30.793 1.00 39.40 31 ALA E O 1
ATOM 7821 N N . LYS E 1 35 ? 8.055 93.404 30.037 1.00 40.55 32 LYS E N 1
ATOM 7822 C CA . LYS E 1 35 ? 7.518 94.711 30.387 1.00 41.24 32 LYS E CA 1
ATOM 7823 C C . LYS E 1 35 ? 7.642 94.936 31.894 1.00 40.25 32 LYS E C 1
ATOM 7824 O O . LYS E 1 35 ? 8.002 96.018 32.323 1.00 39.66 32 LYS E O 1
ATOM 7830 N N . ILE E 1 36 ? 7.372 93.897 32.682 1.00 39.97 33 ILE E N 1
ATOM 7831 C CA . ILE E 1 36 ? 7.492 93.999 34.137 1.00 39.42 33 ILE E CA 1
ATOM 7832 C C . ILE E 1 36 ? 8.929 94.349 34.537 1.00 38.21 33 ILE E C 1
ATOM 7833 O O . ILE E 1 36 ? 9.159 95.241 35.337 1.00 38.23 33 ILE E O 1
ATOM 7838 N N . ALA E 1 37 ? 9.891 93.629 33.984 1.00 37.50 34 ALA E N 1
ATOM 7839 C CA . ALA E 1 37 ? 11.314 93.936 34.202 1.00 37.18 34 ALA E CA 1
ATOM 7840 C C . ALA E 1 37 ? 11.592 95.435 33.910 1.00 36.88 34 ALA E C 1
ATOM 7841 O O . ALA E 1 37 ? 12.163 96.172 34.744 1.00 34.58 34 ALA E O 1
ATOM 7843 N N . GLU E 1 38 ? 11.193 95.874 32.721 1.00 36.96 35 GLU E N 1
ATOM 7844 C CA . GLU E 1 38 ? 11.464 97.260 32.310 1.00 37.98 35 GLU E CA 1
ATOM 7845 C C . GLU E 1 38 ? 10.849 98.264 33.286 1.00 38.67 35 GLU E C 1
ATOM 7846 O O . GLU E 1 38 ? 11.494 99.241 33.691 1.00 38.29 35 GLU E O 1
ATOM 7852 N N . GLU E 1 39 ? 9.615 98.006 33.695 1.00 40.17 36 GLU E N 1
ATOM 7853 C CA . GLU E 1 39 ? 8.911 98.961 34.558 1.00 42.13 36 GLU E CA 1
ATOM 7854 C C . GLU E 1 39 ? 9.503 98.976 35.945 1.00 40.98 36 GLU E C 1
ATOM 7855 O O . GLU E 1 39 ? 9.518 100.011 36.581 1.00 42.24 36 GLU E O 1
ATOM 7861 N N . ALA E 1 40 ? 10.028 97.837 36.394 1.00 40.60 37 ALA E N 1
ATOM 7862 C CA . ALA E 1 40 ? 10.722 97.743 37.692 1.00 39.91 37 ALA E CA 1
ATOM 7863 C C . ALA E 1 40 ? 12.071 98.473 37.712 1.00 38.92 37 ALA E C 1
ATOM 7864 O O . ALA E 1 40 ? 12.653 98.696 38.780 1.00 39.17 37 ALA E O 1
ATOM 7866 N N . GLY E 1 41 ? 12.558 98.865 36.540 1.00 37.84 38 GLY E N 1
ATOM 7867 C CA . GLY E 1 41 ? 13.837 99.572 36.439 1.00 37.02 38 GLY E CA 1
ATOM 7868 C C . GLY E 1 41 ? 15.040 98.702 36.016 1.00 35.63 38 GLY E C 1
ATOM 7869 O O . GLY E 1 41 ? 16.186 99.154 36.106 1.00 34.61 38 GLY E O 1
ATOM 7870 N N . ALA E 1 42 ? 14.786 97.497 35.510 1.00 33.99 39 ALA E N 1
ATOM 7871 C CA . ALA E 1 42 ? 15.876 96.679 34.888 1.00 34.14 39 ALA E CA 1
ATOM 7872 C C . ALA E 1 42 ? 16.555 97.520 33.805 1.00 34.05 39 ALA E C 1
ATOM 7873 O O . ALA E 1 42 ? 15.870 98.188 33.054 1.00 33.72 39 ALA E O 1
ATOM 7875 N N . VAL E 1 43 ? 17.892 97.491 33.729 1.00 33.89 40 VAL E N 1
ATOM 7876 C CA . VAL E 1 43 ? 18.616 98.160 32.645 1.00 34.06 40 VAL E CA 1
ATOM 7877 C C . VAL E 1 43 ? 18.665 97.358 31.355 1.00 33.84 40 VAL E C 1
ATOM 7878 O O . VAL E 1 43 ? 18.938 97.891 30.304 1.00 33.24 40 VAL E O 1
ATOM 7882 N N . ALA E 1 44 ? 18.390 96.065 31.439 1.00 34.16 41 ALA E N 1
ATOM 7883 C CA . ALA E 1 44 ? 18.322 95.207 30.258 1.00 32.76 41 ALA E CA 1
ATOM 7884 C C . ALA E 1 44 ? 17.569 93.941 30.661 1.00 32.21 41 ALA E C 1
ATOM 7885 O O . ALA E 1 44 ? 17.395 93.691 31.838 1.00 32.16 41 ALA E O 1
ATOM 7887 N N . VAL E 1 45 ? 17.093 93.185 29.673 1.00 31.72 42 VAL E N 1
ATOM 7888 C CA . VAL E 1 45 ? 16.455 91.884 29.886 1.00 31.33 42 VAL E CA 1
ATOM 7889 C C . VAL E 1 45 ? 17.239 90.830 29.094 1.00 32.12 42 VAL E C 1
ATOM 7890 O O . VAL E 1 45 ? 17.842 91.125 28.021 1.00 31.23 42 VAL E O 1
ATOM 7894 N N . MET E 1 46 ? 17.279 89.624 29.662 1.00 32.76 43 MET E N 1
ATOM 7895 C CA . MET E 1 46 ? 17.810 88.457 28.986 1.00 33.29 43 MET E CA 1
ATOM 7896 C C . MET E 1 46 ? 16.649 87.547 28.534 1.00 35.56 43 MET E C 1
ATOM 7897 O O . MET E 1 46 ? 15.940 86.940 29.369 1.00 34.80 43 MET E O 1
ATOM 7902 N N . ALA E 1 47 ? 16.461 87.452 27.218 1.00 36.51 44 ALA E N 1
ATOM 7903 C CA . ALA E 1 47 ? 15.391 86.637 26.643 1.00 38.56 44 ALA E CA 1
ATOM 7904 C C . ALA E 1 47 ? 15.787 85.159 26.745 1.00 40.80 44 ALA E C 1
ATOM 7905 O O . ALA E 1 47 ? 16.908 84.796 26.405 1.00 39.60 44 ALA E O 1
ATOM 7907 N N . LEU E 1 48 ? 14.867 84.346 27.272 1.00 43.83 45 LEU E N 1
ATOM 7908 C CA . LEU E 1 48 ? 15.098 82.928 27.522 1.00 46.62 45 LEU E CA 1
ATOM 7909 C C . LEU E 1 48 ? 13.947 82.130 27.015 1.00 48.45 45 LEU E C 1
ATOM 7910 O O . LEU E 1 48 ? 12.828 82.600 27.000 1.00 48.45 45 LEU E O 1
ATOM 7915 N N . GLU E 1 49 ? 14.232 80.895 26.633 1.00 51.43 46 GLU E N 1
ATOM 7916 C CA . GLU E 1 49 ? 13.200 79.873 26.516 1.00 53.97 46 GLU E CA 1
ATOM 7917 C C . GLU E 1 49 ? 13.210 79.049 27.797 1.00 55.31 46 GLU E C 1
ATOM 7918 O O . GLU E 1 49 ? 12.155 78.614 28.251 1.00 56.26 46 GLU E O 1
ATOM 7924 N N . ARG E 1 50 ? 14.406 78.881 28.383 1.00 56.64 47 ARG E N 1
ATOM 7925 C CA . ARG E 1 50 ? 14.616 78.172 29.651 1.00 57.82 47 ARG E CA 1
ATOM 7926 C C . ARG E 1 50 ? 13.552 78.453 30.694 1.00 58.73 47 ARG E C 1
ATOM 7927 O O . ARG E 1 50 ? 13.881 78.553 31.886 1.00 60.49 47 ARG E O 1
ATOM 7929 N N . GLY E 1 60 ? 18.380 66.204 28.346 1.00 45.35 57 GLY E N 1
ATOM 7930 C CA . GLY E 1 60 ? 17.880 67.561 27.969 1.00 44.53 57 GLY E CA 1
ATOM 7931 C C . GLY E 1 60 ? 18.960 68.572 27.540 1.00 43.28 57 GLY E C 1
ATOM 7932 O O . GLY E 1 60 ? 19.765 69.033 28.354 1.00 44.20 57 GLY E O 1
ATOM 7933 N N . VAL E 1 61 ? 18.954 68.942 26.263 1.00 42.15 58 VAL E N 1
ATOM 7934 C CA . VAL E 1 61 ? 19.969 69.844 25.691 1.00 39.90 58 VAL E CA 1
ATOM 7935 C C . VAL E 1 61 ? 19.366 71.230 25.665 1.00 38.35 58 VAL E C 1
ATOM 7936 O O . VAL E 1 61 ? 18.279 71.430 25.125 1.00 39.12 58 VAL E O 1
ATOM 7940 N N . ALA E 1 62 ? 20.070 72.187 26.244 1.00 36.24 59 ALA E N 1
ATOM 7941 C CA . ALA E 1 62 ? 19.612 73.565 26.266 1.00 34.97 59 ALA E CA 1
ATOM 7942 C C . ALA E 1 62 ? 20.305 74.364 25.150 1.00 34.24 59 ALA E C 1
ATOM 7943 O O . ALA E 1 62 ? 21.532 74.429 25.118 1.00 32.73 59 ALA E O 1
ATOM 7945 N N . ARG E 1 63 ? 19.507 74.925 24.240 1.00 33.87 60 ARG E N 1
ATOM 7946 C CA . ARG E 1 63 ? 19.990 75.588 23.013 1.00 34.38 60 ARG E CA 1
ATOM 7947 C C . ARG E 1 63 ? 19.588 77.042 22.995 1.00 34.03 60 ARG E C 1
ATOM 7948 O O . ARG E 1 63 ? 18.932 77.506 23.893 1.00 34.81 60 ARG E O 1
ATOM 7956 N N . MET E 1 64 ? 19.988 77.762 21.950 1.00 34.72 61 MET E N 1
ATOM 7957 C CA . MET E 1 64 ? 19.442 79.093 21.656 1.00 35.35 61 MET E CA 1
ATOM 7958 C C . MET E 1 64 ? 17.913 79.020 21.682 1.00 35.22 61 MET E C 1
ATOM 7959 O O . MET E 1 64 ? 17.311 78.022 21.229 1.00 34.72 61 MET E O 1
ATOM 7964 N N . ALA E 1 65 ? 17.315 80.089 22.195 1.00 35.07 62 ALA E N 1
ATOM 7965 C CA . ALA E 1 65 ? 15.870 80.241 22.284 1.00 35.46 62 ALA E CA 1
ATOM 7966 C C . ALA E 1 65 ? 15.262 80.363 20.905 1.00 35.80 62 ALA E C 1
ATOM 7967 O O . ALA E 1 65 ? 15.871 80.930 19.987 1.00 34.74 62 ALA E O 1
ATOM 7969 N N . ASP E 1 66 ? 14.044 79.850 20.777 1.00 35.94 63 ASP E N 1
ATOM 7970 C CA . ASP E 1 66 ? 13.222 80.122 19.584 1.00 36.76 63 ASP E CA 1
ATOM 7971 C C . ASP E 1 66 ? 13.290 81.597 19.232 1.00 37.08 63 ASP E C 1
ATOM 7972 O O . ASP E 1 66 ? 13.009 82.447 20.063 1.00 37.75 63 ASP E O 1
ATOM 7977 N N . PRO E 1 67 ? 13.725 81.925 18.018 1.00 37.01 64 PRO E N 1
ATOM 7978 C CA . PRO E 1 67 ? 13.771 83.358 17.655 1.00 37.61 64 PRO E CA 1
ATOM 7979 C C . PRO E 1 67 ? 12.453 84.127 17.827 1.00 38.15 64 PRO E C 1
ATOM 7980 O O . PRO E 1 67 ? 12.480 85.360 18.044 1.00 38.09 64 PRO E O 1
ATOM 7984 N N . THR E 1 68 ? 11.327 83.417 17.763 1.00 37.53 65 THR E N 1
ATOM 7985 C CA . THR E 1 68 ? 10.019 84.029 18.014 1.00 38.23 65 THR E CA 1
ATOM 7986 C C . THR E 1 68 ? 9.970 84.667 19.390 1.00 38.27 65 THR E C 1
ATOM 7987 O O . THR E 1 68 ? 9.511 85.783 19.522 1.00 39.60 65 THR E O 1
ATOM 7991 N N . ILE E 1 69 ? 10.473 83.968 20.397 1.00 38.11 66 ILE E N 1
ATOM 7992 C CA . ILE E 1 69 ? 10.500 84.478 21.750 1.00 38.47 66 ILE E CA 1
ATOM 7993 C C . ILE E 1 69 ? 11.449 85.661 21.825 1.00 37.66 66 ILE E C 1
ATOM 7994 O O . ILE E 1 69 ? 11.120 86.671 22.419 1.00 36.03 66 ILE E O 1
ATOM 7999 N N . VAL E 1 70 ? 12.607 85.561 21.174 1.00 36.81 67 VAL E N 1
ATOM 8000 C CA . VAL E 1 70 ? 13.547 86.661 21.218 1.00 36.81 67 VAL E CA 1
ATOM 8001 C C . VAL E 1 70 ? 12.943 87.908 20.573 1.00 37.55 67 VAL E C 1
ATOM 8002 O O . VAL E 1 70 ? 13.031 89.027 21.127 1.00 36.81 67 VAL E O 1
ATOM 8006 N N . GLU E 1 71 ? 12.319 87.723 19.418 1.00 38.29 68 GLU E N 1
ATOM 8007 C CA . GLU E 1 71 ? 11.622 88.826 18.730 1.00 39.54 68 GLU E CA 1
ATOM 8008 C C . GLU E 1 71 ? 10.465 89.413 19.560 1.00 39.18 68 GLU E C 1
ATOM 8009 O O . GLU E 1 71 ? 10.347 90.627 19.652 1.00 38.88 68 GLU E O 1
ATOM 8015 N N . GLU E 1 72 ? 9.665 88.549 20.181 1.00 38.66 69 GLU E N 1
ATOM 8016 C CA . GLU E 1 72 ? 8.630 88.985 21.119 1.00 39.14 69 GLU E CA 1
ATOM 8017 C C . GLU E 1 72 ? 9.192 89.932 22.190 1.00 38.47 69 GLU E C 1
ATOM 8018 O O . GLU E 1 72 ? 8.665 91.042 22.446 1.00 37.03 69 GLU E O 1
ATOM 8024 N N . VAL E 1 73 ? 10.280 89.503 22.820 1.00 37.23 70 VAL E N 1
ATOM 8025 C CA . VAL E 1 73 ? 10.870 90.318 23.849 1.00 36.11 70 VAL E CA 1
ATOM 8026 C C . VAL E 1 73 ? 11.411 91.632 23.282 1.00 36.39 70 VAL E C 1
ATOM 8027 O O . VAL E 1 73 ? 11.203 92.705 23.879 1.00 35.07 70 VAL E O 1
ATOM 8031 N N . MET E 1 74 ? 12.100 91.565 22.146 1.00 36.81 71 MET E N 1
ATOM 8032 C CA . MET E 1 74 ? 12.585 92.768 21.502 1.00 38.85 71 MET E CA 1
ATOM 8033 C C . MET E 1 74 ? 11.496 93.812 21.218 1.00 39.78 71 MET E C 1
ATOM 8034 O O . MET E 1 74 ? 11.756 95.019 21.361 1.00 38.45 71 MET E O 1
ATOM 8039 N N . ASN E 1 75 ? 10.310 93.331 20.814 1.00 40.31 72 ASN E N 1
ATOM 8040 C CA . ASN E 1 75 ? 9.193 94.203 20.510 1.00 41.43 72 ASN E CA 1
ATOM 8041 C C . ASN E 1 75 ? 8.459 94.684 21.731 1.00 41.21 72 ASN E C 1
ATOM 8042 O O . ASN E 1 75 ? 7.686 95.586 21.618 1.00 42.00 72 ASN E O 1
ATOM 8047 N N . ALA E 1 76 ? 8.705 94.062 22.877 1.00 40.86 73 ALA E N 1
ATOM 8048 C CA . ALA E 1 76 ? 7.999 94.357 24.113 1.00 40.34 73 ALA E CA 1
ATOM 8049 C C . ALA E 1 76 ? 8.578 95.545 24.886 1.00 40.74 73 ALA E C 1
ATOM 8050 O O . ALA E 1 76 ? 7.862 96.191 25.659 1.00 39.76 73 ALA E O 1
ATOM 8052 N N . VAL E 1 77 ? 9.873 95.831 24.713 1.00 41.00 74 VAL E N 1
ATOM 8053 C CA . VAL E 1 77 ? 10.520 96.811 25.580 1.00 40.61 74 VAL E CA 1
ATOM 8054 C C . VAL E 1 77 ? 11.422 97.769 24.804 1.00 40.55 74 VAL E C 1
ATOM 8055 O O . VAL E 1 77 ? 11.731 97.564 23.642 1.00 40.97 74 VAL E O 1
ATOM 8059 N N . SER E 1 78 ? 11.856 98.816 25.466 1.00 40.12 75 SER E N 1
ATOM 8060 C CA . SER E 1 78 ? 12.783 99.745 24.860 1.00 40.80 75 SER E CA 1
ATOM 8061 C C . SER E 1 78 ? 14.183 99.649 25.418 1.00 40.09 75 SER E C 1
ATOM 8062 O O . SER E 1 78 ? 15.089 100.289 24.914 1.00 42.60 75 SER E O 1
ATOM 8065 N N . ILE E 1 79 ? 14.387 98.831 26.436 1.00 38.76 76 ILE E N 1
ATOM 8066 C CA . ILE E 1 79 ? 15.745 98.642 26.993 1.00 37.05 76 ILE E CA 1
ATOM 8067 C C . ILE E 1 79 ? 16.502 97.549 26.199 1.00 36.80 76 ILE E C 1
ATOM 8068 O O . ILE E 1 79 ? 15.885 96.790 25.444 1.00 36.56 76 ILE E O 1
ATOM 8073 N N . PRO E 1 80 ? 17.832 97.497 26.327 1.00 35.86 77 PRO E N 1
ATOM 8074 C CA . PRO E 1 80 ? 18.580 96.496 25.591 1.00 35.66 77 PRO E CA 1
ATOM 8075 C C . PRO E 1 80 ? 18.061 95.064 25.797 1.00 34.62 77 PRO E C 1
ATOM 8076 O O . PRO E 1 80 ? 17.576 94.710 26.877 1.00 33.91 77 PRO E O 1
ATOM 8080 N N . VAL E 1 81 ? 18.128 94.256 24.745 1.00 34.24 78 VAL E N 1
ATOM 8081 C CA . VAL E 1 81 ? 17.737 92.855 24.864 1.00 33.52 78 VAL E CA 1
ATOM 8082 C C . VAL E 1 81 ? 18.949 91.949 24.593 1.00 33.42 78 VAL E C 1
ATOM 8083 O O . VAL E 1 81 ? 19.673 92.119 23.605 1.00 33.49 78 VAL E O 1
ATOM 8087 N N . MET E 1 82 ? 19.150 90.997 25.496 1.00 33.03 79 MET E N 1
ATOM 8088 C CA . MET E 1 82 ? 20.243 90.041 25.403 1.00 33.69 79 MET E CA 1
ATOM 8089 C C . MET E 1 82 ? 19.660 88.678 25.141 1.00 32.66 79 MET E C 1
ATOM 8090 O O . MET E 1 82 ? 18.500 88.425 25.454 1.00 32.82 79 MET E O 1
ATOM 8095 N N . ALA E 1 83 ? 20.469 87.791 24.574 1.00 32.02 80 ALA E N 1
ATOM 8096 C CA . ALA E 1 83 ? 20.047 86.395 24.395 1.00 32.25 80 ALA E CA 1
ATOM 8097 C C . ALA E 1 83 ? 21.271 85.504 24.485 1.00 32.33 80 ALA E C 1
ATOM 8098 O O . ALA E 1 83 ? 22.392 85.975 24.227 1.00 32.27 80 ALA E O 1
ATOM 8100 N N . LYS E 1 84 ? 21.040 84.216 24.773 1.00 32.56 81 LYS E N 1
ATOM 8101 C CA . LYS E 1 84 ? 22.139 83.242 24.918 1.00 32.77 81 LYS E CA 1
ATOM 8102 C C . LYS E 1 84 ? 22.369 82.348 23.715 1.00 32.20 81 LYS E C 1
ATOM 8103 O O . LYS E 1 84 ? 21.421 81.942 23.024 1.00 31.91 81 LYS E O 1
ATOM 8109 N N . ALA E 1 85 ? 23.658 82.071 23.480 1.00 31.69 82 ALA E N 1
ATOM 8110 C CA . ALA E 1 85 ? 24.153 81.126 22.467 1.00 30.61 82 ALA E CA 1
ATOM 8111 C C . ALA E 1 85 ? 24.981 80.086 23.177 1.00 29.75 82 ALA E C 1
ATOM 8112 O O . ALA E 1 85 ? 25.651 80.388 24.143 1.00 30.29 82 ALA E O 1
ATOM 8114 N N . ARG E 1 86 ? 24.942 78.846 22.702 1.00 29.34 83 ARG E N 1
ATOM 8115 C CA . ARG E 1 86 ? 25.711 77.800 23.317 1.00 28.87 83 ARG E CA 1
ATOM 8116 C C . ARG E 1 86 ? 27.199 78.122 23.078 1.00 29.53 83 ARG E C 1
ATOM 8117 O O . ARG E 1 86 ? 27.559 78.775 22.074 1.00 29.18 83 ARG E O 1
ATOM 8125 N N . ILE E 1 87 ? 28.056 77.711 24.013 1.00 29.31 84 ILE E N 1
ATOM 8126 C CA . ILE E 1 87 ? 29.503 77.957 23.879 1.00 29.21 84 ILE E CA 1
ATOM 8127 C C . ILE E 1 87 ? 29.974 77.366 22.560 1.00 28.55 84 ILE E C 1
ATOM 8128 O O . ILE E 1 87 ? 29.655 76.231 22.237 1.00 28.55 84 ILE E O 1
ATOM 8133 N N . GLY E 1 88 ? 30.668 78.192 21.775 1.00 28.96 85 GLY E N 1
ATOM 8134 C CA . GLY E 1 88 ? 31.256 77.784 20.514 1.00 28.69 85 GLY E CA 1
ATOM 8135 C C . GLY E 1 88 ? 30.262 77.618 19.385 1.00 28.33 85 GLY E C 1
ATOM 8136 O O . GLY E 1 88 ? 30.627 77.153 18.326 1.00 28.17 85 GLY E O 1
ATOM 8137 N N . HIS E 1 89 ? 28.992 77.975 19.591 1.00 28.06 86 HIS E N 1
ATOM 8138 C CA . HIS E 1 89 ? 28.001 77.781 18.513 1.00 27.40 86 HIS E CA 1
ATOM 8139 C C . HIS E 1 89 ? 27.917 78.988 17.581 1.00 26.98 86 HIS E C 1
ATOM 8140 O O . HIS E 1 89 ? 27.131 79.959 17.778 1.00 26.86 86 HIS E O 1
ATOM 8147 N N . ILE E 1 90 ? 28.758 78.913 16.565 1.00 26.90 87 ILE E N 1
ATOM 8148 C CA . ILE E 1 90 ? 29.037 80.020 15.691 1.00 27.80 87 ILE E CA 1
ATOM 8149 C C . ILE E 1 90 ? 27.748 80.505 15.063 1.00 28.05 87 ILE E C 1
ATOM 8150 O O . ILE E 1 90 ? 27.489 81.716 15.006 1.00 29.17 87 ILE E O 1
ATOM 8155 N N . VAL E 1 91 ? 26.925 79.551 14.633 1.00 28.37 88 VAL E N 1
ATOM 8156 C CA . VAL E 1 91 ? 25.740 79.890 13.898 1.00 28.14 88 VAL E CA 1
ATOM 8157 C C . VAL E 1 91 ? 24.632 80.437 14.806 1.00 28.56 88 VAL E C 1
ATOM 8158 O O . VAL E 1 91 ? 23.998 81.416 14.449 1.00 26.35 88 VAL E O 1
ATOM 8162 N N . GLU E 1 92 ? 24.393 79.845 15.977 1.00 29.30 89 GLU E N 1
ATOM 8163 C CA . GLU E 1 92 ? 23.445 80.475 16.905 1.00 29.12 89 GLU E CA 1
ATOM 8164 C C . GLU E 1 92 ? 23.818 81.942 17.162 1.00 30.18 89 GLU E C 1
ATOM 8165 O O . GLU E 1 92 ? 22.931 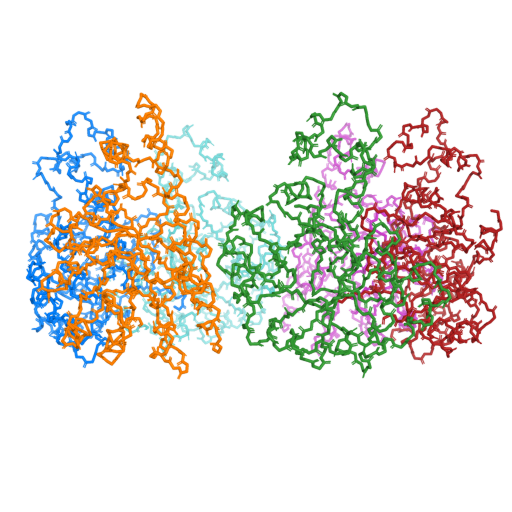82.809 17.197 1.00 31.06 89 GLU E O 1
ATOM 8171 N N . ALA E 1 93 ? 25.108 82.213 17.369 1.00 29.36 90 ALA E N 1
ATOM 8172 C CA . ALA E 1 93 ? 25.574 83.549 17.693 1.00 29.97 90 ALA E CA 1
ATOM 8173 C C . ALA E 1 93 ? 25.312 84.470 16.502 1.00 30.62 90 ALA E C 1
ATOM 8174 O O . ALA E 1 93 ? 24.856 85.644 16.660 1.00 29.90 90 ALA E O 1
ATOM 8176 N N . ARG E 1 94 ? 25.634 83.951 15.318 1.00 30.21 91 ARG E N 1
ATOM 8177 C CA . ARG E 1 94 ? 25.459 84.705 14.086 1.00 30.83 91 ARG E CA 1
ATOM 8178 C C . ARG E 1 94 ? 23.988 84.955 13.776 1.00 30.96 91 ARG E C 1
ATOM 8179 O O . ARG E 1 94 ? 23.617 86.028 13.272 1.00 31.53 91 ARG E O 1
ATOM 8187 N N . VAL E 1 95 ? 23.150 83.990 14.118 1.00 31.12 92 VAL E N 1
ATOM 8188 C CA . VAL E 1 95 ? 21.728 84.153 14.020 1.00 31.18 92 VAL E CA 1
ATOM 8189 C C . VAL E 1 95 ? 21.223 85.246 14.949 1.00 31.25 92 VAL E C 1
ATOM 8190 O O . VAL E 1 95 ? 20.509 86.151 14.514 1.00 30.14 92 VAL E O 1
ATOM 8194 N N . LEU E 1 96 ? 21.611 85.185 16.218 1.00 31.27 93 LEU E N 1
ATOM 8195 C CA . LEU E 1 96 ? 21.231 86.238 17.164 1.00 31.70 93 LEU E CA 1
ATOM 8196 C C . LEU E 1 96 ? 21.706 87.606 16.727 1.00 31.69 93 LEU E C 1
ATOM 8197 O O . LEU E 1 96 ? 20.963 88.594 16.813 1.00 31.64 93 LEU E O 1
ATOM 8202 N N . GLU E 1 97 ? 22.921 87.661 16.205 1.00 31.15 94 GLU E N 1
ATOM 8203 C CA . GLU E 1 97 ? 23.440 88.908 15.710 1.00 32.56 94 GLU E CA 1
ATOM 8204 C C . GLU E 1 97 ? 22.565 89.492 14.579 1.00 33.57 94 GLU E C 1
ATOM 8205 O O . GLU E 1 97 ? 22.179 90.674 14.644 1.00 33.54 94 GLU E O 1
ATOM 8211 N N . ALA E 1 98 ? 22.256 88.658 13.585 1.00 34.00 95 ALA E N 1
ATOM 8212 C CA . ALA E 1 98 ? 21.471 89.068 12.428 1.00 35.20 95 ALA E CA 1
ATOM 8213 C C . ALA E 1 98 ? 20.083 89.497 12.849 1.00 35.49 95 ALA E C 1
ATOM 8214 O O . ALA E 1 98 ? 19.500 90.335 12.189 1.00 35.91 95 ALA E O 1
ATOM 8216 N N . MET E 1 99 ? 19.555 88.901 13.923 1.00 35.67 96 MET E N 1
ATOM 8217 C CA . MET E 1 99 ? 18.268 89.314 14.492 1.00 36.41 96 MET E CA 1
ATOM 8218 C C . MET E 1 99 ? 18.273 90.697 15.183 1.00 36.09 96 MET E C 1
ATOM 8219 O O . MET E 1 99 ? 17.211 91.243 15.510 1.00 36.65 96 MET E O 1
ATOM 8224 N N . GLY E 1 100 ? 19.452 91.241 15.438 1.00 35.66 97 GLY E N 1
ATOM 8225 C CA . GLY E 1 100 ? 19.563 92.561 16.034 1.00 35.25 97 GLY E CA 1
ATOM 8226 C C . GLY E 1 100 ? 19.401 92.543 17.539 1.00 35.56 97 GLY E C 1
ATOM 8227 O O . GLY E 1 100 ? 18.985 93.542 18.120 1.00 35.21 97 GLY E O 1
ATOM 8228 N N . VAL E 1 101 ? 19.777 91.439 18.204 1.00 35.40 98 VAL E N 1
ATOM 8229 C CA . VAL E 1 101 ? 19.887 91.477 19.672 1.00 34.43 98 VAL E CA 1
ATOM 8230 C C . VAL E 1 101 ? 20.981 92.481 20.059 1.00 33.95 98 VAL E C 1
ATOM 8231 O O . VAL E 1 101 ? 21.921 92.701 19.293 1.00 34.58 98 VAL E O 1
ATOM 8235 N N . ASP E 1 102 ? 20.841 93.099 21.217 1.00 32.34 99 ASP E N 1
ATOM 8236 C CA . ASP E 1 102 ? 21.840 94.053 21.682 1.00 33.29 99 ASP E CA 1
ATOM 8237 C C . ASP E 1 102 ? 23.122 93.412 22.245 1.00 32.59 99 ASP E C 1
ATOM 8238 O O . ASP E 1 102 ? 24.171 94.008 22.145 1.00 31.72 99 ASP E O 1
ATOM 8243 N N . TYR E 1 103 ? 22.998 92.244 22.875 1.00 32.45 100 TYR E N 1
ATOM 8244 C CA . TYR E 1 103 ? 24.146 91.499 23.440 1.00 33.57 100 TYR E CA 1
ATOM 8245 C C . TYR E 1 103 ? 23.884 90.032 23.317 1.00 32.26 100 TYR E C 1
ATOM 8246 O O . TYR E 1 103 ? 22.733 89.583 23.398 1.00 30.52 100 TYR E O 1
ATOM 8255 N N . ILE E 1 104 ? 24.967 89.291 23.136 1.00 31.14 101 ILE E N 1
ATOM 8256 C CA . ILE E 1 104 ? 24.928 87.838 23.234 1.00 31.33 101 ILE E CA 1
ATOM 8257 C C . ILE E 1 104 ? 25.725 87.353 24.458 1.00 30.72 101 ILE E C 1
ATOM 8258 O O . ILE E 1 104 ? 26.852 87.765 24.693 1.00 28.62 101 ILE E O 1
ATOM 8263 N N . ASP E 1 105 ? 25.094 86.491 25.230 1.00 31.43 102 ASP E N 1
ATOM 8264 C CA . ASP E 1 105 ? 25.723 85.797 26.306 1.00 31.69 102 ASP E CA 1
ATOM 8265 C C . ASP E 1 105 ? 26.096 84.396 25.783 1.00 31.42 102 ASP E C 1
ATOM 8266 O O . ASP E 1 105 ? 25.237 83.542 25.485 1.00 31.23 102 ASP E O 1
ATOM 8271 N N . GLU E 1 106 ? 27.399 84.202 25.633 1.00 31.12 103 GLU E N 1
ATOM 8272 C CA . GLU E 1 106 ? 27.957 82.927 25.300 1.00 30.10 103 GLU E CA 1
ATOM 8273 C C . GLU E 1 106 ? 27.981 82.162 26.617 1.00 31.18 103 GLU E C 1
ATOM 8274 O O . GLU E 1 106 ? 28.920 82.287 27.396 1.00 30.08 103 GLU E O 1
ATOM 8280 N N . SER E 1 107 ? 26.924 81.376 26.833 1.00 30.86 104 SER E N 1
ATOM 8281 C CA . SER E 1 107 ? 26.555 80.904 28.153 1.00 32.29 104 SER E CA 1
ATOM 8282 C C . SER E 1 107 ? 26.756 79.417 28.424 1.00 31.61 104 SER E C 1
ATOM 8283 O O . SER E 1 107 ? 26.188 78.584 27.728 1.00 30.11 104 SER E O 1
ATOM 8286 N N . GLU E 1 108 ? 27.537 79.137 29.470 1.00 31.93 105 GLU E N 1
ATOM 8287 C CA . GLU E 1 108 ? 27.717 77.814 30.065 1.00 33.10 105 GLU E CA 1
ATOM 8288 C C . GLU E 1 108 ? 26.443 77.239 30.690 1.00 34.41 105 GLU E C 1
ATOM 8289 O O . GLU E 1 108 ? 26.402 76.065 31.054 1.00 34.54 105 GLU E O 1
ATOM 8295 N N . VAL E 1 109 ? 25.397 78.045 30.784 1.00 34.56 106 VAL E N 1
ATOM 8296 C CA . VAL E 1 109 ? 24.144 77.545 31.252 1.00 35.68 106 VAL E CA 1
ATOM 8297 C C . VAL E 1 109 ? 23.437 76.798 30.138 1.00 35.88 106 VAL E C 1
ATOM 8298 O O . VAL E 1 109 ? 22.710 75.878 30.406 1.00 37.07 106 VAL E O 1
ATOM 8302 N N . LEU E 1 110 ? 23.663 77.163 28.873 1.00 34.94 107 LEU E N 1
ATOM 8303 C CA . LEU E 1 110 ? 23.206 76.314 27.800 1.00 33.78 107 LEU E CA 1
ATOM 8304 C C . LEU E 1 110 ? 24.177 75.113 27.660 1.00 31.78 107 LEU E C 1
ATOM 8305 O O . LEU E 1 110 ? 25.281 75.127 28.213 1.00 32.11 107 LEU E O 1
ATOM 8310 N N . THR E 1 111 ? 23.741 74.055 26.980 1.00 31.04 108 THR E N 1
ATOM 8311 C CA . THR E 1 111 ? 24.593 72.872 26.766 1.00 31.43 108 THR E CA 1
ATOM 8312 C C . THR E 1 111 ? 25.750 73.248 25.799 1.00 31.30 108 THR E C 1
ATOM 8313 O O . THR E 1 111 ? 25.478 73.619 24.679 1.00 31.10 108 THR E O 1
ATOM 8317 N N . PRO E 1 112 ? 27.023 73.225 26.252 1.00 31.36 109 PRO E N 1
ATOM 8318 C CA . PRO E 1 112 ? 28.097 73.617 25.343 1.00 32.01 109 PRO E CA 1
ATOM 8319 C C . PRO E 1 112 ? 28.079 72.900 23.978 1.00 31.15 109 PRO E C 1
ATOM 8320 O O . PRO E 1 112 ? 27.873 71.679 23.895 1.00 31.77 109 PRO E O 1
ATOM 8324 N N . ALA E 1 113 ? 28.276 73.669 22.912 1.00 30.18 110 ALA E N 1
ATOM 8325 C CA . ALA E 1 113 ? 28.292 73.066 21.568 1.00 30.06 110 ALA E CA 1
ATOM 8326 C C . ALA E 1 113 ? 29.708 72.681 21.177 1.00 29.22 110 ALA E C 1
ATOM 8327 O O . ALA E 1 113 ? 29.909 71.828 20.332 1.00 30.31 110 ALA E O 1
ATOM 8329 N N . ASP E 1 114 ? 30.687 73.351 21.782 1.00 29.99 111 ASP E N 1
ATOM 8330 C CA . ASP E 1 114 ? 32.099 73.077 21.582 1.00 30.81 111 ASP E CA 1
ATOM 8331 C C . ASP E 1 114 ? 32.719 73.045 22.973 1.00 31.49 111 ASP E C 1
ATOM 8332 O O . ASP E 1 114 ? 32.731 74.044 23.660 1.00 32.38 111 ASP E O 1
ATOM 8337 N N . GLU E 1 115 ? 33.238 71.908 23.382 1.00 32.27 112 GLU E N 1
ATOM 8338 C CA . GLU E 1 115 ? 33.867 71.816 24.690 1.00 33.61 112 GLU E CA 1
ATOM 8339 C C . GLU E 1 115 ? 35.356 72.156 24.696 1.00 33.06 112 GLU E C 1
ATOM 8340 O O . GLU E 1 115 ? 36.024 72.022 25.702 1.00 32.89 112 GLU E O 1
ATOM 8346 N N . GLU E 1 116 ? 35.885 72.587 23.562 1.00 33.05 113 GLU E N 1
ATOM 8347 C CA . GLU E 1 116 ? 37.312 72.879 23.469 1.00 31.85 113 GLU E CA 1
ATOM 8348 C C . GLU E 1 116 ? 37.585 74.319 23.074 1.00 31.48 113 GLU E C 1
ATOM 8349 O O . GLU E 1 116 ? 38.590 74.877 23.487 1.00 30.66 113 GLU E O 1
ATOM 8355 N N . PHE E 1 117 ? 36.711 74.913 22.249 1.00 29.82 114 PHE E N 1
ATOM 8356 C CA . PHE E 1 117 ? 36.921 76.255 21.775 1.00 29.86 114 PHE E CA 1
ATOM 8357 C C . PHE E 1 117 ? 35.713 77.124 21.995 1.00 30.67 114 PHE E C 1
ATOM 8358 O O . PHE E 1 117 ? 34.602 76.725 21.633 1.00 29.57 114 PHE E O 1
ATOM 8366 N N . HIS E 1 118 ? 35.938 78.299 22.584 1.00 29.67 115 HIS E N 1
ATOM 8367 C CA . HIS E 1 118 ? 34.899 79.345 22.659 1.00 30.64 115 HIS E CA 1
ATOM 8368 C C . HIS E 1 118 ? 34.813 80.092 21.310 1.00 30.45 115 HIS E C 1
ATOM 8369 O O . HIS E 1 118 ? 35.666 79.942 20.432 1.00 31.05 115 HIS E O 1
ATOM 8376 N N . LEU E 1 119 ? 33.790 80.918 21.186 1.00 29.47 116 LEU E N 1
ATOM 8377 C CA . LEU E 1 119 ? 33.596 81.715 20.003 1.00 29.18 116 LEU E CA 1
ATOM 8378 C C . LEU E 1 119 ? 34.698 82.781 19.836 1.00 29.60 116 LEU E C 1
ATOM 8379 O O . LEU E 1 119 ? 35.210 83.353 20.798 1.00 29.21 116 LEU E O 1
ATOM 8384 N N . ASN E 1 120 ? 35.059 83.026 18.595 1.00 30.45 117 ASN E N 1
ATOM 8385 C CA . ASN E 1 120 ? 36.007 84.091 18.270 1.00 31.31 117 ASN E CA 1
ATOM 8386 C C . ASN E 1 120 ? 35.182 85.351 18.206 1.00 31.70 117 ASN E C 1
ATOM 8387 O O . ASN E 1 120 ? 34.780 85.782 17.147 1.00 33.51 117 ASN E O 1
ATOM 8392 N N . LYS E 1 121 ? 34.911 85.919 19.369 1.00 31.49 118 LYS E N 1
ATOM 8393 C CA . LYS E 1 121 ? 33.969 87.045 19.496 1.00 31.71 118 LYS E CA 1
ATOM 8394 C C . LYS E 1 121 ? 34.511 88.343 18.868 1.00 32.12 118 LYS E C 1
ATOM 8395 O O . LYS E 1 121 ? 33.756 89.248 18.574 1.00 32.22 118 LYS E O 1
ATOM 8401 N N . ASN E 1 122 ? 35.819 88.384 18.622 1.00 33.36 119 ASN E N 1
ATOM 8402 C CA . ASN E 1 122 ? 36.469 89.479 17.873 1.00 34.37 119 ASN E CA 1
ATOM 8403 C C . ASN E 1 122 ? 35.892 89.692 16.458 1.00 35.48 119 ASN E C 1
ATOM 8404 O O . ASN E 1 122 ? 35.886 90.820 15.956 1.00 34.12 119 ASN E O 1
ATOM 8409 N N . GLU E 1 123 ? 35.377 88.613 15.862 1.00 36.66 120 GLU E N 1
ATOM 8410 C CA . GLU E 1 123 ? 34.864 88.637 14.493 1.00 37.87 120 GLU E CA 1
ATOM 8411 C C . GLU E 1 123 ? 33.388 89.039 14.337 1.00 36.77 120 GLU E C 1
ATOM 8412 O O . GLU E 1 123 ? 32.842 88.980 13.253 1.00 35.55 120 GLU E O 1
ATOM 8418 N N . TYR E 1 124 ? 32.747 89.405 15.429 1.00 36.47 121 TYR E N 1
ATOM 8419 C CA . TYR E 1 124 ? 31.342 89.754 15.447 1.00 35.65 121 TYR E CA 1
ATOM 8420 C C . TYR E 1 124 ? 31.225 91.212 15.655 1.00 36.14 121 TYR E C 1
ATOM 8421 O O . TYR E 1 124 ? 32.124 91.831 16.220 1.00 35.10 121 TYR E O 1
ATOM 8430 N N . THR E 1 125 ? 30.071 91.747 15.254 1.00 36.74 122 THR E N 1
ATOM 8431 C CA . THR E 1 125 ? 29.698 93.116 15.534 1.00 37.33 122 THR E CA 1
ATOM 8432 C C . THR E 1 125 ? 28.956 93.260 16.851 1.00 37.17 122 THR E C 1
ATOM 8433 O O . THR E 1 125 ? 29.203 94.201 17.604 1.00 38.65 122 THR E O 1
ATOM 8437 N N . VAL E 1 126 ? 28.051 92.339 17.151 1.00 36.02 123 VAL E N 1
ATOM 8438 C CA . VAL E 1 126 ? 27.316 92.421 18.398 1.00 35.28 123 VAL E CA 1
ATOM 8439 C C . VAL E 1 126 ? 28.327 92.183 19.554 1.00 34.96 123 VAL E C 1
ATOM 8440 O O . VAL E 1 126 ? 29.256 91.382 19.412 1.00 36.04 123 VAL E O 1
ATOM 8444 N N . PRO E 1 127 ? 28.168 92.888 20.673 1.00 34.23 124 PRO E N 1
ATOM 8445 C CA . PRO E 1 127 ? 28.990 92.604 21.851 1.00 33.96 124 PRO E CA 1
ATOM 8446 C C . PRO E 1 127 ? 28.559 91.330 22.595 1.00 33.02 124 PRO E C 1
ATOM 8447 O O . PRO E 1 127 ? 27.392 90.939 22.536 1.00 32.18 124 PRO E O 1
ATOM 8451 N N . PHE E 1 128 ? 29.510 90.732 23.308 1.00 31.54 125 PHE E N 1
ATOM 8452 C CA . PHE E 1 128 ? 29.292 89.478 24.028 1.00 31.03 125 PHE E CA 1
ATOM 8453 C C . PHE E 1 128 ? 29.530 89.649 25.506 1.00 30.89 125 PHE E C 1
ATOM 8454 O O . PHE E 1 128 ? 30.448 90.366 25.942 1.00 30.51 125 PHE E O 1
ATOM 8462 N N . VAL E 1 129 ? 28.742 88.944 26.291 1.00 30.70 126 VAL E N 1
ATOM 8463 C CA . VAL E 1 129 ? 29.069 88.754 27.684 1.00 31.43 126 VAL E CA 1
ATOM 8464 C C . VAL E 1 129 ? 29.538 87.290 27.849 1.00 29.60 126 VAL E C 1
ATOM 8465 O O . VAL E 1 129 ? 28.970 86.373 27.241 1.00 29.41 126 VAL E O 1
ATOM 8469 N N . CYS E 1 130 ? 30.593 87.082 28.636 1.00 29.98 127 CYS E N 1
ATOM 8470 C CA . CYS E 1 130 ? 31.038 85.711 29.003 1.00 29.89 127 CYS E CA 1
ATOM 8471 C C . CYS E 1 130 ? 31.159 85.579 30.471 1.00 29.82 127 CYS E C 1
ATOM 8472 O O . CYS E 1 130 ? 31.342 86.569 31.174 1.00 30.28 127 CYS E O 1
ATOM 8475 N N . GLY E 1 131 ? 31.084 84.343 30.943 1.00 30.50 128 GLY E N 1
ATOM 8476 C CA . GLY E 1 131 ? 31.354 84.044 32.343 1.00 31.05 128 GLY E CA 1
ATOM 8477 C C . GLY E 1 131 ? 32.824 83.863 32.666 1.00 30.63 128 GLY E C 1
ATOM 8478 O O . GLY E 1 131 ? 33.624 83.501 31.804 1.00 31.56 128 GLY E O 1
ATOM 8479 N N . CYS E 1 132 ? 33.191 84.128 33.912 1.00 30.10 129 CYS E N 1
ATOM 8480 C CA . CYS E 1 132 ? 34.547 83.828 34.397 1.00 30.00 129 CYS E CA 1
ATOM 8481 C C . CYS E 1 132 ? 34.521 83.560 35.903 1.00 29.36 129 CYS E C 1
ATOM 8482 O O . CYS E 1 132 ? 33.600 83.968 36.614 1.00 29.15 129 CYS E O 1
ATOM 8485 N N . ARG E 1 133 ? 35.520 82.823 36.366 1.00 29.20 130 ARG E N 1
ATOM 8486 C CA . ARG E 1 133 ? 35.675 82.511 37.753 1.00 29.70 130 ARG E CA 1
ATOM 8487 C C . ARG E 1 133 ? 36.935 83.018 38.399 1.00 29.55 130 ARG E C 1
ATOM 8488 O O . ARG E 1 133 ? 37.050 82.892 39.609 1.00 29.78 130 ARG E O 1
ATOM 8496 N N . ASP E 1 134 ? 37.882 83.487 37.583 1.00 29.49 131 ASP E N 1
ATOM 8497 C CA . ASP E 1 134 ? 39.188 83.964 37.983 1.00 30.63 131 ASP E CA 1
ATOM 8498 C C . ASP E 1 134 ? 39.772 84.871 36.892 1.00 29.81 131 ASP E C 1
ATOM 8499 O O . ASP E 1 134 ? 39.220 84.962 35.807 1.00 29.76 131 ASP E O 1
ATOM 8504 N N . LEU E 1 135 ? 40.895 85.533 37.182 1.00 29.61 132 LEU E N 1
ATOM 8505 C CA . LEU E 1 135 ? 41.466 86.507 36.246 1.00 30.44 132 LEU E CA 1
ATOM 8506 C C . LEU E 1 135 ? 42.000 85.872 34.950 1.00 30.43 132 LEU E C 1
ATOM 8507 O O . LEU E 1 135 ? 41.974 86.508 33.892 1.00 31.02 132 LEU E O 1
ATOM 8512 N N . GLY E 1 136 ? 42.480 84.630 35.034 1.00 30.26 133 GLY E N 1
ATOM 8513 C CA . GLY E 1 136 ? 42.895 83.882 33.856 1.00 30.51 133 GLY E CA 1
ATOM 8514 C C . GLY E 1 136 ? 41.718 83.694 32.897 1.00 31.30 133 GLY E C 1
ATOM 8515 O O . GLY E 1 136 ? 41.788 84.074 31.724 1.00 29.41 133 GLY E O 1
ATOM 8516 N N . GLU E 1 137 ? 40.605 83.178 33.421 1.00 31.42 134 GLU E N 1
ATOM 8517 C CA . GLU E 1 137 ? 39.399 83.012 32.608 1.00 31.87 134 GLU E CA 1
ATOM 8518 C C . GLU E 1 137 ? 38.901 84.334 32.094 1.00 30.67 134 GLU E C 1
ATOM 8519 O O . GLU E 1 137 ? 38.507 84.435 30.923 1.00 31.48 134 GLU E O 1
ATOM 8525 N N . ALA E 1 138 ? 38.870 85.348 32.960 1.00 29.23 135 ALA E N 1
ATOM 8526 C CA . ALA E 1 138 ? 38.412 86.674 32.525 1.00 28.99 135 ALA E CA 1
ATOM 8527 C C . ALA E 1 138 ? 39.217 87.203 31.326 1.00 29.23 135 ALA E C 1
ATOM 8528 O O . ALA E 1 138 ? 38.661 87.744 30.350 1.00 28.46 135 ALA E O 1
ATOM 8530 N N . THR E 1 139 ? 40.539 87.119 31.428 1.00 28.83 136 THR E N 1
ATOM 8531 C CA . THR E 1 139 ? 41.381 87.721 30.405 1.00 28.72 136 THR E CA 1
ATOM 8532 C C . THR E 1 139 ? 41.333 86.917 29.119 1.00 28.89 136 THR E C 1
ATOM 8533 O O . THR E 1 139 ? 41.399 87.485 28.047 1.00 30.01 136 THR E O 1
ATOM 8537 N N . ARG E 1 140 ? 41.202 85.609 29.222 1.00 28.52 137 ARG E N 1
ATOM 8538 C CA . ARG E 1 140 ? 41.087 84.779 28.013 1.00 28.64 137 ARG E CA 1
ATOM 8539 C C . ARG E 1 140 ? 39.810 85.122 27.229 1.00 28.92 137 ARG E C 1
ATOM 8540 O O . ARG E 1 140 ? 39.843 85.309 25.995 1.00 28.94 137 ARG E O 1
ATOM 8548 N N . ARG E 1 141 ? 38.707 85.295 27.960 1.00 29.11 138 ARG E N 1
ATOM 8549 C CA . ARG E 1 141 ? 37.449 85.634 27.372 1.00 29.16 138 ARG E CA 1
ATOM 8550 C C . ARG E 1 141 ? 37.530 87.009 26.726 1.00 30.03 138 ARG E C 1
ATOM 8551 O O . ARG E 1 141 ? 37.035 87.192 25.611 1.00 30.84 138 ARG E O 1
ATOM 8559 N N . ILE E 1 142 ? 38.147 87.977 27.416 1.00 29.85 139 ILE E N 1
ATOM 8560 C CA . ILE E 1 142 ? 38.292 89.301 26.868 1.00 29.36 139 ILE E CA 1
ATOM 8561 C C . ILE E 1 142 ? 39.139 89.263 25.579 1.00 29.37 139 ILE E C 1
ATOM 8562 O O . ILE E 1 142 ? 38.778 89.857 24.571 1.00 28.79 139 ILE E O 1
ATOM 8567 N N . ALA E 1 143 ? 40.241 88.535 25.624 1.00 28.36 140 ALA E N 1
ATOM 8568 C CA . ALA E 1 143 ? 41.118 88.415 24.454 1.00 28.91 140 ALA E CA 1
ATOM 8569 C C . ALA E 1 143 ? 40.427 87.759 23.260 1.00 28.39 140 ALA E C 1
ATOM 8570 O O . ALA E 1 143 ? 40.715 88.095 22.103 1.00 30.35 140 ALA E O 1
ATOM 8572 N N . GLU E 1 144 ? 39.528 86.828 23.526 1.00 28.50 141 GLU E N 1
ATOM 8573 C CA . GLU E 1 144 ? 38.711 86.244 22.453 1.00 29.34 141 GLU E CA 1
ATOM 8574 C C . GLU E 1 144 ? 37.689 87.231 21.936 1.00 29.66 141 GLU E C 1
ATOM 8575 O O . GLU E 1 144 ? 37.023 86.936 20.954 1.00 31.85 141 GLU E O 1
ATOM 8581 N N . GLY E 1 145 ? 37.482 88.343 22.644 1.00 30.34 142 GLY E N 1
ATOM 8582 C CA . GLY E 1 145 ? 36.531 89.368 22.191 1.00 30.20 142 GLY E CA 1
ATOM 8583 C C . GLY E 1 145 ? 35.388 89.740 23.095 1.00 30.24 142 GLY E C 1
ATOM 8584 O O . GLY E 1 145 ? 34.572 90.567 22.703 1.00 31.11 142 GLY E O 1
ATOM 8585 N N . ALA E 1 146 ? 35.284 89.163 24.291 1.00 29.90 143 ALA E N 1
ATOM 8586 C CA . ALA E 1 146 ? 34.169 89.524 25.184 1.00 30.46 143 ALA E CA 1
ATOM 8587 C C . ALA E 1 146 ? 34.241 91.001 25.530 1.00 30.79 143 ALA E C 1
ATOM 8588 O O . ALA E 1 146 ? 35.306 91.492 25.804 1.00 30.17 143 ALA E O 1
ATOM 8590 N N . SER E 1 147 ? 33.104 91.680 25.488 1.00 31.99 144 SER E N 1
ATOM 8591 C CA . SER E 1 147 ? 32.993 93.107 25.814 1.00 32.68 144 SER E CA 1
ATOM 8592 C C . SER E 1 147 ? 32.446 93.301 27.237 1.00 32.92 144 SER E C 1
ATOM 8593 O O . SER E 1 147 ? 32.336 94.435 27.728 1.00 32.04 144 SER E O 1
ATOM 8596 N N . MET E 1 148 ? 32.048 92.194 27.869 1.00 32.80 145 MET E N 1
ATOM 8597 C CA . MET E 1 148 ? 31.417 92.247 29.193 1.00 32.81 145 MET E CA 1
ATOM 8598 C C . MET E 1 148 ? 31.638 90.900 29.876 1.00 31.53 145 MET E C 1
ATOM 8599 O O . MET E 1 148 ? 31.643 89.843 29.229 1.00 29.98 145 MET E O 1
ATOM 8604 N N . LEU E 1 149 ? 31.857 90.944 31.183 1.00 30.21 146 LEU E N 1
ATOM 8605 C CA . LEU E 1 149 ? 32.007 89.720 31.969 1.00 29.76 146 LEU E CA 1
ATOM 8606 C C . LEU E 1 149 ? 30.913 89.570 33.034 1.00 30.11 146 LEU E C 1
ATOM 8607 O O . LEU E 1 149 ? 30.252 90.551 33.448 1.00 30.23 146 LEU E O 1
ATOM 8612 N N . ARG E 1 150 ? 30.747 88.339 33.493 1.00 29.70 147 ARG E N 1
ATOM 8613 C CA . ARG E 1 150 ? 29.960 88.037 34.670 1.00 29.33 147 ARG E CA 1
ATOM 8614 C C . ARG E 1 150 ? 30.576 86.856 35.404 1.00 30.02 147 ARG E C 1
ATOM 8615 O O . ARG E 1 150 ? 31.391 86.100 34.867 1.00 29.44 147 ARG E O 1
ATOM 8623 N N . THR E 1 151 ? 30.171 86.683 36.654 1.00 30.96 148 THR E N 1
ATOM 8624 C CA . THR E 1 151 ? 30.613 85.516 37.390 1.00 30.66 148 THR E CA 1
ATOM 8625 C C . THR E 1 151 ? 29.884 84.360 36.754 1.00 31.86 148 THR E C 1
ATOM 8626 O O . THR E 1 151 ? 28.803 84.553 36.162 1.00 32.59 148 THR E O 1
ATOM 8630 N N . LYS E 1 152 ? 30.424 83.156 36.877 1.00 32.46 149 LYS E N 1
ATOM 8631 C CA . LYS E 1 152 ? 29.668 81.983 36.536 1.00 33.53 149 LYS E CA 1
ATOM 8632 C C . LYS E 1 152 ? 28.687 81.694 37.680 1.00 34.65 149 LYS E C 1
ATOM 8633 O O . LYS E 1 152 ? 27.584 81.243 37.452 1.00 35.04 149 LYS E O 1
ATOM 8639 N N . GLY E 1 153 ? 29.021 82.025 38.910 1.00 35.92 150 GLY E N 1
ATOM 8640 C CA . GLY E 1 153 ? 28.099 81.715 40.005 1.00 37.12 150 GLY E CA 1
ATOM 8641 C C . GLY E 1 153 ? 27.688 80.231 39.997 1.00 38.47 150 GLY E C 1
ATOM 8642 O O . GLY E 1 153 ? 28.420 79.383 39.499 1.00 39.28 150 GLY E O 1
ATOM 8643 N N . GLU E 1 154 ? 26.517 79.958 40.548 1.00 40.04 151 GLU E N 1
ATOM 8644 C CA . GLU E 1 154 ? 25.906 78.648 40.656 1.00 41.79 151 GLU E CA 1
ATOM 8645 C C . GLU E 1 154 ? 24.418 78.837 40.317 1.00 42.57 151 GLU E C 1
ATOM 8646 O O . GLU E 1 154 ? 23.614 79.117 41.186 1.00 41.77 151 GLU E O 1
ATOM 8652 N N . PRO E 1 155 ? 24.078 78.806 39.038 1.00 44.84 152 PRO E N 1
ATOM 8653 C CA . PRO E 1 155 ? 22.728 79.159 38.570 1.00 46.24 152 PRO E CA 1
ATOM 8654 C C . PRO E 1 155 ? 21.651 78.158 38.949 1.00 46.88 152 PRO E C 1
ATOM 8655 O O . PRO E 1 155 ? 21.928 76.976 38.999 1.00 48.22 152 PRO E O 1
ATOM 8659 N N . GLY E 1 156 ? 20.447 78.647 39.258 1.00 46.96 153 GLY E N 1
ATOM 8660 C CA . GLY E 1 156 ? 19.364 77.798 39.799 1.00 46.97 153 GLY E CA 1
ATOM 8661 C C . GLY E 1 156 ? 19.539 77.095 41.156 1.00 46.24 153 GLY E C 1
ATOM 8662 O O . GLY E 1 156 ? 18.911 76.051 41.430 1.00 48.70 153 GLY E O 1
ATOM 8663 N N . THR E 1 157 ? 20.406 77.604 42.010 1.00 43.63 154 THR E N 1
ATOM 8664 C CA . THR E 1 157 ? 20.496 77.083 43.372 1.00 41.12 154 THR E CA 1
ATOM 8665 C C . THR E 1 157 ? 19.935 78.089 44.368 1.00 38.32 154 THR E C 1
ATOM 8666 O O . THR E 1 157 ? 19.507 77.696 45.423 1.00 37.28 154 THR E O 1
ATOM 8670 N N . GLY E 1 158 ? 19.939 79.371 44.025 1.00 36.18 155 GLY E N 1
ATOM 8671 C CA . GLY E 1 158 ? 19.640 80.438 45.006 1.00 35.55 155 GLY E CA 1
ATOM 8672 C C . GLY E 1 158 ? 20.766 80.628 46.048 1.00 34.11 155 GLY E C 1
ATOM 8673 O O . GLY E 1 158 ? 20.609 81.367 47.008 1.00 32.52 155 GLY E O 1
ATOM 8674 N N . ASN E 1 159 ? 21.900 79.950 45.846 1.00 33.37 156 ASN E N 1
ATOM 8675 C CA . ASN E 1 159 ? 23.059 80.072 46.730 1.00 33.08 156 ASN E CA 1
ATOM 8676 C C . ASN E 1 159 ? 24.022 81.039 46.090 1.00 33.30 156 ASN E C 1
ATOM 8677 O O . ASN E 1 159 ? 24.544 80.807 44.988 1.00 33.55 156 ASN E O 1
ATOM 8682 N N . ILE E 1 160 ? 24.250 82.133 46.805 1.00 32.82 157 ILE E N 1
ATOM 8683 C CA . ILE E 1 160 ? 25.143 83.214 46.355 1.00 31.90 157 ILE E CA 1
ATOM 8684 C C . ILE E 1 160 ? 26.665 82.854 46.475 1.00 30.66 157 ILE E C 1
ATOM 8685 O O . ILE E 1 160 ? 27.531 83.586 45.985 1.00 30.67 157 ILE E O 1
ATOM 8690 N N . VAL E 1 161 ? 26.976 81.736 47.113 1.00 30.19 158 VAL E N 1
ATOM 8691 C CA . VAL E 1 161 ? 28.357 81.415 47.534 1.00 30.34 158 VAL E CA 1
ATOM 8692 C C . VAL E 1 161 ? 29.388 81.427 46.366 1.00 30.60 158 VAL E C 1
ATOM 8693 O O . VAL E 1 161 ? 30.517 81.897 46.527 1.00 31.35 158 VAL E O 1
ATOM 8697 N N . GLU E 1 162 ? 28.978 80.960 45.198 1.00 30.20 159 GLU E N 1
ATOM 8698 C CA . GLU E 1 162 ? 29.914 80.831 44.084 1.00 30.23 159 GLU E CA 1
ATOM 8699 C C . GLU E 1 162 ? 30.109 82.143 43.353 1.00 29.60 159 GLU E C 1
ATOM 8700 O O . GLU E 1 162 ? 31.202 82.419 42.934 1.00 30.05 159 GLU E O 1
ATOM 8706 N N . ALA E 1 163 ? 29.060 82.963 43.242 1.00 29.41 160 ALA E N 1
ATOM 8707 C CA . ALA E 1 163 ? 29.179 84.323 42.732 1.00 29.35 160 ALA E CA 1
ATOM 8708 C C . ALA E 1 163 ? 30.147 85.146 43.598 1.00 29.27 160 ALA E C 1
ATOM 8709 O O . ALA E 1 163 ? 30.962 85.919 43.105 1.00 30.38 160 ALA E O 1
ATOM 8711 N N . VAL E 1 164 ? 30.014 84.998 44.900 1.00 29.96 161 VAL E N 1
ATOM 8712 C CA . VAL E 1 164 ? 30.906 85.637 45.864 1.00 29.02 161 VAL E CA 1
ATOM 8713 C C . VAL E 1 164 ? 32.327 85.128 45.593 1.00 29.74 161 VAL E C 1
ATOM 8714 O O . VAL E 1 164 ? 33.234 85.932 45.426 1.00 29.58 161 VAL E O 1
ATOM 8718 N N . ARG E 1 165 ? 32.493 83.811 45.469 1.00 29.85 162 ARG E N 1
ATOM 8719 C CA . ARG E 1 165 ? 33.844 83.267 45.240 1.00 30.21 162 ARG E CA 1
ATOM 8720 C C . ARG E 1 165 ? 34.476 83.848 43.973 1.00 29.85 162 ARG E C 1
ATOM 8721 O O . ARG E 1 165 ? 35.645 84.270 43.973 1.00 28.08 162 ARG E O 1
ATOM 8729 N N . HIS E 1 166 ? 33.698 83.873 42.903 1.00 29.22 163 HIS E N 1
ATOM 8730 C CA . HIS E 1 166 ? 34.200 84.344 41.611 1.00 28.91 163 HIS E CA 1
ATOM 8731 C C . HIS E 1 166 ? 34.520 85.831 41.554 1.00 29.35 163 HIS E C 1
ATOM 8732 O O . HIS E 1 166 ? 35.556 86.251 40.988 1.00 29.12 163 HIS E O 1
ATOM 8739 N N . MET E 1 167 ? 33.619 86.637 42.104 1.00 29.12 164 MET E N 1
ATOM 8740 C CA . MET E 1 167 ? 33.802 88.060 42.165 1.00 29.35 164 MET E CA 1
ATOM 8741 C C . MET E 1 167 ? 34.990 88.371 43.057 1.00 29.14 164 MET E C 1
ATOM 8742 O O . MET E 1 167 ? 35.834 89.200 42.689 1.00 29.37 164 MET E O 1
ATOM 8747 N N . ARG E 1 168 ? 35.094 87.702 44.196 1.00 28.62 165 ARG E N 1
ATOM 8748 C CA . ARG E 1 168 ? 36.223 87.966 45.073 1.00 29.79 165 ARG E CA 1
ATOM 8749 C C . ARG E 1 168 ? 37.529 87.531 44.415 1.00 29.19 165 ARG E C 1
ATOM 8750 O O . ARG E 1 168 ? 38.585 88.176 44.587 1.00 29.10 165 ARG E O 1
ATOM 8758 N N . LYS E 1 169 ? 37.491 86.423 43.703 1.00 29.23 166 LYS E N 1
ATOM 8759 C CA . LYS E 1 169 ? 38.740 85.914 43.096 1.00 29.28 166 LYS E CA 1
ATOM 8760 C C . LYS E 1 169 ? 39.232 86.862 42.012 1.00 29.09 166 LYS E C 1
ATOM 8761 O O . LYS E 1 169 ? 40.377 87.310 42.033 1.00 29.77 166 LYS E O 1
ATOM 8767 N N . VAL E 1 170 ? 38.372 87.204 41.051 1.00 28.71 167 VAL E N 1
ATOM 8768 C CA . VAL E 1 170 ? 38.802 88.143 40.001 1.00 28.14 167 VAL E CA 1
ATOM 8769 C C . VAL E 1 170 ? 39.343 89.450 40.626 1.00 28.38 167 VAL E C 1
ATOM 8770 O O . VAL E 1 170 ? 40.426 89.950 40.261 1.00 28.56 167 VAL E O 1
ATOM 8774 N N . ASN E 1 171 ? 38.589 90.008 41.557 1.00 29.07 168 ASN E N 1
ATOM 8775 C CA . ASN E 1 171 ? 38.949 91.282 42.153 1.00 29.83 168 ASN E CA 1
ATOM 8776 C C . ASN E 1 171 ? 40.239 91.183 42.952 1.00 29.97 168 ASN E C 1
ATOM 8777 O O . ASN E 1 171 ? 41.060 92.119 42.898 1.00 31.40 168 ASN E O 1
ATOM 8782 N N . ALA E 1 172 ? 40.430 90.086 43.706 1.00 28.84 169 ALA E N 1
ATOM 8783 C CA . ALA E 1 172 ? 41.637 89.914 44.497 1.00 27.43 169 ALA E CA 1
ATOM 8784 C C . ALA E 1 172 ? 42.842 89.879 43.537 1.00 27.24 169 ALA E C 1
ATOM 8785 O O . ALA E 1 172 ? 43.878 90.506 43.783 1.00 27.52 169 ALA E O 1
ATOM 8787 N N . GLN E 1 173 ? 42.687 89.175 42.424 1.00 27.89 170 GLN E N 1
ATOM 8788 C CA . GLN E 1 173 ? 43.795 88.942 41.496 1.00 27.33 170 GLN E CA 1
ATOM 8789 C C . GLN E 1 173 ? 44.137 90.210 40.753 1.00 28.13 170 GLN E C 1
ATOM 8790 O O . GLN E 1 173 ? 45.315 90.483 40.475 1.00 27.27 170 GLN E O 1
ATOM 8796 N N . VAL E 1 174 ? 43.100 90.998 40.448 1.00 29.13 171 VAL E N 1
ATOM 8797 C CA . VAL E 1 174 ? 43.290 92.286 39.828 1.00 29.05 171 VAL E CA 1
ATOM 8798 C C . VAL E 1 174 ? 44.043 93.178 40.796 1.00 29.71 171 VAL E C 1
ATOM 8799 O O . VAL E 1 174 ? 45.042 93.823 40.407 1.00 28.71 171 VAL E O 1
ATOM 8803 N N . ARG E 1 175 ? 43.627 93.228 42.071 1.00 29.66 172 ARG E N 1
ATOM 8804 C CA . ARG E 1 175 ? 44.391 94.089 43.007 1.00 29.43 172 ARG E CA 1
ATOM 8805 C C . ARG E 1 175 ? 45.873 93.706 43.080 1.00 29.69 172 ARG E C 1
ATOM 8806 O O . ARG E 1 175 ? 46.759 94.586 43.164 1.00 30.02 172 ARG E O 1
ATOM 8814 N N . LYS E 1 176 ? 46.141 92.400 43.104 1.00 29.75 173 LYS E N 1
ATOM 8815 C CA . LYS E 1 176 ? 47.510 91.931 43.188 1.00 30.00 173 LYS E CA 1
ATOM 8816 C C . LYS E 1 176 ? 48.314 92.342 41.953 1.00 30.14 173 LYS E C 1
ATOM 8817 O O . LYS E 1 176 ? 49.435 92.829 42.052 1.00 30.25 173 LYS E O 1
ATOM 8823 N N . VAL E 1 177 ? 47.729 92.099 40.788 1.00 29.45 174 VAL E N 1
ATOM 8824 C CA . VAL E 1 177 ? 48.334 92.508 39.538 1.00 29.34 174 VAL E CA 1
ATOM 8825 C C . VAL E 1 177 ? 48.636 94.010 39.472 1.00 29.92 174 VAL E C 1
ATOM 8826 O O . VAL E 1 177 ? 49.717 94.400 39.033 1.00 28.62 174 VAL E O 1
ATOM 8830 N N . VAL E 1 178 ? 47.695 94.837 39.926 1.00 29.42 175 VAL E N 1
ATOM 8831 C CA . VAL E 1 178 ? 47.890 96.269 39.923 1.00 29.70 175 VAL E CA 1
ATOM 8832 C C . VAL E 1 178 ? 49.044 96.714 40.825 1.00 29.77 175 VAL E C 1
ATOM 8833 O O . VAL E 1 178 ? 49.835 97.585 40.443 1.00 29.83 175 VAL E O 1
ATOM 8837 N N . ALA E 1 179 ? 49.155 96.075 41.983 1.00 29.75 176 ALA E N 1
ATOM 8838 C CA . ALA E 1 179 ? 50.184 96.367 43.009 1.00 30.62 176 ALA E CA 1
ATOM 8839 C C . ALA E 1 179 ? 51.551 95.749 42.755 1.00 30.17 176 ALA E C 1
ATOM 8840 O O . ALA E 1 179 ? 52.574 96.196 43.291 1.00 30.34 176 ALA E O 1
ATOM 8842 N N . MET E 1 180 ? 51.609 94.699 41.958 1.00 30.18 177 MET E N 1
ATOM 8843 C CA . MET E 1 180 ? 52.867 93.913 41.904 1.00 30.67 177 MET E CA 1
ATOM 8844 C C . MET E 1 180 ? 53.952 94.537 41.055 1.00 30.03 177 MET E C 1
ATOM 8845 O O . MET E 1 180 ? 53.698 95.375 40.210 1.00 28.48 177 MET E O 1
ATOM 8850 N N . SER E 1 181 ? 55.181 94.100 41.305 1.00 30.37 178 SER E N 1
ATOM 8851 C CA . SER E 1 181 ? 56.311 94.521 40.522 1.00 31.14 178 SER E CA 1
ATOM 8852 C C . SER E 1 181 ? 56.114 94.124 39.061 1.00 31.07 178 SER E C 1
ATOM 8853 O O . SER E 1 181 ? 55.766 92.970 38.756 1.00 31.14 178 SER E O 1
ATOM 8856 N N . GLU E 1 182 ? 56.316 95.070 38.139 1.00 31.28 179 GLU E N 1
ATOM 8857 C CA . GLU E 1 182 ? 56.067 94.799 36.717 1.00 31.80 179 GLU E CA 1
ATOM 8858 C C . GLU E 1 182 ? 56.926 93.666 36.189 1.00 30.47 179 GLU E C 1
ATOM 8859 O O . GLU E 1 182 ? 56.497 92.914 35.320 1.00 28.75 179 GLU E O 1
ATOM 8865 N N . ASP E 1 183 ? 58.141 93.536 36.698 1.00 28.86 180 ASP E N 1
ATOM 8866 C CA . ASP E 1 183 ? 58.994 92.456 36.239 1.00 29.47 180 ASP E CA 1
ATOM 8867 C C . ASP E 1 183 ? 58.584 91.052 36.712 1.00 28.75 180 ASP E C 1
ATOM 8868 O O . ASP E 1 183 ? 59.119 90.055 36.211 1.00 27.10 180 ASP E O 1
ATOM 8873 N N . GLU E 1 184 ? 57.589 90.972 37.605 1.00 28.99 181 GLU E N 1
ATOM 8874 C CA . GLU E 1 184 ? 57.025 89.695 38.023 1.00 29.33 181 GLU E CA 1
ATOM 8875 C C . GLU E 1 184 ? 55.739 89.320 37.241 1.00 30.14 181 GLU E C 1
ATOM 8876 O O . GLU E 1 184 ? 55.137 88.264 37.507 1.00 27.53 181 GLU E O 1
ATOM 8882 N N . LEU E 1 185 ? 55.334 90.160 36.277 1.00 30.04 182 LEU E N 1
ATOM 8883 C CA . LEU E 1 185 ? 54.019 89.973 35.651 1.00 31.66 182 LEU E CA 1
ATOM 8884 C C . LEU E 1 185 ? 53.981 88.776 34.698 1.00 30.52 182 LEU E C 1
ATOM 8885 O O . LEU E 1 185 ? 52.936 88.130 34.569 1.00 29.88 182 LEU E O 1
ATOM 8890 N N . MET E 1 186 ? 55.078 88.508 33.997 1.00 28.76 183 MET E N 1
ATOM 8891 C CA . MET E 1 186 ? 55.085 87.354 33.089 1.00 28.87 183 MET E CA 1
ATOM 8892 C C . MET E 1 186 ? 54.909 86.044 33.866 1.00 28.97 183 MET E C 1
ATOM 8893 O O . MET E 1 186 ? 54.118 85.200 33.468 1.00 29.53 183 MET E O 1
ATOM 8898 N N . THR E 1 187 ? 55.612 85.890 34.981 1.00 29.28 184 THR E N 1
ATOM 8899 C CA . THR E 1 187 ? 55.425 84.699 35.810 1.00 28.88 184 THR E CA 1
ATOM 8900 C C . THR E 1 187 ? 53.946 84.604 36.282 1.00 29.32 184 THR E C 1
ATOM 8901 O O . THR E 1 187 ? 53.324 83.532 36.234 1.00 28.84 184 THR E O 1
ATOM 8905 N N . GLU E 1 188 ? 53.364 85.749 36.654 1.00 28.50 185 GLU E N 1
ATOM 8906 C CA . GLU E 1 188 ? 51.963 85.801 36.986 1.00 28.50 185 GLU E CA 1
ATOM 8907 C C . GLU E 1 188 ? 51.053 85.367 35.813 1.00 28.19 185 GLU E C 1
ATOM 8908 O O . GLU E 1 188 ? 50.093 84.624 35.991 1.00 27.16 185 GLU E O 1
ATOM 8914 N N . ALA E 1 189 ? 51.329 85.880 34.631 1.00 28.43 186 ALA E N 1
ATOM 8915 C CA . ALA E 1 189 ? 50.553 85.600 33.445 1.00 28.93 186 ALA E CA 1
ATOM 8916 C C . ALA E 1 189 ? 50.575 84.105 33.153 1.00 28.88 186 ALA E C 1
ATOM 8917 O O . ALA E 1 189 ? 49.543 83.503 32.902 1.00 29.24 186 ALA E O 1
ATOM 8919 N N . LYS E 1 190 ? 51.752 83.518 33.231 1.00 29.27 187 LYS E N 1
ATOM 8920 C CA . LYS E 1 190 ? 51.898 82.096 32.942 1.00 30.57 187 LYS E CA 1
ATOM 8921 C C . LYS E 1 190 ? 51.126 81.286 33.999 1.00 30.46 187 LYS E C 1
ATOM 8922 O O . LYS E 1 190 ? 50.442 80.336 33.678 1.00 30.02 187 LYS E O 1
ATOM 8928 N N . ASN E 1 191 ? 51.226 81.682 35.258 1.00 31.03 188 ASN E N 1
ATOM 8929 C CA . ASN E 1 191 ? 50.502 80.994 36.330 1.00 31.54 188 ASN E CA 1
ATOM 8930 C C . ASN E 1 191 ? 49.012 81.083 36.137 1.00 31.55 188 ASN E C 1
ATOM 8931 O O . ASN E 1 191 ? 48.323 80.132 36.400 1.00 32.39 188 ASN E O 1
ATOM 8936 N N . LEU E 1 192 ? 48.524 82.229 35.675 1.00 31.50 189 LEU E N 1
ATOM 8937 C CA . LEU E 1 192 ? 47.093 82.456 35.487 1.00 31.78 189 LEU E CA 1
ATOM 8938 C C . LEU E 1 192 ? 46.556 81.905 34.164 1.00 31.37 189 LEU E C 1
ATOM 8939 O O . LEU E 1 192 ? 45.347 81.760 33.999 1.00 30.70 189 LEU E O 1
ATOM 8944 N N . GLY E 1 193 ? 47.449 81.680 33.207 1.00 31.35 190 GLY E N 1
ATOM 8945 C CA . GLY E 1 193 ? 47.050 81.430 31.836 1.00 30.90 190 GLY E CA 1
ATOM 8946 C C . GLY E 1 193 ? 46.409 82.697 31.237 1.00 30.97 190 GLY E C 1
ATOM 8947 O O . GLY E 1 193 ? 45.470 82.614 30.441 1.00 28.74 190 GLY E O 1
ATOM 8948 N N . ALA E 1 194 ? 46.937 83.864 31.619 1.00 29.98 191 ALA E N 1
ATOM 8949 C CA . ALA E 1 194 ? 46.453 85.160 31.114 1.00 30.04 191 ALA E CA 1
ATOM 8950 C C . ALA E 1 194 ? 47.308 85.699 29.967 1.00 29.79 191 ALA E C 1
ATOM 8951 O O . ALA E 1 194 ? 48.548 85.680 30.076 1.00 32.21 191 ALA E O 1
ATOM 8953 N N . PRO E 1 195 ? 46.680 86.222 28.894 1.00 29.98 192 PRO E N 1
ATOM 8954 C CA . PRO E 1 195 ? 47.400 86.959 27.875 1.00 30.58 192 PRO E CA 1
ATOM 8955 C C . PRO E 1 195 ? 48.199 88.082 28.524 1.00 31.54 192 PRO E C 1
ATOM 8956 O O . PRO E 1 195 ? 47.634 88.942 29.195 1.00 31.27 192 PRO E O 1
ATOM 8960 N N . TYR E 1 196 ? 49.511 88.047 28.342 1.00 32.24 193 TYR E N 1
ATOM 8961 C CA . TYR E 1 196 ? 50.392 88.982 29.022 1.00 32.66 193 TYR E CA 1
ATOM 8962 C C . TYR E 1 196 ? 50.014 90.453 28.767 1.00 33.43 193 TYR E C 1
ATOM 8963 O O . TYR E 1 196 ? 49.983 91.267 29.712 1.00 32.94 193 TYR E O 1
ATOM 8972 N N . GLU E 1 197 ? 49.681 90.804 27.525 1.00 34.18 194 GLU E N 1
ATOM 8973 C CA . GLU E 1 197 ? 49.411 92.238 27.204 1.00 36.11 194 GLU E CA 1
ATOM 8974 C C . GLU E 1 197 ? 48.199 92.780 27.931 1.00 35.30 194 GLU E C 1
ATOM 8975 O O . GLU E 1 197 ? 48.179 93.937 28.353 1.00 35.15 194 GLU E O 1
ATOM 8981 N N . LEU E 1 198 ? 47.225 91.915 28.154 1.00 36.04 195 LEU E N 1
ATOM 8982 C CA . LEU E 1 198 ? 46.046 92.261 28.946 1.00 36.69 195 LEU E CA 1
ATOM 8983 C C . LEU E 1 198 ? 46.384 92.473 30.377 1.00 35.43 195 LEU E C 1
ATOM 8984 O O . LEU E 1 198 ? 45.888 93.423 30.977 1.00 34.51 195 LEU E O 1
ATOM 8989 N N . LEU E 1 199 ? 47.204 91.599 30.960 1.00 34.99 196 LEU E N 1
ATOM 8990 C CA . LEU E 1 199 ? 47.596 91.821 32.335 1.00 34.94 196 LEU E CA 1
ATOM 8991 C C . LEU E 1 199 ? 48.327 93.115 32.493 1.00 34.00 196 LEU E C 1
ATOM 8992 O O . LEU E 1 199 ? 48.071 93.844 33.451 1.00 34.21 196 LEU E O 1
ATOM 8997 N N . LEU E 1 200 ? 49.282 93.370 31.606 1.00 32.80 197 LEU E N 1
ATOM 8998 C CA . LEU E 1 200 ? 50.019 94.632 31.611 1.00 34.00 197 LEU E CA 1
ATOM 8999 C C . LEU E 1 200 ? 49.059 95.845 31.564 1.00 33.27 197 LEU E C 1
ATOM 9000 O O . LEU E 1 200 ? 49.182 96.775 32.341 1.00 32.94 197 LEU E O 1
ATOM 9005 N N . GLN E 1 201 ? 48.081 95.802 30.676 1.00 34.00 198 GLN E N 1
ATOM 9006 C CA . GLN E 1 201 ? 47.130 96.906 30.549 1.00 34.93 198 GLN E CA 1
ATOM 9007 C C . GLN E 1 201 ? 46.259 97.054 31.798 1.00 34.02 198 GLN E C 1
ATOM 9008 O O . GLN E 1 201 ? 45.966 98.185 32.238 1.00 32.43 198 GLN E O 1
ATOM 9014 N N . ILE E 1 202 ? 45.860 95.931 32.382 1.00 33.23 199 ILE E N 1
ATOM 9015 C CA . ILE E 1 202 ? 45.175 95.984 33.662 1.00 33.73 199 ILE E CA 1
ATOM 9016 C C . ILE E 1 202 ? 46.039 96.682 34.696 1.00 33.82 199 ILE E C 1
ATOM 9017 O O . ILE E 1 202 ? 45.544 97.562 35.446 1.00 32.46 199 ILE E O 1
ATOM 9022 N N . LYS E 1 203 ? 47.316 96.305 34.745 1.00 32.92 200 LYS E N 1
ATOM 9023 C CA . LYS E 1 203 ? 48.205 96.913 35.708 1.00 34.79 200 LYS E CA 1
ATOM 9024 C C . LYS E 1 203 ? 48.222 98.426 35.442 1.00 35.39 200 LYS E C 1
ATOM 9025 O O . LYS E 1 203 ? 48.067 99.208 36.349 1.00 35.39 200 LYS E O 1
ATOM 9031 N N . LYS E 1 204 ? 48.303 98.805 34.177 1.00 36.52 201 LYS E N 1
ATOM 9032 C CA . LYS E 1 204 ? 48.372 100.195 33.791 1.00 37.65 201 LYS E CA 1
ATOM 9033 C C . LYS E 1 204 ? 47.115 100.977 34.078 1.00 37.54 201 LYS E C 1
ATOM 9034 O O . LYS E 1 204 ? 47.190 102.112 34.521 1.00 37.19 201 LYS E O 1
ATOM 9040 N N . ASP E 1 205 ? 45.972 100.357 33.836 1.00 36.75 202 ASP E N 1
ATOM 9041 C CA . ASP E 1 205 ? 44.705 101.040 33.925 1.00 36.46 202 ASP E CA 1
ATOM 9042 C C . ASP E 1 205 ? 44.219 101.053 35.364 1.00 36.25 202 ASP E C 1
ATOM 9043 O O . ASP E 1 205 ? 43.320 101.825 35.703 1.00 36.76 202 ASP E O 1
ATOM 9048 N N . GLY E 1 206 ? 44.724 100.132 36.188 1.00 35.22 203 GLY E N 1
ATOM 9049 C CA . GLY E 1 206 ? 44.214 99.943 37.567 1.00 34.49 203 GLY E CA 1
ATOM 9050 C C . GLY E 1 206 ? 42.930 99.154 37.672 1.00 34.87 203 GLY E C 1
ATOM 9051 O O . GLY E 1 206 ? 42.311 99.100 38.714 1.00 33.46 203 GLY E O 1
ATOM 9052 N N . LYS E 1 207 ? 42.512 98.518 36.578 1.00 34.81 204 LYS E N 1
ATOM 9053 C CA . LYS E 1 207 ? 41.238 97.856 36.558 1.00 35.62 204 LYS E CA 1
ATOM 9054 C C . LYS E 1 207 ? 41.099 96.985 35.321 1.00 34.58 204 LYS E C 1
ATOM 9055 O O . LYS E 1 207 ? 41.916 97.074 34.408 1.00 32.17 204 LYS E O 1
ATOM 9061 N N . LEU E 1 208 ? 40.048 96.162 35.318 1.00 34.91 205 LEU E N 1
ATOM 9062 C CA . LEU E 1 208 ? 39.634 95.416 34.127 1.00 35.38 205 LEU E CA 1
ATOM 9063 C C . LEU E 1 208 ? 39.112 96.397 33.075 1.00 34.83 205 LEU E C 1
ATOM 9064 O O . LEU E 1 208 ? 38.514 97.412 33.406 1.00 34.87 205 LEU E O 1
ATOM 9069 N N . PRO E 1 209 ? 39.317 96.085 31.792 1.00 34.69 206 PRO E N 1
ATOM 9070 C CA . PRO E 1 209 ? 38.825 96.979 30.735 1.00 34.45 206 PRO E CA 1
ATOM 9071 C C . PRO E 1 209 ? 37.362 96.818 30.388 1.00 33.92 206 PRO E C 1
ATOM 9072 O O . PRO E 1 209 ? 36.884 97.515 29.528 1.00 34.76 206 PRO E O 1
ATOM 9076 N N . VAL E 1 210 ? 36.669 95.877 31.013 1.00 32.66 207 VAL E N 1
ATOM 9077 C CA . VAL E 1 210 ? 35.237 95.647 30.754 1.00 32.17 207 VAL E CA 1
ATOM 9078 C C . VAL E 1 210 ? 34.552 95.547 32.133 1.00 31.98 207 VAL E C 1
ATOM 9079 O O . VAL E 1 210 ? 35.229 95.254 33.121 1.00 31.07 207 VAL E O 1
ATOM 9083 N N . VAL E 1 211 ? 33.239 95.802 32.172 1.00 30.80 208 VAL E N 1
ATOM 9084 C CA . VAL E 1 211 ? 32.445 95.595 33.380 1.00 31.58 208 VAL E CA 1
ATOM 9085 C C . VAL E 1 211 ? 32.254 94.091 33.660 1.00 30.84 208 VAL E C 1
ATOM 9086 O O . VAL E 1 211 ? 32.343 93.251 32.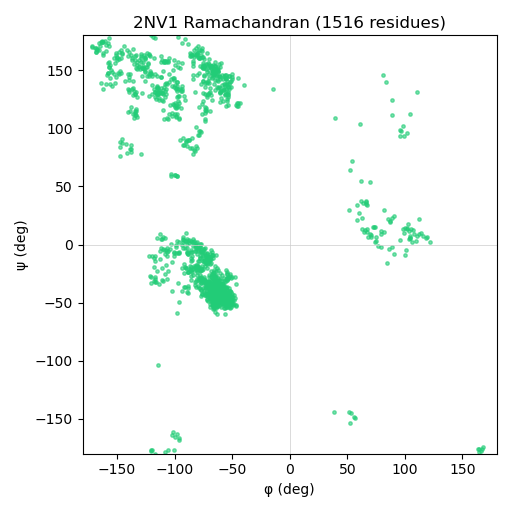762 1.00 29.71 208 VAL E O 1
ATOM 9090 N N . ASN E 1 212 ? 32.039 93.796 34.929 1.00 29.81 209 ASN E N 1
ATOM 9091 C CA . ASN E 1 212 ? 31.942 92.435 35.444 1.00 30.49 209 ASN E CA 1
ATOM 9092 C C . ASN E 1 212 ? 30.779 92.372 36.407 1.00 30.10 209 ASN E C 1
ATOM 9093 O O . ASN E 1 212 ? 30.812 92.972 37.489 1.00 30.43 209 ASN E O 1
ATOM 9098 N N . PHE E 1 213 ? 29.748 91.651 36.011 1.00 30.40 210 PHE E N 1
ATOM 9099 C CA . PHE E 1 213 ? 28.478 91.654 36.739 1.00 30.20 210 PHE E CA 1
ATOM 9100 C C . PHE E 1 213 ? 28.450 90.396 37.575 1.00 29.99 210 PHE E C 1
ATOM 9101 O O . PHE E 1 213 ? 29.172 89.440 37.273 1.00 30.69 210 PHE E O 1
ATOM 9109 N N . ALA E 1 214 ? 27.630 90.388 38.630 1.00 29.09 211 ALA E N 1
ATOM 9110 C CA . ALA E 1 214 ? 27.366 89.167 39.360 1.00 29.67 211 ALA E CA 1
ATOM 9111 C C . ALA E 1 214 ? 26.269 88.403 38.659 1.00 29.93 211 ALA E C 1
ATOM 9112 O O . ALA E 1 214 ? 25.311 89.010 38.183 1.00 30.10 211 ALA E O 1
ATOM 9114 N N . ALA E 1 215 ? 26.383 87.086 38.641 1.00 30.47 212 ALA E N 1
ATOM 9115 C CA . ALA E 1 215 ? 25.355 86.237 38.019 1.00 31.92 212 ALA E CA 1
ATOM 9116 C C . ALA E 1 215 ? 25.423 84.850 38.628 1.00 33.40 212 ALA E C 1
ATOM 9117 O O . ALA E 1 215 ? 26.546 84.324 38.882 1.00 33.61 212 ALA E O 1
ATOM 9119 N N . GLY E 1 216 ? 24.239 84.302 38.893 1.00 34.40 213 GLY E N 1
ATOM 9120 C CA . GLY E 1 216 ? 24.063 82.917 39.338 1.00 35.34 213 GLY E CA 1
ATOM 9121 C C . GLY E 1 216 ? 23.972 82.824 40.836 1.00 36.17 213 GLY E C 1
ATOM 9122 O O . GLY E 1 216 ? 25.004 82.792 41.543 1.00 37.32 213 GLY E O 1
ATOM 9123 N N . GLY E 1 217 ? 22.743 82.741 41.330 1.00 36.19 214 GLY E N 1
ATOM 9124 C CA . GLY E 1 217 ? 22.501 82.548 42.761 1.00 36.51 214 GLY E CA 1
ATOM 9125 C C . GLY E 1 217 ? 22.053 83.769 43.555 1.00 36.73 214 GLY E C 1
ATOM 9126 O O . GLY E 1 217 ? 21.943 83.693 44.770 1.00 37.88 214 GLY E O 1
ATOM 9127 N N . VAL E 1 218 ? 21.814 84.901 42.901 1.00 36.56 215 VAL E N 1
ATOM 9128 C CA . VAL E 1 218 ? 21.250 86.067 43.594 1.00 36.53 215 VAL E CA 1
ATOM 9129 C C . VAL E 1 218 ? 19.778 85.770 43.872 1.00 35.90 215 VAL E C 1
ATOM 9130 O O . VAL E 1 218 ? 18.996 85.595 42.927 1.00 37.05 215 VAL E O 1
ATOM 9134 N N . ALA E 1 219 ? 19.401 85.681 45.136 1.00 33.62 216 ALA E N 1
ATOM 9135 C CA . ALA E 1 219 ? 18.034 85.315 45.492 1.00 33.43 216 ALA E CA 1
ATOM 9136 C C . ALA E 1 219 ? 17.279 86.409 46.214 1.00 33.00 216 ALA E C 1
ATOM 9137 O O . ALA E 1 219 ? 16.059 86.488 46.140 1.00 33.82 216 ALA E O 1
ATOM 9139 N N . THR E 1 220 ? 17.987 87.209 46.989 1.00 31.76 217 THR E N 1
ATOM 9140 C CA . THR E 1 220 ? 17.367 88.206 47.831 1.00 31.39 217 THR E CA 1
ATOM 9141 C C . THR E 1 220 ? 17.942 89.618 47.571 1.00 31.30 217 THR E C 1
ATOM 9142 O O . THR E 1 220 ? 19.024 89.784 46.985 1.00 30.75 217 THR E O 1
ATOM 9146 N N . PRO E 1 221 ? 17.204 90.653 48.001 1.00 31.55 218 PRO E N 1
ATOM 9147 C CA . PRO E 1 221 ? 17.764 91.985 47.975 1.00 31.23 218 PRO E CA 1
ATOM 9148 C C . PRO E 1 221 ? 19.137 92.059 48.629 1.00 31.18 218 PRO E C 1
ATOM 9149 O O . PRO E 1 221 ? 20.026 92.675 48.077 1.00 30.25 218 PRO E O 1
ATOM 9153 N N . ALA E 1 222 ? 19.310 91.391 49.760 1.00 30.95 219 ALA E N 1
ATOM 9154 C CA . ALA E 1 222 ? 20.590 91.427 50.461 1.00 31.04 219 ALA E CA 1
ATOM 9155 C C . ALA E 1 222 ? 21.720 90.855 49.610 1.00 29.76 219 ALA E C 1
ATOM 9156 O O . ALA E 1 222 ? 22.830 91.387 49.639 1.00 30.22 219 ALA E O 1
ATOM 9158 N N . ASP E 1 223 ? 21.440 89.798 48.859 1.00 29.12 220 ASP E N 1
ATOM 9159 C CA . ASP E 1 223 ? 22.402 89.174 47.928 1.00 28.81 220 ASP E CA 1
ATOM 9160 C C . ASP E 1 223 ? 22.840 90.158 46.852 1.00 29.43 220 ASP E C 1
ATOM 9161 O O . ASP E 1 223 ? 24.020 90.288 46.576 1.00 30.18 220 ASP E O 1
ATOM 9166 N N . ALA E 1 224 ? 21.871 90.815 46.209 1.00 29.27 221 ALA E N 1
ATOM 9167 C CA . ALA E 1 224 ? 22.156 91.777 45.139 1.00 28.71 221 ALA E CA 1
ATOM 9168 C C . ALA E 1 224 ? 23.082 92.904 45.644 1.00 28.27 221 ALA E C 1
ATOM 9169 O O . ALA E 1 224 ? 24.105 93.246 45.012 1.00 28.60 221 ALA E O 1
ATOM 9171 N N . ALA E 1 225 ? 22.762 93.431 46.819 1.00 27.68 222 ALA E N 1
ATOM 9172 C CA . ALA E 1 225 ? 23.557 94.482 47.426 1.00 27.26 222 ALA E CA 1
ATOM 9173 C C . ALA E 1 225 ? 24.953 93.979 47.796 1.00 28.23 222 ALA E C 1
ATOM 9174 O O . ALA E 1 225 ? 25.968 94.729 47.687 1.00 28.06 222 ALA E O 1
ATOM 9176 N N . LEU E 1 226 ? 25.011 92.750 48.301 1.00 28.16 223 LEU E N 1
ATOM 9177 C CA . LEU E 1 226 ? 26.287 92.145 48.648 1.00 28.82 223 LEU E CA 1
ATOM 9178 C C . LEU E 1 226 ? 27.215 92.128 47.425 1.00 29.47 223 LEU E C 1
ATOM 9179 O O . LEU E 1 226 ? 28.379 92.501 47.537 1.00 28.95 223 LEU E O 1
ATOM 9184 N N . MET E 1 227 ? 26.718 91.705 46.262 1.00 28.41 224 MET E N 1
ATOM 9185 C CA . MET E 1 227 ? 27.608 91.596 45.137 1.00 28.16 224 MET E CA 1
ATOM 9186 C C . MET E 1 227 ? 28.161 92.967 44.737 1.00 29.24 224 MET E C 1
ATOM 9187 O O . MET E 1 227 ? 29.341 93.082 44.357 1.00 29.31 224 MET E O 1
ATOM 9192 N N . MET E 1 228 ? 27.340 94.004 44.896 1.00 29.54 225 MET E N 1
ATOM 9193 C CA . MET E 1 228 ? 27.757 95.361 44.587 1.00 30.34 225 MET E CA 1
ATOM 9194 C C . MET E 1 228 ? 28.792 95.748 45.598 1.00 30.91 225 MET E C 1
ATOM 9195 O O . MET E 1 228 ? 29.799 96.355 45.266 1.00 30.34 225 MET E O 1
ATOM 9200 N N . GLN E 1 229 ? 28.596 95.311 46.840 1.00 31.92 226 GLN E N 1
ATOM 9201 C CA . GLN E 1 229 ? 29.526 95.632 47.917 1.00 32.69 226 GLN E CA 1
ATOM 9202 C C . GLN E 1 229 ? 30.888 95.002 47.677 1.00 32.58 226 GLN E C 1
ATOM 9203 O O . GLN E 1 229 ? 31.938 95.563 48.061 1.00 32.26 226 GLN E O 1
ATOM 9209 N N . LEU E 1 230 ? 30.879 93.842 47.040 1.00 31.66 227 LEU E N 1
ATOM 9210 C CA . LEU E 1 230 ? 32.112 93.155 46.700 1.00 32.14 227 LEU E CA 1
ATOM 9211 C C . LEU E 1 230 ? 32.784 93.648 45.409 1.00 30.97 227 LEU E C 1
ATOM 9212 O O . LEU E 1 230 ? 33.820 93.117 45.022 1.00 32.69 227 LEU E O 1
ATOM 9217 N N . GLY E 1 231 ? 32.219 94.670 44.780 1.00 31.20 228 GLY E N 1
ATOM 9218 C CA . GLY E 1 231 ? 32.815 95.318 43.640 1.00 31.19 228 GLY E CA 1
ATOM 9219 C C . GLY E 1 231 ? 32.212 94.917 42.295 1.00 31.98 228 GLY E C 1
ATOM 9220 O O . GLY E 1 231 ? 32.793 95.235 41.258 1.00 31.56 228 GLY E O 1
ATOM 9221 N N . ALA E 1 232 ? 31.056 94.249 42.286 1.00 30.79 229 ALA E N 1
ATOM 9222 C CA . ALA E 1 232 ? 30.417 93.936 40.987 1.00 31.28 229 ALA E CA 1
ATOM 9223 C C . ALA E 1 232 ? 30.008 95.227 40.308 1.00 31.33 229 ALA E C 1
ATOM 9224 O O . ALA E 1 232 ? 29.747 96.237 40.981 1.00 31.27 229 ALA E O 1
ATOM 9226 N N . ASP E 1 233 ? 29.862 95.184 38.987 1.00 31.79 230 ASP E N 1
ATOM 9227 C CA . ASP E 1 233 ? 29.380 96.356 38.256 1.00 31.46 230 ASP E CA 1
ATOM 9228 C C . ASP E 1 233 ? 27.882 96.351 38.068 1.00 31.17 230 ASP E C 1
ATOM 9229 O O . ASP E 1 233 ? 27.303 97.314 37.593 1.00 31.92 230 ASP E O 1
ATOM 9234 N N . GLY E 1 234 ? 27.223 95.292 38.508 1.00 31.14 231 GLY E N 1
ATOM 9235 C CA . GLY E 1 234 ? 25.811 95.086 38.229 1.00 30.32 231 GLY E CA 1
ATOM 9236 C C . GLY E 1 234 ? 25.486 93.632 38.525 1.00 30.51 231 GLY E C 1
ATOM 9237 O O . GLY E 1 234 ? 26.367 92.860 38.941 1.00 28.78 231 GLY E O 1
ATOM 9238 N N . VAL E 1 235 ? 24.230 93.285 38.291 1.00 30.19 232 VAL E N 1
ATOM 9239 C CA . VAL E 1 235 ? 23.653 92.005 38.665 1.00 31.19 232 VAL E CA 1
ATOM 9240 C C . VAL E 1 235 ? 22.730 91.467 37.578 1.00 30.90 232 VAL E C 1
ATOM 9241 O O . VAL E 1 235 ? 21.904 92.194 37.019 1.00 32.28 232 VAL E O 1
ATOM 9245 N N . PHE E 1 236 ? 22.936 90.213 37.238 1.00 31.30 233 PHE E N 1
ATOM 9246 C CA . PHE E 1 236 ? 21.967 89.402 36.506 1.00 32.34 233 PHE E CA 1
ATOM 9247 C C . PHE E 1 236 ? 21.151 88.606 37.536 1.00 32.44 233 PHE E C 1
ATOM 9248 O O . PHE E 1 236 ? 21.712 88.018 38.495 1.00 32.82 233 PHE E O 1
ATOM 9256 N N . VAL E 1 237 ? 19.838 88.611 37.353 1.00 33.21 234 VAL E N 1
ATOM 9257 C CA . VAL E 1 237 ? 18.957 87.787 38.148 1.00 33.96 234 VAL E CA 1
ATOM 9258 C C . VAL E 1 237 ? 18.037 86.975 37.263 1.00 34.96 234 VAL E C 1
ATOM 9259 O O . VAL E 1 237 ? 17.691 87.380 36.128 1.00 32.73 234 VAL E O 1
ATOM 9263 N N . GLY E 1 238 ? 17.653 85.828 37.818 1.00 36.03 235 GLY E N 1
ATOM 9264 C CA . GLY E 1 238 ? 16.898 84.817 37.087 1.00 38.08 235 GLY E CA 1
ATOM 9265 C C . GLY E 1 238 ? 15.386 84.824 37.293 1.00 39.76 235 GLY E C 1
ATOM 9266 O O . GLY E 1 238 ? 14.782 85.790 37.773 1.00 39.84 235 GLY E O 1
ATOM 9267 N N . SER E 1 239 ? 14.789 83.706 36.905 1.00 42.21 236 SER E N 1
ATOM 9268 C CA . SER E 1 239 ? 13.341 83.564 36.736 1.00 44.32 236 SER E CA 1
ATOM 9269 C C . SER E 1 239 ? 12.554 83.510 38.035 1.00 45.55 236 SER E C 1
ATOM 9270 O O . SER E 1 239 ? 11.333 83.715 38.030 1.00 45.43 236 SER E O 1
ATOM 9273 N N . GLY E 1 240 ? 13.260 83.290 39.142 1.00 46.74 237 GLY E N 1
ATOM 9274 C CA . GLY E 1 240 ? 12.699 83.400 40.481 1.00 47.72 237 GLY E CA 1
ATOM 9275 C C . GLY E 1 240 ? 11.959 84.705 40.789 1.00 48.55 237 GLY E C 1
ATOM 9276 O O . GLY E 1 240 ? 11.071 84.728 41.634 1.00 48.84 237 GLY E O 1
ATOM 9277 N N . ILE E 1 241 ? 12.319 85.795 40.131 1.00 48.74 238 ILE E N 1
ATOM 9278 C CA . ILE E 1 241 ? 11.521 87.002 40.262 1.00 49.38 238 ILE E CA 1
ATOM 9279 C C . ILE E 1 241 ? 10.040 86.716 39.959 1.00 50.71 238 ILE E C 1
ATOM 9280 O O . ILE E 1 241 ? 9.148 87.182 40.661 1.00 50.64 238 ILE E O 1
ATOM 9285 N N . PHE E 1 242 ? 9.812 85.938 38.907 1.00 52.04 239 PHE E N 1
ATOM 9286 C CA . PHE E 1 242 ? 8.469 85.655 38.393 1.00 53.25 239 PHE E CA 1
ATOM 9287 C C . PHE E 1 242 ? 7.793 84.441 39.032 1.00 55.16 239 PHE E C 1
ATOM 9288 O O . PHE E 1 242 ? 6.607 84.212 38.808 1.00 56.15 239 PHE E O 1
ATOM 9296 N N . LYS E 1 243 ? 8.539 83.686 39.836 1.00 57.11 240 LYS E N 1
ATOM 9297 C CA . LYS E 1 243 ? 7.972 82.613 40.659 1.00 58.62 240 LYS E CA 1
ATOM 9298 C C . LYS E 1 243 ? 7.340 83.169 41.943 1.00 59.92 240 LYS E C 1
ATOM 9299 O O . LYS E 1 243 ? 6.844 82.407 42.757 1.00 61.30 240 LYS E O 1
ATOM 9301 N N . SER E 1 244 ? 7.345 84.486 42.123 1.00 60.76 241 SER E N 1
ATOM 9302 C CA . SER E 1 244 ? 6.917 85.098 43.380 1.00 61.19 241 SER E CA 1
ATOM 9303 C C . SER E 1 244 ? 5.469 85.554 43.286 1.00 61.33 241 SER E C 1
ATOM 9304 O O . SER E 1 244 ? 4.973 85.800 42.185 1.00 61.73 241 SER E O 1
ATOM 9307 N N . ASP E 1 245 ? 4.805 85.689 44.434 1.00 61.19 242 ASP E N 1
ATOM 9308 C CA . ASP E 1 245 ? 3.422 86.192 44.480 1.00 61.39 242 ASP E CA 1
ATOM 9309 C C . ASP E 1 245 ? 3.247 87.559 43.792 1.00 60.17 242 ASP E C 1
ATOM 9310 O O . ASP E 1 245 ? 2.168 87.861 43.270 1.00 60.13 242 ASP E O 1
ATOM 9315 N N . ASN E 1 246 ? 4.301 88.385 43.821 1.00 58.25 243 ASN E N 1
ATOM 9316 C CA . ASN E 1 246 ? 4.264 89.715 43.245 1.00 56.42 243 ASN E CA 1
ATOM 9317 C C . ASN E 1 246 ? 5.541 90.046 42.490 1.00 55.28 243 ASN E C 1
ATOM 9318 O O . ASN E 1 246 ? 6.412 90.742 43.027 1.00 54.89 243 ASN E O 1
ATOM 9323 N N . PRO E 1 247 ? 5.667 89.545 41.246 1.00 54.11 244 PRO E N 1
ATOM 9324 C CA . PRO E 1 247 ? 6.877 89.766 40.465 1.00 53.07 244 PRO E CA 1
ATOM 9325 C C . PRO E 1 247 ? 7.272 91.226 40.361 1.00 51.79 244 PRO E C 1
ATOM 9326 O O . PRO E 1 247 ? 8.436 91.530 40.559 1.00 50.48 244 PRO E O 1
ATOM 9330 N N . ALA E 1 248 ? 6.311 92.116 40.105 1.00 50.86 245 ALA E N 1
ATOM 9331 C CA . ALA E 1 248 ? 6.608 93.557 39.995 1.00 50.64 245 ALA E CA 1
ATOM 9332 C C . ALA E 1 248 ? 7.316 94.101 41.241 1.00 50.43 245 ALA E C 1
ATOM 9333 O O . ALA E 1 248 ? 8.282 94.869 41.137 1.00 49.80 245 ALA E O 1
ATOM 9335 N N . LYS E 1 249 ? 6.839 93.672 42.406 1.00 50.13 246 LYS E N 1
ATOM 9336 C CA . LYS E 1 249 ? 7.382 94.104 43.692 1.00 50.16 246 LYS E CA 1
ATOM 9337 C C . LYS E 1 249 ? 8.797 93.601 43.915 1.00 48.39 246 LYS E C 1
ATOM 9338 O O . LYS E 1 249 ? 9.675 94.332 44.365 1.00 47.63 246 LYS E O 1
ATOM 9344 N N . PHE E 1 250 ? 8.974 92.322 43.634 1.00 46.68 247 PHE E N 1
ATOM 9345 C CA . PHE E 1 250 ? 10.227 91.655 43.857 1.00 45.53 247 PHE E CA 1
ATOM 9346 C C . PHE E 1 250 ? 11.319 92.198 42.908 1.00 43.81 247 PHE E C 1
ATOM 9347 O O . PHE E 1 250 ? 12.456 92.390 43.313 1.00 43.43 247 PHE E O 1
ATOM 9355 N N . ALA E 1 251 ? 10.942 92.424 41.652 1.00 41.37 248 ALA E N 1
ATOM 9356 C CA . ALA E 1 251 ? 11.817 92.984 40.625 1.00 40.29 248 ALA E CA 1
ATOM 9357 C C . ALA E 1 251 ? 12.324 94.354 41.035 1.00 39.03 248 ALA E C 1
ATOM 9358 O O . ALA E 1 251 ? 13.502 94.656 40.919 1.00 38.89 248 ALA E O 1
ATOM 9360 N N . LYS E 1 252 ? 11.419 95.159 41.553 1.00 38.53 249 LYS E N 1
ATOM 9361 C CA . LYS E 1 252 ? 11.729 96.506 41.997 1.00 38.31 249 LYS E CA 1
ATOM 9362 C C . LYS E 1 252 ? 12.606 96.452 43.235 1.00 37.07 249 LYS E C 1
ATOM 9363 O O . LYS E 1 252 ? 13.497 97.253 43.364 1.00 37.64 249 LYS E O 1
ATOM 9366 N N . ALA E 1 253 ? 12.357 95.485 44.113 1.00 36.04 250 ALA E N 1
ATOM 9367 C CA . ALA E 1 253 ? 13.187 95.271 45.311 1.00 35.74 250 ALA E CA 1
ATOM 9368 C C . ALA E 1 253 ? 14.643 95.005 44.956 1.00 34.75 250 ALA E C 1
ATOM 9369 O O . ALA E 1 253 ? 15.542 95.606 45.552 1.00 33.60 250 ALA E O 1
ATOM 9371 N N . ILE E 1 254 ? 14.850 94.103 43.997 1.00 33.53 251 ILE E N 1
ATOM 9372 C CA . ILE E 1 254 ? 16.196 93.786 43.507 1.00 33.53 251 ILE E CA 1
ATOM 9373 C C . ILE E 1 254 ? 16.864 95.003 42.834 1.00 32.42 251 ILE E C 1
ATOM 9374 O O . ILE E 1 254 ? 18.048 95.273 43.081 1.00 33.54 251 ILE E O 1
ATOM 9379 N N . VAL E 1 255 ? 16.112 95.749 42.014 1.00 31.90 252 VAL E N 1
ATOM 9380 C CA . VAL E 1 255 ? 16.615 96.973 41.410 1.00 30.85 252 VAL E CA 1
ATOM 9381 C C . VAL E 1 255 ? 17.058 98.011 42.476 1.00 31.84 252 VAL E C 1
ATOM 9382 O O . VAL E 1 255 ? 18.145 98.578 42.377 1.00 31.81 252 VAL E O 1
ATOM 9386 N N . GLU E 1 256 ? 16.235 98.232 43.483 1.00 32.47 253 GLU E N 1
ATOM 9387 C CA . GLU E 1 256 ? 16.540 99.257 44.489 1.00 34.04 253 GLU E CA 1
ATOM 9388 C C . GLU E 1 256 ? 17.726 98.855 45.368 1.00 33.73 253 GLU E C 1
ATOM 9389 O O . GLU E 1 256 ? 18.571 99.697 45.742 1.00 32.79 253 GLU E O 1
ATOM 9400 N N . ALA E 1 257 ? 17.761 97.570 45.710 1.00 32.73 254 ALA E N 1
ATOM 9401 C CA . ALA E 1 257 ? 18.846 97.025 46.519 1.00 32.49 254 ALA E CA 1
ATOM 9402 C C . ALA E 1 257 ? 20.178 97.101 45.766 1.00 32.32 254 ALA E C 1
ATOM 9403 O O . ALA E 1 257 ? 21.208 97.360 46.369 1.00 32.16 254 ALA E O 1
ATOM 9405 N N . THR E 1 258 ? 20.142 96.860 44.456 1.00 31.47 255 THR E N 1
ATOM 9406 C CA . THR E 1 258 ? 21.326 96.900 43.663 1.00 32.26 255 THR E CA 1
ATOM 9407 C C . THR E 1 258 ? 21.840 98.353 43.556 1.00 32.78 255 THR E C 1
ATOM 9408 O O . THR E 1 258 ? 23.037 98.604 43.722 1.00 32.13 255 THR E O 1
ATOM 9412 N N . THR E 1 259 ? 20.938 99.293 43.291 1.00 33.25 256 THR E N 1
ATOM 9413 C CA . THR E 1 259 ? 21.311 100.693 43.176 1.00 33.52 256 THR E CA 1
ATOM 9414 C C . THR E 1 259 ? 21.765 101.249 44.523 1.00 32.88 256 THR E C 1
ATOM 9415 O O . THR E 1 259 ? 22.842 101.813 44.644 1.00 32.51 256 THR E O 1
ATOM 9419 N N . HIS E 1 260 ? 20.948 101.042 45.548 1.00 32.53 257 HIS E N 1
ATOM 9420 C CA . HIS E 1 260 ? 21.174 101.662 46.876 1.00 31.52 257 HIS E CA 1
ATOM 9421 C C . HIS E 1 260 ? 21.741 100.608 47.822 1.00 30.50 257 HIS E C 1
ATOM 9422 O O . HIS E 1 260 ? 21.170 100.312 48.885 1.00 30.03 257 HIS E O 1
ATOM 9429 N N . PHE E 1 261 ? 22.904 100.102 47.437 1.00 30.46 258 PHE E N 1
ATOM 9430 C CA . PHE E 1 261 ? 23.477 98.891 48.040 1.00 30.73 258 PHE E CA 1
ATOM 9431 C C . PHE E 1 261 ? 24.153 99.099 49.402 1.00 30.36 258 PHE E C 1
ATOM 9432 O O . PHE E 1 261 ? 24.620 98.152 49.986 1.00 30.49 258 PHE E O 1
ATOM 9440 N N . THR E 1 262 ? 24.219 100.339 49.881 1.00 31.22 259 THR E N 1
ATOM 9441 C CA . THR E 1 262 ? 24.619 100.637 51.268 1.00 31.40 259 THR E CA 1
ATOM 9442 C C . THR E 1 262 ? 23.456 101.168 52.096 1.00 31.42 259 THR E C 1
ATOM 9443 O O . THR E 1 262 ? 23.634 101.549 53.225 1.00 31.86 259 THR E O 1
ATOM 9447 N N . ASP E 1 263 ? 22.253 101.208 51.540 1.00 31.90 260 ASP E N 1
ATOM 9448 C CA . ASP E 1 263 ? 21.105 101.706 52.296 1.00 31.21 260 ASP E CA 1
ATOM 9449 C C . ASP E 1 263 ? 20.428 100.546 53.064 1.00 31.01 260 ASP E C 1
ATOM 9450 O O . ASP E 1 263 ? 19.469 99.925 52.593 1.00 29.34 260 ASP E O 1
ATOM 9455 N N . TYR E 1 264 ? 20.957 100.257 54.248 1.00 30.91 261 TYR E N 1
ATOM 9456 C CA . TYR E 1 264 ? 20.600 99.026 54.978 1.00 31.86 261 TYR E CA 1
ATOM 9457 C C . TYR E 1 264 ? 19.198 99.056 55.546 1.00 33.13 261 TYR E C 1
ATOM 9458 O O . TYR E 1 264 ? 18.477 98.065 55.531 1.00 33.83 261 TYR E O 1
ATOM 9467 N N . LYS E 1 265 ? 18.744 100.217 55.985 1.00 35.17 262 LYS E N 1
ATOM 9468 C CA . LYS E 1 265 ? 17.363 100.345 56.392 1.00 36.40 262 LYS E CA 1
ATOM 9469 C C . LYS E 1 265 ? 16.400 100.059 55.231 1.00 35.70 262 LYS E C 1
ATOM 9470 O O . LYS E 1 265 ? 15.424 99.323 55.396 1.00 34.35 262 LYS E O 1
ATOM 9476 N N . LEU E 1 266 ? 16.689 100.601 54.046 1.00 35.22 263 LEU E N 1
ATOM 9477 C CA . LEU E 1 266 ? 15.919 100.273 52.853 1.00 34.80 263 LEU E CA 1
ATOM 9478 C C . LEU E 1 266 ? 15.940 98.782 52.613 1.00 33.88 263 LEU E C 1
ATOM 9479 O O . LEU E 1 266 ? 14.905 98.166 52.404 1.00 33.35 263 LEU E O 1
ATOM 9484 N N . ILE E 1 267 ? 17.131 98.205 52.610 1.00 32.44 264 ILE E N 1
ATOM 9485 C CA . ILE E 1 267 ? 17.245 96.795 52.242 1.00 32.22 264 ILE E CA 1
ATOM 9486 C C . ILE E 1 267 ? 16.480 95.942 53.268 1.00 32.19 264 ILE E C 1
ATOM 9487 O O . ILE E 1 267 ? 15.859 94.929 52.909 1.00 32.18 264 ILE E O 1
ATOM 9492 N N . ALA E 1 268 ? 16.459 96.381 54.519 1.00 32.64 265 ALA E N 1
ATOM 9493 C CA . ALA E 1 268 ? 15.631 95.714 55.547 1.00 33.49 265 ALA E CA 1
ATOM 9494 C C . ALA E 1 268 ? 14.148 95.648 55.165 1.00 34.37 265 ALA E C 1
ATOM 9495 O O . ALA E 1 268 ? 13.496 94.588 55.230 1.00 34.53 265 ALA E O 1
ATOM 9497 N N . GLU E 1 269 ? 13.612 96.789 54.763 1.00 35.50 266 GLU E N 1
ATOM 9498 C CA . GLU E 1 269 ? 12.236 96.869 54.368 1.00 36.65 266 GLU E CA 1
ATOM 9499 C C . GLU E 1 269 ? 11.986 96.023 53.145 1.00 37.26 266 GLU E C 1
ATOM 9500 O O . GLU E 1 269 ? 10.998 95.284 53.089 1.00 36.83 266 GLU E O 1
ATOM 9506 N N . LEU E 1 270 ? 12.919 96.064 52.203 1.00 37.78 267 LEU E N 1
ATOM 9507 C CA . LEU E 1 270 ? 12.780 95.295 50.964 1.00 38.78 267 LEU E CA 1
ATOM 9508 C C . LEU E 1 270 ? 12.817 93.799 51.199 1.00 40.32 267 LEU E C 1
ATOM 9509 O O . LEU E 1 270 ? 12.263 93.014 50.422 1.00 41.81 267 LEU E O 1
ATOM 9514 N N . SER E 1 271 ? 13.472 93.405 52.264 1.00 41.86 268 SER E N 1
ATOM 9515 C CA . SER E 1 271 ? 13.611 92.010 52.611 1.00 43.52 268 SER E CA 1
ATOM 9516 C C . SER E 1 271 ? 12.342 91.384 53.215 1.00 46.04 268 SER E C 1
ATOM 9517 O O . SER E 1 271 ? 12.202 90.166 53.246 1.00 46.06 268 SER E O 1
ATOM 9520 N N . LYS E 1 272 ? 11.431 92.205 53.701 1.00 49.56 269 LYS E N 1
ATOM 9521 C CA . LYS E 1 272 ? 10.166 91.700 54.246 1.00 52.56 269 LYS E CA 1
ATOM 9522 C C . LYS E 1 272 ? 9.240 91.006 53.220 1.00 56.17 269 LYS E C 1
ATOM 9523 O O . LYS E 1 272 ? 9.143 91.400 52.031 1.00 56.92 269 LYS E O 1
ATOM 9529 N N . GLU E 1 273 ? 8.601 89.937 53.696 1.00 59.35 270 GLU E N 1
ATOM 9530 C CA . GLU E 1 273 ? 7.817 89.026 52.868 1.00 61.94 270 GLU E CA 1
ATOM 9531 C C . GLU E 1 273 ? 8.624 88.627 51.614 1.00 63.14 270 GLU E C 1
ATOM 9532 O O . GLU E 1 273 ? 9.765 88.160 51.740 1.00 64.37 270 GLU E O 1
ATOM 9538 N N . GLY F 1 15 ? 32.069 93.852 76.846 1.00 84.89 12 GLY F N 1
ATOM 9539 C CA . GLY F 1 15 ? 31.494 94.104 78.207 1.00 84.79 12 GLY F CA 1
ATOM 9540 C C . GLY F 1 15 ? 30.019 93.738 78.321 1.00 84.63 12 GLY F C 1
ATOM 9541 O O . GLY F 1 15 ? 29.571 93.231 79.365 1.00 84.60 12 GLY F O 1
ATOM 9542 N N . MET F 1 16 ? 29.270 94.011 77.249 1.00 84.12 13 MET F N 1
ATOM 9543 C CA . MET F 1 16 ? 27.850 93.680 77.176 1.00 83.56 13 MET F CA 1
ATOM 9544 C C . MET F 1 16 ? 27.615 92.177 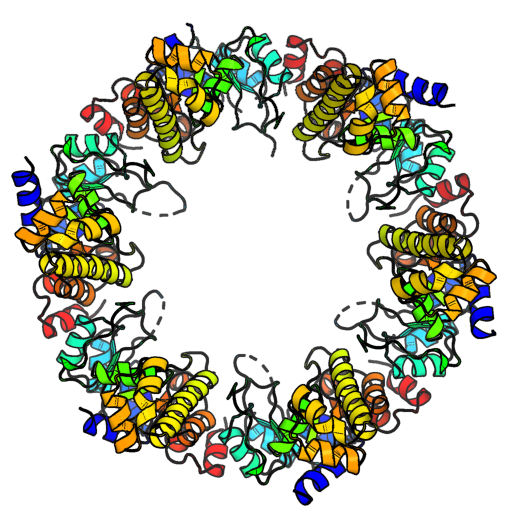77.064 1.00 83.07 13 MET F C 1
ATOM 9545 O O . MET F 1 16 ? 26.657 91.656 77.636 1.00 83.06 13 MET F O 1
ATOM 9546 N N . ALA F 1 17 ? 28.486 91.492 76.313 1.00 82.56 14 ALA F N 1
ATOM 9547 C CA . ALA F 1 17 ? 28.439 90.020 76.173 1.00 81.70 14 ALA F CA 1
ATOM 9548 C C . ALA F 1 17 ? 28.652 89.278 77.502 1.00 80.86 14 ALA F C 1
ATOM 9549 O O . ALA F 1 17 ? 27.951 88.297 77.804 1.00 80.43 14 ALA F O 1
ATOM 9551 N N . GLU F 1 18 ? 29.629 89.756 78.274 1.00 79.99 15 GLU F N 1
ATOM 9552 C CA . GLU F 1 18 ? 30.013 89.143 79.552 1.00 79.25 15 GLU F CA 1
ATOM 9553 C C . GLU F 1 18 ? 28.881 89.230 80.559 1.00 78.48 15 GLU F C 1
ATOM 9554 O O . GLU F 1 18 ? 28.791 88.395 81.467 1.00 78.22 15 GLU F O 1
ATOM 9556 N N . MET F 1 19 ? 28.045 90.263 80.387 1.00 77.24 16 MET F N 1
ATOM 9557 C CA . MET F 1 19 ? 26.785 90.440 81.131 1.00 76.02 16 MET F CA 1
ATOM 9558 C C . MET F 1 19 ? 25.886 89.194 81.054 1.00 74.85 16 MET F C 1
ATOM 9559 O O . MET F 1 19 ? 25.233 88.835 82.039 1.00 75.17 16 MET F O 1
ATOM 9561 N N . GLN F 1 20 ? 25.866 88.527 79.903 1.00 72.70 17 GLN F N 1
ATOM 9562 C CA . GLN F 1 20 ? 25.101 87.279 79.765 1.00 71.33 17 GLN F CA 1
ATOM 9563 C C . GLN F 1 20 ? 25.676 86.044 80.511 1.00 69.21 17 GLN F C 1
ATOM 9564 O O . GLN F 1 20 ? 24.976 85.038 80.676 1.00 69.27 17 GLN F O 1
ATOM 9570 N N . LYS F 1 21 ? 26.926 86.111 80.963 1.00 66.46 18 LYS F N 1
ATOM 9571 C CA . LYS F 1 21 ? 27.599 84.915 81.509 1.00 64.36 18 LYS F CA 1
ATOM 9572 C C . LYS F 1 21 ? 26.798 84.206 82.600 1.00 60.94 18 LYS F C 1
ATOM 9573 O O . LYS F 1 21 ? 26.215 84.841 83.484 1.00 60.85 18 LYS F O 1
ATOM 9579 N N . GLY F 1 22 ? 26.811 82.873 82.520 1.00 57.26 19 GLY F N 1
ATOM 9580 C CA . GLY F 1 22 ? 26.026 81.983 83.388 1.00 53.57 19 GLY F CA 1
ATOM 9581 C C . GLY F 1 22 ? 24.604 81.735 82.882 1.00 50.27 19 GLY F C 1
ATOM 9582 O O . GLY F 1 22 ? 23.824 80.958 83.496 1.00 50.95 19 GLY F O 1
ATOM 9583 N N . GLY F 1 23 ? 24.224 82.400 81.798 1.00 44.91 20 GLY F N 1
ATOM 9584 C CA . GLY F 1 23 ? 22.862 82.287 81.339 1.00 41.84 20 GLY F CA 1
ATOM 9585 C C . GLY F 1 23 ? 22.525 81.311 80.229 1.00 38.76 20 GLY F C 1
ATOM 9586 O O . GLY F 1 23 ? 23.398 80.633 79.634 1.00 37.54 20 GLY F O 1
ATOM 9587 N N . VAL F 1 24 ? 21.229 81.293 79.920 1.00 34.91 21 VAL F N 1
ATOM 9588 C CA . VAL F 1 24 ? 20.688 80.508 78.832 1.00 32.78 21 VAL F CA 1
ATOM 9589 C C . VAL F 1 24 ? 20.140 81.429 77.749 1.00 31.87 21 VAL F C 1
ATOM 9590 O O . VAL F 1 24 ? 19.423 82.385 78.021 1.00 31.49 21 VAL F O 1
ATOM 9594 N N . ILE F 1 25 ? 20.512 81.131 76.514 1.00 31.46 22 ILE F N 1
ATOM 9595 C CA . ILE F 1 25 ? 19.948 81.792 75.358 1.00 31.19 22 ILE F CA 1
ATOM 9596 C C . ILE F 1 25 ? 19.074 80.791 74.611 1.00 31.38 22 ILE F C 1
ATOM 9597 O O . ILE F 1 25 ? 19.483 79.639 74.340 1.00 31.53 22 ILE F O 1
ATOM 9602 N N . MET F 1 26 ? 17.877 81.239 74.261 1.00 31.56 23 MET F N 1
ATOM 9603 C CA . MET F 1 26 ? 16.869 80.373 73.656 1.00 33.40 23 MET F CA 1
ATOM 9604 C C . MET F 1 26 ? 16.492 80.797 72.246 1.00 33.89 23 MET F C 1
ATOM 9605 O O . MET F 1 26 ? 16.149 81.971 72.001 1.00 33.61 23 MET F O 1
ATOM 9610 N N . ASP F 1 27 ? 16.500 79.813 71.341 1.00 34.17 24 ASP F N 1
ATOM 9611 C CA . ASP F 1 27 ? 15.985 80.004 69.975 1.00 34.79 24 ASP F CA 1
ATOM 9612 C C . ASP F 1 27 ? 14.492 80.153 70.057 1.00 34.84 24 ASP F C 1
ATOM 9613 O O . ASP F 1 27 ? 13.813 79.328 70.700 1.00 34.93 24 ASP F O 1
ATOM 9618 N N . VAL F 1 28 ? 13.990 81.182 69.385 1.00 35.19 25 VAL F N 1
ATOM 9619 C CA . VAL F 1 28 ? 12.563 81.516 69.395 1.00 35.62 25 VAL F CA 1
ATOM 9620 C C . VAL F 1 28 ? 12.149 81.925 67.993 1.00 36.06 25 VAL F C 1
ATOM 9621 O O . VAL F 1 28 ? 12.902 82.567 67.281 1.00 35.86 25 VAL F O 1
ATOM 9625 N N . ILE F 1 29 ? 10.959 81.527 67.584 1.00 37.18 26 ILE F N 1
ATOM 9626 C CA . ILE F 1 29 ? 10.486 81.843 66.244 1.00 37.93 26 ILE F CA 1
ATOM 9627 C C . ILE F 1 29 ? 9.387 82.926 66.217 1.00 38.80 26 ILE F C 1
ATOM 9628 O O . ILE F 1 29 ? 9.010 83.404 65.161 1.00 40.25 26 ILE F O 1
ATOM 9633 N N . ASN F 1 30 ? 8.852 83.305 67.360 1.00 38.96 27 ASN F N 1
ATOM 9634 C CA . ASN F 1 30 ? 7.781 84.296 67.365 1.00 38.85 27 ASN F CA 1
ATOM 9635 C C . ASN F 1 30 ? 7.727 84.966 68.735 1.00 39.11 27 ASN F C 1
ATOM 9636 O O . ASN F 1 30 ? 8.467 84.582 69.656 1.00 37.12 27 ASN F O 1
ATOM 9641 N N . ALA F 1 31 ? 6.822 85.939 68.860 1.00 39.37 28 ALA F N 1
ATOM 9642 C CA . ALA F 1 31 ? 6.621 86.683 70.097 1.00 40.15 28 ALA F CA 1
ATOM 9643 C C . ALA F 1 31 ? 6.277 85.796 71.273 1.00 40.79 28 ALA F C 1
ATOM 9644 O O . ALA F 1 31 ? 6.701 86.070 72.379 1.00 40.56 28 ALA F O 1
ATOM 9646 N N . GLU F 1 32 ? 5.486 84.761 71.030 1.00 42.26 29 GLU F N 1
ATOM 9647 C CA . GLU F 1 32 ? 4.964 83.938 72.106 1.00 44.39 29 GLU F CA 1
ATOM 9648 C C . GLU F 1 32 ? 6.113 83.180 72.750 1.00 42.44 29 GLU F C 1
ATOM 9649 O O . GLU F 1 32 ? 6.252 83.146 73.977 1.00 41.57 29 GLU F O 1
ATOM 9655 N N . GLN F 1 33 ? 6.926 82.563 71.898 1.00 41.34 30 GLN F N 1
ATOM 9656 C CA . GLN F 1 33 ? 8.073 81.793 72.354 1.00 40.31 30 GLN F CA 1
ATOM 9657 C C . GLN F 1 33 ? 9.017 82.735 73.075 1.00 39.66 30 GLN F C 1
ATOM 9658 O O . GLN F 1 33 ? 9.542 82.422 74.133 1.00 39.23 30 GLN F O 1
ATOM 9664 N N . ALA F 1 34 ? 9.187 83.925 72.519 1.00 39.43 31 ALA F N 1
ATOM 9665 C CA . ALA F 1 34 ? 10.124 84.879 73.068 1.00 39.32 31 ALA F CA 1
ATOM 9666 C C . ALA F 1 34 ? 9.745 85.257 74.521 1.00 39.09 31 ALA F C 1
ATOM 9667 O O . ALA F 1 34 ? 10.585 85.338 75.405 1.00 38.92 31 ALA F O 1
ATOM 9669 N N . LYS F 1 35 ? 8.472 85.519 74.740 1.00 39.04 32 LYS F N 1
ATOM 9670 C CA . LYS F 1 35 ? 7.981 85.883 76.076 1.00 39.04 32 LYS F CA 1
ATOM 9671 C C . LYS F 1 35 ? 8.152 84.772 77.092 1.00 37.96 32 LYS F C 1
ATOM 9672 O O . LYS F 1 35 ? 8.562 85.035 78.217 1.00 38.65 32 LYS F O 1
ATOM 9678 N N . ILE F 1 36 ? 7.842 83.550 76.684 1.00 37.21 33 ILE F N 1
ATOM 9679 C CA . ILE F 1 36 ? 8.072 82.383 77.502 1.00 37.79 33 ILE F CA 1
ATOM 9680 C C . ILE F 1 36 ? 9.539 82.281 77.930 1.00 37.73 33 ILE F C 1
ATOM 9681 O O . ILE F 1 36 ? 9.828 82.126 79.106 1.00 37.64 33 ILE F O 1
ATOM 9686 N N . ALA F 1 37 ? 10.442 82.397 76.963 1.00 37.19 34 ALA F N 1
ATOM 9687 C CA . ALA F 1 37 ? 11.883 82.373 77.221 1.00 37.14 34 ALA F CA 1
ATOM 9688 C C . ALA F 1 37 ? 12.266 83.427 78.250 1.00 36.77 34 ALA F C 1
ATOM 9689 O O . ALA F 1 37 ? 12.965 83.144 79.207 1.00 35.32 34 ALA F O 1
ATOM 9691 N N . GLU F 1 38 ? 11.804 84.654 78.031 1.00 36.48 35 GLU F N 1
ATOM 9692 C CA . GLU F 1 38 ? 12.103 85.740 78.951 1.00 37.02 35 GLU F CA 1
ATOM 9693 C C . GLU F 1 38 ? 11.576 85.421 80.351 1.00 37.44 35 GLU F C 1
ATOM 9694 O O . GLU F 1 38 ? 12.276 85.607 81.337 1.00 36.51 35 GLU F O 1
ATOM 9700 N N . GLU F 1 39 ? 10.337 84.948 80.396 1.00 37.78 36 GLU F N 1
ATOM 9701 C CA . GLU F 1 39 ? 9.660 84.644 81.650 1.00 39.33 36 GLU F CA 1
ATOM 9702 C C . GLU F 1 39 ? 10.361 83.505 82.372 1.00 37.92 36 GLU F C 1
ATOM 9703 O O . GLU F 1 39 ? 10.445 83.514 83.582 1.00 37.92 36 GLU F O 1
ATOM 9709 N N . ALA F 1 40 ? 10.928 82.566 81.616 1.00 36.82 37 ALA F N 1
ATOM 9710 C CA . ALA F 1 40 ? 11.670 81.430 82.191 1.00 35.75 37 ALA F CA 1
ATOM 9711 C C . ALA F 1 40 ? 13.004 81.823 82.807 1.00 35.03 37 ALA F C 1
ATOM 9712 O O . ALA F 1 40 ? 13.582 81.053 83.545 1.00 35.22 37 ALA F O 1
ATOM 9714 N N . GLY F 1 41 ? 13.498 83.017 82.478 1.00 34.90 38 GLY F N 1
ATOM 9715 C CA . GLY F 1 41 ? 14.787 83.488 82.955 1.00 34.33 38 GLY F CA 1
ATOM 9716 C C . GLY F 1 41 ? 15.905 83.410 81.928 1.00 34.02 38 GLY F C 1
ATOM 9717 O O . GLY F 1 41 ? 17.055 83.443 82.304 1.00 34.36 38 GLY F O 1
ATOM 9718 N N . ALA F 1 42 ? 15.581 83.289 80.641 1.00 33.36 39 ALA F N 1
ATOM 9719 C CA . ALA F 1 42 ? 16.580 83.417 79.563 1.00 33.21 39 ALA F CA 1
ATOM 9720 C C . ALA F 1 42 ? 17.321 84.753 79.651 1.00 32.75 39 ALA F C 1
ATOM 9721 O O . ALA F 1 42 ? 16.705 85.751 79.973 1.00 33.08 39 ALA F O 1
ATOM 9723 N N . VAL F 1 43 ? 18.626 84.780 79.354 1.00 33.40 40 VAL F N 1
ATOM 9724 C CA . VAL F 1 43 ? 19.387 86.047 79.331 1.00 32.87 40 VAL F CA 1
ATOM 9725 C C . VAL F 1 43 ? 19.275 86.744 77.981 1.00 33.77 40 VAL F C 1
ATOM 9726 O O . VAL F 1 43 ? 19.441 87.956 77.884 1.00 33.94 40 VAL F O 1
ATOM 9730 N N . ALA F 1 44 ? 18.963 85.968 76.950 1.00 34.08 41 ALA F N 1
ATOM 9731 C CA . ALA F 1 44 ? 18.691 86.502 75.626 1.00 33.51 41 ALA F CA 1
ATOM 9732 C C . ALA F 1 44 ? 17.907 85.478 74.843 1.00 33.65 41 ALA F C 1
ATOM 9733 O O . ALA F 1 44 ? 17.831 84.287 75.220 1.00 33.19 41 ALA F O 1
ATOM 9735 N N . VAL F 1 45 ? 17.345 85.942 73.727 1.00 33.75 42 VAL F N 1
ATOM 9736 C CA . VAL F 1 45 ? 16.703 85.069 72.754 1.00 32.49 42 VAL F CA 1
ATOM 9737 C C . VAL F 1 45 ? 17.394 85.228 71.400 1.00 33.37 42 VAL F C 1
ATOM 9738 O O . VAL F 1 45 ? 17.929 86.295 71.096 1.00 33.51 42 VAL F O 1
ATOM 9742 N N . MET F 1 46 ? 17.435 84.131 70.641 1.00 33.19 43 MET F N 1
ATOM 9743 C CA . MET F 1 46 ? 17.924 84.101 69.277 1.00 33.20 43 MET F CA 1
ATOM 9744 C C . MET F 1 46 ? 16.698 83.948 68.366 1.00 34.36 43 MET F C 1
ATOM 9745 O O . MET F 1 46 ? 16.068 82.891 68.348 1.00 34.53 43 MET F O 1
ATOM 9750 N N . ALA F 1 47 ? 16.357 85.013 67.650 1.00 34.93 44 ALA F N 1
ATOM 9751 C CA . ALA F 1 47 ? 15.237 84.999 66.706 1.00 36.37 44 ALA F CA 1
ATOM 9752 C C . ALA F 1 47 ? 15.591 84.210 65.464 1.00 37.93 44 ALA F C 1
ATOM 9753 O O . ALA F 1 47 ? 16.630 84.446 64.837 1.00 36.86 44 ALA F O 1
ATOM 9755 N N . LEU F 1 48 ? 14.707 83.288 65.120 1.00 39.93 45 LEU F N 1
ATOM 9756 C CA . LEU F 1 48 ? 14.926 82.335 64.033 1.00 43.84 45 LEU F CA 1
ATOM 9757 C C . LEU F 1 48 ? 13.757 82.267 63.100 1.00 45.42 45 LEU F C 1
ATOM 9758 O O . LEU F 1 48 ? 12.649 82.538 63.481 1.00 45.29 45 LEU F O 1
ATOM 9763 N N . GLU F 1 49 ? 14.030 81.796 61.897 1.00 48.34 46 GLU F N 1
ATOM 9764 C CA . GLU F 1 49 ? 12.994 81.361 60.977 1.00 50.49 46 GLU F CA 1
ATOM 9765 C C . GLU F 1 49 ? 13.137 79.874 60.752 1.00 50.94 46 GLU F C 1
ATOM 9766 O O . GLU F 1 49 ? 12.347 79.096 61.265 1.00 53.48 46 GLU F O 1
ATOM 9772 N N . GLY F 1 60 ? 18.322 73.019 50.032 1.00 47.11 57 GLY F N 1
ATOM 9773 C CA . GLY F 1 60 ? 17.720 74.308 50.431 1.00 45.69 57 GLY F CA 1
ATOM 9774 C C . GLY F 1 60 ? 18.746 75.261 51.028 1.00 43.83 57 GLY F C 1
ATOM 9775 O O . GLY F 1 60 ? 19.587 74.837 51.817 1.00 44.58 57 GLY F O 1
ATOM 9776 N N . VAL F 1 61 ? 18.648 76.550 50.698 1.00 41.34 58 VAL F N 1
ATOM 9777 C CA . VAL F 1 61 ? 19.602 77.543 51.191 1.00 38.61 58 VAL F CA 1
ATOM 9778 C C . VAL F 1 61 ? 18.984 78.226 52.401 1.00 37.56 58 VAL F C 1
ATOM 9779 O O . VAL F 1 61 ? 17.852 78.683 52.331 1.00 37.11 58 VAL F O 1
ATOM 9783 N N . ALA F 1 62 ? 19.723 78.267 53.505 1.00 35.77 59 ALA F N 1
ATOM 9784 C CA . ALA F 1 62 ? 19.279 78.926 54.708 1.00 35.32 59 ALA F CA 1
ATOM 9785 C C . ALA F 1 62 ? 19.969 80.310 54.841 1.00 34.55 59 ALA F C 1
ATOM 9786 O O . ALA F 1 62 ? 21.194 80.424 54.875 1.00 33.80 59 ALA F O 1
ATOM 9788 N N . ARG F 1 63 ? 19.145 81.344 54.902 1.00 33.84 60 ARG F N 1
ATOM 9789 C CA . ARG F 1 63 ? 19.542 82.734 54.860 1.00 33.99 60 ARG F CA 1
ATOM 9790 C C . ARG F 1 63 ? 19.104 83.440 56.146 1.00 34.60 60 ARG F C 1
ATOM 9791 O O . ARG F 1 63 ? 18.535 82.812 57.054 1.00 34.60 60 ARG F O 1
ATOM 9799 N N . MET F 1 64 ? 19.358 84.747 56.202 1.00 33.57 61 MET F N 1
ATOM 9800 C CA . MET F 1 64 ? 18.878 85.602 57.261 1.00 35.12 61 MET F CA 1
ATOM 9801 C C . MET F 1 64 ? 17.334 85.477 57.344 1.00 34.81 61 MET F C 1
ATOM 9802 O O . MET F 1 64 ? 16.652 85.283 56.297 1.00 34.28 61 MET F O 1
ATOM 9807 N N . ALA F 1 65 ? 16.805 85.525 58.569 1.00 34.29 62 ALA F N 1
ATOM 9808 C CA . ALA F 1 65 ? 15.341 85.442 58.781 1.00 34.48 62 ALA F CA 1
ATOM 9809 C C . ALA F 1 65 ? 14.688 86.665 58.185 1.00 35.08 62 ALA F C 1
ATOM 9810 O O . ALA F 1 65 ? 15.289 87.740 58.099 1.00 34.53 62 ALA F O 1
ATOM 9812 N N . ASP F 1 66 ? 13.450 86.492 57.762 1.00 35.61 63 ASP F N 1
ATOM 9813 C CA . ASP F 1 66 ? 12.599 87.608 57.439 1.00 36.38 63 ASP F CA 1
ATOM 9814 C C . ASP F 1 66 ? 12.713 88.647 58.565 1.00 35.55 63 ASP F C 1
ATOM 9815 O O . ASP F 1 66 ? 12.463 88.326 59.720 1.00 35.74 63 ASP F O 1
ATOM 9820 N N . PRO F 1 67 ? 13.117 89.885 58.234 1.00 35.54 64 PRO F N 1
ATOM 9821 C CA . PRO F 1 67 ? 13.186 90.947 59.243 1.00 35.38 64 PRO F CA 1
ATOM 9822 C C . PRO F 1 67 ? 11.912 91.106 60.080 1.00 35.93 64 PRO F C 1
ATOM 9823 O O . PRO F 1 67 ? 11.983 91.525 61.226 1.00 35.36 64 PRO F O 1
ATOM 9827 N N . THR F 1 68 ? 10.762 90.745 59.513 1.00 37.07 65 THR F N 1
ATOM 9828 C CA . THR F 1 68 ? 9.469 90.820 60.213 1.00 38.07 65 THR F CA 1
ATOM 9829 C C . THR F 1 68 ? 9.490 89.957 61.482 1.00 37.83 65 THR F C 1
ATOM 9830 O O . THR F 1 68 ? 8.991 90.356 62.520 1.00 37.05 65 THR F O 1
ATOM 9834 N N . ILE F 1 69 ? 10.106 88.786 61.381 1.00 38.11 66 ILE F N 1
ATOM 9835 C CA . ILE F 1 69 ? 10.207 87.860 62.486 1.00 38.54 66 ILE F CA 1
ATOM 9836 C C . ILE F 1 69 ? 11.127 88.449 63.564 1.00 37.62 66 ILE F C 1
ATOM 9837 O O . ILE F 1 69 ? 10.785 88.491 64.732 1.00 36.56 66 ILE F O 1
ATOM 9842 N N . VAL F 1 70 ? 12.262 88.967 63.134 1.00 37.30 67 VAL F N 1
ATOM 9843 C CA . VAL F 1 70 ? 13.231 89.581 64.038 1.00 36.98 67 VAL F CA 1
ATOM 9844 C C . VAL F 1 70 ? 12.613 90.779 64.800 1.00 37.60 67 VAL F C 1
ATOM 9845 O O . VAL F 1 70 ? 12.819 90.951 66.017 1.00 36.59 67 VAL F O 1
ATOM 9849 N N . GLU F 1 71 ? 11.815 91.576 64.094 1.00 38.14 68 GLU F N 1
ATOM 9850 C CA . GLU F 1 71 ? 11.184 92.749 64.715 1.00 38.85 68 GLU F CA 1
ATOM 9851 C C . GLU F 1 71 ? 10.093 92.291 65.676 1.00 38.17 68 GLU F C 1
ATOM 9852 O O . GLU F 1 71 ? 9.954 92.840 66.754 1.00 39.24 68 GLU F O 1
ATOM 9858 N N . GLU F 1 72 ? 9.303 91.300 65.276 1.00 38.05 69 GLU F N 1
ATOM 9859 C CA . GLU F 1 72 ? 8.314 90.699 66.187 1.00 38.81 69 GLU F CA 1
ATOM 9860 C C . GLU F 1 72 ? 8.959 90.317 67.535 1.00 37.55 69 GLU F C 1
ATOM 9861 O O . GLU F 1 72 ? 8.417 90.603 68.605 1.00 36.79 69 GLU F O 1
ATOM 9867 N N . VAL F 1 73 ? 10.109 89.653 67.488 1.00 37.38 70 VAL F N 1
ATOM 9868 C CA . VAL F 1 73 ? 10.786 89.217 68.694 1.00 35.82 70 VAL F CA 1
ATOM 9869 C C . VAL F 1 73 ? 11.355 90.400 69.481 1.00 36.67 70 VAL F C 1
ATOM 9870 O O . VAL F 1 73 ? 11.231 90.445 70.719 1.00 36.66 70 VAL F O 1
ATOM 9874 N N . MET F 1 74 ? 11.947 91.363 68.780 1.00 36.78 71 MET F N 1
ATOM 9875 C CA . MET F 1 74 ? 12.483 92.572 69.422 1.00 37.84 71 MET F CA 1
ATOM 9876 C C . MET F 1 74 ? 11.403 93.370 70.186 1.00 38.32 71 MET F C 1
ATOM 9877 O O . MET F 1 74 ? 11.696 93.950 71.234 1.00 38.06 71 MET F O 1
ATOM 9882 N N . ASN F 1 75 ? 10.173 93.356 69.666 1.00 38.52 72 ASN F N 1
ATOM 9883 C CA . ASN F 1 75 ? 9.063 94.104 70.249 1.00 39.21 72 ASN F CA 1
ATOM 9884 C C . ASN F 1 75 ? 8.390 93.314 71.371 1.00 39.32 72 ASN F C 1
ATOM 9885 O O . ASN F 1 75 ? 7.629 93.865 72.138 1.00 38.79 72 ASN F O 1
ATOM 9890 N N . ALA F 1 76 ? 8.710 92.027 71.463 1.00 39.59 73 ALA F N 1
ATOM 9891 C CA . ALA F 1 76 ? 8.035 91.120 72.369 1.00 38.78 73 ALA F CA 1
ATOM 9892 C C . ALA F 1 76 ? 8.702 91.006 73.721 1.00 38.87 73 ALA F C 1
ATOM 9893 O O . ALA F 1 76 ? 8.063 90.520 74.657 1.00 39.51 73 ALA F O 1
ATOM 9895 N N . VAL F 1 77 ? 9.963 91.430 73.858 1.00 38.47 74 VAL F N 1
ATOM 9896 C CA . VAL F 1 77 ? 10.693 91.247 75.120 1.00 37.74 74 VAL F CA 1
ATOM 9897 C C . VAL F 1 77 ? 11.609 92.413 75.432 1.00 38.79 74 VAL F C 1
ATOM 9898 O O . VAL F 1 77 ? 11.826 93.282 74.605 1.00 38.35 74 VAL F O 1
ATOM 9902 N N . SER F 1 78 ? 12.167 92.423 76.633 1.00 39.82 75 SER F N 1
ATOM 9903 C CA . SER F 1 78 ? 13.125 93.443 77.013 1.00 40.31 75 SER F CA 1
ATOM 9904 C C . SER F 1 78 ? 14.528 92.903 77.151 1.00 40.11 75 SER F C 1
ATOM 9905 O O . SER F 1 78 ? 15.458 93.659 77.390 1.00 42.10 75 SER F O 1
ATOM 9908 N N . ILE F 1 79 ? 14.706 91.603 77.005 1.00 38.95 76 ILE F N 1
ATOM 9909 C CA . ILE F 1 79 ? 16.048 91.044 77.068 1.00 37.25 76 ILE F CA 1
ATOM 9910 C C . ILE F 1 79 ? 16.680 91.198 75.671 1.00 36.80 76 ILE F C 1
ATOM 9911 O O . ILE F 1 79 ? 15.968 91.451 74.683 1.00 35.93 76 ILE F O 1
ATOM 9916 N N . PRO F 1 80 ? 18.002 91.064 75.592 1.00 35.09 77 PRO F N 1
ATOM 9917 C CA . PRO F 1 80 ? 18.681 91.121 74.310 1.00 34.98 77 PRO F CA 1
ATOM 9918 C C . PRO F 1 80 ? 18.190 90.103 73.292 1.00 34.21 77 PRO F C 1
ATOM 9919 O O . PRO F 1 80 ? 17.755 88.989 73.634 1.00 33.38 77 PRO F O 1
ATOM 9923 N N . VAL F 1 81 ? 18.201 90.537 72.039 1.00 33.81 78 VAL F N 1
ATOM 9924 C CA . VAL F 1 81 ? 17.736 89.725 70.923 1.00 33.71 78 VAL F CA 1
ATOM 9925 C C . VAL F 1 81 ? 18.876 89.613 69.956 1.00 33.56 78 VAL F C 1
ATOM 9926 O O . VAL F 1 81 ? 19.486 90.615 69.570 1.00 34.82 78 VAL F O 1
ATOM 9930 N N . MET F 1 82 ? 19.173 88.374 69.610 1.00 33.32 79 MET F N 1
ATOM 9931 C CA . MET F 1 82 ? 20.153 88.050 68.627 1.00 33.89 79 MET F CA 1
ATOM 9932 C C . MET F 1 82 ? 19.473 87.507 67.351 1.00 33.33 79 MET F C 1
ATOM 9933 O O . MET F 1 82 ? 18.325 86.999 67.361 1.00 33.78 79 MET F O 1
ATOM 9938 N N . ALA F 1 83 ? 20.206 87.604 66.261 1.00 33.01 80 ALA F N 1
ATOM 9939 C CA . ALA F 1 83 ? 19.807 87.017 64.991 1.00 32.37 80 ALA F CA 1
ATOM 9940 C C . ALA F 1 83 ? 21.025 86.542 64.197 1.00 32.26 80 ALA F C 1
ATOM 9941 O O . ALA F 1 83 ? 22.152 86.973 64.430 1.00 30.83 80 ALA F O 1
ATOM 9943 N N . LYS F 1 84 ? 20.751 85.648 63.242 1.00 32.41 81 LYS F N 1
ATOM 9944 C CA . LYS F 1 84 ? 21.761 84.988 62.437 1.00 33.34 81 LYS F CA 1
ATOM 9945 C C . LYS F 1 84 ? 21.993 85.615 61.065 1.00 32.69 81 LYS F C 1
ATOM 9946 O O . LYS F 1 84 ? 21.038 86.040 60.368 1.00 32.30 81 LYS F O 1
ATOM 9952 N N . ALA F 1 85 ? 23.273 85.672 60.695 1.00 31.08 82 ALA F N 1
ATOM 9953 C CA . ALA F 1 85 ? 23.694 86.067 59.352 1.00 30.46 82 ALA F CA 1
ATOM 9954 C C . ALA F 1 85 ? 24.560 84.971 58.761 1.00 30.68 82 ALA F C 1
ATOM 9955 O O . ALA F 1 85 ? 25.355 84.328 59.480 1.00 30.30 82 ALA F O 1
ATOM 9957 N N . ARG F 1 86 ? 24.448 84.769 57.452 1.00 30.55 83 ARG F N 1
ATOM 9958 C CA . ARG F 1 86 ? 25.323 83.831 56.764 1.00 30.17 83 ARG F CA 1
ATOM 9959 C C . ARG F 1 86 ? 26.770 84.251 56.878 1.00 31.20 83 ARG F C 1
ATOM 9960 O O . ARG F 1 86 ? 27.052 85.444 56.865 1.00 31.67 83 ARG F O 1
ATOM 9968 N N . ILE F 1 87 ? 27.688 83.279 56.984 1.00 29.95 84 ILE F N 1
ATOM 9969 C CA . ILE F 1 87 ? 29.122 83.579 57.061 1.00 30.72 84 ILE F CA 1
ATOM 9970 C C . ILE F 1 87 ? 29.497 84.430 55.838 1.00 30.31 84 ILE F C 1
ATOM 9971 O O . ILE F 1 87 ? 29.119 84.128 54.716 1.00 29.44 84 ILE F O 1
ATOM 9976 N N . GLY F 1 88 ? 30.167 85.545 56.087 1.00 31.09 85 GLY F N 1
ATOM 9977 C CA . GLY F 1 88 ? 30.611 86.408 55.028 1.00 30.92 85 GLY F CA 1
ATOM 9978 C C . GLY F 1 88 ? 29.530 87.280 54.400 1.00 30.69 85 GLY F C 1
ATOM 9979 O O . GLY F 1 88 ? 29.833 88.062 53.494 1.00 31.37 85 GLY F O 1
ATOM 9980 N N . HIS F 1 89 ? 28.276 87.176 54.837 1.00 30.36 86 HIS F N 1
ATOM 9981 C CA . HIS F 1 89 ? 27.224 87.979 54.176 1.00 30.09 86 HIS F CA 1
ATOM 9982 C C . HIS F 1 89 ? 27.178 89.375 54.799 1.00 29.29 86 HIS F C 1
ATOM 9983 O O . HIS F 1 89 ? 26.485 89.614 55.787 1.00 28.31 86 HIS F O 1
ATOM 9990 N N . ILE F 1 90 ? 27.949 90.277 54.187 1.00 29.09 87 ILE F N 1
ATOM 9991 C CA . ILE F 1 90 ? 28.150 91.621 54.689 1.00 29.34 87 ILE F CA 1
ATOM 9992 C C . ILE F 1 90 ? 26.824 92.361 54.835 1.00 28.82 87 ILE F C 1
ATOM 9993 O O . ILE F 1 90 ? 26.565 93.049 55.822 1.00 29.20 87 ILE F O 1
ATOM 9998 N N . VAL F 1 91 ? 25.991 92.242 53.817 1.00 28.27 88 VAL F N 1
ATOM 9999 C CA . VAL F 1 91 ? 24.777 92.987 53.789 1.00 28.32 88 VAL F CA 1
ATOM 10000 C C . VAL F 1 91 ? 23.745 92.410 54.748 1.00 28.65 88 VAL F C 1
ATOM 10001 O O . VAL F 1 91 ? 23.108 93.164 55.444 1.00 28.30 88 VAL F O 1
ATOM 10005 N N . GLU F 1 92 ? 23.634 91.096 54.873 1.00 29.79 89 GLU F N 1
ATOM 10006 C CA . GLU F 1 92 ? 22.727 90.554 55.885 1.00 30.58 89 GLU F CA 1
ATOM 10007 C C . GLU F 1 92 ? 23.123 91.103 57.243 1.00 31.02 89 GLU F C 1
ATOM 10008 O O . GLU F 1 92 ? 22.266 91.536 58.007 1.00 30.70 89 GLU F O 1
ATOM 10014 N N . ALA F 1 93 ? 24.422 91.090 57.533 1.00 30.39 90 ALA F N 1
ATOM 10015 C CA . ALA F 1 93 ? 24.898 91.560 58.838 1.00 30.55 90 ALA F CA 1
ATOM 10016 C C . ALA F 1 93 ? 24.660 93.081 59.008 1.00 30.30 90 ALA F C 1
ATOM 10017 O O . ALA F 1 93 ? 24.167 93.501 60.064 1.00 30.75 90 ALA F O 1
ATOM 10019 N N . ARG F 1 94 ? 24.966 93.889 57.984 1.00 29.82 91 ARG F N 1
ATOM 10020 C CA . ARG F 1 94 ? 24.650 95.310 58.047 1.00 30.72 91 ARG F CA 1
ATOM 10021 C C . ARG F 1 94 ? 23.153 95.600 58.202 1.00 30.85 91 ARG F C 1
ATOM 10022 O O . ARG F 1 94 ? 22.789 96.554 58.872 1.00 30.53 91 ARG F O 1
ATOM 10030 N N . VAL F 1 95 ? 22.296 94.774 57.592 1.00 31.16 92 VAL F N 1
ATOM 10031 C CA . VAL F 1 95 ? 20.823 94.920 57.717 1.00 31.15 92 VAL F CA 1
ATOM 10032 C C . VAL F 1 95 ? 20.371 94.641 59.134 1.00 31.37 92 VAL F C 1
ATOM 10033 O O . VAL F 1 95 ? 19.629 95.425 59.709 1.00 30.59 92 VAL F O 1
ATOM 10037 N N . LEU F 1 96 ? 20.881 93.564 59.734 1.00 30.67 93 LEU F N 1
ATOM 10038 C CA . LEU F 1 96 ? 20.545 93.267 61.110 1.00 31.43 93 LEU F CA 1
ATOM 10039 C C . LEU F 1 96 ? 21.039 94.364 62.060 1.00 31.81 93 LEU F C 1
ATOM 10040 O O . LEU F 1 96 ? 20.373 94.746 63.036 1.00 31.62 93 LEU F O 1
ATOM 10045 N N . GLU F 1 97 ? 22.229 94.858 61.796 1.00 32.52 94 GLU F N 1
ATOM 10046 C CA . GLU F 1 97 ? 22.753 95.939 62.583 1.00 33.68 94 GLU F CA 1
ATOM 10047 C C . GLU F 1 97 ? 21.817 97.169 62.520 1.00 34.45 94 GLU F C 1
ATOM 10048 O O . GLU F 1 97 ? 21.459 97.727 63.541 1.00 35.00 94 GLU F O 1
ATOM 10054 N N . ALA F 1 98 ? 21.428 97.557 61.309 1.00 34.77 95 ALA F N 1
ATOM 10055 C CA . ALA F 1 98 ? 20.549 98.686 61.065 1.00 34.63 95 ALA F CA 1
ATOM 10056 C C . ALA F 1 98 ? 19.194 98.471 61.750 1.00 35.47 95 ALA F C 1
ATOM 10057 O O . ALA F 1 98 ? 18.559 99.407 62.198 1.00 33.87 95 ALA F O 1
ATOM 10059 N N . MET F 1 99 ? 18.796 97.210 61.871 1.00 36.09 96 MET F N 1
ATOM 10060 C CA . MET F 1 99 ? 17.547 96.865 62.511 1.00 36.85 96 MET F CA 1
ATOM 10061 C C . MET F 1 99 ? 17.555 97.012 64.038 1.00 36.45 96 MET F C 1
ATOM 10062 O O . MET F 1 99 ? 16.488 97.033 64.656 1.00 36.38 96 MET F O 1
ATOM 10067 N N . GLY F 1 100 ? 18.743 97.117 64.634 1.00 36.10 97 GLY F N 1
ATOM 10068 C CA . GLY F 1 100 ? 18.893 97.262 66.089 1.00 35.22 97 GLY F CA 1
ATOM 10069 C C . GLY F 1 100 ? 18.943 95.951 66.877 1.00 34.85 97 GLY F C 1
ATOM 10070 O O . GLY F 1 100 ? 18.722 95.947 68.118 1.00 33.81 97 GLY F O 1
ATOM 10071 N N . VAL F 1 101 ? 19.261 94.828 66.216 1.00 34.14 98 VAL F N 1
ATOM 10072 C CA . VAL F 1 101 ? 19.483 93.588 66.982 1.00 33.01 98 VAL F CA 1
ATOM 10073 C C . VAL F 1 101 ? 20.629 93.864 67.949 1.00 33.29 98 VAL F C 1
ATOM 10074 O O . VAL F 1 101 ? 21.464 94.776 67.741 1.00 33.10 98 VAL F O 1
ATOM 10078 N N . ASP F 1 102 ? 20.681 93.102 69.029 1.00 32.69 99 ASP F N 1
ATOM 10079 C CA . ASP F 1 102 ? 21.697 93.312 70.025 1.00 32.60 99 ASP F CA 1
ATOM 10080 C C . ASP F 1 102 ? 22.974 92.581 69.707 1.00 33.02 99 ASP F C 1
ATOM 10081 O O . ASP F 1 102 ? 24.040 93.023 70.106 1.00 32.71 99 ASP F O 1
ATOM 10086 N N . TYR F 1 103 ? 22.846 91.442 69.018 1.00 33.30 100 TYR F N 1
ATOM 10087 C CA . TYR F 1 103 ? 23.973 90.600 68.626 1.00 33.69 100 TYR F CA 1
ATOM 10088 C C . TYR F 1 103 ? 23.639 89.906 67.330 1.00 33.44 100 TYR F C 1
ATOM 10089 O O . TYR F 1 103 ? 22.470 89.511 67.081 1.00 32.91 100 TYR F O 1
ATOM 10098 N N . ILE F 1 104 ? 24.688 89.700 66.543 1.00 32.32 101 ILE F N 1
ATOM 10099 C CA . ILE F 1 104 ? 24.570 88.914 65.338 1.00 31.98 101 ILE F CA 1
ATOM 10100 C C . ILE F 1 104 ? 25.420 87.659 65.506 1.00 31.62 101 ILE F C 1
ATOM 10101 O O . ILE F 1 104 ? 26.560 87.727 65.889 1.00 32.69 101 ILE F O 1
ATOM 10106 N N . ASP F 1 105 ? 24.832 86.526 65.204 1.00 31.17 102 ASP F N 1
ATOM 10107 C CA . ASP F 1 105 ? 25.537 85.280 65.147 1.00 31.80 102 ASP F CA 1
ATOM 10108 C C . ASP F 1 105 ? 25.858 85.032 63.681 1.00 31.52 102 ASP F C 1
ATOM 10109 O O . ASP F 1 105 ? 24.951 84.788 62.864 1.00 29.38 102 ASP F O 1
ATOM 10114 N N . GLU F 1 106 ? 27.156 85.098 63.371 1.00 31.36 103 GLU F N 1
ATOM 10115 C CA . GLU F 1 106 ? 27.664 84.729 62.045 1.00 32.04 103 GLU F CA 1
ATOM 10116 C C . GLU F 1 106 ? 27.734 83.223 62.015 1.00 32.79 103 GLU F C 1
ATOM 10117 O O . GLU F 1 106 ? 28.720 82.632 62.477 1.00 32.53 103 GLU F O 1
ATOM 10123 N N . SER F 1 107 ? 26.672 82.607 61.497 1.00 32.83 104 SER F N 1
ATOM 10124 C CA . SER F 1 107 ? 26.388 81.202 61.794 1.00 33.83 104 SER F CA 1
ATOM 10125 C C . SER F 1 107 ? 26.612 80.207 60.663 1.00 33.74 104 SER F C 1
ATOM 10126 O O . SER F 1 107 ? 26.087 80.347 59.564 1.00 34.23 104 SER F O 1
ATOM 10129 N N . GLU F 1 108 ? 27.385 79.190 60.987 1.00 33.36 105 GLU F N 1
ATOM 10130 C CA . GLU F 1 108 ? 27.639 78.068 60.103 1.00 33.82 105 GLU F CA 1
ATOM 10131 C C . GLU F 1 108 ? 26.392 77.194 59.946 1.00 33.82 105 GLU F C 1
ATOM 10132 O O . GLU F 1 108 ? 26.350 76.383 59.069 1.00 34.14 105 GLU F O 1
ATOM 10138 N N . VAL F 1 109 ? 25.359 77.398 60.750 1.00 34.27 106 VAL F N 1
ATOM 10139 C CA . VAL F 1 109 ? 24.103 76.701 60.535 1.00 35.36 106 VAL F CA 1
ATOM 10140 C C . VAL F 1 109 ? 23.317 77.267 59.336 1.00 35.46 106 VAL F C 1
ATOM 10141 O O . VAL F 1 109 ? 22.616 76.543 58.658 1.00 35.37 106 VAL F O 1
ATOM 10145 N N . LEU F 1 110 ? 23.459 78.553 59.045 1.00 34.90 107 LEU F N 1
ATOM 10146 C CA . LEU F 1 110 ? 22.958 79.084 57.779 1.00 33.61 107 LEU F CA 1
ATOM 10147 C C . LEU F 1 110 ? 23.930 78.675 56.670 1.00 32.96 107 LEU F C 1
ATOM 10148 O O . LEU F 1 110 ? 25.029 78.203 56.937 1.00 33.03 107 LEU F O 1
ATOM 10153 N N . THR F 1 111 ? 23.514 78.828 55.421 1.00 33.25 108 THR F N 1
ATOM 10154 C CA . THR F 1 111 ? 24.321 78.374 54.281 1.00 33.35 108 THR F CA 1
ATOM 10155 C C . THR F 1 111 ? 25.417 79.425 54.052 1.00 32.70 108 THR F C 1
ATOM 10156 O O . THR F 1 111 ? 25.095 80.577 53.808 1.00 31.98 108 THR F O 1
ATOM 10160 N N . PRO F 1 112 ? 26.701 79.046 54.176 1.00 32.17 109 PRO F N 1
ATOM 10161 C CA . PRO F 1 112 ? 27.704 80.108 54.010 1.00 32.48 109 PRO F CA 1
ATOM 10162 C C . PRO F 1 112 ? 27.574 80.913 52.725 1.00 31.49 109 PRO F C 1
ATOM 10163 O O . PRO F 1 112 ? 27.320 80.341 51.659 1.00 32.01 109 PRO F O 1
ATOM 10167 N N . ALA F 1 113 ? 27.696 82.232 52.843 1.00 30.53 110 ALA F N 1
ATOM 10168 C CA . ALA F 1 113 ? 27.669 83.134 51.654 1.00 30.54 110 ALA F CA 1
ATOM 10169 C C . ALA F 1 113 ? 29.072 83.295 51.077 1.00 30.39 110 ALA F C 1
ATOM 10170 O O . ALA F 1 113 ? 29.236 83.622 49.916 1.00 29.53 110 ALA F O 1
ATOM 10172 N N . ASP F 1 114 ? 30.087 83.069 51.919 1.00 31.01 111 ASP F N 1
ATOM 10173 C CA . ASP F 1 114 ? 31.487 83.166 51.533 1.00 32.28 111 ASP F CA 1
ATOM 10174 C C . ASP F 1 114 ? 32.198 81.981 52.175 1.00 32.97 111 ASP F C 1
ATOM 10175 O O . ASP F 1 114 ? 32.247 81.871 53.412 1.00 33.56 111 ASP F O 1
ATOM 10180 N N . GLU F 1 115 ? 32.764 81.110 51.361 1.00 32.95 112 GLU F N 1
ATOM 10181 C CA . GLU F 1 115 ? 33.408 79.932 51.884 1.00 33.58 112 GLU F CA 1
ATOM 10182 C C . GLU F 1 115 ? 34.870 80.139 52.157 1.00 33.70 112 GLU F C 1
ATOM 10183 O O . GLU F 1 115 ? 35.544 79.203 52.562 1.00 34.56 112 GLU F O 1
ATOM 10189 N N . GLU F 1 116 ? 35.368 81.359 51.944 1.00 32.95 113 GLU F N 1
ATOM 10190 C CA . GLU F 1 116 ? 36.792 81.634 52.130 1.00 32.79 113 GLU F CA 1
ATOM 10191 C C . GLU F 1 116 ? 37.086 82.702 53.177 1.00 31.13 113 GLU F C 1
ATOM 10192 O O . GLU F 1 116 ? 38.150 82.689 53.773 1.00 32.24 113 GLU F O 1
ATOM 10198 N N . PHE F 1 117 ? 36.165 83.624 53.387 1.00 30.27 114 PHE F N 1
ATOM 10199 C CA . PHE F 1 117 ? 36.406 84.756 54.269 1.00 30.09 114 PHE F CA 1
ATOM 10200 C C . PHE F 1 117 ? 35.208 84.949 55.188 1.00 30.00 114 PHE F C 1
ATOM 10201 O O . PHE F 1 117 ? 34.088 85.013 54.720 1.00 29.72 114 PHE F O 1
ATOM 10209 N N . HIS F 1 118 ? 35.454 85.054 56.479 1.00 28.67 115 HIS F N 1
ATOM 10210 C CA . HIS F 1 118 ? 34.426 85.502 57.423 1.00 29.57 115 HIS F CA 1
ATOM 10211 C C . HIS F 1 118 ? 34.281 87.036 57.367 1.00 29.13 115 HIS F C 1
ATOM 10212 O O . HIS F 1 118 ? 35.078 87.744 56.777 1.00 28.63 115 HIS F O 1
ATOM 10219 N N . LEU F 1 119 ? 33.225 87.535 57.975 1.00 29.64 116 LEU F N 1
ATOM 10220 C CA . LEU F 1 119 ? 33.013 88.937 58.077 1.00 29.55 116 LEU F CA 1
ATOM 10221 C C . LEU F 1 119 ? 34.150 89.618 58.852 1.00 30.49 116 LEU F C 1
ATOM 10222 O O . LEU F 1 119 ? 34.668 89.077 59.829 1.00 29.75 116 LEU F O 1
ATOM 10227 N N . ASN F 1 120 ? 34.495 90.829 58.433 1.00 31.20 117 ASN F N 1
ATOM 10228 C CA . ASN F 1 120 ? 35.373 91.691 59.240 1.00 32.15 117 ASN F CA 1
ATOM 10229 C C . ASN F 1 120 ? 34.509 92.402 60.300 1.00 31.82 117 ASN F C 1
ATOM 10230 O O . ASN F 1 120 ? 34.109 93.574 60.174 1.00 32.56 117 ASN F O 1
ATOM 10235 N N . LYS F 1 121 ? 34.226 91.654 61.353 1.00 31.67 118 LYS F N 1
ATOM 10236 C CA . LYS F 1 121 ? 33.373 92.104 62.439 1.00 31.23 118 LYS F CA 1
ATOM 10237 C C . LYS F 1 121 ? 33.951 93.329 63.188 1.00 32.25 118 LYS F C 1
ATOM 10238 O O . LYS F 1 121 ? 33.195 94.083 63.839 1.00 31.76 118 LYS F O 1
ATOM 10244 N N . ASN F 1 122 ? 35.268 93.531 63.085 1.00 32.79 119 ASN F N 1
ATOM 10245 C CA . ASN F 1 122 ? 35.927 94.776 63.589 1.00 34.16 119 ASN F CA 1
ATOM 10246 C C . ASN F 1 122 ? 35.295 96.059 63.030 1.00 35.26 119 ASN F C 1
ATOM 10247 O O . ASN F 1 122 ? 35.311 97.106 63.683 1.00 34.31 119 ASN F O 1
ATOM 10252 N N . GLU F 1 123 ? 34.721 95.967 61.828 1.00 35.53 120 GLU F N 1
ATOM 10253 C CA . GLU F 1 123 ? 34.134 97.134 61.185 1.00 36.87 120 GLU F CA 1
ATOM 10254 C C . GLU F 1 123 ? 32.673 97.454 61.511 1.00 36.17 120 GLU F C 1
ATOM 10255 O O . GLU F 1 123 ? 32.103 98.435 61.008 1.00 35.17 120 GLU F O 1
ATOM 10261 N N . TYR F 1 124 ? 32.079 96.647 62.372 1.00 35.51 121 TYR F N 1
ATOM 10262 C CA . TYR F 1 124 ? 30.684 96.794 62.740 1.00 34.82 121 TYR F CA 1
ATOM 10263 C C . TYR F 1 124 ? 30.597 97.357 64.117 1.00 35.38 121 TYR F C 1
ATOM 10264 O O . TYR F 1 124 ? 31.502 97.189 64.926 1.00 36.61 121 TYR F O 1
ATOM 10273 N N . THR F 1 125 ? 29.470 97.963 64.411 1.00 35.55 122 THR F N 1
ATOM 10274 C CA . THR F 1 125 ? 29.194 98.451 65.739 1.00 36.33 122 THR F CA 1
ATOM 10275 C C . THR F 1 125 ? 28.525 97.391 66.625 1.00 36.16 122 THR F C 1
ATOM 10276 O O . THR F 1 125 ? 28.795 97.320 67.801 1.00 38.24 122 THR F O 1
ATOM 10280 N N . VAL F 1 126 ? 27.581 96.648 66.076 1.00 35.23 123 VAL F N 1
ATOM 10281 C CA . VAL F 1 126 ? 26.929 95.546 66.792 1.00 34.54 123 VAL F CA 1
ATOM 10282 C C . VAL F 1 126 ? 27.933 94.403 67.080 1.00 32.90 123 VAL F C 1
ATOM 10283 O O . VAL F 1 126 ? 28.759 94.058 66.223 1.00 32.56 123 VAL F O 1
ATOM 10287 N N . PRO F 1 127 ? 27.879 93.827 68.288 1.00 32.67 124 PRO F N 1
ATOM 10288 C CA . PRO F 1 127 ? 28.704 92.659 68.629 1.00 32.90 124 PRO F CA 1
ATOM 10289 C C . PRO F 1 127 ? 28.267 91.341 67.936 1.00 32.08 124 PRO F C 1
ATOM 10290 O O . PRO F 1 127 ? 27.111 91.148 67.643 1.00 33.42 124 PRO F O 1
ATOM 10294 N N . PHE F 1 128 ? 29.222 90.479 67.656 1.00 31.26 125 PHE F N 1
ATOM 10295 C CA . PHE F 1 128 ? 28.994 89.242 66.969 1.00 30.73 125 PHE F CA 1
ATOM 10296 C C . PHE F 1 128 ? 29.350 88.084 67.883 1.00 31.04 125 PHE F C 1
ATOM 10297 O O . PHE F 1 128 ? 30.329 88.168 68.652 1.00 30.92 125 PHE F O 1
ATOM 10305 N N . VAL F 1 129 ? 28.612 87.002 67.724 1.00 30.92 126 VAL F N 1
ATOM 10306 C CA . VAL F 1 129 ? 29.017 85.688 68.206 1.00 31.81 126 VAL F CA 1
ATOM 10307 C C . VAL F 1 129 ? 29.474 84.811 67.013 1.00 32.14 126 VAL F C 1
ATOM 10308 O O . VAL F 1 129 ? 28.882 84.824 65.926 1.00 31.41 126 VAL F O 1
ATOM 10312 N N . CYS F 1 130 ? 30.539 84.041 67.228 1.00 31.46 127 CYS F N 1
ATOM 10313 C CA . CYS F 1 130 ? 30.986 83.072 66.238 1.00 30.96 127 CYS F CA 1
ATOM 10314 C C . CYS F 1 130 ? 31.207 81.739 66.883 1.00 30.85 127 CYS F C 1
ATOM 10315 O O . CYS F 1 130 ? 31.506 81.675 68.073 1.00 30.05 127 CYS F O 1
ATOM 10318 N N . GLY F 1 131 ? 31.052 80.689 66.075 1.00 30.87 128 GLY F N 1
ATOM 10319 C CA . GLY F 1 131 ? 31.362 79.316 66.463 1.00 31.35 128 GLY F CA 1
ATOM 10320 C C . GLY F 1 131 ? 32.860 79.037 66.417 1.00 31.24 128 GLY F C 1
ATOM 10321 O O . GLY F 1 131 ? 33.610 79.695 65.662 1.00 32.46 128 GLY F O 1
ATOM 10322 N N . CYS F 1 132 ? 33.295 78.074 67.222 1.00 30.66 129 CYS F N 1
ATOM 10323 C CA . CYS F 1 132 ? 34.670 77.565 67.176 1.00 31.02 129 CYS F CA 1
ATOM 10324 C C . CYS F 1 132 ? 34.740 76.152 67.746 1.00 30.72 129 CYS F C 1
ATOM 10325 O O . CYS F 1 132 ? 33.930 75.772 68.602 1.00 31.00 129 CYS F O 1
ATOM 10328 N N . ARG F 1 133 ? 35.746 75.412 67.300 1.00 30.46 130 ARG F N 1
ATOM 10329 C CA . ARG F 1 133 ? 36.000 74.045 67.695 1.00 30.90 130 ARG F CA 1
ATOM 10330 C C . ARG F 1 133 ? 37.317 73.855 68.410 1.00 30.35 130 ARG F C 1
ATOM 10331 O O . ARG F 1 133 ? 37.547 72.797 68.983 1.00 28.52 130 ARG F O 1
ATOM 10339 N N . ASP F 1 134 ? 38.194 74.852 68.336 1.00 29.99 131 ASP F N 1
ATOM 10340 C CA . ASP F 1 134 ? 39.515 74.749 68.925 1.00 30.54 131 ASP F CA 1
ATOM 10341 C C . ASP F 1 134 ? 40.020 76.153 69.153 1.00 30.07 131 ASP F C 1
ATOM 10342 O O . ASP F 1 134 ? 39.380 77.132 68.728 1.00 30.34 131 ASP F O 1
ATOM 10347 N N . LEU F 1 135 ? 41.165 76.279 69.820 1.00 30.12 132 LEU F N 1
ATOM 10348 C CA . LEU F 1 135 ? 41.665 77.598 70.192 1.00 29.97 132 LEU F CA 1
ATOM 10349 C C . LEU F 1 135 ? 42.189 78.403 68.985 1.00 30.74 132 LEU F C 1
ATOM 10350 O O . LEU F 1 135 ? 42.133 79.615 69.006 1.00 30.26 132 LEU F O 1
ATOM 10355 N N . GLY F 1 136 ? 42.748 77.748 67.971 1.00 31.13 133 GLY F N 1
ATOM 10356 C CA . GLY F 1 136 ? 43.053 78.423 66.704 1.00 31.37 133 GLY F CA 1
ATOM 10357 C C . GLY F 1 136 ? 41.836 79.110 66.102 1.00 31.27 133 GLY F C 1
ATOM 10358 O O . GLY F 1 136 ? 41.861 80.330 65.800 1.00 31.04 133 GLY F O 1
ATOM 10359 N N . GLU F 1 137 ? 40.746 78.357 65.936 1.00 31.51 134 GLU F N 1
ATOM 10360 C CA . GLU F 1 137 ? 39.525 78.951 65.406 1.00 31.62 134 GLU F CA 1
ATOM 10361 C C . GLU F 1 137 ? 39.026 80.062 66.306 1.00 31.13 134 GLU F C 1
ATOM 10362 O O . GLU F 1 137 ? 38.663 81.111 65.809 1.00 32.06 134 GLU F O 1
ATOM 10368 N N . ALA F 1 138 ? 39.036 79.840 67.620 1.00 29.85 135 ALA F N 1
ATOM 10369 C CA . ALA F 1 138 ? 38.584 80.847 68.579 1.00 30.16 135 ALA F CA 1
ATOM 10370 C C . ALA F 1 138 ? 39.322 82.163 68.401 1.00 29.11 135 ALA F C 1
ATOM 10371 O O . ALA F 1 138 ? 38.701 83.255 68.372 1.00 29.09 135 ALA F O 1
ATOM 10373 N N . THR F 1 139 ? 40.649 82.093 68.359 1.00 29.29 136 THR F N 1
ATOM 10374 C CA . THR F 1 139 ? 41.419 83.330 68.325 1.00 29.45 136 THR F CA 1
ATOM 10375 C C . THR F 1 139 ? 41.357 84.029 66.942 1.00 28.04 136 THR F C 1
ATOM 10376 O O . THR F 1 139 ? 41.471 85.245 66.872 1.00 27.13 136 THR F O 1
ATOM 10380 N N . ARG F 1 140 ? 41.205 83.257 65.865 1.00 27.44 137 ARG F N 1
ATOM 10381 C CA . ARG F 1 140 ? 40.989 83.836 64.562 1.00 28.22 137 ARG F CA 1
ATOM 10382 C C . ARG F 1 140 ? 39.669 84.594 64.516 1.00 28.67 137 ARG F C 1
ATOM 10383 O O . ARG F 1 140 ? 39.649 85.708 64.047 1.00 29.44 137 ARG F O 1
ATOM 10391 N N . ARG F 1 141 ? 38.588 84.011 65.039 1.00 28.76 138 ARG F N 1
ATOM 10392 C CA . ARG F 1 141 ? 37.277 84.681 65.087 1.00 28.48 138 ARG F CA 1
ATOM 10393 C C . ARG F 1 141 ? 37.358 85.966 65.938 1.00 29.37 138 ARG F C 1
ATOM 10394 O O . ARG F 1 141 ? 36.829 87.045 65.552 1.00 27.41 138 ARG F O 1
ATOM 10402 N N . ILE F 1 142 ? 38.036 85.866 67.089 1.00 29.33 139 ILE F N 1
ATOM 10403 C CA . ILE F 1 142 ? 38.236 87.031 67.941 1.00 29.68 139 ILE F CA 1
ATOM 10404 C C . ILE F 1 142 ? 39.014 88.156 67.208 1.00 30.13 139 ILE F C 1
ATOM 10405 O O . ILE F 1 142 ? 38.637 89.340 67.262 1.00 29.21 139 ILE F O 1
ATOM 10410 N N . ALA F 1 143 ? 40.096 87.778 66.537 1.00 29.69 140 ALA F N 1
ATOM 10411 C CA . ALA F 1 143 ? 40.949 88.731 65.841 1.00 30.21 140 ALA F CA 1
ATOM 10412 C C . ALA F 1 143 ? 40.163 89.403 64.693 1.00 29.77 140 ALA F C 1
ATOM 10413 O O . ALA F 1 143 ? 40.367 90.576 64.398 1.00 28.81 140 ALA F O 1
ATOM 10415 N N . GLU F 1 144 ? 39.240 88.654 64.083 1.00 29.86 141 GLU F N 1
ATOM 10416 C CA . GLU F 1 144 ? 38.336 89.256 63.074 1.00 29.51 141 GLU F CA 1
ATOM 10417 C C . GLU F 1 144 ? 37.307 90.165 63.727 1.00 30.12 141 GLU F C 1
ATOM 10418 O O . GLU F 1 144 ? 36.546 90.865 63.039 1.00 31.53 141 GLU F O 1
ATOM 10424 N N . GLY F 1 145 ? 37.199 90.113 65.041 1.00 29.50 142 GLY F N 1
ATOM 10425 C CA . GLY F 1 145 ? 36.299 91.023 65.727 1.00 29.71 142 GLY F CA 1
ATOM 10426 C C . GLY F 1 145 ? 35.146 90.396 66.510 1.00 29.41 142 GLY F C 1
ATOM 10427 O O . GLY F 1 145 ? 34.339 91.135 67.054 1.00 28.78 142 GLY F O 1
ATOM 10428 N N . ALA F 1 146 ? 35.084 89.063 66.628 1.00 28.47 143 ALA F N 1
ATOM 10429 C CA . ALA F 1 146 ? 34.030 88.409 67.463 1.00 29.13 143 ALA F CA 1
ATOM 10430 C C . ALA F 1 146 ? 34.070 88.925 68.934 1.00 29.84 143 ALA F C 1
ATOM 10431 O O . ALA F 1 146 ? 35.143 89.058 69.508 1.00 29.56 143 ALA F O 1
ATOM 10433 N N . SER F 1 147 ? 32.918 89.265 69.493 1.00 29.74 144 SER F N 1
ATOM 10434 C CA . SER F 1 147 ? 32.833 89.711 70.884 1.00 30.45 144 SER F CA 1
ATOM 10435 C C . SER F 1 147 ? 32.432 88.565 71.774 1.00 30.65 144 SER F C 1
ATOM 10436 O O . SER F 1 147 ? 32.429 88.706 72.994 1.00 31.14 144 SER F O 1
ATOM 10439 N N . MET F 1 148 ? 32.086 87.425 71.166 1.00 30.88 145 MET F N 1
ATOM 10440 C CA . MET F 1 148 ? 31.550 86.310 71.909 1.00 31.09 145 MET F CA 1
ATOM 10441 C C . MET F 1 148 ? 31.737 85.043 71.105 1.00 30.19 145 MET F C 1
ATOM 10442 O O . MET F 1 148 ? 31.647 85.067 69.882 1.00 28.41 145 MET F O 1
ATOM 10447 N N . LEU F 1 149 ? 31.974 83.933 71.793 1.00 29.57 146 LEU F N 1
ATOM 10448 C CA . LEU F 1 149 ? 32.135 82.674 71.124 1.00 29.16 146 LEU F CA 1
ATOM 10449 C C . LEU F 1 149 ? 31.125 81.631 71.618 1.00 28.86 146 LEU F C 1
ATOM 10450 O O . LEU F 1 149 ? 30.526 81.757 72.659 1.00 27.41 146 LEU F O 1
ATOM 10455 N N . ARG F 1 150 ? 31.006 80.579 70.824 1.00 28.99 147 ARG F N 1
ATOM 10456 C CA . ARG F 1 150 ? 30.299 79.389 71.181 1.00 30.07 147 ARG F CA 1
ATOM 10457 C C . ARG F 1 150 ? 30.903 78.179 70.477 1.00 30.94 147 ARG F C 1
ATOM 10458 O O . ARG F 1 150 ? 31.601 78.310 69.481 1.00 30.59 147 ARG F O 1
ATOM 10466 N N . THR F 1 151 ? 30.568 77.005 70.986 1.00 32.04 148 THR F N 1
ATOM 10467 C CA . THR F 1 151 ? 30.907 75.799 70.325 1.00 33.25 148 THR F CA 1
ATOM 10468 C C . THR F 1 151 ? 30.101 75.712 69.037 1.00 33.97 148 THR F C 1
ATOM 10469 O O . THR F 1 151 ? 29.030 76.308 68.901 1.00 33.79 148 THR F O 1
ATOM 10473 N N . LYS F 1 152 ? 30.643 74.995 68.078 1.00 34.67 149 LYS F N 1
ATOM 10474 C CA . LYS F 1 152 ? 29.881 74.677 66.888 1.00 36.60 149 LYS F CA 1
ATOM 10475 C C . LYS F 1 152 ? 28.911 73.539 67.221 1.00 38.14 149 LYS F C 1
ATOM 10476 O O . LYS F 1 152 ? 27.803 73.503 66.729 1.00 40.50 149 LYS F O 1
ATOM 10482 N N . GLY F 1 153 ? 29.267 72.673 68.154 1.00 39.73 150 GLY F N 1
ATOM 10483 C CA . GLY F 1 153 ? 28.398 71.592 68.555 1.00 40.31 150 GLY F CA 1
ATOM 10484 C C . GLY F 1 153 ? 28.026 70.768 67.341 1.00 42.30 150 GLY F C 1
ATOM 10485 O O . GLY F 1 153 ? 28.821 70.657 66.388 1.00 43.65 150 GLY F O 1
ATOM 10486 N N . GLU F 1 154 ? 26.822 70.214 67.390 1.00 43.97 151 GLU F N 1
ATOM 10487 C CA . GLU F 1 154 ? 26.183 69.417 66.353 1.00 45.88 151 GLU F CA 1
ATOM 10488 C C . GLU F 1 154 ? 24.684 69.732 66.479 1.00 47.40 151 GLU F C 1
ATOM 10489 O O . GLU F 1 154 ? 23.986 69.125 67.286 1.00 47.70 151 GLU F O 1
ATOM 10495 N N . PRO F 1 155 ? 24.220 70.774 65.787 1.00 49.45 152 PRO F N 1
ATOM 10496 C CA . PRO F 1 155 ? 22.836 71.264 65.886 1.00 50.26 152 PRO F CA 1
ATOM 10497 C C . PRO F 1 155 ? 21.735 70.324 65.400 1.00 50.51 152 PRO F C 1
ATOM 10498 O O . PRO F 1 155 ? 21.933 69.519 64.490 1.00 51.26 152 PRO F O 1
ATOM 10502 N N . GLY F 1 156 ? 20.582 70.413 66.041 1.00 49.97 153 GLY F N 1
ATOM 10503 C CA . GLY F 1 156 ? 19.447 69.559 65.695 1.00 49.67 153 GLY F CA 1
ATOM 10504 C C . GLY F 1 156 ? 19.642 68.038 65.778 1.00 48.67 153 GLY F C 1
ATOM 10505 O O . GLY F 1 156 ? 18.900 67.302 65.133 1.00 50.13 153 GLY F O 1
ATOM 10506 N N . THR F 1 157 ? 20.625 67.544 66.536 1.00 46.16 154 THR F N 1
ATOM 10507 C CA . THR F 1 157 ? 20.745 66.094 66.778 1.00 43.05 154 THR F CA 1
ATOM 10508 C C . THR F 1 157 ? 20.355 65.705 68.187 1.00 40.81 154 THR F C 1
ATOM 10509 O O . THR F 1 157 ? 20.103 64.554 68.451 1.00 40.58 154 THR F O 1
ATOM 10513 N N . GLY F 1 158 ? 20.320 66.664 69.099 1.00 38.99 155 GLY F N 1
ATOM 10514 C CA . GLY F 1 158 ? 20.205 66.383 70.534 1.00 37.24 155 GLY F CA 1
ATOM 10515 C C . GLY F 1 158 ? 21.392 65.627 71.161 1.00 35.29 155 GLY F C 1
ATOM 10516 O O . GLY F 1 158 ? 21.294 65.120 72.280 1.00 33.96 155 GLY F O 1
ATOM 10517 N N . ASN F 1 159 ? 22.472 65.504 70.415 1.00 33.55 156 ASN F N 1
ATOM 10518 C CA . ASN F 1 159 ? 23.667 64.811 70.874 1.00 33.15 156 ASN F CA 1
ATOM 10519 C C . ASN F 1 159 ? 24.690 65.842 71.322 1.00 32.39 156 ASN F C 1
ATOM 10520 O O . ASN F 1 159 ? 25.121 66.660 70.548 1.00 32.62 156 ASN F O 1
ATOM 10525 N N . ILE F 1 160 ? 25.071 65.760 72.581 1.00 32.06 157 ILE F N 1
ATOM 10526 C CA . ILE F 1 160 ? 25.939 66.735 73.240 1.00 32.57 157 ILE F CA 1
ATOM 10527 C C . ILE F 1 160 ? 27.437 66.516 72.913 1.00 32.13 157 ILE F C 1
ATOM 10528 O O . ILE F 1 160 ? 28.240 67.361 73.212 1.00 31.98 157 ILE F O 1
ATOM 10533 N N . VAL F 1 161 ? 27.772 65.410 72.232 1.00 32.40 158 VAL F N 1
ATOM 10534 C CA . VAL F 1 161 ? 29.162 64.947 72.127 1.00 31.75 158 VAL F CA 1
ATOM 10535 C C . VAL F 1 161 ? 30.107 65.977 71.470 1.00 31.86 158 VAL F C 1
ATOM 10536 O O . VAL F 1 161 ? 31.237 66.184 71.948 1.00 30.67 158 VAL F O 1
ATOM 10540 N N . GLU F 1 162 ? 29.642 66.661 70.431 1.00 31.69 159 GLU F N 1
ATOM 10541 C CA . GLU F 1 162 ? 30.519 67.619 69.731 1.00 31.54 159 GLU F CA 1
ATOM 10542 C C . GLU F 1 162 ? 30.711 68.915 70.519 1.00 30.86 159 GLU F C 1
ATOM 10543 O O . GLU F 1 162 ? 31.797 69.471 70.537 1.00 31.25 159 GLU F O 1
ATOM 10549 N N . ALA F 1 163 ? 29.663 69.400 71.189 1.00 30.72 160 ALA F N 1
ATOM 10550 C CA . ALA F 1 163 ? 29.786 70.563 72.067 1.00 29.53 160 ALA F CA 1
ATOM 10551 C C . ALA F 1 163 ? 30.801 70.225 73.162 1.00 28.55 160 ALA F C 1
ATOM 10552 O O . ALA F 1 163 ? 31.667 71.009 73.508 1.00 29.00 160 ALA F O 1
ATOM 10554 N N . VAL F 1 164 ? 30.676 69.040 73.721 1.00 28.79 161 VAL F N 1
ATOM 10555 C CA . VAL F 1 164 ? 31.650 68.543 74.713 1.00 28.07 161 VAL F CA 1
ATOM 10556 C C . VAL F 1 164 ? 33.061 68.575 74.122 1.00 28.02 161 VAL F C 1
ATOM 10557 O O . VAL F 1 164 ? 33.962 69.135 74.730 1.00 27.61 161 VAL F O 1
ATOM 10561 N N . ARG F 1 165 ? 33.216 68.036 72.920 1.00 28.46 162 ARG F N 1
ATOM 10562 C CA . ARG F 1 165 ? 34.510 67.982 72.240 1.00 29.33 162 ARG F CA 1
ATOM 10563 C C . ARG F 1 165 ? 35.089 69.380 72.078 1.00 29.38 162 ARG F C 1
ATOM 10564 O O . ARG F 1 165 ? 36.242 69.617 72.431 1.00 28.94 162 ARG F O 1
ATOM 10572 N N . HIS F 1 166 ? 34.259 70.325 71.627 1.00 30.31 163 HIS F N 1
ATOM 10573 C CA . HIS F 1 166 ? 34.748 71.674 71.316 1.00 29.29 163 HIS F CA 1
ATOM 10574 C C . HIS F 1 166 ? 35.082 72.460 72.556 1.00 29.29 163 HIS F C 1
ATOM 10575 O O . HIS F 1 166 ? 36.101 73.152 72.598 1.00 28.24 163 HIS F O 1
ATOM 10582 N N . MET F 1 167 ? 34.202 72.389 73.564 1.00 30.03 164 MET F N 1
ATOM 10583 C CA . MET F 1 167 ? 34.434 73.066 74.821 1.00 29.27 164 MET F CA 1
ATOM 10584 C C . MET F 1 167 ? 35.680 72.471 75.517 1.00 29.82 164 MET F C 1
ATOM 10585 O O . MET F 1 167 ? 36.525 73.195 76.050 1.00 29.67 164 MET F O 1
ATOM 10590 N N . ARG F 1 168 ? 35.810 71.165 75.500 1.00 29.58 165 ARG F N 1
ATOM 10591 C CA . ARG F 1 168 ? 37.006 70.570 76.112 1.00 30.34 165 ARG F CA 1
ATOM 10592 C C . ARG F 1 168 ? 38.267 70.950 75.395 1.00 30.22 165 ARG F C 1
ATOM 10593 O O . ARG F 1 168 ? 39.255 71.230 76.052 1.00 29.18 165 ARG F O 1
ATOM 10601 N N . LYS F 1 169 ? 38.223 70.957 74.052 1.00 29.65 166 LYS F N 1
ATOM 10602 C CA . LYS F 1 169 ? 39.391 71.277 73.270 1.00 30.63 166 LYS F CA 1
ATOM 10603 C C . LYS F 1 169 ? 39.863 72.707 73.508 1.00 29.40 166 LYS F C 1
ATOM 10604 O O . LYS F 1 169 ? 41.013 72.936 73.786 1.00 30.16 166 LYS F O 1
ATOM 10610 N N . VAL F 1 170 ? 38.977 73.662 73.361 1.00 30.31 167 VAL F N 1
ATOM 10611 C CA . VAL F 1 170 ? 39.320 75.062 73.613 1.00 29.80 167 VAL F CA 1
ATOM 10612 C C . VAL F 1 170 ? 39.878 75.225 75.029 1.00 29.37 167 VAL F C 1
ATOM 10613 O O . VAL F 1 170 ? 40.907 75.873 75.229 1.00 28.41 167 VAL F O 1
ATOM 10617 N N . ASN F 1 171 ? 39.214 74.625 76.017 1.00 29.64 168 ASN F N 1
ATOM 10618 C CA . ASN F 1 171 ? 39.641 74.823 77.392 1.00 30.24 168 ASN F CA 1
ATOM 10619 C C . ASN F 1 171 ? 40.971 74.135 77.723 1.00 29.90 168 ASN F C 1
ATOM 10620 O O . ASN F 1 171 ? 41.825 74.694 78.438 1.00 30.66 168 ASN F O 1
ATOM 10625 N N . ALA F 1 172 ? 41.174 72.981 77.136 1.00 28.38 169 ALA F N 1
ATOM 10626 C CA . ALA F 1 172 ? 42.408 72.256 77.330 1.00 28.51 169 ALA F CA 1
ATOM 10627 C C . ALA F 1 172 ? 43.541 73.047 76.706 1.00 27.60 169 ALA F C 1
ATOM 10628 O O . ALA F 1 172 ? 44.612 73.175 77.286 1.00 27.77 169 ALA F O 1
ATOM 10630 N N . GLN F 1 173 ? 43.284 73.607 75.536 1.00 28.03 170 GLN F N 1
ATOM 10631 C CA . GLN F 1 173 ? 44.318 74.370 74.844 1.00 27.17 170 GLN F CA 1
ATOM 10632 C C . GLN F 1 173 ? 44.657 75.675 75.559 1.00 27.43 170 GLN F C 1
ATOM 10633 O O . GLN F 1 173 ? 45.783 76.121 75.539 1.00 28.01 170 GLN F O 1
ATOM 10639 N N . VAL F 1 174 ? 43.661 76.292 76.193 1.00 28.09 171 VAL F N 1
ATOM 10640 C CA . VAL F 1 174 ? 43.857 77.477 76.981 1.00 27.95 171 VAL F CA 1
ATOM 10641 C C . VAL F 1 174 ? 44.693 77.166 78.233 1.00 28.27 171 VAL F C 1
ATOM 10642 O O . VAL F 1 174 ? 45.663 77.868 78.541 1.00 28.01 171 VAL F O 1
ATOM 10646 N N . ARG F 1 175 ? 44.349 76.110 78.947 1.00 29.04 172 ARG F N 1
ATOM 10647 C CA . ARG F 1 175 ? 45.141 75.739 80.127 1.00 29.57 172 ARG F CA 1
ATOM 10648 C C . ARG F 1 175 ? 46.609 75.501 79.782 1.00 29.31 172 ARG F C 1
ATOM 10649 O O . ARG F 1 175 ? 47.528 75.923 80.506 1.00 29.54 172 ARG F O 1
ATOM 10657 N N . LYS F 1 176 ? 46.847 74.821 78.682 1.00 29.37 173 LYS F N 1
ATOM 10658 C CA . LYS F 1 176 ? 48.221 74.595 78.251 1.00 29.12 173 LYS F CA 1
ATOM 10659 C C . LYS F 1 176 ? 48.944 75.910 77.912 1.00 29.45 173 LYS F C 1
ATOM 10660 O O . LYS F 1 176 ? 50.129 76.085 78.293 1.00 29.39 173 LYS F O 1
ATOM 10666 N N . VAL F 1 177 ? 48.251 76.804 77.188 1.00 28.69 174 VAL F N 1
ATOM 10667 C CA . VAL F 1 177 ? 48.828 78.081 76.829 1.00 28.72 174 VAL F CA 1
ATOM 10668 C C . VAL F 1 177 ? 49.149 78.866 78.091 1.00 28.08 174 VAL F C 1
ATOM 10669 O O . VAL F 1 177 ? 50.211 79.482 78.173 1.00 28.31 174 VAL F O 1
ATOM 10673 N N . VAL F 1 178 ? 48.250 78.838 79.064 1.00 28.07 175 VAL F N 1
ATOM 10674 C CA . VAL F 1 178 ? 48.452 79.601 80.289 1.00 27.85 175 VAL F CA 1
ATOM 10675 C C . VAL F 1 178 ? 49.643 79.103 81.067 1.00 27.95 175 VAL F C 1
ATOM 10676 O O . VAL F 1 178 ? 50.364 79.899 81.644 1.00 28.65 175 VAL F O 1
ATOM 10680 N N . ALA F 1 179 ? 49.868 77.796 81.035 1.00 27.92 176 ALA F N 1
ATOM 10681 C CA . ALA F 1 179 ? 50.946 77.127 81.774 1.00 28.62 176 ALA F CA 1
ATOM 10682 C C . ALA F 1 179 ? 52.311 77.061 81.076 1.00 28.71 176 ALA F C 1
ATOM 10683 O O . ALA F 1 179 ? 53.331 76.793 81.713 1.00 27.41 176 ALA F O 1
ATOM 10685 N N . MET F 1 180 ? 52.354 77.249 79.771 1.00 29.15 177 MET F N 1
ATOM 10686 C CA . MET F 1 180 ? 53.552 76.848 79.056 1.00 30.44 177 MET F CA 1
ATOM 10687 C C . MET F 1 180 ? 54.574 77.957 79.120 1.00 30.79 177 MET F C 1
ATOM 10688 O O . MET F 1 180 ? 54.239 79.095 79.428 1.00 29.64 177 MET F O 1
ATOM 10693 N N . SER F 1 181 ? 55.811 77.596 78.814 1.00 31.18 178 SER F N 1
ATOM 10694 C CA . SER F 1 181 ? 56.902 78.545 78.839 1.00 32.22 178 SER F CA 1
ATOM 10695 C C . SER F 1 181 ? 56.636 79.591 77.756 1.00 31.86 178 SER F C 1
ATOM 10696 O O . SER F 1 181 ? 56.231 79.239 76.646 1.00 28.88 178 SER F O 1
ATOM 10699 N N . GLU F 1 182 ? 56.783 80.874 78.104 1.00 31.20 179 GLU F N 1
ATOM 10700 C CA . GLU F 1 182 ? 56.477 81.967 77.116 1.00 32.68 179 GLU F CA 1
ATOM 10701 C C . GLU F 1 182 ? 57.298 81.864 75.850 1.00 30.02 179 GLU F C 1
ATOM 10702 O O . GLU F 1 182 ? 56.818 82.159 74.779 1.00 29.43 179 GLU F O 1
ATOM 10708 N N . ASP F 1 183 ? 58.544 81.424 75.966 1.00 29.96 180 ASP F N 1
ATOM 10709 C CA . ASP F 1 183 ? 59.358 81.261 74.792 1.00 28.60 180 ASP F CA 1
ATOM 10710 C C . ASP F 1 183 ? 58.938 80.158 73.814 1.00 28.32 180 ASP F C 1
ATOM 10711 O O . ASP F 1 183 ? 59.473 80.118 72.710 1.00 27.25 180 ASP F O 1
ATOM 10716 N N . GLU F 1 184 ? 57.974 79.302 74.195 1.00 28.01 181 GLU F N 1
ATOM 10717 C CA . GLU F 1 184 ? 57.420 78.250 73.310 1.00 27.93 181 GLU F CA 1
ATOM 10718 C C . GLU F 1 184 ? 56.083 78.647 72.650 1.00 29.34 181 GLU F C 1
ATOM 10719 O O . GLU F 1 184 ? 55.483 77.868 71.851 1.00 28.03 181 GLU F O 1
ATOM 10725 N N . LEU F 1 185 ? 55.588 79.844 72.997 1.00 29.68 182 LEU F N 1
ATOM 10726 C CA . LEU F 1 185 ? 54.289 80.314 72.481 1.00 30.26 182 LEU F CA 1
ATOM 10727 C C . LEU F 1 185 ? 54.224 80.581 70.973 1.00 29.00 182 LEU F C 1
ATOM 10728 O O . LEU F 1 185 ? 53.178 80.374 70.385 1.00 27.73 182 LEU F O 1
ATOM 10733 N N . MET F 1 186 ? 55.298 81.090 70.355 1.00 28.28 183 MET F N 1
ATOM 10734 C CA . MET F 1 186 ? 55.266 81.272 68.900 1.00 28.14 183 MET F CA 1
ATOM 10735 C C . MET F 1 186 ? 55.125 79.947 68.113 1.00 29.41 183 MET F C 1
ATOM 10736 O O . MET F 1 186 ? 54.313 79.871 67.169 1.00 29.37 183 MET F O 1
ATOM 10741 N N . THR F 1 187 ? 55.868 78.903 68.515 1.00 29.01 184 THR F N 1
ATOM 10742 C CA . THR F 1 187 ? 55.636 77.559 67.944 1.00 29.26 184 THR F CA 1
ATOM 10743 C C . THR F 1 187 ? 54.190 77.114 68.167 1.00 29.20 184 THR F C 1
ATOM 10744 O O . THR F 1 187 ? 53.506 76.609 67.248 1.00 27.98 184 THR F O 1
ATOM 10748 N N . GLU F 1 188 ? 53.686 77.340 69.369 1.00 29.08 185 GLU F N 1
ATOM 10749 C CA . GLU F 1 188 ? 52.303 77.019 69.628 1.00 29.46 185 GLU F CA 1
ATOM 10750 C C . GLU F 1 188 ? 51.336 77.799 68.727 1.00 28.98 185 GLU F C 1
ATOM 10751 O O . GLU F 1 188 ? 50.413 77.208 68.185 1.00 26.48 185 GLU F O 1
ATOM 10757 N N . ALA F 1 189 ? 51.545 79.110 68.588 1.00 28.65 186 ALA F N 1
ATOM 10758 C CA . ALA F 1 189 ? 50.699 79.942 67.744 1.00 28.20 186 ALA F CA 1
ATOM 10759 C C . ALA F 1 189 ? 50.746 79.463 66.284 1.00 29.72 186 ALA F C 1
ATOM 10760 O O . ALA F 1 189 ? 49.739 79.374 65.605 1.00 29.87 186 ALA F O 1
ATOM 10762 N N . LYS F 1 190 ? 51.927 79.120 65.810 1.00 30.15 187 LYS F N 1
ATOM 10763 C CA . LYS F 1 190 ? 52.057 78.642 64.465 1.00 30.98 187 LYS F CA 1
ATOM 10764 C C . LYS F 1 190 ? 51.348 77.313 64.282 1.00 31.41 187 LYS F C 1
ATOM 10765 O O . LYS F 1 190 ? 50.670 77.123 63.286 1.00 30.34 187 LYS F O 1
ATOM 10771 N N . ASN F 1 191 ? 51.486 76.419 65.253 1.00 31.38 188 ASN F N 1
ATOM 10772 C CA . ASN F 1 191 ? 50.796 75.152 65.234 1.00 32.63 188 ASN F CA 1
ATOM 10773 C C . ASN F 1 191 ? 49.280 75.303 65.255 1.00 32.61 188 ASN F C 1
ATOM 10774 O O . ASN F 1 191 ? 48.572 74.579 64.574 1.00 32.72 188 ASN F O 1
ATOM 10779 N N . LEU F 1 192 ? 48.789 76.229 66.064 1.00 31.76 189 LEU F N 1
ATOM 10780 C CA . LEU F 1 192 ? 47.337 76.452 66.204 1.00 32.00 189 LEU F CA 1
ATOM 10781 C C . LEU F 1 192 ? 46.747 77.277 65.066 1.00 31.93 189 LEU F C 1
ATOM 10782 O O . LEU F 1 192 ? 45.539 77.279 64.870 1.00 32.37 189 LEU F O 1
ATOM 10787 N N . GLY F 1 193 ? 47.586 78.024 64.358 1.00 31.69 190 GLY F N 1
ATOM 10788 C CA . GLY F 1 193 ? 47.085 79.081 63.486 1.00 31.70 190 GLY F CA 1
ATOM 10789 C C . GLY F 1 193 ? 46.436 80.196 64.277 1.00 31.31 190 GLY F C 1
ATOM 10790 O O . GLY F 1 193 ? 45.459 80.785 63.836 1.00 30.85 190 GLY F O 1
ATOM 10791 N N . ALA F 1 194 ? 47.009 80.504 65.443 1.00 30.14 191 ALA F N 1
ATOM 10792 C CA . ALA F 1 194 ? 46.513 81.551 66.327 1.00 29.55 191 ALA F CA 1
ATOM 10793 C C . ALA F 1 194 ? 47.319 82.827 66.162 1.00 30.11 191 ALA F C 1
ATOM 10794 O O . ALA F 1 194 ? 48.563 82.770 66.075 1.00 30.03 191 ALA F O 1
ATOM 10796 N N . PRO F 1 195 ? 46.636 83.991 66.122 1.00 30.00 192 PRO F N 1
ATOM 10797 C CA . PRO F 1 195 ? 47.320 85.280 66.237 1.00 31.15 192 PRO F CA 1
ATOM 10798 C C . PRO F 1 195 ? 48.141 85.340 67.507 1.00 30.94 192 PRO F C 1
ATOM 10799 O O . PRO F 1 195 ? 47.618 85.147 68.590 1.00 31.06 192 PRO F O 1
ATOM 10803 N N . TYR F 1 196 ? 49.439 85.517 67.344 1.00 31.63 193 TYR F N 1
ATOM 10804 C CA . TYR F 1 196 ? 50.371 85.446 68.472 1.00 32.43 193 TYR F CA 1
ATOM 10805 C C . TYR F 1 196 ? 49.998 86.377 69.640 1.00 32.32 193 TYR F C 1
ATOM 10806 O O . TYR F 1 196 ? 50.087 85.975 70.770 1.00 30.98 193 TYR F O 1
ATOM 10815 N N . GLU F 1 197 ? 49.60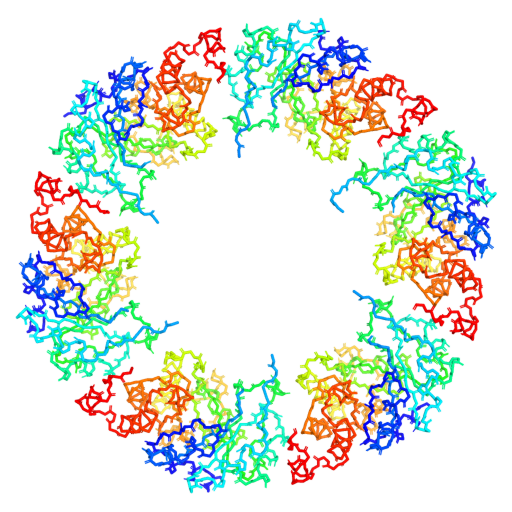3 87.602 69.348 1.00 33.54 194 GLU F N 1
ATOM 10816 C CA . GLU F 1 197 ? 49.363 88.615 70.398 1.00 34.81 194 GLU F CA 1
ATOM 10817 C C . GLU F 1 197 ? 48.121 88.270 71.220 1.00 34.77 194 GLU F C 1
ATOM 10818 O O . GLU F 1 197 ? 48.058 88.593 72.390 1.00 34.46 194 GLU F O 1
ATOM 10824 N N . LEU F 1 198 ? 47.163 87.568 70.634 1.00 36.46 195 LEU F N 1
ATOM 10825 C CA . LEU F 1 198 ? 46.014 87.062 71.409 1.00 36.12 195 LEU F CA 1
ATOM 10826 C C . LEU F 1 198 ? 46.430 85.938 72.323 1.00 35.79 195 LEU F C 1
ATOM 10827 O O . LEU F 1 198 ? 45.952 85.835 73.444 1.00 34.88 195 LEU F O 1
ATOM 10832 N N . LEU F 1 199 ? 47.258 85.035 71.824 1.00 35.02 196 LEU F N 1
ATOM 10833 C CA . LEU F 1 199 ? 47.727 83.936 72.620 1.00 34.91 196 LEU F CA 1
ATOM 10834 C C . LEU F 1 199 ? 48.529 84.444 73.806 1.00 34.88 196 LEU F C 1
ATOM 10835 O O . LEU F 1 199 ? 48.436 83.891 74.914 1.00 34.56 196 LEU F O 1
ATOM 10840 N N . LEU F 1 200 ? 49.369 85.442 73.553 1.00 33.38 197 LEU F N 1
ATOM 10841 C CA . LEU F 1 200 ? 50.161 86.048 74.605 1.00 34.69 197 LEU F CA 1
ATOM 10842 C C . LEU F 1 200 ? 49.252 86.698 75.665 1.00 33.98 197 LEU F C 1
ATOM 10843 O O . LEU F 1 200 ? 49.456 86.537 76.895 1.00 32.95 197 LEU F O 1
ATOM 10848 N N . GLN F 1 201 ? 48.210 87.378 75.194 1.00 33.32 198 GLN F N 1
ATOM 10849 C CA . GLN F 1 201 ? 47.264 87.982 76.106 1.00 34.02 198 GLN F CA 1
ATOM 10850 C C . GLN F 1 201 ? 46.454 86.942 76.868 1.00 32.97 198 GLN F C 1
ATOM 10851 O O . GLN F 1 201 ? 46.162 87.148 78.044 1.00 31.47 198 GLN F O 1
ATOM 10857 N N . ILE F 1 202 ? 46.107 85.839 76.206 1.00 32.36 199 ILE F N 1
ATOM 10858 C CA . ILE F 1 202 ? 45.459 84.717 76.898 1.00 32.99 199 ILE F CA 1
ATOM 10859 C C . ILE F 1 202 ? 46.363 84.198 78.027 1.00 33.68 199 ILE F C 1
ATOM 10860 O O . ILE F 1 202 ? 45.894 83.950 79.157 1.00 34.08 199 ILE F O 1
ATOM 10865 N N . LYS F 1 203 ? 47.647 84.055 77.745 1.00 33.84 200 LYS F N 1
ATOM 10866 C CA . LYS F 1 203 ? 48.553 83.582 78.768 1.00 35.68 200 LYS F CA 1
ATOM 10867 C C . LYS F 1 203 ? 48.564 84.575 79.945 1.00 36.09 200 LYS F C 1
ATOM 10868 O O . LYS F 1 203 ? 48.520 84.172 81.117 1.00 34.35 200 LYS F O 1
ATOM 10874 N N . LYS F 1 204 ? 48.546 85.868 79.632 1.00 36.79 201 LYS F N 1
ATOM 10875 C CA . LYS F 1 204 ? 48.675 86.882 80.663 1.00 38.42 201 LYS F CA 1
ATOM 10876 C C . LYS F 1 204 ? 47.416 87.002 81.499 1.00 38.80 201 LYS F C 1
ATOM 10877 O O . LYS F 1 204 ? 47.498 87.216 82.692 1.00 38.34 201 LYS F O 1
ATOM 10883 N N . ASP F 1 205 ? 46.250 86.849 80.864 1.00 38.78 202 ASP F N 1
ATOM 10884 C CA . ASP F 1 205 ? 44.967 87.027 81.527 1.00 37.89 202 ASP F CA 1
ATOM 10885 C C . ASP F 1 205 ? 44.540 85.747 82.188 1.00 37.25 202 ASP F C 1
ATOM 10886 O O . ASP F 1 205 ? 43.669 85.776 83.030 1.00 37.26 202 ASP F O 1
ATOM 10891 N N . GLY F 1 206 ? 45.077 84.611 81.752 1.00 35.65 203 GLY F N 1
ATOM 10892 C CA . GLY F 1 206 ? 44.681 83.335 82.307 1.00 35.12 203 GLY F CA 1
ATOM 10893 C C . GLY F 1 206 ? 43.408 82.756 81.727 1.00 35.26 203 GLY F C 1
ATOM 10894 O O . GLY F 1 206 ? 42.884 81.792 82.229 1.00 34.72 203 GLY F O 1
ATOM 10895 N N . LYS F 1 207 ? 42.913 83.348 80.639 1.00 35.78 204 LYS F N 1
ATOM 10896 C CA . LYS F 1 207 ? 41.644 82.978 80.065 1.00 35.90 204 LYS F CA 1
ATOM 10897 C C . LYS F 1 207 ? 41.455 83.685 78.719 1.00 35.09 204 LYS F C 1
ATOM 10898 O O . LYS F 1 207 ? 42.188 84.647 78.367 1.00 33.68 204 LYS F O 1
ATOM 10904 N N . LEU F 1 208 ? 40.405 83.273 78.015 1.00 33.86 205 LEU F N 1
ATOM 10905 C CA . LEU F 1 208 ? 39.985 83.969 76.818 1.00 34.32 205 LEU F CA 1
ATOM 10906 C C . LEU F 1 208 ? 39.481 85.353 77.145 1.00 34.09 205 LEU F C 1
ATOM 10907 O O . LEU F 1 208 ? 38.936 85.602 78.248 1.00 33.46 205 LEU F O 1
ATOM 10912 N N . PRO F 1 209 ? 39.575 86.250 76.156 1.00 34.06 206 PRO F N 1
ATOM 10913 C CA . PRO F 1 209 ? 39.089 87.591 76.393 1.00 34.53 206 PRO F CA 1
ATOM 10914 C C . PRO F 1 209 ? 37.589 87.767 76.216 1.00 34.56 206 PRO F C 1
ATOM 10915 O O . PRO F 1 209 ? 37.106 88.865 76.421 1.00 34.89 206 PRO F O 1
ATOM 10919 N N . VAL F 1 210 ? 36.880 86.732 75.752 1.00 34.00 207 VAL F N 1
ATOM 10920 C CA . VAL F 1 210 ? 35.442 86.825 75.487 1.00 32.41 207 VAL F CA 1
ATOM 10921 C C . VAL F 1 210 ? 34.810 85.572 76.096 1.00 32.54 207 VAL F C 1
ATOM 10922 O O . VAL F 1 210 ? 35.503 84.564 76.330 1.00 33.69 207 VAL F O 1
ATOM 10926 N N . VAL F 1 211 ? 33.517 85.631 76.367 1.00 32.11 208 VAL F N 1
ATOM 10927 C CA . VAL F 1 211 ? 32.799 84.470 76.862 1.00 32.14 208 VAL F CA 1
ATOM 10928 C C . VAL F 1 211 ? 32.612 83.469 75.725 1.00 30.82 208 VAL F C 1
ATOM 10929 O O . VAL F 1 211 ? 32.541 83.846 74.534 1.00 30.13 208 VAL F O 1
ATOM 10933 N N . ASN F 1 212 ? 32.521 82.215 76.128 1.00 29.91 209 ASN F N 1
ATOM 10934 C CA . ASN F 1 212 ? 32.383 81.047 75.245 1.00 30.72 209 ASN F CA 1
ATOM 10935 C C . ASN F 1 212 ? 31.277 80.155 75.782 1.00 30.93 209 ASN F C 1
ATOM 10936 O O . ASN F 1 212 ? 31.442 79.528 76.844 1.00 31.67 209 ASN F O 1
ATOM 10941 N N . PHE F 1 213 ? 30.186 80.094 75.026 1.00 30.97 210 PHE F N 1
ATOM 10942 C CA . PHE F 1 213 ? 28.978 79.413 75.416 1.00 30.53 210 PHE F CA 1
ATOM 10943 C C . PHE F 1 213 ? 28.946 78.049 74.736 1.00 30.11 210 PHE F C 1
ATOM 10944 O O . PHE F 1 213 ? 29.570 77.830 73.673 1.00 30.89 210 PHE F O 1
ATOM 10952 N N . ALA F 1 214 ? 28.239 77.113 75.341 1.00 29.16 211 ALA F N 1
ATOM 10953 C CA . ALA F 1 214 ? 27.985 75.835 74.672 1.00 29.79 211 ALA F CA 1
ATOM 10954 C C . ALA F 1 214 ? 26.815 76.049 73.700 1.00 29.88 211 ALA F C 1
ATOM 10955 O O . ALA F 1 214 ? 25.878 76.810 73.997 1.00 29.03 211 ALA F O 1
ATOM 10957 N N . ALA F 1 215 ? 26.870 75.349 72.571 1.00 30.19 212 ALA F N 1
ATOM 10958 C CA . ALA F 1 215 ? 25.773 75.359 71.592 1.00 31.01 212 ALA F CA 1
ATOM 10959 C C . ALA F 1 215 ? 25.834 74.162 70.682 1.00 31.17 212 ALA F C 1
ATOM 10960 O O . ALA F 1 215 ? 26.887 73.822 70.157 1.00 31.29 212 ALA F O 1
ATOM 10962 N N . GLY F 1 216 ? 24.672 73.594 70.436 1.00 32.70 213 GLY F N 1
ATOM 10963 C CA . GLY F 1 216 ? 24.480 72.551 69.461 1.00 34.20 213 GLY F CA 1
ATOM 10964 C C . GLY F 1 216 ? 24.391 71.256 70.228 1.00 35.60 213 GLY F C 1
ATOM 10965 O O . GLY F 1 216 ? 25.412 70.670 70.574 1.00 36.90 213 GLY F O 1
ATOM 10966 N N . GLY F 1 217 ? 23.171 70.817 70.513 1.00 36.17 214 GLY F N 1
ATOM 10967 C CA . GLY F 1 217 ? 22.945 69.476 71.057 1.00 36.74 214 GLY F CA 1
ATOM 10968 C C . GLY F 1 217 ? 22.618 69.380 72.527 1.00 37.49 214 GLY F C 1
ATOM 10969 O O . GLY F 1 217 ? 22.514 68.276 73.064 1.00 37.83 214 GLY F O 1
ATOM 10970 N N . VAL F 1 218 ? 22.445 70.518 73.191 1.00 37.81 215 VAL F N 1
ATOM 10971 C CA . VAL F 1 218 ? 22.027 70.499 74.586 1.00 37.60 215 VAL F CA 1
ATOM 10972 C C . VAL F 1 218 ? 20.543 70.100 74.585 1.00 37.34 215 VAL F C 1
ATOM 10973 O O . VAL F 1 218 ? 19.684 70.837 74.086 1.00 38.59 215 VAL F O 1
ATOM 10977 N N . ALA F 1 219 ? 20.231 68.924 75.123 1.00 36.12 216 ALA F N 1
ATOM 10978 C CA . ALA F 1 219 ? 18.901 68.429 75.107 1.00 35.35 216 ALA F CA 1
ATOM 10979 C C . ALA F 1 219 ? 18.234 68.380 76.484 1.00 35.51 216 ALA F C 1
ATOM 10980 O O . ALA F 1 219 ? 17.007 68.451 76.555 1.00 36.34 216 ALA F O 1
ATOM 10982 N N . THR F 1 220 ? 19.013 68.183 77.551 1.00 34.96 217 THR F N 1
ATOM 10983 C CA . THR F 1 220 ? 18.461 67.919 78.872 1.00 33.23 217 THR F CA 1
ATOM 10984 C C . THR F 1 220 ? 19.053 68.839 79.926 1.00 32.40 217 THR F C 1
ATOM 10985 O O . THR F 1 220 ? 20.121 69.437 79.700 1.00 32.33 217 THR F O 1
ATOM 10989 N N . PRO F 1 221 ? 18.367 68.986 81.071 1.00 31.48 218 PRO F N 1
ATOM 10990 C CA . PRO F 1 221 ? 18.978 69.774 82.173 1.00 31.05 218 PRO F CA 1
ATOM 10991 C C . PRO F 1 221 ? 20.427 69.321 82.511 1.00 31.35 218 PRO F C 1
ATOM 10992 O O . PRO F 1 221 ? 21.302 70.154 82.735 1.00 29.66 218 PRO F O 1
ATOM 10996 N N . ALA F 1 222 ? 20.661 68.001 82.511 1.00 30.22 219 ALA F N 1
ATOM 10997 C CA . ALA F 1 222 ? 21.973 67.456 82.842 1.00 29.43 219 ALA F CA 1
ATOM 10998 C C . ALA F 1 222 ? 23.025 67.882 81.819 1.00 29.61 219 ALA F C 1
ATOM 10999 O O . ALA F 1 222 ? 24.181 68.130 82.182 1.00 28.42 219 ALA F O 1
ATOM 11001 N N . ASP F 1 223 ? 22.623 67.966 80.545 1.00 30.06 220 ASP F N 1
ATOM 11002 C CA . ASP F 1 223 ? 23.525 68.375 79.439 1.00 30.15 220 ASP F CA 1
ATOM 11003 C C . ASP F 1 223 ? 23.930 69.817 79.628 1.00 30.40 220 ASP F C 1
ATOM 11004 O O . ASP F 1 223 ? 25.100 70.196 79.430 1.00 30.43 220 ASP F O 1
ATOM 11009 N N . ALA F 1 224 ? 22.948 70.633 79.971 1.00 29.42 221 ALA F N 1
ATOM 11010 C CA . ALA F 1 224 ? 23.204 72.069 80.178 1.00 30.00 221 ALA F CA 1
ATOM 11011 C C . ALA F 1 224 ? 24.215 72.255 81.314 1.00 29.45 221 ALA F C 1
ATOM 11012 O O . ALA F 1 224 ? 25.212 72.979 81.182 1.00 30.00 221 ALA F O 1
ATOM 11014 N N . ALA F 1 225 ? 23.956 71.580 82.428 1.00 28.57 222 ALA F N 1
ATOM 11015 C CA . ALA F 1 225 ? 24.857 71.649 83.567 1.00 28.39 222 ALA F CA 1
ATOM 11016 C C . ALA F 1 225 ? 26.244 71.044 83.262 1.00 28.10 222 ALA F C 1
ATOM 11017 O O . ALA F 1 225 ? 27.272 71.518 83.747 1.00 27.64 222 ALA F O 1
ATOM 11019 N N . LEU F 1 226 ? 26.264 69.940 82.528 1.00 28.33 223 LEU F N 1
ATOM 11020 C CA . LEU F 1 226 ? 27.533 69.360 82.070 1.00 28.39 223 LEU F CA 1
ATOM 11021 C C . LEU F 1 226 ? 28.425 70.416 81.348 1.00 27.68 223 LEU F C 1
ATOM 11022 O O . LEU F 1 226 ? 29.586 70.575 81.670 1.00 28.39 223 LEU F O 1
ATOM 11027 N N . MET F 1 227 ? 27.862 71.165 80.428 1.00 27.73 224 MET F N 1
ATOM 11028 C CA . MET F 1 227 ? 28.684 72.109 79.653 1.00 28.27 224 MET F CA 1
ATOM 11029 C C . MET F 1 227 ? 29.281 73.182 80.565 1.00 28.68 224 MET F C 1
ATOM 11030 O O . MET F 1 227 ? 30.428 73.553 80.403 1.00 28.56 224 MET F O 1
ATOM 11035 N N . MET F 1 228 ? 28.500 73.616 81.555 1.00 28.67 225 MET F N 1
ATOM 11036 C CA . MET F 1 228 ? 28.986 74.525 82.593 1.00 29.56 225 MET F CA 1
ATOM 11037 C C . MET F 1 228 ? 30.131 73.920 83.420 1.00 29.69 225 MET F C 1
ATOM 11038 O O . MET F 1 228 ? 31.131 74.569 83.689 1.00 29.39 225 MET F O 1
ATOM 11043 N N . GLN F 1 229 ? 29.958 72.683 83.839 1.00 30.77 226 GLN F N 1
ATOM 11044 C CA . GLN F 1 229 ? 31.017 71.943 84.538 1.00 31.15 226 GLN F CA 1
ATOM 11045 C C . GLN F 1 229 ? 32.283 71.839 83.698 1.00 30.27 226 GLN F C 1
ATOM 11046 O O . GLN F 1 229 ? 33.357 71.901 84.211 1.00 30.52 226 GLN F O 1
ATOM 11052 N N . LEU F 1 230 ? 32.153 71.741 82.385 1.00 31.12 227 LEU F N 1
ATOM 11053 C CA . LEU F 1 230 ? 33.310 71.676 81.466 1.00 30.76 227 LEU F CA 1
ATOM 11054 C C . LEU F 1 230 ? 33.954 73.026 81.165 1.00 31.87 227 LEU F C 1
ATOM 11055 O O . LEU F 1 230 ? 34.965 73.105 80.429 1.00 33.39 227 LEU F O 1
ATOM 11060 N N . GLY F 1 231 ? 33.385 74.088 81.704 1.00 32.19 228 GLY F N 1
ATOM 11061 C CA . GLY F 1 231 ? 34.009 75.435 81.602 1.00 31.84 228 GLY F CA 1
ATOM 11062 C C . GLY F 1 231 ? 33.273 76.418 80.705 1.00 31.11 228 GLY F C 1
ATOM 11063 O O . GLY F 1 231 ? 33.780 77.503 80.451 1.00 31.68 228 GLY F O 1
ATOM 11064 N N . ALA F 1 232 ? 32.090 76.063 80.222 1.00 30.40 229 ALA F N 1
ATOM 11065 C CA . ALA F 1 232 ? 31.321 76.973 79.340 1.00 30.55 229 ALA F CA 1
ATOM 11066 C C . ALA F 1 232 ? 30.858 78.179 80.160 1.00 30.61 229 ALA F C 1
ATOM 11067 O O . ALA F 1 232 ? 30.691 78.059 81.373 1.00 30.26 229 ALA F O 1
ATOM 11069 N N . ASP F 1 233 ? 30.685 79.326 79.500 1.00 29.96 230 ASP F N 1
ATOM 11070 C CA . ASP F 1 233 ? 30.219 80.535 80.158 1.00 29.94 230 ASP F CA 1
ATOM 11071 C C . ASP F 1 233 ? 28.716 80.628 80.156 1.00 31.31 230 ASP F C 1
ATOM 11072 O O . ASP F 1 233 ? 28.136 81.488 80.821 1.00 32.87 230 ASP F O 1
ATOM 11077 N N . GLY F 1 234 ? 28.060 79.709 79.457 1.00 31.12 231 GLY F N 1
ATOM 11078 C CA . GLY F 1 234 ? 26.631 79.769 79.319 1.00 30.60 231 GLY F CA 1
ATOM 11079 C C . GLY F 1 234 ? 26.253 78.802 78.238 1.00 30.56 231 GLY F C 1
ATOM 11080 O O . GLY F 1 234 ? 27.126 78.097 77.708 1.00 28.85 231 GLY F O 1
ATOM 11081 N N . VAL F 1 235 ? 24.962 78.772 77.910 1.00 30.50 232 VAL F N 1
ATOM 11082 C CA . VAL F 1 235 ? 24.397 77.755 77.059 1.00 31.43 232 VAL F CA 1
ATOM 11083 C C . VAL F 1 235 ? 23.372 78.357 76.077 1.00 31.90 232 VAL F C 1
ATOM 11084 O O . VAL F 1 235 ? 22.530 79.146 76.490 1.00 32.30 232 VAL F O 1
ATOM 11088 N N . PHE F 1 236 ? 23.477 77.989 74.780 1.00 31.41 233 PHE F N 1
ATOM 11089 C CA . PHE F 1 236 ? 22.414 78.229 73.801 1.00 31.73 233 PHE F CA 1
ATOM 11090 C C . PHE F 1 236 ? 21.620 76.923 73.680 1.00 31.94 233 PHE F C 1
ATOM 11091 O O . PHE F 1 236 ? 22.198 75.842 73.529 1.00 31.96 233 PHE F O 1
ATOM 11099 N N . VAL F 1 237 ? 20.304 77.013 73.740 1.00 32.52 234 VAL F N 1
ATOM 11100 C CA . VAL F 1 237 ? 19.449 75.876 73.451 1.00 33.15 234 VAL F CA 1
ATOM 11101 C C . VAL F 1 237 ? 18.483 76.186 72.348 1.00 34.10 234 VAL F C 1
ATOM 11102 O O . VAL F 1 237 ? 18.139 77.356 72.097 1.00 33.41 234 VAL F O 1
ATOM 11106 N N . GLY F 1 238 ? 18.044 75.107 71.695 1.00 35.45 235 GLY F N 1
ATOM 11107 C CA . GLY F 1 238 ? 17.210 75.175 70.514 1.00 37.00 235 GLY F CA 1
ATOM 11108 C C . GLY F 1 238 ? 15.703 75.037 70.720 1.00 38.46 235 GLY F C 1
ATOM 11109 O O . GLY F 1 238 ? 15.187 75.086 71.829 1.00 39.32 235 GLY F O 1
ATOM 11110 N N . SER F 1 239 ? 14.999 74.865 69.611 1.00 40.79 236 SER F N 1
ATOM 11111 C CA . SER F 1 239 ? 13.538 74.911 69.563 1.00 42.68 236 SER F CA 1
ATOM 11112 C C . SER F 1 239 ? 12.845 73.744 70.281 1.00 43.50 236 SER F C 1
ATOM 11113 O O . SER F 1 239 ? 11.645 73.775 70.508 1.00 43.35 236 SER F O 1
ATOM 11116 N N . GLY F 1 240 ? 13.613 72.720 70.619 1.00 45.33 237 GLY F N 1
ATOM 11117 C CA . GLY F 1 240 ? 13.115 71.564 71.388 1.00 46.94 237 GLY F CA 1
ATOM 11118 C C . GLY F 1 240 ? 12.415 71.902 72.695 1.00 47.24 237 GLY F C 1
ATOM 11119 O O . GLY F 1 240 ? 11.544 71.157 73.132 1.00 47.63 237 GLY F O 1
ATOM 11120 N N . ILE F 1 241 ? 12.802 73.018 73.316 1.00 48.22 238 ILE F N 1
ATOM 11121 C CA . ILE F 1 241 ? 12.055 73.578 74.428 1.00 49.06 238 ILE F CA 1
ATOM 11122 C C . ILE F 1 241 ? 10.552 73.640 74.100 1.00 49.62 238 ILE F C 1
ATOM 11123 O O . ILE F 1 241 ? 9.720 73.239 74.907 1.00 49.66 238 ILE F O 1
ATOM 11128 N N . PHE F 1 242 ? 10.228 74.126 72.907 1.00 49.91 239 PHE F N 1
ATOM 11129 C CA . PHE F 1 242 ? 8.838 74.367 72.521 1.00 50.75 239 PHE F CA 1
ATOM 11130 C C . PHE F 1 242 ? 8.142 73.147 71.961 1.00 52.37 239 PHE F C 1
ATOM 11131 O O . PHE F 1 242 ? 6.929 73.155 71.805 1.00 53.30 239 PHE F O 1
ATOM 11139 N N . LYS F 1 243 ? 8.906 72.092 71.703 1.00 54.15 240 LYS F N 1
ATOM 11140 C CA . LYS F 1 243 ? 8.344 70.798 71.357 1.00 55.56 240 LYS F CA 1
ATOM 11141 C C . LYS F 1 243 ? 7.761 70.068 72.587 1.00 57.12 240 LYS F C 1
ATOM 11142 O O . LYS F 1 243 ? 6.917 69.191 72.443 1.00 58.61 240 LYS F O 1
ATOM 11145 N N . SER F 1 244 ? 8.190 70.429 73.792 1.00 58.09 241 SER F N 1
ATOM 11146 C CA . SER F 1 244 ? 7.668 69.781 74.993 1.00 58.39 241 SER F CA 1
ATOM 11147 C C . SER F 1 244 ? 6.205 70.165 75.279 1.00 58.71 241 SER F C 1
ATOM 11148 O O . SER F 1 244 ? 5.714 71.180 74.795 1.00 58.95 241 SER F O 1
ATOM 11151 N N . ASP F 1 245 ? 5.532 69.328 76.071 1.00 58.86 242 ASP F N 1
ATOM 11152 C CA . ASP F 1 245 ? 4.132 69.540 76.462 1.00 59.12 242 ASP F CA 1
ATOM 11153 C C . ASP F 1 245 ? 3.971 70.745 77.376 1.00 57.69 242 ASP F C 1
ATOM 11154 O O . ASP F 1 245 ? 2.904 71.389 77.393 1.00 57.53 242 ASP F O 1
ATOM 11159 N N . ASN F 1 246 ? 5.029 71.036 78.140 1.00 55.92 243 ASN F N 1
ATOM 11160 C CA . ASN F 1 246 ? 5.091 72.239 78.967 1.00 54.47 243 ASN F CA 1
ATOM 11161 C C . ASN F 1 246 ? 6.396 73.053 78.741 1.00 53.26 243 ASN F C 1
ATOM 11162 O O . ASN F 1 246 ? 7.329 72.992 79.545 1.00 52.42 243 ASN F O 1
ATOM 11167 N N . PRO F 1 247 ? 6.453 73.816 77.628 1.00 52.07 244 PRO F N 1
ATOM 11168 C CA . PRO F 1 247 ? 7.590 74.687 77.306 1.00 50.73 244 PRO F CA 1
ATOM 11169 C C . PRO F 1 247 ? 8.090 75.562 78.457 1.00 49.20 244 PRO F C 1
ATOM 11170 O O . PRO F 1 247 ? 9.277 75.538 78.767 1.00 47.50 244 PRO F O 1
ATOM 11174 N N . ALA F 1 248 ? 7.191 76.314 79.086 1.00 47.64 245 ALA F N 1
ATOM 11175 C CA . ALA F 1 248 ? 7.593 77.211 80.163 1.00 46.98 245 ALA F CA 1
ATOM 11176 C C . ALA F 1 248 ? 8.343 76.435 81.278 1.00 46.50 245 ALA F C 1
ATOM 11177 O O . ALA F 1 248 ? 9.316 76.924 81.882 1.00 45.18 245 ALA F O 1
ATOM 11179 N N . LYS F 1 249 ? 7.887 75.211 81.537 1.00 45.60 246 LYS F N 1
ATOM 11180 C CA . LYS F 1 249 ? 8.408 74.458 82.650 1.00 45.26 246 LYS F CA 1
ATOM 11181 C C . LYS F 1 249 ? 9.774 73.935 82.241 1.00 44.42 246 LYS F C 1
ATOM 11182 O O . LYS F 1 249 ? 10.737 73.979 83.005 1.00 44.59 246 LYS F O 1
ATOM 11188 N N . PHE F 1 250 ? 9.851 73.453 81.019 1.00 43.63 247 PHE F N 1
ATOM 11189 C CA . PHE F 1 250 ? 11.105 72.968 80.476 1.00 43.39 247 PHE F CA 1
ATOM 11190 C C . PHE F 1 250 ? 12.157 74.093 80.360 1.00 41.75 247 PHE F C 1
ATOM 11191 O O . PHE F 1 250 ? 13.303 73.906 80.741 1.00 40.58 247 PHE F O 1
ATOM 11199 N N . ALA F 1 251 ? 11.742 75.245 79.836 1.00 40.28 248 ALA F N 1
ATOM 11200 C CA . ALA F 1 251 ? 12.604 76.433 79.737 1.00 39.40 248 ALA F CA 1
ATOM 11201 C C . ALA F 1 251 ? 13.172 76.778 81.105 1.00 39.05 248 ALA F C 1
ATOM 11202 O O . ALA F 1 251 ? 14.357 77.006 81.247 1.00 39.15 248 ALA F O 1
ATOM 11204 N N . LYS F 1 252 ? 12.319 76.793 82.119 1.00 39.02 249 LYS F N 1
ATOM 11205 C CA . LYS F 1 252 ? 12.752 77.084 83.480 1.00 38.84 249 LYS F CA 1
ATOM 11206 C C . LYS F 1 252 ? 13.739 76.029 83.992 1.00 37.34 249 LYS F C 1
ATOM 11207 O O . LYS F 1 252 ? 14.715 76.366 84.658 1.00 36.35 249 LYS F O 1
ATOM 11213 N N . ALA F 1 253 ? 13.497 74.761 83.661 1.00 36.04 250 ALA F N 1
ATOM 11214 C CA . ALA F 1 253 ? 14.375 73.672 84.107 1.00 35.12 250 ALA F CA 1
ATOM 11215 C C . ALA F 1 253 ? 15.792 73.828 83.510 1.00 34.81 250 ALA F C 1
ATOM 11216 O O . ALA F 1 253 ? 16.796 73.670 84.208 1.00 32.45 250 ALA F O 1
ATOM 11218 N N . ILE F 1 254 ? 15.857 74.202 82.232 1.00 34.35 251 ILE F N 1
ATOM 11219 C CA . ILE F 1 254 ? 17.147 74.452 81.596 1.00 33.80 251 ILE F CA 1
ATOM 11220 C C . ILE F 1 254 ? 17.865 75.646 82.258 1.00 32.92 251 ILE F C 1
ATOM 11221 O O . ILE F 1 254 ? 19.061 75.585 82.543 1.00 33.45 251 ILE F O 1
ATOM 11226 N N . VAL F 1 255 ? 17.129 76.702 82.553 1.00 32.35 252 VAL F N 1
ATOM 11227 C CA . VAL F 1 255 ? 17.723 77.877 83.180 1.00 31.81 252 VAL F CA 1
ATOM 11228 C C . VAL F 1 255 ? 18.296 77.538 84.558 1.00 32.25 252 VAL F C 1
ATOM 11229 O O . VAL F 1 255 ? 19.448 77.875 84.872 1.00 31.44 252 VAL F O 1
ATOM 11233 N N . GLU F 1 256 ? 17.477 76.859 85.374 1.00 31.87 253 GLU F N 1
ATOM 11234 C CA . GLU F 1 256 ? 17.845 76.560 86.752 1.00 32.59 253 GLU F CA 1
ATOM 11235 C C . GLU F 1 256 ? 19.053 75.587 86.806 1.00 31.99 253 GLU F C 1
ATOM 11236 O O . GLU F 1 256 ? 19.966 75.787 87.611 1.00 30.87 253 GLU F O 1
ATOM 11247 N N . ALA F 1 257 ? 19.063 74.578 85.935 1.00 31.28 254 ALA F N 1
ATOM 11248 C CA . ALA F 1 257 ? 20.200 73.621 85.823 1.00 31.32 254 ALA F CA 1
ATOM 11249 C C . ALA F 1 257 ? 21.513 74.296 85.341 1.00 30.97 254 ALA F C 1
ATOM 11250 O O . ALA F 1 257 ? 22.600 73.973 85.799 1.00 31.69 254 ALA F O 1
ATOM 11252 N N . THR F 1 258 ? 21.386 75.253 84.427 1.00 31.17 255 THR F N 1
ATOM 11253 C CA . THR F 1 258 ? 22.535 75.995 83.917 1.00 30.81 255 THR F CA 1
ATOM 11254 C C . THR F 1 258 ? 23.144 76.877 85.028 1.00 31.35 255 THR F C 1
ATOM 11255 O O . THR F 1 258 ? 24.335 76.912 85.231 1.00 31.90 255 THR F O 1
ATOM 11259 N N . THR F 1 259 ? 22.308 77.569 85.765 1.00 31.69 256 THR F N 1
ATOM 11260 C CA . THR F 1 259 ? 22.767 78.370 86.903 1.00 32.71 256 THR F CA 1
ATOM 11261 C C . THR F 1 259 ? 23.310 77.513 88.037 1.00 31.27 256 THR F C 1
ATOM 11262 O O . THR F 1 259 ? 24.397 77.741 88.552 1.00 31.72 256 THR F O 1
ATOM 11266 N N . HIS F 1 260 ? 22.525 76.536 88.444 1.00 30.70 257 HIS F N 1
ATOM 11267 C CA . HIS F 1 260 ? 22.803 75.767 89.644 1.00 30.64 257 HIS F CA 1
ATOM 11268 C C . HIS F 1 260 ? 23.354 74.441 89.174 1.00 31.06 257 HIS F C 1
ATOM 11269 O O . HIS F 1 260 ? 22.795 73.376 89.497 1.00 30.34 257 HIS F O 1
ATOM 11276 N N . PHE F 1 261 ? 24.472 74.528 88.428 1.00 29.91 258 PHE F N 1
ATOM 11277 C CA . PHE F 1 261 ? 24.989 73.381 87.676 1.00 30.31 258 PHE F CA 1
ATOM 11278 C C . PHE F 1 261 ? 25.701 72.323 88.494 1.00 29.55 258 PHE F C 1
ATOM 11279 O O . PHE F 1 261 ? 26.057 71.283 87.938 1.00 28.26 258 PHE F O 1
ATOM 11287 N N . THR F 1 262 ? 25.902 72.593 89.787 1.00 29.49 259 THR F N 1
ATOM 11288 C CA . THR F 1 262 ? 26.434 71.604 90.727 1.00 29.98 259 THR F CA 1
ATOM 11289 C C . THR F 1 262 ? 25.382 71.111 91.751 1.00 30.58 259 THR F C 1
ATOM 11290 O O . THR F 1 262 ? 25.720 70.358 92.643 1.00 30.93 259 THR F O 1
ATOM 11294 N N . ASP F 1 263 ? 24.123 71.507 91.610 1.00 31.02 260 ASP F N 1
ATOM 11295 C CA . ASP F 1 263 ? 23.064 71.022 92.512 1.00 31.14 260 ASP F CA 1
ATOM 11296 C C . ASP F 1 263 ? 22.374 69.791 91.928 1.00 31.03 260 ASP F C 1
ATOM 11297 O O . ASP F 1 263 ? 21.371 69.876 91.224 1.00 29.54 260 ASP F O 1
ATOM 11302 N N . TYR F 1 264 ? 22.902 68.632 92.293 1.00 31.80 261 TYR F N 1
ATOM 11303 C CA . TYR F 1 264 ? 22.528 67.372 91.645 1.00 32.62 261 TYR F CA 1
ATOM 11304 C C . TYR F 1 264 ? 21.160 66.925 92.098 1.00 33.73 261 TYR F C 1
ATOM 11305 O O . TYR F 1 264 ? 20.436 66.339 91.319 1.00 33.17 261 TYR F O 1
ATOM 11314 N N . LYS F 1 265 ? 20.762 67.267 93.325 1.00 35.07 262 LYS F N 1
ATOM 11315 C CA . LYS F 1 265 ? 19.403 66.984 93.758 1.00 35.98 262 LYS F CA 1
ATOM 11316 C C . LYS F 1 265 ? 18.375 67.789 92.979 1.00 35.13 262 LYS F C 1
ATOM 11317 O O . LYS F 1 265 ? 17.398 67.230 92.483 1.00 36.15 262 LYS F O 1
ATOM 11323 N N . LEU F 1 266 ? 18.603 69.079 92.804 1.00 33.72 263 LEU F N 1
ATOM 11324 C CA . LEU F 1 266 ? 17.761 69.838 91.923 1.00 32.78 263 LEU F CA 1
ATOM 11325 C C . LEU F 1 266 ? 17.740 69.259 90.516 1.00 32.85 263 LEU F C 1
ATOM 11326 O O . LEU F 1 266 ? 16.679 69.111 89.889 1.00 31.87 263 LEU F O 1
ATOM 11331 N N . ILE F 1 267 ? 18.928 68.967 89.982 1.00 32.58 264 ILE F N 1
ATOM 11332 C CA . ILE F 1 267 ? 18.992 68.556 88.588 1.00 31.96 264 ILE F CA 1
ATOM 11333 C C . ILE F 1 267 ? 18.233 67.227 88.398 1.00 31.77 264 ILE F C 1
ATOM 11334 O O . ILE F 1 267 ? 17.552 67.041 87.397 1.00 31.52 264 ILE F O 1
ATOM 11339 N N . ALA F 1 268 ? 18.328 66.337 89.371 1.00 32.50 265 ALA F N 1
ATOM 11340 C CA . ALA F 1 268 ? 17.542 65.096 89.350 1.00 34.18 265 ALA F CA 1
ATOM 11341 C C . ALA F 1 268 ? 16.038 65.344 89.220 1.00 35.74 265 ALA F C 1
ATOM 11342 O O . ALA F 1 268 ? 15.342 64.790 88.309 1.00 36.77 265 ALA F O 1
ATOM 11344 N N . GLU F 1 269 ? 15.525 66.198 90.104 1.00 36.96 266 GLU F N 1
ATOM 11345 C CA . GLU F 1 269 ? 14.132 66.554 90.061 1.00 38.32 266 GLU F CA 1
ATOM 11346 C C . GLU F 1 269 ? 13.761 67.205 88.750 1.00 38.96 266 GLU F C 1
ATOM 11347 O O . GLU F 1 269 ? 12.713 66.880 88.174 1.00 38.57 266 GLU F O 1
ATOM 11353 N N . LEU F 1 270 ? 14.619 68.107 88.259 1.00 39.15 267 LEU F N 1
ATOM 11354 C CA . LEU F 1 270 ? 14.362 68.717 86.949 1.00 40.49 267 LEU F CA 1
ATOM 11355 C C . LEU F 1 270 ? 14.448 67.712 85.777 1.00 41.78 267 LEU F C 1
ATOM 11356 O O . LEU F 1 270 ? 13.767 67.883 84.745 1.00 42.55 267 LEU F O 1
ATOM 11361 N N . SER F 1 271 ? 15.265 66.670 85.908 1.00 42.68 268 SER F N 1
ATOM 11362 C CA . SER F 1 271 ? 15.344 65.683 84.823 1.00 44.52 268 SER F CA 1
ATOM 11363 C C . SER F 1 271 ? 14.070 64.817 84.678 1.00 47.06 268 SER F C 1
ATOM 11364 O O . SER F 1 271 ? 13.924 64.093 83.682 1.00 48.37 268 SER F O 1
ATOM 11367 N N . LYS F 1 272 ? 13.180 64.844 85.665 1.00 49.49 269 LYS F N 1
ATOM 11368 C CA . LYS F 1 272 ? 11.954 64.025 85.606 1.00 51.96 269 LYS F CA 1
ATOM 11369 C C . LYS F 1 272 ? 10.940 64.514 84.572 1.00 55.09 269 LYS F C 1
ATOM 11370 O O . LYS F 1 272 ? 10.758 65.733 84.375 1.00 55.17 269 LYS F O 1
ATOM 11376 N N . GLU F 1 273 ? 10.304 63.555 83.897 1.00 58.15 270 GLU F N 1
ATOM 11377 C CA . GLU F 1 273 ? 9.301 63.852 82.876 1.00 60.86 270 GLU F CA 1
ATOM 11378 C C . GLU F 1 273 ? 9.802 64.805 81.790 1.00 63.46 270 GLU F C 1
ATOM 11379 O O . GLU F 1 273 ? 9.410 65.981 81.745 1.00 64.81 270 GLU F O 1
ATOM 11380 N N . LEU F 1 274 ? 10.683 64.316 80.928 1.00 65.15 271 LEU F N 1
ATOM 11381 C CA . LEU F 1 274 ? 11.032 65.055 79.716 1.00 66.24 271 LEU F CA 1
ATOM 11382 C C . LEU F 1 274 ? 10.673 64.240 78.463 1.00 66.86 271 LEU F C 1
ATOM 11383 O O . LEU F 1 274 ? 10.263 63.075 78.542 1.00 67.28 271 LEU F O 1
#

Radius of gyration: 42.89 Å; Cα contacts (8 Å, |Δi|>4): 3582; chains: 6; bounding box: 59×100×109 Å

Sequence (1529 aa):
TERVKRGMAEMQKGGVIMDVINAEQAKIAEEAGAVAVMALERAGGVARMADPTIVEEVMNAVSIPVMAKARIGHIVEARVLEAMGVDYIDESEVLTPADEEFHLNKNEYTVPFVCGCRDLGEATRRIAEGASMLRTKGEPGTGNIVEAVRHMRKVNAQVRKVVAMSEDELMTEAKNLGAPYELLLQIKKDGKLPVVNFAAGGVATPADAALMMQLGADGVFVGSGIFKSDNPAKFAKAIVEATTHFTDYKLIAELSKELKRGMAEMQKGGVIMDVINAEQAKIAEEAGAVAVMALERGVARMADPTIVEEVMNAVSIPVMAKARIGHIVEARVLEAMGVDYIDESEVLTPADEEFHLNKNEYTVPFVCGCRDLGEATRRIAEGASMLRTKGEPGTGNIVEAVRHMRKVNAQVRKVVAMSEDELMTEAKNLGAPYELLLQIKKDGKLPVVNFAAGGVATPADAALMMQLGADGVFVGSGIFKSDNPAKFAKAIVEATTHFTDYKLIAELSKEERVKRGMAEMQKGGVIMDVINAEQAKIAEEAGAVAVMALERGVARMADPTIVEEVMNAVSIPVMAKARIGHIVEARVLEAMGVDYIDESEVLTPADEEFHLNKNEYTVPFVCGCRDLGEATRRIAEGASMLRTKGEPGTGNIVEAVRHMRKVNAQVRKVVAMSEDELMTEAKNLGAPYELLLQIKKDGKLPVVNFAAGGVATPADAALMMQLGADGVFVGSGIFKSDNPAKFAKAIVEATTHFTDYKLIAELSKELRVKRGMAEMQKGGVIMDVINAEQAKIAEEAGAVAVMALERGVARMADPTIVEEVMNAVSIPVMAKARIGHIVEARVLEAMGVDYIDESEVLTPADEEFHLNKNEYTVPFVCGCRDLGEATRRIAEGASMLRTKGEPGTGNIVEAVRHMRKVNAQVRKVVAMSEDELMTEAKNLGAPYELLLQIKKDGKLPVVNFAAGGVATPADAALMMQLGADGVFVGSGIFKSDNPAKFAKAIVEEATTHFTDYKLIAELSKELGTERVKRGMAEMQKGGVIMDVINAEQAKIAEEAGAVAVMALERGVARMADPTIVEEVMNAVSIPVMAKARIGHIVEARVLEAMGVDYIDESEVLTPADEEFHLNKNEYTVPFVCGCRDLGEATRRIAEGASMLRTKGEPGTGNIVEAVRHMRKVNAQVRKVVAMSEDELMTEAKNLGAPYELLLQIKKDGKLPVVNFAAGGVATPADAALMMQLGADGVFVGSGIFKSDNPAKFAKAIVEATTHFTDYKLIAELSKEGMAEMQKGGVIMDVINAEQAKIAEEAGAVAVMALEGVARMADPTIVEEVMNAVSIPVMAKARIGHIVEARVLEAMGVDYIDESEVLTPADEEFHLNKNEYTVPFVCGCRDLGEATRRIAEGASMLRTKGEPGTGNIVEAVRHMRKVNAQVRKVVAMSEDELMTEAKNLGAPYELLLQIKKDGKLPVVNFAAGGVATPADAALMMQLGADGVFVGSGIFKSDNPAKFAKAIVEATTHFTDYKLIAELSKEL

B-factor: mean 41.18, std 14.22, range [23.31, 118.6]

GO terms:
  GO:0042802 identical protein binding (F, IPI)
  GO:0005515 protein binding (F, IPI)